Protein AF-U2FAD8-F1 (afdb_monomer_lite)

Radius of gyration: 48.5 Å; chains: 1; bounding box: 97×54×182 Å

Organism: NCBI:txid1242969

Secondary structure (DSSP, 8-state):
-PPEEEEEEEEESS-EEEEETTT--EEE--TTPEEETTEEEEE-STT-EEEEEETTS-EEEEESS-EEE--S-TTS------THHHHHHHHTT--GGGGGGGTTTPPP-S---------------S----------------------------------------PPPPP--PPPPEEEEEE-EEE---GGG---EEEEEEEEEEEEEEEEEEEEEE-TTTTTSB-S--EEESSSSSS-EE-BTTEEEEEEEEEEEEEEEEEEB----TTSTT-SS-SEEEEE--TTTT-TT-EEEEEEEEEEEE-SSS-EEEEEEEEEP---EEEE-SPEES-EEE--BS--EEEESS-EES-EEEEEESS-EEEE-TT-EEES-EEEEEESS-EEEE-TT-EEES-EEEEEESS-EEEE-TT-EEES-EEEEEES--EEEESS-EEES-EEE--S--TT---EEEE-TT-EEES-EEE-TT--S--EEEE-TT-EEES-EEEEEESS-EEEE-SEEE--S--TT-EEEEEESS-EEEEES-EEE-------SSS----SEEEEEEESS-EEEEETT-EEEEEEEEES-TT-SS----EEEE-TT-EEEEEEEEE-SS--EEEEES-EEEEEEEEE-TT------EEEEES-EEES-EEEEESS--EEEEES-EEE--SSSSS--EEEEESBS-EEEEES-EEE-TT-EEEEE-SSTTSB---EEEEES-EEES-SEEEEEESS-EEEEES-EEE----SS-TT-SEEEEESS-EEEEETT-EEES--EEEEESS-EEEE-TT-EEES-EEEEEES--EEEE-TT---TTT-EEEEES-SS-EEEESS---GGGEES-SEEEESSTT---EEEEEEHHHHHHHHSSTTSPEEEE--TT-EEEEESB-SS-SEEETTEEEEEEE-TTS-EEEEEEEBTBEEEE-

Sequence (935 aa):
MANEAGVVKSVTGGSARALNNATGEVRNLSVGDIVYQNEKIITDSADSKVTITQTDGKEITLIGKDTITLDQDTGNNQTVADISALQQAILNGTDLNALEETAAGGPQAGNAGGDGVSLGAASFAEGGHYSNISENFRNLNGSGRNFESPISSVGGYADGAAGTDVTTPVVPVTPAPTVTMLESEAKETKAAAGDEYLIYNIKLAEAKTTFNLNVAATSNNAGNDYSRNLEYSFDGGNTWQPLVDGKISANRPAPIQNIQVRIKVIDDDGRINGNQNEGVKAEDRGAAFGADDYGVYKNGVTLSVTDGNSASASATGNIIDNDDILTANKFLDGKHINTEDGEDTITINNGARNSTIDAGTNSDKIIMNNDTTIEQTNIIAGEGDDRIDMNNGVKFENSTIDAGVGGDTINVNAGAKVRNSTIYTKEGSDTTNINGGTVTSSEINLGNNTADKRDVVNVNSGSTLTDTVINGKNALGNDEINLKAGSVSHNIGINTGAGNDTINMSGKLMVDRDTDDILIKTGERNDTINIDGGEITGSRTRPAPYQNVPYQVQMETGTGDDTVNIKNRASLKDVSIITGTSGIPVGGNDTVNITDNSKLEHVNINLQRGTDTVNVKNATLIDVAIDSEDDSVDGINTVNVDNSSLDQTKIYTGDDNDIINIRNTIINDDKHGAYGTIIKGEGGSDTINIESSKIFGEKAYIDADSYGTSKAGNDILNIKDSTIDGIKRIYTGGGNDDIHITNSTISNVEDADDSFRSIGAGDGNDTMTLDGGTKIINTNIGMGAGNDTINIESGTILDRTIISGGTDNDTFKLGKGIDLSNNVKLDGGAGNDDTLQISENIDFSKVSNFEHLKLGADNESVDLKNLSIGDVLNITGNKDTVLKIDGDRSDHLSLKGFNNTPVSNHDGYDRYEGFDSYGNTISIDIKQGVAIDFY

InterPro domains:
  IPR047777 LapA-like, retention module [NF033682] (5-116)

pLDDT: mean 84.53, std 18.56, range [30.58, 98.81]

Structure (mmCIF, N/CA/C/O backbone):
data_AF-U2FAD8-F1
#
_entry.id   AF-U2FAD8-F1
#
loop_
_atom_site.group_PDB
_atom_site.id
_atom_site.type_symbol
_atom_site.label_atom_id
_atom_site.label_alt_id
_atom_site.label_comp_id
_atom_site.label_asym_id
_atom_site.label_entity_id
_atom_site.label_seq_id
_atom_site.pdbx_PDB_ins_code
_atom_site.Cartn_x
_atom_site.Cartn_y
_atom_site.Cartn_z
_atom_site.occupancy
_atom_site.B_iso_or_equiv
_atom_site.auth_seq_id
_atom_site.auth_comp_id
_atom_site.auth_asym_id
_atom_site.auth_atom_id
_atom_site.pdbx_PDB_model_num
ATOM 1 N N . MET A 1 1 ? -41.677 -11.120 -35.576 1.00 51.12 1 MET A N 1
ATOM 2 C CA . MET A 1 1 ? -40.453 -11.768 -35.068 1.00 51.12 1 MET A CA 1
ATOM 3 C C . MET A 1 1 ? -39.304 -10.886 -35.499 1.00 51.12 1 MET A C 1
ATOM 5 O O . MET A 1 1 ? -39.281 -10.529 -36.670 1.00 51.12 1 MET A O 1
ATOM 9 N N . ALA A 1 2 ? -38.473 -10.431 -34.561 1.00 61.50 2 ALA A N 1
ATOM 10 C CA . ALA A 1 2 ? -37.282 -9.659 -34.902 1.00 61.50 2 ALA A CA 1
ATOM 11 C C . ALA A 1 2 ? -36.314 -10.571 -35.669 1.00 61.50 2 ALA A C 1
ATOM 13 O O . ALA A 1 2 ? -36.206 -11.753 -35.338 1.00 61.50 2 ALA A O 1
ATOM 14 N N . ASN A 1 3 ? -35.684 -10.059 -36.724 1.00 76.75 3 ASN A N 1
ATOM 15 C CA . ASN A 1 3 ? -34.711 -10.839 -37.483 1.00 76.75 3 ASN A CA 1
ATOM 16 C C . ASN A 1 3 ? -33.427 -10.983 -36.654 1.00 76.75 3 ASN A C 1
ATOM 18 O O . ASN A 1 3 ? -33.058 -10.078 -35.904 1.00 76.75 3 ASN A O 1
ATOM 22 N N . GLU A 1 4 ? -32.761 -12.124 -36.787 1.00 85.12 4 GLU A N 1
ATOM 23 C CA . GLU A 1 4 ? -31.471 -12.392 -36.154 1.00 85.12 4 GLU A CA 1
ATOM 24 C C . GLU A 1 4 ? -30.405 -11.411 -36.669 1.00 85.12 4 GLU A C 1
ATOM 26 O O . GLU A 1 4 ? -30.264 -11.199 -37.876 1.00 85.12 4 GLU A O 1
ATOM 31 N N . ALA A 1 5 ? -29.682 -10.780 -35.744 1.00 81.62 5 ALA A N 1
ATOM 32 C CA . ALA A 1 5 ? -28.561 -9.894 -36.043 1.00 81.62 5 ALA A CA 1
ATOM 33 C C . ALA A 1 5 ? -27.217 -10.632 -35.954 1.00 81.62 5 ALA A C 1
ATOM 35 O O . ALA A 1 5 ? -26.301 -10.326 -36.718 1.00 81.62 5 ALA A O 1
ATOM 36 N N . GLY A 1 6 ? -27.109 -11.620 -35.064 1.00 89.06 6 GLY A N 1
ATOM 37 C CA . GLY A 1 6 ? -25.909 -12.431 -34.889 1.00 89.06 6 GLY A CA 1
ATOM 38 C C . GLY A 1 6 ? -25.983 -13.354 -33.676 1.00 89.06 6 GLY A C 1
ATOM 39 O O . GLY A 1 6 ? -27.004 -13.423 -32.991 1.00 89.06 6 GLY A O 1
ATOM 40 N N . VAL A 1 7 ? -24.872 -14.034 -33.396 1.00 92.06 7 VAL A N 1
ATOM 41 C CA . VAL A 1 7 ? -24.717 -14.971 -32.276 1.00 92.06 7 VAL A CA 1
ATOM 42 C C . VAL A 1 7 ? -23.517 -14.571 -31.423 1.00 92.06 7 VAL A C 1
ATOM 44 O O . VAL A 1 7 ? -22.450 -14.249 -31.945 1.00 92.06 7 VAL A O 1
ATOM 47 N N . VAL A 1 8 ? -23.674 -14.598 -30.100 1.00 93.31 8 VAL A N 1
ATOM 48 C CA . VAL A 1 8 ? -22.598 -14.295 -29.148 1.00 93.31 8 VAL A CA 1
ATOM 49 C C . VAL A 1 8 ? -21.532 -15.392 -29.198 1.00 93.31 8 VAL A C 1
ATOM 51 O O . VAL A 1 8 ? -21.797 -16.552 -28.887 1.00 93.31 8 VAL A O 1
ATOM 54 N N . LYS A 1 9 ? -20.303 -15.021 -29.554 1.00 93.25 9 LYS A N 1
ATOM 55 C CA . LYS A 1 9 ? -19.141 -15.913 -29.659 1.00 93.25 9 LYS A CA 1
ATOM 56 C C . LYS A 1 9 ? -18.351 -16.010 -28.352 1.00 93.25 9 LYS A C 1
ATOM 58 O O . LYS A 1 9 ? -17.847 -17.081 -28.026 1.00 93.25 9 LYS A O 1
ATOM 63 N N . SER A 1 10 ? -18.243 -14.917 -27.598 1.00 94.62 10 SER A N 1
ATOM 64 C CA . SER A 1 10 ? -17.547 -14.887 -26.303 1.00 94.62 10 SER A CA 1
ATOM 65 C C . SER A 1 10 ? -18.066 -13.767 -25.408 1.00 94.62 10 SER A C 1
ATOM 67 O O . SER A 1 10 ? -18.397 -12.697 -25.913 1.00 94.62 10 SER A O 1
ATOM 69 N N . VAL A 1 11 ? -18.067 -14.002 -24.094 1.00 90.88 11 VAL A N 1
ATOM 70 C CA . VAL A 1 11 ? -18.258 -12.987 -23.044 1.00 90.88 11 VAL A CA 1
ATOM 71 C C . VAL A 1 11 ? -17.170 -13.216 -21.991 1.00 90.88 11 VAL A C 1
ATOM 73 O O . VAL A 1 11 ? -17.069 -14.322 -21.461 1.00 90.88 11 VAL A O 1
ATOM 76 N N . THR A 1 12 ? -16.321 -12.223 -21.726 1.00 87.38 12 THR A N 1
ATOM 77 C CA . THR A 1 12 ? -15.181 -12.316 -20.791 1.00 87.38 12 THR A CA 1
ATOM 78 C C . THR A 1 12 ? -15.024 -11.027 -19.990 1.00 87.38 12 THR A C 1
ATOM 80 O O . THR A 1 12 ? -15.392 -9.974 -20.492 1.00 87.38 12 THR A O 1
ATOM 83 N N . GLY A 1 13 ? -14.462 -11.098 -18.778 1.00 79.00 13 GLY A N 1
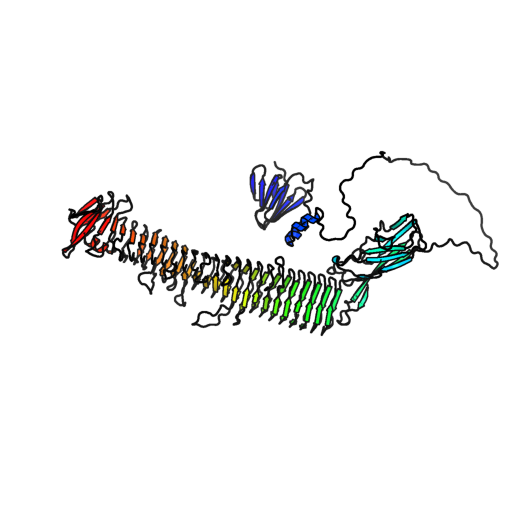ATOM 84 C CA . GLY A 1 13 ? -14.152 -9.910 -17.966 1.00 79.00 13 GLY A CA 1
ATOM 85 C C . GLY A 1 13 ? -15.373 -9.118 -17.480 1.00 79.00 13 GLY A C 1
ATOM 86 O O . GLY A 1 13 ? -15.261 -7.946 -17.195 1.00 79.00 13 GLY A O 1
ATOM 87 N N . GLY A 1 14 ? -16.570 -9.705 -17.430 1.00 83.38 14 GLY A N 1
ATOM 88 C CA . GLY A 1 14 ? -17.764 -9.019 -16.920 1.00 83.38 14 GLY A CA 1
ATOM 89 C C . GLY A 1 14 ? -19.059 -9.540 -17.534 1.00 83.38 14 GLY A C 1
ATOM 90 O O . GLY A 1 14 ? -19.094 -10.671 -18.029 1.00 83.38 14 GLY A O 1
ATOM 91 N N . SER A 1 15 ? -20.135 -8.746 -17.476 1.00 85.38 15 SER A N 1
ATOM 92 C CA . SER A 1 15 ? -21.465 -9.154 -17.940 1.00 85.38 15 SER A CA 1
ATOM 93 C C . SER A 1 15 ? -21.915 -8.382 -19.185 1.00 85.38 15 SER A C 1
ATOM 95 O O . SER A 1 15 ? -21.640 -7.195 -19.355 1.00 85.38 15 SER A O 1
ATOM 97 N N . ALA A 1 16 ? -22.623 -9.068 -20.082 1.00 91.75 16 ALA A N 1
ATOM 98 C CA . ALA A 1 16 ? -23.230 -8.469 -21.265 1.00 91.75 16 ALA A CA 1
ATOM 99 C C . ALA A 1 16 ? -24.744 -8.685 -21.229 1.00 91.75 16 ALA A C 1
ATOM 101 O O . ALA A 1 16 ? -25.222 -9.744 -20.820 1.00 91.75 16 ALA A O 1
ATOM 102 N N . ARG A 1 17 ? -25.515 -7.682 -21.651 1.00 93.38 17 ARG A N 1
ATOM 103 C CA . ARG A 1 17 ? -26.983 -7.695 -21.644 1.00 93.38 17 ARG A CA 1
ATOM 104 C C . ARG A 1 17 ? -27.535 -7.177 -22.961 1.00 93.38 17 ARG A C 1
ATOM 106 O O . ARG A 1 17 ? -26.953 -6.280 -23.552 1.00 93.38 17 ARG A O 1
ATOM 113 N N . ALA A 1 18 ? -28.673 -7.701 -23.396 1.00 91.69 18 ALA A N 1
ATOM 114 C CA . ALA A 1 18 ? -29.455 -7.156 -24.498 1.00 91.69 18 ALA A CA 1
ATOM 115 C C . ALA A 1 18 ? -30.725 -6.498 -23.951 1.00 91.69 18 ALA A C 1
ATOM 117 O O . ALA A 1 18 ? -31.482 -7.124 -23.210 1.00 91.69 18 ALA A O 1
ATOM 118 N N . LEU A 1 19 ? -30.951 -5.241 -24.325 1.00 88.81 19 LEU A N 1
ATOM 119 C CA . LEU A 1 19 ? -32.173 -4.481 -24.089 1.00 88.81 19 LEU A CA 1
ATOM 120 C C . LEU A 1 19 ? -32.971 -4.420 -25.391 1.00 88.81 19 LEU A C 1
ATOM 122 O O . LEU A 1 19 ? -32.507 -3.879 -26.393 1.00 88.81 19 LEU A O 1
ATOM 126 N N . ASN A 1 20 ? -34.197 -4.922 -25.384 1.00 83.38 20 ASN A N 1
ATOM 127 C CA . ASN A 1 20 ? -35.093 -4.779 -26.518 1.00 83.38 20 ASN A CA 1
ATOM 128 C C . ASN A 1 20 ? -35.710 -3.370 -26.515 1.00 83.38 20 ASN A C 1
ATOM 130 O O . ASN A 1 20 ? -36.604 -3.079 -25.719 1.00 83.38 20 ASN A O 1
ATOM 134 N N . ASN A 1 21 ? -35.269 -2.498 -27.427 1.00 70.38 21 ASN A N 1
ATOM 135 C CA . ASN A 1 21 ? -35.696 -1.092 -27.459 1.00 70.38 21 ASN A CA 1
ATOM 136 C C . ASN A 1 21 ? -37.210 -0.902 -27.692 1.00 70.38 21 ASN A C 1
ATOM 138 O O . ASN A 1 21 ? -37.746 0.152 -27.362 1.00 70.38 21 ASN A O 1
ATOM 142 N N . ALA A 1 22 ? -37.911 -1.899 -28.245 1.00 66.81 22 ALA A N 1
ATOM 143 C CA . ALA A 1 22 ? -39.349 -1.822 -28.507 1.00 66.81 22 ALA A CA 1
ATOM 144 C C . ALA A 1 22 ? -40.217 -2.263 -27.313 1.00 66.81 22 ALA A C 1
ATOM 146 O O . ALA A 1 22 ? -41.375 -1.857 -27.221 1.00 66.81 22 ALA A O 1
ATOM 147 N N . THR A 1 23 ? -39.688 -3.101 -26.417 1.00 76.38 23 THR A N 1
ATOM 148 C CA . THR A 1 23 ? -40.444 -3.688 -25.290 1.00 76.38 23 THR A CA 1
ATOM 149 C C . THR A 1 23 ? -39.904 -3.293 -23.915 1.00 76.38 23 THR A C 1
ATOM 151 O O . THR A 1 23 ? -40.620 -3.435 -22.928 1.00 76.38 23 THR A O 1
ATOM 154 N N . GLY A 1 24 ? -38.673 -2.776 -23.837 1.00 78.31 24 GLY A N 1
ATOM 155 C CA . GLY A 1 24 ? -37.990 -2.441 -22.584 1.00 78.31 24 GLY A CA 1
ATOM 156 C C . GLY A 1 24 ? -37.428 -3.651 -21.830 1.00 78.31 24 GLY A C 1
ATOM 157 O O . GLY A 1 24 ? -36.874 -3.489 -20.746 1.00 78.31 24 GLY A O 1
ATOM 158 N N . GLU A 1 25 ? -37.570 -4.860 -22.377 1.00 83.00 25 GLU A N 1
ATOM 159 C CA . GLU A 1 25 ? -37.100 -6.095 -21.752 1.00 83.00 25 GLU A CA 1
ATOM 160 C C . GLU A 1 25 ? -35.568 -6.192 -21.807 1.00 83.00 25 GLU A C 1
ATOM 162 O O . GLU A 1 25 ? -34.970 -5.990 -22.865 1.00 83.00 25 GLU A O 1
ATOM 167 N N . VAL A 1 26 ? -34.937 -6.507 -20.670 1.00 89.00 26 VAL A N 1
ATOM 168 C CA . VAL A 1 26 ? -33.483 -6.695 -20.541 1.00 89.00 26 VAL A CA 1
ATOM 169 C C . VAL A 1 26 ? -33.188 -8.152 -20.213 1.00 89.00 26 VAL A C 1
ATOM 171 O O . VAL A 1 26 ? -33.763 -8.704 -19.275 1.00 89.00 26 VAL A O 1
ATOM 174 N N . ARG A 1 27 ? -32.246 -8.757 -20.936 1.00 93.19 27 ARG A N 1
ATOM 175 C CA . ARG A 1 27 ? -31.768 -10.125 -20.691 1.00 93.19 27 ARG A CA 1
ATOM 176 C C . ARG A 1 27 ? -30.246 -10.190 -20.684 1.00 93.19 27 ARG A C 1
ATOM 178 O O . ARG A 1 27 ? -29.600 -9.481 -21.450 1.00 93.19 27 ARG A O 1
ATOM 185 N N . ASN A 1 28 ? -29.676 -11.058 -19.853 1.00 91.56 28 ASN A N 1
ATOM 186 C CA . ASN A 1 28 ? -28.238 -11.337 -19.873 1.00 91.56 28 ASN A CA 1
ATOM 187 C C . ASN A 1 28 ? -27.872 -12.160 -21.116 1.00 91.56 28 ASN A C 1
ATOM 189 O O . ASN A 1 28 ? -28.690 -12.938 -21.606 1.00 91.56 28 ASN A O 1
ATOM 193 N N . LEU A 1 29 ? -26.650 -11.974 -21.609 1.00 92.12 29 LEU A N 1
ATOM 194 C CA . LEU A 1 29 ? -26.095 -12.651 -22.775 1.00 92.12 29 LEU A CA 1
ATOM 195 C C . LEU A 1 29 ? -25.014 -13.643 -22.352 1.00 92.12 29 LEU A C 1
ATOM 197 O O . LEU A 1 29 ? -24.082 -13.298 -21.629 1.00 92.12 29 LEU A O 1
ATOM 201 N N . SER A 1 30 ? -25.139 -14.868 -22.847 1.00 92.25 30 SER A N 1
ATOM 202 C CA . SER A 1 30 ? -24.167 -15.953 -22.733 1.00 92.25 30 SER A CA 1
ATOM 203 C C . SER A 1 30 ? -23.657 -16.370 -24.113 1.00 92.25 30 SER A C 1
ATOM 205 O O . SER A 1 30 ? -24.250 -16.056 -25.144 1.00 92.25 30 SER A O 1
ATOM 207 N N . VAL A 1 31 ? -22.540 -17.100 -24.144 1.00 94.50 31 VAL A N 1
ATOM 208 C CA . VAL A 1 31 ? -22.002 -17.662 -25.391 1.00 94.50 31 VAL A CA 1
ATOM 209 C C . VAL A 1 31 ? -23.034 -18.580 -26.048 1.00 94.50 31 VAL A C 1
ATOM 211 O O . VAL A 1 31 ? -23.565 -19.483 -25.406 1.00 94.50 31 VAL A O 1
ATOM 214 N N . GLY A 1 32 ? -23.289 -18.360 -27.336 1.00 88.88 32 GLY A N 1
ATOM 215 C CA . GLY A 1 32 ? -24.295 -19.067 -28.125 1.00 88.88 32 GLY A CA 1
ATOM 216 C C . GLY A 1 32 ? -25.663 -18.384 -28.174 1.00 88.88 32 GLY A C 1
ATOM 217 O O . GLY A 1 32 ? -26.514 -18.830 -28.944 1.00 88.88 32 GLY A O 1
ATOM 218 N N . ASP A 1 33 ? -25.882 -17.303 -27.419 1.00 93.19 33 ASP A N 1
ATOM 219 C CA . ASP A 1 33 ? -27.147 -16.571 -27.471 1.00 93.19 33 ASP A CA 1
ATOM 220 C C . ASP A 1 33 ? -27.306 -15.820 -28.795 1.00 93.19 33 ASP A C 1
ATOM 222 O O . ASP A 1 33 ? -26.383 -15.167 -29.286 1.00 93.19 33 ASP A O 1
ATOM 226 N N . ILE A 1 34 ? -28.518 -15.878 -29.348 1.00 91.38 34 ILE A N 1
ATOM 227 C CA . ILE A 1 34 ? -28.908 -15.096 -30.522 1.00 91.38 34 ILE A CA 1
ATOM 228 C C . ILE A 1 34 ? -29.199 -13.665 -30.073 1.00 91.38 34 ILE A C 1
ATOM 230 O O . ILE A 1 34 ? -29.954 -13.458 -29.121 1.00 91.38 34 ILE A O 1
ATOM 234 N N . VAL A 1 35 ? -28.636 -12.682 -30.769 1.00 89.38 35 VAL A N 1
ATOM 235 C CA . VAL A 1 35 ? -29.011 -11.268 -30.652 1.00 89.38 35 VAL A CA 1
ATOM 236 C C . VAL A 1 35 ? -29.876 -10.868 -31.839 1.00 89.38 35 VAL A C 1
ATOM 238 O O . VAL A 1 35 ? -29.631 -11.273 -32.978 1.00 89.38 35 VAL A O 1
ATOM 241 N N . TYR A 1 36 ? -30.913 -10.086 -31.574 1.00 87.00 36 TYR A N 1
ATOM 242 C CA . TYR A 1 36 ? -31.899 -9.685 -32.568 1.00 87.00 36 TYR A CA 1
ATOM 243 C C . TYR A 1 36 ? -31.702 -8.234 -32.995 1.00 87.00 36 TYR A C 1
ATOM 245 O O . TYR A 1 36 ? -31.211 -7.392 -32.245 1.00 87.00 36 TYR A O 1
ATOM 253 N N . GLN A 1 37 ? -32.123 -7.926 -34.216 1.00 81.06 37 GLN A N 1
ATOM 254 C CA . GLN A 1 37 ? -32.102 -6.559 -34.725 1.00 81.06 37 GLN A CA 1
ATOM 255 C C . GLN A 1 37 ? -32.971 -5.647 -33.852 1.00 81.06 37 GLN A C 1
ATOM 257 O O . GLN A 1 37 ? -34.066 -6.041 -33.438 1.00 81.06 37 GLN A O 1
ATOM 262 N N . ASN A 1 38 ? -32.497 -4.423 -33.612 1.00 75.50 38 ASN A N 1
ATOM 263 C CA . ASN A 1 38 ? -33.054 -3.442 -32.669 1.00 75.50 38 ASN A CA 1
ATOM 264 C C . ASN A 1 38 ? -32.897 -3.778 -31.172 1.00 75.50 38 ASN A C 1
ATOM 266 O O . ASN A 1 38 ? -33.447 -3.060 -30.331 1.00 75.50 38 ASN A O 1
ATOM 270 N N . GLU A 1 39 ? -32.144 -4.822 -30.810 1.00 86.38 39 GLU A N 1
ATOM 271 C CA . GLU A 1 39 ? -31.630 -4.950 -29.444 1.00 86.38 39 GLU A CA 1
ATOM 272 C C . GLU A 1 39 ? -30.412 -4.036 -29.249 1.00 86.38 39 GLU A C 1
ATOM 274 O O . GLU A 1 39 ? -29.520 -3.959 -30.100 1.00 86.38 39 GLU A O 1
ATOM 279 N N . LYS A 1 40 ? -30.378 -3.351 -28.105 1.00 88.56 40 LYS A N 1
ATOM 280 C CA . LYS A 1 40 ? -29.222 -2.616 -27.607 1.00 88.56 40 LYS A CA 1
ATOM 281 C C . LYS A 1 40 ? -28.411 -3.537 -26.702 1.00 88.56 40 LYS A C 1
ATOM 283 O O . LYS A 1 40 ? -28.872 -3.914 -25.628 1.00 88.56 40 LYS A O 1
ATOM 288 N N . ILE A 1 41 ? -27.215 -3.901 -27.134 1.00 90.62 41 ILE A N 1
ATOM 289 C CA . ILE A 1 41 ? -26.251 -4.666 -26.347 1.00 90.62 41 ILE A CA 1
ATOM 290 C C . ILE A 1 41 ? -25.531 -3.707 -25.403 1.00 90.62 41 ILE A C 1
ATOM 292 O O . ILE A 1 41 ? -25.189 -2.600 -25.806 1.00 90.62 41 ILE A O 1
ATOM 296 N N . ILE A 1 42 ? -25.350 -4.111 -24.150 1.00 90.31 42 ILE A N 1
ATOM 297 C CA . ILE A 1 42 ? -24.820 -3.299 -23.054 1.00 90.31 42 ILE A CA 1
ATOM 298 C C . ILE A 1 42 ? -23.820 -4.146 -22.267 1.00 90.31 42 ILE A C 1
ATOM 300 O O . ILE A 1 42 ? -24.188 -5.215 -21.777 1.00 90.31 42 ILE A O 1
ATOM 304 N N . THR A 1 43 ? -22.601 -3.652 -22.096 1.00 91.31 43 THR A N 1
ATOM 305 C CA . THR A 1 43 ? -21.601 -4.165 -21.148 1.00 91.31 43 THR A CA 1
ATOM 306 C C . THR A 1 43 ? -21.459 -3.195 -19.975 1.00 91.31 43 THR A C 1
ATOM 308 O O . THR A 1 43 ? -21.608 -1.984 -20.147 1.00 91.31 43 THR A O 1
ATOM 311 N N . ASP A 1 44 ? -21.262 -3.699 -18.753 1.00 81.06 44 ASP A N 1
ATOM 312 C CA . ASP A 1 44 ? -21.405 -2.889 -17.533 1.00 81.06 44 ASP A CA 1
ATOM 313 C C . ASP A 1 44 ? -20.122 -2.618 -16.735 1.00 81.06 44 ASP A C 1
ATOM 315 O O . ASP A 1 44 ? -20.147 -1.741 -15.866 1.00 81.06 44 ASP A O 1
ATOM 319 N N . SER A 1 45 ? -19.004 -3.264 -17.072 1.00 81.38 45 SER A N 1
ATOM 320 C CA . SER A 1 45 ? -17.702 -3.062 -16.420 1.00 81.38 45 SER A CA 1
ATOM 321 C C . SER A 1 45 ? -16.593 -2.682 -17.408 1.00 81.38 45 SER A C 1
ATOM 323 O O . SER A 1 45 ? -16.693 -2.951 -18.603 1.00 81.38 45 SER A O 1
ATOM 325 N N . ALA A 1 46 ? -15.526 -2.044 -16.917 1.00 80.44 46 ALA A N 1
ATOM 326 C CA . ALA A 1 46 ? -14.388 -1.605 -17.735 1.00 80.44 46 ALA A CA 1
ATOM 327 C C . ALA A 1 46 ? -13.564 -2.769 -18.325 1.00 80.44 46 ALA A C 1
ATOM 329 O O . ALA A 1 46 ? -12.896 -2.598 -19.339 1.00 80.44 46 ALA A O 1
ATOM 330 N N . ASP A 1 47 ? -13.657 -3.957 -17.730 1.00 82.69 47 ASP A N 1
ATOM 331 C CA . ASP A 1 47 ? -13.025 -5.200 -18.175 1.00 82.69 47 ASP A CA 1
ATOM 332 C C . ASP A 1 47 ? -13.941 -6.078 -19.053 1.00 82.69 47 ASP A C 1
ATOM 334 O O . ASP A 1 47 ? -13.480 -7.064 -19.637 1.00 82.69 47 ASP A O 1
ATOM 338 N N . SER A 1 48 ? -15.223 -5.712 -19.208 1.00 86.50 48 SER A N 1
ATOM 339 C CA . SER A 1 48 ? -16.193 -6.490 -19.986 1.00 86.50 48 SER A CA 1
ATOM 340 C C . SER A 1 48 ? -15.812 -6.552 -21.460 1.00 86.50 48 SER A C 1
ATOM 342 O O . SER A 1 48 ? -15.544 -5.539 -22.096 1.00 86.50 48 SER A O 1
ATOM 344 N N . LYS A 1 49 ? -15.875 -7.742 -22.051 1.00 89.31 49 LYS A N 1
ATOM 345 C CA . LYS A 1 49 ? -15.672 -7.953 -23.483 1.00 89.31 49 LYS A CA 1
ATOM 346 C C . LYS A 1 49 ? -16.700 -8.929 -24.025 1.00 89.31 49 LYS A C 1
ATOM 348 O O . LYS A 1 49 ? -16.783 -10.063 -23.556 1.00 89.31 49 LYS A O 1
ATOM 353 N N . VAL A 1 50 ? -17.449 -8.515 -25.045 1.00 91.31 50 VAL A N 1
ATOM 354 C CA . VAL A 1 50 ? -18.401 -9.378 -25.758 1.00 91.31 50 VAL A CA 1
ATOM 355 C C . VAL A 1 50 ? -18.123 -9.358 -27.253 1.00 91.31 50 VAL A C 1
ATOM 357 O O . VAL A 1 50 ? -18.017 -8.294 -27.853 1.00 91.31 50 VAL A O 1
ATOM 360 N N . THR A 1 51 ? -18.023 -10.539 -27.862 1.00 92.00 51 THR A N 1
ATOM 361 C CA . THR A 1 51 ? -17.861 -10.697 -29.314 1.00 92.00 51 THR A CA 1
ATOM 362 C C . THR A 1 51 ? -19.106 -11.349 -29.894 1.00 92.00 51 THR A C 1
ATOM 364 O O . THR A 1 51 ? -19.558 -12.378 -29.392 1.00 92.00 51 THR A O 1
ATOM 367 N N . ILE A 1 52 ? -19.652 -10.768 -30.959 1.00 90.62 52 ILE A N 1
ATOM 368 C CA . ILE A 1 52 ? -20.847 -11.226 -31.669 1.00 90.62 52 ILE A CA 1
ATOM 369 C C . ILE A 1 52 ? -20.474 -11.475 -33.127 1.00 90.62 52 ILE A C 1
ATOM 371 O O . ILE A 1 52 ? -19.963 -10.583 -33.803 1.00 90.62 52 ILE A O 1
ATOM 375 N N . THR A 1 53 ? -20.761 -12.674 -33.621 1.00 89.62 53 THR A N 1
ATOM 376 C CA . THR A 1 53 ? -20.652 -13.003 -35.043 1.00 89.62 53 THR A CA 1
ATOM 377 C C . THR A 1 53 ? -21.968 -12.649 -35.727 1.00 89.62 53 THR A C 1
ATOM 379 O O . THR A 1 53 ? -23.011 -13.218 -35.404 1.00 89.62 53 THR A O 1
ATOM 382 N N . GLN A 1 54 ? -21.935 -11.692 -36.649 1.00 85.44 54 GLN A N 1
ATOM 383 C CA . GLN A 1 54 ? -23.091 -11.259 -37.428 1.00 85.44 54 GLN A CA 1
ATOM 384 C C . GLN A 1 54 ? -23.503 -12.315 -38.461 1.00 85.44 54 GLN A C 1
ATOM 386 O O . GLN A 1 54 ? -22.731 -13.202 -38.829 1.00 85.44 54 GLN A O 1
ATOM 391 N N . THR A 1 55 ? -24.729 -12.198 -38.973 1.00 81.12 55 THR A N 1
ATOM 392 C CA . THR A 1 55 ? -25.272 -13.118 -39.991 1.00 81.12 55 THR A CA 1
ATOM 393 C C . THR A 1 55 ? -24.510 -13.109 -41.326 1.00 81.12 55 THR A C 1
ATOM 395 O O . THR A 1 55 ? -24.604 -14.079 -42.076 1.00 81.12 55 THR A O 1
ATOM 398 N N . ASP A 1 56 ? -23.724 -12.064 -41.617 1.00 75.44 56 ASP A N 1
ATOM 399 C CA . ASP A 1 56 ? -22.831 -11.974 -42.785 1.00 75.44 56 ASP A CA 1
ATOM 400 C C . ASP A 1 56 ? -21.428 -12.578 -42.543 1.00 75.44 56 ASP A C 1
ATOM 402 O O . ASP A 1 56 ? -20.593 -12.592 -43.449 1.00 75.44 56 ASP A O 1
ATOM 406 N N . GLY A 1 57 ? -21.175 -13.107 -41.340 1.00 72.19 57 GLY A N 1
ATOM 407 C CA . GLY A 1 57 ? -19.918 -13.737 -40.940 1.00 72.19 57 GLY A CA 1
ATOM 408 C C . GLY A 1 57 ? -18.864 -12.785 -40.367 1.00 72.19 57 GLY A C 1
ATOM 409 O O . GLY A 1 57 ? -17.790 -13.258 -39.993 1.00 72.19 57 GLY A O 1
ATOM 410 N N . LYS A 1 58 ? -19.132 -11.476 -40.273 1.00 76.38 58 LYS A N 1
ATOM 411 C CA . LYS A 1 58 ? -18.227 -10.521 -39.612 1.00 76.38 58 LYS A CA 1
ATOM 412 C C . LYS A 1 58 ? -18.370 -10.569 -38.095 1.00 76.38 58 LYS A C 1
ATOM 414 O O . LYS A 1 58 ? -19.421 -10.922 -37.565 1.00 76.38 58 LYS A O 1
ATOM 419 N N . GLU A 1 59 ? -17.311 -10.195 -37.384 1.00 82.44 59 GLU A N 1
ATOM 420 C CA . GLU A 1 59 ? -17.307 -10.144 -35.920 1.00 82.44 59 GLU A CA 1
ATOM 421 C C . GLU A 1 59 ? -17.307 -8.700 -35.429 1.00 82.44 59 GLU A C 1
ATOM 423 O O . GLU A 1 59 ? -16.525 -7.874 -35.894 1.00 82.44 59 GLU A O 1
ATOM 428 N N . ILE A 1 60 ? -18.174 -8.415 -34.460 1.00 82.38 60 ILE A N 1
ATOM 429 C CA . ILE A 1 60 ? -18.201 -7.164 -33.703 1.00 82.38 60 ILE A CA 1
ATOM 430 C C . ILE A 1 60 ? -17.764 -7.484 -32.282 1.00 82.38 60 ILE A C 1
ATOM 432 O O . ILE A 1 60 ? -18.270 -8.432 -31.684 1.00 82.38 60 ILE A O 1
ATOM 436 N N . THR A 1 61 ? -16.845 -6.694 -31.732 1.00 85.81 61 THR A N 1
ATOM 437 C CA . THR A 1 61 ? -16.405 -6.826 -30.340 1.00 85.81 61 THR A CA 1
ATOM 438 C C . THR A 1 61 ? -16.639 -5.521 -29.597 1.00 85.81 61 THR A C 1
ATOM 440 O O . THR A 1 61 ? -16.169 -4.478 -30.038 1.00 85.81 61 THR A O 1
ATOM 443 N N . LEU A 1 62 ? -17.348 -5.594 -28.474 1.00 86.25 62 LEU A N 1
ATOM 444 C CA . LEU A 1 62 ? -17.463 -4.510 -27.499 1.00 86.25 62 LEU A CA 1
ATOM 445 C C . LEU A 1 62 ? -16.464 -4.770 -26.375 1.00 86.25 62 LEU A C 1
ATOM 447 O O . LEU A 1 62 ? -16.324 -5.918 -25.945 1.00 86.25 62 LEU A O 1
ATOM 451 N N . ILE A 1 63 ? -15.781 -3.720 -25.923 1.00 82.12 63 ILE A N 1
ATOM 452 C CA . ILE A 1 63 ? -14.778 -3.760 -24.854 1.00 82.12 63 ILE A CA 1
ATOM 453 C C . ILE A 1 63 ? -15.079 -2.622 -23.878 1.00 82.12 63 ILE A C 1
ATOM 455 O O . ILE A 1 63 ? -15.391 -1.511 -24.297 1.00 82.12 63 ILE A O 1
ATOM 459 N N . GLY A 1 64 ? -14.974 -2.904 -22.585 1.00 81.75 64 GLY A N 1
ATOM 460 C CA . GLY A 1 64 ? -15.290 -1.973 -21.518 1.00 81.75 64 GLY A CA 1
ATOM 461 C C . GLY A 1 64 ? -16.785 -1.737 -21.352 1.00 81.75 64 GLY A C 1
ATOM 462 O O . GLY A 1 64 ? -17.620 -2.512 -21.824 1.00 81.75 64 GLY A O 1
ATOM 463 N N . LYS A 1 65 ? -17.129 -0.664 -20.639 1.00 85.50 65 LYS A N 1
ATOM 464 C CA . LYS A 1 65 ? -18.510 -0.285 -20.331 1.00 85.50 65 LYS A CA 1
ATOM 465 C C . LYS A 1 65 ? -19.106 0.484 -21.509 1.00 85.50 65 LYS A C 1
ATOM 467 O O . LYS A 1 65 ? -18.998 1.707 -21.561 1.00 85.50 65 LYS A O 1
ATOM 472 N N . ASP A 1 66 ? -19.726 -0.230 -22.442 1.00 83.12 66 ASP A N 1
ATOM 473 C CA . ASP A 1 66 ? -20.169 0.330 -23.719 1.00 83.12 66 ASP A CA 1
ATOM 474 C C . ASP A 1 66 ? -21.522 -0.246 -24.172 1.00 83.12 66 ASP A C 1
ATOM 476 O O . ASP A 1 66 ? -22.059 -1.195 -23.589 1.00 83.12 66 ASP A O 1
ATOM 480 N N . THR A 1 67 ? -22.121 0.353 -25.205 1.00 86.69 67 THR A N 1
ATOM 481 C CA . THR A 1 67 ? -23.391 -0.094 -25.772 1.00 86.69 67 THR A CA 1
ATOM 482 C C . THR A 1 67 ? -23.453 0.010 -27.294 1.00 86.69 67 THR A C 1
ATOM 484 O O . THR A 1 67 ? -23.089 1.036 -27.857 1.00 86.69 67 THR A O 1
ATOM 487 N N . ILE A 1 68 ? -24.037 -0.989 -27.965 1.00 83.12 68 ILE A N 1
ATOM 488 C CA . ILE A 1 68 ? -24.256 -0.975 -29.423 1.00 83.12 68 ILE A CA 1
ATOM 489 C C . ILE A 1 68 ? -25.676 -1.414 -29.780 1.00 83.12 68 ILE A C 1
ATOM 491 O O . ILE A 1 68 ? -26.263 -2.238 -29.090 1.00 83.12 68 ILE A O 1
ATOM 495 N N . THR A 1 69 ? -26.243 -0.895 -30.870 1.00 81.19 69 THR A N 1
ATOM 496 C CA . THR A 1 69 ? -27.505 -1.396 -31.449 1.00 81.19 69 THR A CA 1
ATOM 497 C C . THR A 1 69 ? -27.235 -1.941 -32.849 1.00 81.19 69 THR A C 1
ATOM 499 O O . THR A 1 69 ? -26.532 -1.298 -33.624 1.00 81.19 69 THR A O 1
ATOM 502 N N . LEU A 1 70 ? -27.779 -3.116 -33.178 1.00 72.56 70 LEU A N 1
ATOM 503 C CA . LEU A 1 70 ? -27.607 -3.762 -34.487 1.00 72.56 70 LEU A CA 1
ATOM 504 C C . LEU A 1 70 ? -28.874 -3.544 -35.349 1.00 72.56 70 LEU A C 1
ATOM 506 O O . LEU A 1 70 ? -29.943 -4.026 -34.971 1.00 72.56 70 LEU A O 1
ATOM 510 N N . ASP A 1 71 ? -28.777 -2.837 -36.485 1.00 66.19 71 ASP A N 1
ATOM 511 C CA . ASP A 1 71 ? -29.896 -2.546 -37.419 1.00 66.19 71 ASP A CA 1
ATOM 512 C C . ASP A 1 71 ? -29.592 -3.011 -38.872 1.00 66.19 71 ASP A C 1
ATOM 514 O O . ASP A 1 71 ? -28.434 -3.247 -39.214 1.00 66.19 71 ASP A O 1
ATOM 518 N N . GLN A 1 72 ? -30.623 -3.189 -39.719 1.00 49.09 72 GLN A N 1
ATOM 519 C CA . GLN A 1 72 ? -30.579 -3.787 -41.072 1.00 49.09 72 GLN A CA 1
ATOM 520 C C . GLN A 1 72 ? -29.810 -3.002 -42.140 1.00 49.09 72 GLN A C 1
ATOM 522 O O . GLN A 1 72 ? -29.526 -3.566 -43.196 1.00 49.09 72 GLN A O 1
ATOM 527 N N . ASP A 1 73 ? -29.445 -1.746 -41.902 1.00 48.91 73 ASP A N 1
ATOM 528 C CA . ASP A 1 73 ? -28.820 -0.889 -42.919 1.00 48.91 73 ASP A CA 1
ATOM 529 C C . ASP A 1 73 ? -27.284 -1.019 -42.991 1.00 48.91 73 ASP A C 1
ATOM 531 O O . ASP A 1 73 ? -26.568 -0.072 -43.319 1.00 48.91 73 ASP A O 1
ATOM 535 N N . THR A 1 74 ? -26.742 -2.227 -42.805 1.00 46.09 74 THR A N 1
ATOM 536 C CA . THR A 1 74 ? -25.305 -2.529 -42.996 1.00 46.09 74 THR A CA 1
ATOM 537 C C . THR A 1 74 ? -24.865 -2.577 -44.473 1.00 46.09 74 THR A C 1
ATOM 539 O O . THR A 1 74 ? -23.844 -3.171 -44.817 1.00 46.09 74 THR A O 1
ATOM 542 N N . GLY A 1 75 ? -25.614 -1.913 -45.363 1.00 40.50 75 GLY A N 1
ATOM 543 C CA . GLY A 1 75 ? -25.190 -1.536 -46.716 1.00 40.50 75 GLY A CA 1
ATOM 544 C C . GLY A 1 75 ? -24.550 -0.144 -46.798 1.00 40.50 75 GLY A C 1
ATOM 545 O O . GLY A 1 75 ? -23.863 0.147 -47.774 1.00 40.50 75 GLY A O 1
ATOM 546 N N . ASN A 1 76 ? -24.713 0.691 -45.768 1.00 37.31 76 ASN A N 1
ATOM 547 C CA . ASN A 1 76 ? -23.894 1.876 -45.553 1.00 37.31 76 ASN A CA 1
ATOM 548 C C . ASN A 1 76 ? -22.991 1.585 -44.361 1.00 37.31 76 ASN A C 1
ATOM 550 O O . ASN A 1 76 ? -23.375 1.786 -43.210 1.00 37.31 76 ASN A O 1
ATOM 554 N N . ASN A 1 77 ? -21.762 1.155 -44.652 1.00 37.78 77 ASN A N 1
ATOM 555 C CA . ASN A 1 77 ? -20.641 1.531 -43.806 1.00 37.78 77 ASN A CA 1
ATOM 556 C C . ASN A 1 77 ? -20.730 3.063 -43.653 1.00 37.78 77 ASN A C 1
ATOM 558 O O . ASN A 1 77 ? -20.200 3.804 -44.478 1.00 37.78 77 ASN A O 1
ATOM 562 N N . GLN A 1 78 ? -21.358 3.543 -42.574 1.00 35.69 78 GLN A N 1
ATOM 563 C CA . GLN A 1 78 ? -20.654 4.503 -41.739 1.00 35.69 78 GLN A CA 1
ATOM 564 C C . GLN A 1 78 ? -19.311 3.819 -41.538 1.00 35.69 78 GLN A C 1
ATOM 566 O O . GLN A 1 78 ? -19.215 2.842 -40.797 1.00 35.69 78 GLN A O 1
ATOM 571 N N . THR A 1 79 ? -18.332 4.183 -42.367 1.00 36.22 79 THR A N 1
ATOM 572 C CA . THR A 1 79 ? -16.936 3.963 -42.048 1.00 36.22 79 THR A CA 1
ATOM 573 C C . THR A 1 79 ? -16.846 4.437 -40.617 1.00 36.22 79 THR A C 1
ATOM 575 O O . THR A 1 79 ? -16.942 5.639 -40.370 1.00 36.22 79 THR A O 1
ATOM 578 N N . VAL A 1 80 ? -16.811 3.487 -39.680 1.00 39.59 80 VAL A N 1
ATOM 579 C CA . VAL A 1 80 ? -16.264 3.729 -38.360 1.00 39.59 80 VAL A CA 1
ATOM 580 C C . VAL A 1 80 ? -14.922 4.315 -38.730 1.00 39.59 80 VAL A C 1
ATOM 582 O O . VAL A 1 80 ? -14.095 3.617 -39.324 1.00 39.59 80 VAL A O 1
ATOM 585 N N . ALA A 1 81 ? -14.824 5.643 -38.610 1.00 41.25 81 ALA A N 1
ATOM 586 C CA . ALA A 1 81 ? -13.585 6.344 -38.857 1.00 41.25 81 ALA A CA 1
ATOM 587 C C . ALA A 1 81 ? -12.539 5.548 -38.098 1.00 41.25 81 ALA A C 1
ATOM 589 O O . ALA A 1 81 ? -12.834 5.062 -37.005 1.00 41.25 81 ALA A O 1
ATOM 590 N N . ASP A 1 82 ? -11.404 5.311 -38.734 1.00 48.16 82 ASP A N 1
ATOM 591 C CA . ASP A 1 82 ? -10.323 4.564 -38.133 1.00 48.16 82 ASP A CA 1
ATOM 592 C C . ASP A 1 82 ? -9.923 5.275 -36.830 1.00 48.16 82 ASP A C 1
ATOM 594 O O . ASP A 1 82 ? -9.161 6.239 -36.823 1.00 48.16 82 ASP A O 1
ATOM 598 N N . ILE A 1 83 ? -10.553 4.870 -35.723 1.00 51.12 83 ILE A N 1
ATOM 599 C CA . ILE A 1 83 ? -10.368 5.471 -34.408 1.00 51.12 83 ILE A CA 1
ATOM 600 C C . ILE A 1 83 ? -9.052 5.004 -33.818 1.00 51.12 83 ILE A C 1
ATOM 602 O O . ILE A 1 83 ? -8.728 5.447 -32.732 1.00 51.12 83 ILE A O 1
ATOM 606 N N . SER A 1 84 ? -8.268 4.182 -34.523 1.00 56.75 84 SER A N 1
ATOM 607 C CA . SER A 1 84 ? -6.919 3.799 -34.118 1.00 56.75 84 SER A CA 1
ATOM 608 C C . SER A 1 84 ? -6.064 5.031 -33.837 1.00 56.75 84 SER A C 1
ATOM 610 O O . SER A 1 84 ? -5.333 5.035 -32.859 1.00 56.75 84 SER A O 1
ATOM 612 N N . ALA A 1 85 ? -6.226 6.111 -34.611 1.00 54.94 85 ALA A N 1
ATOM 613 C CA . ALA A 1 85 ? -5.528 7.377 -34.378 1.00 54.94 85 ALA A CA 1
ATOM 614 C C . ALA A 1 85 ? -6.021 8.114 -33.116 1.00 54.94 85 ALA A C 1
ATOM 616 O O . ALA A 1 85 ? -5.219 8.662 -32.371 1.00 54.94 85 ALA A O 1
ATOM 617 N N . LEU A 1 86 ? -7.329 8.087 -32.834 1.00 54.03 86 LEU A N 1
ATOM 618 C CA . LEU A 1 86 ? -7.925 8.664 -31.617 1.00 54.03 86 LEU A CA 1
ATOM 619 C C . LEU A 1 86 ? -7.634 7.817 -30.371 1.00 54.03 86 LEU A C 1
ATOM 621 O O . LEU A 1 86 ? -7.394 8.354 -29.299 1.00 54.03 86 LEU A O 1
ATOM 625 N N . GLN A 1 87 ? -7.636 6.496 -30.510 1.00 61.25 87 GLN A N 1
ATOM 626 C CA . GLN A 1 87 ? -7.304 5.538 -29.466 1.00 61.25 87 GLN A CA 1
ATOM 627 C C . GLN A 1 87 ? -5.815 5.594 -29.155 1.00 61.25 87 GLN A C 1
ATOM 629 O O . GLN A 1 87 ? -5.482 5.611 -27.982 1.00 61.25 87 GLN A O 1
ATOM 634 N N . GLN A 1 88 ? -4.938 5.707 -30.157 1.00 59.25 88 GLN A N 1
ATOM 635 C CA . GLN A 1 88 ? -3.516 5.970 -29.933 1.00 59.25 88 GLN A CA 1
ATOM 636 C C . GLN A 1 88 ? -3.289 7.348 -29.317 1.00 59.25 88 GLN A C 1
ATOM 638 O O . GLN A 1 88 ? -2.521 7.440 -28.375 1.00 59.25 88 GLN A O 1
ATOM 643 N N . ALA A 1 89 ? -3.987 8.400 -29.755 1.00 58.47 89 ALA A N 1
ATOM 644 C CA . ALA A 1 89 ? -3.850 9.724 -29.142 1.00 58.47 89 ALA A CA 1
ATOM 645 C C . ALA A 1 89 ? -4.304 9.741 -27.669 1.00 58.47 89 ALA A C 1
ATOM 647 O O . ALA A 1 89 ? -3.645 10.330 -26.820 1.00 58.47 89 ALA A O 1
ATOM 648 N N . ILE A 1 90 ? -5.392 9.039 -27.334 1.00 62.66 90 ILE A N 1
ATOM 649 C CA . ILE A 1 90 ? -5.862 8.902 -25.947 1.00 62.66 90 ILE A CA 1
ATOM 650 C C . ILE A 1 90 ? -4.933 7.991 -25.129 1.00 62.66 90 ILE A C 1
ATOM 652 O O . ILE A 1 90 ? -4.637 8.321 -23.984 1.00 62.66 90 ILE A O 1
ATOM 656 N N . LEU A 1 91 ? -4.447 6.876 -25.695 1.00 61.19 91 LEU A N 1
ATOM 657 C CA . LEU A 1 91 ? -3.458 6.006 -25.038 1.00 61.19 91 LEU A CA 1
ATOM 658 C C . LEU A 1 91 ? -2.118 6.717 -24.816 1.00 61.19 91 LEU A C 1
ATOM 660 O O . LEU A 1 91 ? -1.445 6.425 -23.836 1.00 61.19 91 LEU A O 1
ATOM 664 N N . ASN A 1 92 ? -1.761 7.655 -25.692 1.00 65.06 92 ASN A N 1
ATOM 665 C CA . ASN A 1 92 ? -0.512 8.410 -25.641 1.00 65.06 92 ASN A CA 1
ATOM 666 C C . ASN A 1 92 ? -0.686 9.790 -24.976 1.00 65.06 92 ASN A C 1
ATOM 668 O O . ASN A 1 92 ? 0.191 10.639 -25.114 1.00 65.06 92 ASN A O 1
ATOM 672 N N . GLY A 1 93 ? -1.824 10.055 -24.315 1.00 47.75 93 GLY A N 1
ATOM 673 C CA . GLY A 1 93 ? -2.055 11.279 -23.535 1.00 47.75 93 GLY A CA 1
ATOM 674 C C . GLY A 1 93 ? -2.033 12.590 -24.333 1.00 47.75 93 GLY A C 1
ATOM 675 O O . GLY A 1 93 ? -1.811 13.655 -23.762 1.00 47.75 93 GLY A O 1
ATOM 676 N N . THR A 1 94 ? -2.236 12.544 -25.650 1.00 61.47 94 THR A N 1
ATOM 677 C CA . THR A 1 94 ? -2.099 13.722 -26.516 1.00 61.47 94 THR A CA 1
ATOM 678 C C . THR A 1 94 ? -3.281 14.682 -26.331 1.00 61.47 94 THR A C 1
ATOM 680 O O . THR A 1 94 ? -4.431 14.250 -26.241 1.00 61.47 94 THR A O 1
ATOM 683 N N . ASP A 1 95 ? -3.013 15.993 -26.291 1.00 56.31 95 ASP A N 1
ATOM 684 C CA . ASP A 1 95 ? -4.047 17.031 -26.163 1.00 56.31 95 ASP A CA 1
ATOM 685 C C . ASP A 1 95 ? -5.077 16.914 -27.302 1.00 56.31 95 ASP A C 1
ATOM 687 O O . ASP A 1 95 ? -4.778 17.135 -28.479 1.00 56.31 95 ASP A O 1
ATOM 691 N N . LEU A 1 96 ? -6.313 16.566 -26.937 1.00 53.12 96 LEU A N 1
ATOM 692 C CA . LEU A 1 96 ? -7.436 16.335 -27.850 1.00 53.12 96 LEU A CA 1
ATOM 693 C C . LEU A 1 96 ? -7.766 17.556 -28.722 1.00 53.12 96 LEU A C 1
ATOM 695 O O . LEU A 1 96 ? -8.343 17.390 -29.799 1.00 53.12 96 LEU A O 1
ATOM 699 N N . ASN A 1 97 ? -7.366 18.761 -28.305 1.00 51.88 97 ASN A N 1
ATOM 700 C CA . ASN A 1 97 ? -7.550 19.980 -29.092 1.00 51.88 97 ASN A CA 1
ATOM 701 C C . ASN A 1 97 ? -6.701 19.991 -30.380 1.00 51.88 97 ASN A C 1
ATOM 703 O O . ASN A 1 97 ? -7.077 20.642 -31.352 1.00 51.88 97 ASN A O 1
ATOM 707 N N . ALA A 1 98 ? -5.606 19.223 -30.440 1.00 52.09 98 ALA A N 1
ATOM 708 C CA . ALA A 1 98 ? -4.759 19.113 -31.631 1.00 52.09 98 ALA A CA 1
ATOM 709 C C . ALA A 1 98 ? -5.361 18.215 -32.735 1.00 52.09 98 ALA A C 1
ATOM 711 O O . ALA A 1 98 ? -4.943 18.283 -33.893 1.00 52.09 98 ALA A O 1
ATOM 712 N N . LEU A 1 99 ? -6.376 17.396 -32.420 1.00 50.88 99 LEU A N 1
ATOM 713 C CA . LEU A 1 99 ? -7.072 16.562 -33.411 1.00 50.88 99 LEU A CA 1
ATOM 714 C C . LEU A 1 99 ? -8.228 17.284 -34.126 1.00 50.88 99 LEU A C 1
ATOM 716 O O . LEU A 1 99 ? -8.636 16.845 -35.203 1.00 50.88 99 LEU A O 1
ATOM 720 N N . GLU A 1 100 ? -8.729 18.409 -33.602 1.00 45.59 100 GLU A N 1
ATOM 721 C CA . GLU A 1 100 ? -9.652 19.273 -34.361 1.00 45.59 100 GLU A CA 1
ATOM 722 C C . GLU A 1 100 ? -8.939 20.002 -35.522 1.00 45.59 100 GLU A C 1
ATOM 724 O O . GLU A 1 100 ? -9.571 20.343 -36.525 1.00 45.59 100 GLU A O 1
ATOM 729 N N . GLU A 1 101 ? -7.611 20.161 -35.466 1.00 44.19 101 GLU A N 1
ATOM 730 C CA . GLU A 1 101 ? -6.833 20.886 -36.484 1.00 44.19 101 GLU A CA 1
ATOM 731 C C . GLU A 1 101 ? -6.494 20.072 -37.743 1.00 44.19 101 GLU A C 1
ATOM 733 O O . GLU A 1 101 ? -6.135 20.649 -38.775 1.00 44.19 101 GLU A O 1
ATOM 738 N N . THR A 1 102 ? -6.684 18.750 -37.729 1.00 50.66 102 THR A N 1
ATOM 739 C CA . THR A 1 102 ? -6.418 17.879 -38.893 1.00 50.66 102 THR A CA 1
ATOM 740 C C . THR A 1 102 ? -7.661 17.521 -39.713 1.00 50.66 102 THR A C 1
ATOM 742 O O . THR A 1 102 ? -7.529 17.010 -40.824 1.00 50.66 102 THR A O 1
ATOM 745 N N . ALA A 1 103 ? -8.865 17.883 -39.254 1.00 42.09 103 ALA A N 1
ATOM 746 C CA . ALA A 1 103 ? -10.104 17.747 -40.032 1.00 42.09 103 ALA A CA 1
ATOM 747 C C . ALA A 1 103 ? -10.618 19.075 -40.630 1.00 42.09 103 ALA A C 1
ATOM 749 O O . ALA A 1 103 ? -11.512 19.058 -41.479 1.00 42.09 103 ALA A O 1
ATOM 750 N N . ALA A 1 104 ? -10.052 20.221 -40.233 1.00 41.75 104 ALA A N 1
ATOM 751 C CA . ALA A 1 104 ? -10.499 21.536 -40.697 1.00 41.75 104 ALA A CA 1
ATOM 752 C C . ALA A 1 104 ? -9.376 22.581 -40.863 1.00 41.75 104 ALA A C 1
ATOM 754 O O . ALA A 1 104 ? -9.654 23.764 -40.743 1.00 41.75 104 ALA A O 1
ATOM 755 N N . GLY A 1 105 ? -8.138 22.186 -41.183 1.00 41.59 105 GLY A N 1
ATOM 756 C CA . GLY A 1 105 ? -7.061 23.126 -41.531 1.00 41.59 105 GLY A CA 1
ATOM 757 C C . GLY A 1 105 ? -6.614 24.014 -40.363 1.00 41.59 105 GLY A C 1
ATOM 758 O O . GLY A 1 105 ? -7.208 25.057 -40.098 1.00 41.59 105 GLY A O 1
ATOM 759 N N . GLY A 1 106 ? -5.540 23.598 -39.693 1.00 34.84 106 GLY A N 1
ATOM 760 C CA . GLY A 1 106 ? -4.974 24.275 -38.525 1.00 34.84 106 GLY A CA 1
ATOM 761 C C . GLY A 1 106 ? -4.501 25.733 -38.730 1.00 34.84 106 GLY A C 1
ATOM 762 O O . GLY A 1 106 ? -4.410 26.236 -39.858 1.00 34.84 106 GLY A O 1
ATOM 763 N N . PRO A 1 107 ? -4.215 26.437 -37.619 1.00 38.00 107 PRO A N 1
ATOM 764 C CA . PRO A 1 107 ? -4.085 27.876 -37.537 1.00 38.00 107 PRO A CA 1
ATOM 765 C C . PRO A 1 107 ? -2.670 28.374 -37.817 1.00 38.00 107 PRO A C 1
ATOM 767 O O . PRO A 1 107 ? -1.639 27.773 -37.530 1.00 38.00 107 PRO A O 1
ATOM 770 N N . GLN A 1 108 ? -2.670 29.587 -38.344 1.00 37.59 108 GLN A N 1
ATOM 771 C CA . GLN A 1 108 ? -1.518 30.419 -38.601 1.00 37.59 108 GLN A CA 1
ATOM 772 C C . GLN A 1 108 ? -1.054 31.095 -37.302 1.00 37.59 108 GLN A C 1
ATOM 774 O O . GLN A 1 108 ? -1.775 31.925 -36.746 1.00 37.59 108 GLN A O 1
ATOM 779 N N . ALA A 1 109 ? 0.192 30.860 -36.894 1.00 35.78 109 ALA A N 1
ATOM 780 C CA . ALA A 1 109 ? 0.940 31.819 -36.087 1.00 35.78 109 ALA A CA 1
ATOM 781 C C . ALA A 1 109 ? 2.428 31.803 -36.475 1.00 35.78 109 ALA A C 1
ATOM 783 O O . ALA A 1 109 ? 3.190 30.969 -36.008 1.00 35.78 109 ALA A O 1
ATOM 784 N N . GLY A 1 110 ? 2.841 32.771 -37.308 1.00 32.66 110 GLY A N 1
ATOM 785 C CA . GLY A 1 110 ? 4.245 33.205 -37.374 1.00 32.66 110 GLY A CA 1
ATOM 786 C C . GLY A 1 110 ? 4.931 33.232 -38.745 1.00 32.66 110 GLY A C 1
ATOM 787 O O . GLY A 1 110 ? 5.855 32.475 -38.977 1.00 32.66 110 GLY A O 1
ATOM 788 N N . ASN A 1 111 ? 4.550 34.193 -39.596 1.00 34.06 111 ASN A N 1
ATOM 789 C CA . ASN A 1 111 ? 5.399 34.891 -40.585 1.00 34.06 111 ASN A CA 1
ATOM 790 C C . ASN A 1 111 ? 6.327 34.093 -41.536 1.00 34.06 111 ASN A C 1
ATOM 792 O O . ASN A 1 111 ? 7.498 33.900 -41.238 1.00 34.06 111 ASN A O 1
ATOM 796 N N . ALA A 1 112 ? 5.889 33.894 -42.783 1.00 33.47 112 ALA A N 1
ATOM 797 C CA . ALA A 1 112 ? 6.467 34.484 -44.009 1.00 33.47 112 ALA A CA 1
ATOM 798 C C . ALA A 1 112 ? 5.708 33.931 -45.231 1.00 33.47 112 ALA A C 1
ATOM 800 O O . ALA A 1 112 ? 5.231 32.805 -45.213 1.00 33.47 112 ALA A O 1
ATOM 801 N N . GLY A 1 113 ? 5.479 34.770 -46.243 1.00 36.28 113 GLY A N 1
ATOM 802 C CA . GLY A 1 113 ? 4.397 34.587 -47.212 1.00 36.28 113 GLY A CA 1
ATOM 803 C C . GLY A 1 113 ? 4.665 33.625 -48.371 1.00 36.28 113 GLY A C 1
ATOM 804 O O . GLY A 1 113 ? 5.809 33.357 -48.723 1.00 36.28 113 GLY A O 1
ATOM 805 N N . GLY A 1 114 ? 3.572 33.206 -49.016 1.00 35.22 114 GLY A N 1
ATOM 806 C CA . GLY A 1 114 ? 3.595 32.554 -50.326 1.00 35.22 114 GLY A CA 1
ATOM 807 C C . GLY A 1 114 ? 2.467 31.542 -50.534 1.00 35.22 114 GLY A C 1
ATOM 808 O O . GLY A 1 114 ? 2.630 30.381 -50.203 1.00 35.22 114 GLY A O 1
ATOM 809 N N . ASP A 1 115 ? 1.349 32.006 -51.101 1.00 44.44 115 ASP A N 1
ATOM 810 C CA . ASP A 1 115 ? 0.370 31.260 -51.915 1.00 44.44 115 ASP A CA 1
ATOM 811 C C . ASP A 1 115 ? -0.231 29.941 -51.381 1.00 44.44 115 ASP A C 1
ATOM 813 O O . ASP A 1 115 ? 0.001 28.855 -51.907 1.00 44.44 115 ASP A O 1
ATOM 817 N N . GLY A 1 116 ? -1.157 30.062 -50.424 1.00 33.25 116 GLY A N 1
ATOM 818 C CA . GLY A 1 116 ? -2.174 29.039 -50.156 1.00 33.25 116 GLY A CA 1
ATOM 819 C C . GLY A 1 116 ? -3.420 29.248 -51.027 1.00 33.25 116 GLY A C 1
ATOM 820 O O . GLY A 1 116 ? -4.084 30.282 -50.942 1.00 33.25 116 GLY A O 1
ATOM 821 N N . VAL A 1 117 ? -3.754 28.271 -51.871 1.00 36.47 117 VAL A N 1
ATOM 822 C CA . VAL A 1 117 ? -4.933 28.293 -52.753 1.00 36.47 117 VAL A CA 1
ATOM 823 C C . VAL A 1 117 ? -6.153 27.781 -51.978 1.00 36.47 117 VAL A C 1
ATOM 825 O O . VAL A 1 117 ? -6.240 26.599 -51.661 1.00 36.47 117 VAL A O 1
ATOM 828 N N . SER A 1 118 ? -7.110 28.659 -51.665 1.00 41.22 118 SER A N 1
ATOM 829 C CA . SER A 1 118 ? -8.373 28.280 -51.015 1.00 41.22 118 SER A CA 1
ATOM 830 C C . SER A 1 118 ? -9.398 27.796 -52.052 1.00 41.22 118 SER A C 1
ATOM 832 O O . SER A 1 118 ? -9.734 28.518 -52.994 1.00 41.22 118 SER A O 1
ATOM 834 N N . LEU A 1 119 ? -9.909 26.571 -51.888 1.00 46.50 119 LEU A N 1
ATOM 835 C CA . LEU A 1 119 ? -11.012 26.018 -52.680 1.00 46.50 119 LEU A CA 1
ATOM 836 C C . LEU A 1 119 ? -12.350 26.463 -52.079 1.00 46.50 119 LEU A C 1
ATOM 838 O O . LEU A 1 119 ? -12.933 25.777 -51.245 1.00 46.50 119 LEU A O 1
ATOM 842 N N . GLY A 1 120 ? -12.859 27.611 -52.518 1.00 40.28 120 GLY A N 1
ATOM 843 C CA . GLY A 1 120 ? -14.169 28.077 -52.077 1.00 40.28 120 GLY A CA 1
ATOM 844 C C . GLY A 1 120 ? -14.671 29.300 -52.832 1.00 40.28 120 GLY A C 1
ATOM 845 O O . GLY A 1 120 ? -14.346 30.423 -52.479 1.00 40.28 120 GLY A O 1
ATOM 846 N N . ALA A 1 121 ? -15.534 29.048 -53.819 1.00 41.19 121 ALA A N 1
ATOM 847 C CA . ALA A 1 121 ? -16.437 29.997 -54.478 1.00 41.19 121 ALA A CA 1
ATOM 848 C C . ALA A 1 121 ? -15.823 31.076 -55.400 1.00 41.19 121 ALA A C 1
ATOM 850 O O . ALA A 1 121 ? -15.587 32.214 -55.007 1.00 41.19 121 ALA A O 1
ATOM 851 N N . ALA A 1 122 ? -15.765 30.772 -56.703 1.00 31.44 122 ALA A N 1
ATOM 852 C CA . ALA A 1 122 ? -15.931 31.788 -57.744 1.00 31.44 122 ALA A CA 1
ATOM 853 C C . ALA A 1 122 ? -16.695 31.209 -58.946 1.00 31.44 122 ALA A C 1
ATOM 855 O O . ALA A 1 122 ? -16.285 30.248 -59.592 1.00 31.44 122 ALA A O 1
ATOM 856 N N . SER A 1 123 ? -17.861 31.798 -59.180 1.00 35.75 123 SER A N 1
ATOM 857 C CA . SER A 1 123 ? -18.871 31.484 -60.185 1.00 35.75 123 SER A CA 1
ATOM 858 C C . SER A 1 123 ? -18.393 31.672 -61.625 1.00 35.75 123 SER A C 1
ATOM 860 O O . SER A 1 123 ? -17.744 32.669 -61.940 1.00 35.75 123 SER A O 1
ATOM 862 N N . PHE A 1 124 ? -18.843 30.798 -62.528 1.00 38.03 124 PHE A N 1
ATOM 863 C CA . PHE A 1 124 ? -18.770 31.044 -63.966 1.00 38.03 124 PHE A CA 1
ATOM 864 C C . PHE A 1 124 ? -19.718 32.183 -64.360 1.00 38.03 124 PHE A C 1
ATOM 866 O O . PHE A 1 124 ? -20.939 32.037 -64.291 1.00 38.03 124 PHE A O 1
ATOM 873 N N . ALA A 1 125 ? -19.151 33.294 -64.823 1.00 36.09 125 ALA A N 1
ATOM 874 C CA . ALA A 1 125 ? -19.863 34.281 -65.618 1.00 36.09 125 ALA A CA 1
ATOM 875 C C . ALA A 1 125 ? -19.568 34.009 -67.105 1.00 36.09 125 ALA A C 1
ATOM 877 O O . ALA A 1 125 ? -18.511 34.364 -67.609 1.00 36.09 125 ALA A O 1
ATOM 878 N N . GLU A 1 126 ? -20.536 33.356 -67.753 1.00 34.00 126 GLU A N 1
ATOM 879 C CA . GLU A 1 126 ? -20.803 33.344 -69.203 1.00 34.00 126 GLU A CA 1
ATOM 880 C C . GLU A 1 126 ? -19.835 32.621 -70.176 1.00 34.00 126 GLU A C 1
ATOM 882 O O . GLU A 1 126 ? -18.717 33.047 -70.437 1.00 34.00 126 GLU A O 1
ATOM 887 N N . GLY A 1 127 ? -20.392 31.606 -70.865 1.00 34.03 127 GLY A N 1
ATOM 888 C CA . GLY A 1 127 ? -20.211 31.399 -72.316 1.00 34.03 127 GLY A CA 1
ATOM 889 C C . GLY A 1 127 ? -19.335 30.220 -72.761 1.00 34.03 127 GLY A C 1
ATOM 890 O O . GLY A 1 127 ? -18.181 30.415 -73.110 1.00 34.03 127 GLY A O 1
ATOM 891 N N . GLY A 1 128 ? -19.864 28.989 -72.810 1.00 31.50 128 GLY A N 1
ATOM 892 C CA . GLY A 1 128 ? -20.221 28.319 -74.084 1.00 31.50 128 GLY A CA 1
ATOM 893 C C . GLY A 1 128 ? -19.251 27.155 -74.381 1.00 31.50 128 GLY A C 1
ATOM 894 O O . GLY A 1 128 ? -18.074 27.266 -74.094 1.00 31.50 128 GLY A O 1
ATOM 895 N N . HIS A 1 129 ? -19.602 25.978 -74.898 1.00 33.09 129 HIS A N 1
ATOM 896 C CA . HIS A 1 129 ? -20.799 25.456 -75.544 1.00 33.09 129 HIS A CA 1
ATOM 897 C C . HIS A 1 129 ? -20.898 23.938 -75.302 1.00 33.09 129 HIS A C 1
ATOM 899 O O . HIS A 1 129 ? -19.895 23.239 -75.186 1.00 33.09 129 HIS A O 1
ATOM 905 N N . TYR A 1 130 ? -22.133 23.439 -75.319 1.00 36.97 130 TYR A N 1
ATOM 906 C CA . TYR A 1 130 ? -22.487 22.035 -75.507 1.00 36.97 130 TYR A CA 1
ATOM 907 C C . TYR A 1 130 ? -21.869 21.457 -76.789 1.00 36.97 130 TYR A C 1
ATOM 909 O O . TYR A 1 130 ? -21.928 22.108 -77.832 1.00 36.97 130 TYR A O 1
ATOM 917 N N . SER A 1 131 ? -21.445 20.192 -76.764 1.00 33.72 131 SER A N 1
ATOM 918 C CA . SER A 1 131 ? -22.005 19.185 -77.674 1.00 33.72 131 SER A CA 1
ATOM 919 C C . SER A 1 131 ? -21.759 17.765 -77.172 1.00 33.72 131 SER A C 1
ATOM 921 O O . SER A 1 131 ? -20.727 17.395 -76.630 1.00 33.72 131 SER A O 1
ATOM 923 N N . ASN A 1 132 ? -22.835 17.033 -77.340 1.00 33.09 132 ASN A N 1
ATOM 924 C CA . ASN A 1 132 ? -23.215 15.694 -76.975 1.00 33.09 132 ASN A CA 1
ATOM 925 C C . ASN A 1 132 ? -22.761 14.653 -78.022 1.00 33.09 132 ASN A C 1
ATOM 927 O O . ASN A 1 132 ? -22.476 14.993 -79.163 1.00 33.09 132 ASN A O 1
ATOM 931 N N . ILE A 1 133 ? -22.905 13.379 -77.632 1.00 31.38 133 ILE A N 1
ATOM 932 C CA . ILE A 1 133 ? -23.088 12.175 -78.474 1.00 31.38 133 ILE A CA 1
ATOM 933 C C . ILE A 1 133 ? -21.820 11.354 -78.784 1.00 31.38 133 ILE A C 1
ATOM 935 O O . ILE A 1 133 ? -21.064 11.636 -79.701 1.00 31.38 133 ILE A O 1
ATOM 939 N N . SER A 1 134 ? -21.696 10.259 -78.019 1.00 38.00 134 SER A N 1
ATOM 940 C CA . SER A 1 134 ? -21.591 8.856 -78.469 1.00 38.00 134 SER A CA 1
ATOM 941 C C . SER A 1 134 ? -20.848 8.580 -79.783 1.00 38.00 134 SER A C 1
ATOM 943 O O . SER A 1 134 ? -21.400 8.818 -80.858 1.00 38.00 134 SER A O 1
ATOM 945 N N . GLU A 1 135 ? -19.739 7.838 -79.696 1.00 35.69 135 GLU A N 1
ATOM 946 C CA . GLU A 1 135 ? -19.339 6.945 -80.783 1.00 35.69 135 GLU A CA 1
ATOM 947 C C . GLU A 1 135 ? -19.608 5.475 -80.458 1.00 35.69 135 GLU A C 1
ATOM 949 O O . GLU A 1 135 ? -19.381 4.951 -79.368 1.00 35.69 135 GLU A O 1
ATOM 954 N N . ASN A 1 136 ? -20.182 4.865 -81.481 1.00 32.38 136 ASN A N 1
ATOM 955 C CA . ASN A 1 136 ? -20.873 3.606 -81.557 1.00 32.38 136 ASN A CA 1
ATOM 956 C C . ASN A 1 136 ? -19.882 2.568 -82.100 1.00 32.38 136 ASN A C 1
ATOM 958 O O . ASN A 1 136 ? -19.290 2.768 -83.162 1.00 32.38 136 ASN A O 1
ATOM 962 N N . PHE A 1 137 ? -19.722 1.433 -81.423 1.00 41.31 137 PHE A N 1
ATOM 963 C CA . PHE A 1 137 ? -19.062 0.278 -82.024 1.00 41.31 137 PHE A CA 1
ATOM 964 C C . PHE A 1 137 ? -19.911 -0.232 -83.200 1.00 41.31 137 PHE A C 1
ATOM 966 O O . PHE A 1 137 ? -21.039 -0.674 -82.976 1.00 41.31 137 PHE A O 1
ATOM 973 N N . ARG A 1 138 ? -19.347 -0.276 -84.418 1.00 36.72 138 ARG A N 1
ATOM 974 C CA . ARG A 1 138 ? -19.210 -1.493 -85.260 1.00 36.72 138 ARG A CA 1
ATOM 975 C C . ARG A 1 138 ? -19.043 -1.205 -86.760 1.00 36.72 138 ARG A C 1
ATOM 977 O O . ARG A 1 138 ? -19.777 -0.426 -87.354 1.00 36.72 138 ARG A O 1
ATOM 984 N N . ASN A 1 139 ? -18.233 -2.098 -87.340 1.00 38.06 139 ASN A N 1
ATOM 985 C CA . ASN A 1 139 ? -18.222 -2.628 -88.708 1.00 38.06 139 ASN A CA 1
ATOM 986 C C . ASN A 1 139 ? -17.437 -1.868 -89.789 1.00 38.06 139 ASN A C 1
ATOM 988 O O . ASN A 1 139 ? -17.839 -0.802 -90.230 1.00 38.06 139 ASN A O 1
ATOM 992 N N . LEU A 1 140 ? -16.422 -2.544 -90.349 1.00 36.78 140 LEU A N 1
ATOM 993 C CA . LEU A 1 140 ? -16.582 -3.290 -91.607 1.00 36.78 140 LEU A CA 1
ATOM 994 C C . LEU A 1 140 ? -15.477 -4.354 -91.765 1.00 36.78 140 LEU A C 1
ATOM 996 O O . LEU A 1 140 ? -14.296 -4.047 -91.896 1.00 36.78 140 LEU A O 1
ATOM 1000 N N . ASN A 1 141 ? -15.895 -5.621 -91.782 1.00 41.28 141 ASN A N 1
ATOM 1001 C CA . ASN A 1 141 ? -15.098 -6.762 -92.223 1.00 41.28 141 ASN A CA 1
ATOM 1002 C C . ASN A 1 141 ? -15.031 -6.833 -93.761 1.00 41.28 141 ASN A C 1
ATOM 1004 O O . ASN A 1 141 ? -16.062 -6.746 -94.423 1.00 41.28 141 ASN A O 1
ATOM 1008 N N . GLY A 1 142 ? -13.844 -7.172 -94.277 1.00 37.50 142 GLY A N 1
ATOM 1009 C CA . GLY A 1 142 ? -13.655 -8.225 -95.286 1.00 37.50 142 GLY A CA 1
ATOM 1010 C C . GLY A 1 142 ? -13.685 -7.853 -96.774 1.00 37.50 142 GLY A C 1
ATOM 1011 O O . GLY A 1 142 ? -14.727 -7.510 -97.321 1.00 37.50 142 GLY A O 1
ATOM 1012 N N . SER A 1 143 ? -12.567 -8.113 -97.467 1.00 36.69 143 SER A N 1
ATOM 1013 C CA . SER A 1 143 ? -12.522 -8.880 -98.731 1.00 36.69 143 SER A CA 1
ATOM 1014 C C . SER A 1 143 ? -11.069 -9.117 -99.162 1.00 36.69 143 SER A C 1
ATOM 1016 O O . SER A 1 143 ? -10.284 -8.180 -99.254 1.00 36.69 143 SER A O 1
ATOM 1018 N N . GLY A 1 144 ? -10.703 -10.383 -99.383 1.00 35.31 144 GLY A N 1
ATOM 1019 C CA . GLY A 1 144 ? -9.326 -10.802 -99.650 1.00 35.31 144 GLY A CA 1
ATOM 1020 C C . GLY A 1 144 ? -8.837 -10.616 -101.089 1.00 35.31 144 GLY A C 1
ATOM 1021 O O . GLY A 1 144 ? -9.581 -10.192 -101.968 1.00 35.31 144 GLY A O 1
ATOM 1022 N N . ARG A 1 145 ? -7.574 -11.000 -101.319 1.00 38.69 145 ARG A N 1
ATOM 1023 C CA . ARG A 1 145 ? -7.117 -11.969 -102.338 1.00 38.69 145 ARG A CA 1
ATOM 1024 C C . ARG A 1 145 ? -5.580 -12.041 -102.359 1.00 38.69 145 ARG A C 1
ATOM 1026 O O . ARG A 1 145 ? -4.904 -11.022 -102.332 1.00 38.69 145 ARG A O 1
ATOM 1033 N N . ASN A 1 146 ? -5.081 -13.274 -102.434 1.00 38.75 146 ASN A N 1
ATOM 1034 C CA . ASN A 1 146 ? -3.715 -13.673 -102.784 1.00 38.75 146 ASN A CA 1
ATOM 1035 C C . ASN A 1 146 ? -3.279 -13.138 -104.166 1.00 38.75 146 ASN A C 1
ATOM 1037 O O . ASN A 1 146 ? -4.135 -12.997 -105.039 1.00 38.75 146 ASN A O 1
ATOM 1041 N N . PHE A 1 147 ? -1.967 -12.953 -104.374 1.00 31.27 147 PHE A N 1
ATOM 1042 C CA . PHE A 1 147 ? -1.105 -13.656 -105.357 1.00 31.27 147 PHE A CA 1
ATOM 1043 C C . PHE A 1 147 ? 0.115 -12.815 -105.795 1.00 31.27 147 PHE A C 1
ATOM 1045 O O . PHE A 1 147 ? -0.034 -11.729 -106.338 1.00 31.27 147 PHE A O 1
ATOM 1052 N N . GLU A 1 148 ? 1.287 -13.401 -105.529 1.00 30.58 148 GLU A N 1
ATOM 1053 C CA . GLU A 1 148 ? 2.558 -13.486 -106.278 1.00 30.58 148 GLU A CA 1
ATOM 1054 C C . GLU A 1 148 ? 3.172 -12.351 -107.135 1.00 30.58 148 GLU A C 1
ATOM 1056 O O . GLU A 1 148 ? 2.532 -11.587 -107.848 1.00 30.58 148 GLU A O 1
ATOM 1061 N N . SER A 1 149 ? 4.510 -12.397 -107.069 1.00 44.53 149 SER A N 1
ATOM 1062 C CA . SER A 1 149 ? 5.637 -11.692 -107.699 1.00 44.53 149 SER A CA 1
ATOM 1063 C C . SER A 1 149 ? 5.563 -11.330 -109.193 1.00 44.53 149 SER A C 1
ATOM 1065 O O . SER A 1 149 ? 4.841 -11.948 -109.971 1.00 44.53 149 SER A O 1
ATOM 1067 N N . PRO A 1 150 ? 6.518 -10.486 -109.640 1.00 41.44 150 PRO A N 1
ATOM 1068 C CA . PRO A 1 150 ? 7.382 -10.890 -110.758 1.00 41.44 150 PRO A CA 1
ATOM 1069 C C . PRO A 1 150 ? 8.885 -10.853 -110.400 1.00 41.44 150 PRO A C 1
ATOM 1071 O O . PRO A 1 150 ? 9.390 -9.850 -109.910 1.00 41.44 150 PRO A O 1
ATOM 1074 N N . ILE A 1 151 ? 9.567 -12.004 -110.399 1.00 39.00 151 ILE A N 1
ATOM 1075 C CA . ILE A 1 151 ? 10.531 -12.536 -111.398 1.00 39.00 151 ILE A CA 1
ATOM 1076 C C . ILE A 1 151 ? 11.730 -11.633 -111.779 1.00 39.00 151 ILE A C 1
ATOM 1078 O O . ILE A 1 151 ? 11.603 -10.696 -112.556 1.00 39.00 151 ILE A O 1
ATOM 1082 N N . SER A 1 152 ? 12.902 -12.054 -111.277 1.00 35.84 152 SER A N 1
ATOM 1083 C CA . SER A 1 152 ? 14.221 -12.212 -111.932 1.00 35.84 152 SER A CA 1
ATOM 1084 C C . SER A 1 152 ? 14.834 -11.091 -112.787 1.00 35.84 152 SER A C 1
ATOM 1086 O O . SER A 1 152 ? 14.275 -10.724 -113.812 1.00 35.84 152 SER A O 1
ATOM 1088 N N . SER A 1 153 ? 16.129 -10.823 -112.562 1.00 35.03 153 SER A N 1
ATOM 1089 C CA . SER A 1 153 ? 17.190 -11.438 -113.389 1.00 35.03 153 SER A CA 1
ATOM 1090 C C . SER A 1 153 ? 18.613 -11.157 -112.872 1.00 35.03 153 SER A C 1
ATOM 1092 O O . SER A 1 153 ? 18.999 -9.999 -112.794 1.00 35.03 153 SER A O 1
ATOM 1094 N N . VAL A 1 154 ? 19.367 -12.249 -112.644 1.00 35.53 154 VAL A N 1
ATOM 1095 C CA . VAL A 1 154 ? 20.758 -12.498 -113.112 1.00 35.53 154 VAL A CA 1
ATOM 1096 C C . VAL A 1 154 ? 21.859 -11.588 -112.523 1.00 35.53 154 VAL A C 1
ATOM 1098 O O . VAL A 1 154 ? 21.827 -10.383 -112.682 1.00 35.53 154 VAL A O 1
ATOM 1101 N N . GLY A 1 155 ? 22.916 -12.053 -111.850 1.00 35.59 155 GLY A N 1
ATOM 1102 C CA . GLY A 1 155 ? 23.628 -13.328 -111.942 1.00 35.59 155 GLY A CA 1
ATOM 1103 C C . GLY A 1 155 ? 25.011 -13.128 -112.584 1.00 35.59 155 GLY A C 1
ATOM 1104 O O . GLY A 1 155 ? 25.121 -13.244 -113.794 1.00 35.59 155 GLY A O 1
ATOM 1105 N N . GLY A 1 156 ? 26.029 -12.864 -111.751 1.00 37.09 156 GLY A N 1
ATOM 1106 C CA . GLY A 1 156 ? 27.452 -13.215 -111.928 1.00 37.09 156 GLY A CA 1
ATOM 1107 C C . GLY A 1 156 ? 28.284 -12.576 -113.053 1.00 37.09 156 GLY A C 1
ATOM 1108 O O . GLY A 1 156 ? 28.070 -12.868 -114.221 1.00 37.09 156 GLY A O 1
ATOM 1109 N N . TYR A 1 157 ? 29.361 -11.867 -112.684 1.00 34.88 157 TYR A N 1
ATOM 1110 C CA . TYR A 1 157 ? 30.664 -11.968 -113.364 1.00 34.88 157 TYR A CA 1
ATOM 1111 C C . TYR A 1 157 ? 31.794 -11.402 -112.483 1.00 34.88 157 TYR A C 1
ATOM 1113 O O . TYR A 1 157 ? 31.608 -10.390 -111.812 1.00 34.88 157 TYR A O 1
ATOM 1121 N N . ALA A 1 158 ? 32.948 -12.071 -112.481 1.00 41.91 158 ALA A N 1
ATOM 1122 C CA . ALA A 1 158 ? 34.163 -11.706 -111.756 1.00 41.91 158 ALA A CA 1
ATOM 1123 C C . ALA A 1 158 ? 35.232 -11.171 -112.723 1.00 41.91 158 ALA A C 1
ATOM 1125 O O . ALA A 1 158 ? 35.414 -11.767 -113.779 1.00 41.91 158 ALA A O 1
ATOM 1126 N N . ASP A 1 159 ? 35.965 -10.122 -112.335 1.00 36.28 159 ASP A N 1
ATOM 1127 C CA . ASP A 1 159 ? 37.411 -9.959 -112.575 1.00 36.28 159 ASP A CA 1
ATOM 1128 C C . ASP A 1 159 ? 37.955 -8.842 -111.663 1.00 36.28 159 ASP A C 1
ATOM 1130 O O . ASP A 1 159 ? 37.240 -7.898 -111.321 1.00 36.28 159 ASP A O 1
ATOM 1134 N N . GLY A 1 160 ? 39.197 -8.994 -111.211 1.00 34.72 160 GLY A N 1
ATOM 1135 C CA . GLY A 1 160 ? 39.864 -8.109 -110.270 1.00 34.72 160 GLY A CA 1
ATOM 1136 C C . GLY A 1 160 ? 40.491 -6.867 -110.901 1.00 34.72 160 GLY A C 1
ATOM 1137 O O . GLY A 1 160 ? 40.763 -6.821 -112.092 1.00 34.72 160 GLY A O 1
ATOM 1138 N N . ALA A 1 161 ? 40.767 -5.873 -110.056 1.00 34.66 161 ALA A N 1
ATOM 1139 C CA . ALA A 1 161 ? 42.005 -5.090 -110.017 1.00 34.66 161 ALA A CA 1
ATOM 1140 C C . ALA A 1 161 ? 41.850 -3.925 -109.024 1.00 34.66 161 ALA A C 1
ATOM 1142 O O . ALA A 1 161 ? 40.860 -3.206 -109.031 1.00 34.66 161 ALA A O 1
ATOM 1143 N N . ALA A 1 162 ? 42.866 -3.794 -108.174 1.00 38.59 162 ALA A N 1
ATOM 1144 C CA . ALA A 1 162 ? 43.366 -2.612 -107.475 1.00 38.59 162 ALA A CA 1
ATOM 1145 C C . ALA A 1 162 ? 42.513 -1.321 -107.404 1.00 38.59 162 ALA A C 1
ATOM 1147 O O . ALA A 1 162 ? 42.368 -0.603 -108.386 1.00 38.59 162 ALA A O 1
ATOM 1148 N N . GLY A 1 163 ? 42.237 -0.909 -106.161 1.00 39.03 163 GLY A N 1
ATOM 1149 C CA . GLY A 1 163 ? 42.576 0.443 -105.709 1.00 39.03 163 GLY A CA 1
ATOM 1150 C C . GLY A 1 163 ? 41.457 1.487 -105.648 1.00 39.03 163 GLY A C 1
ATOM 1151 O O . GLY A 1 163 ? 40.803 1.792 -106.635 1.00 39.03 163 GLY A O 1
ATOM 1152 N N . THR A 1 164 ? 41.423 2.142 -104.484 1.00 36.34 164 THR A N 1
ATOM 1153 C CA . THR A 1 164 ? 40.906 3.487 -104.168 1.00 36.34 164 THR A CA 1
ATOM 1154 C C . THR A 1 164 ? 39.420 3.661 -103.830 1.00 36.34 164 THR A C 1
ATOM 1156 O O . THR A 1 164 ? 38.540 3.583 -104.676 1.00 36.34 164 THR A O 1
ATOM 1159 N N . ASP A 1 165 ? 39.220 3.921 -102.531 1.00 46.47 165 ASP A N 1
ATOM 1160 C CA . ASP A 1 165 ? 38.307 4.885 -101.904 1.00 46.47 165 ASP A CA 1
ATOM 1161 C C . ASP A 1 165 ? 36.979 5.203 -102.604 1.00 46.47 165 ASP A C 1
ATOM 1163 O O . ASP A 1 165 ? 36.912 6.002 -103.537 1.00 46.47 165 ASP A O 1
ATOM 1167 N N . VAL A 1 166 ? 35.894 4.692 -102.014 1.00 37.66 166 VAL A N 1
ATOM 1168 C CA . VAL A 1 166 ? 34.562 5.298 -102.106 1.00 37.66 166 VAL A CA 1
ATOM 1169 C C . VAL A 1 166 ? 33.937 5.286 -100.712 1.00 37.66 166 VAL A C 1
ATOM 1171 O O . VAL A 1 166 ? 33.499 4.250 -100.215 1.00 37.66 166 VAL A O 1
ATOM 1174 N N . THR A 1 167 ? 33.897 6.456 -100.079 1.00 38.16 167 THR A N 1
ATOM 1175 C CA . THR A 1 167 ? 33.087 6.730 -98.894 1.00 38.16 167 THR A CA 1
ATOM 1176 C C . THR A 1 167 ? 31.632 6.940 -99.312 1.00 38.16 167 THR A C 1
ATOM 1178 O O . THR A 1 167 ? 31.294 7.857 -100.059 1.00 38.16 167 THR A O 1
ATOM 1181 N N . THR A 1 168 ? 30.744 6.076 -98.825 1.00 34.34 168 THR A N 1
ATOM 1182 C CA . THR A 1 168 ? 29.295 6.316 -98.810 1.00 34.34 168 THR A CA 1
ATOM 1183 C C . THR A 1 168 ? 28.926 7.245 -97.642 1.00 34.34 168 THR A C 1
ATOM 1185 O O . THR A 1 168 ? 29.589 7.184 -96.604 1.00 34.34 168 THR A O 1
ATOM 1188 N N . PRO A 1 169 ? 27.886 8.095 -97.757 1.00 38.94 169 PRO A N 1
ATOM 1189 C CA . PRO A 1 169 ? 27.578 9.123 -96.764 1.00 38.94 169 PRO A CA 1
ATOM 1190 C C . PRO A 1 169 ? 27.085 8.497 -95.456 1.00 38.94 169 PRO A C 1
ATOM 1192 O O . PRO A 1 169 ? 26.114 7.740 -95.446 1.00 38.94 169 PRO A O 1
ATOM 1195 N N . VAL A 1 170 ? 27.748 8.839 -94.354 1.00 39.00 170 VAL A N 1
ATOM 1196 C CA . VAL A 1 170 ? 27.325 8.510 -92.990 1.00 39.00 170 VAL A CA 1
ATOM 1197 C C . VAL A 1 170 ? 26.208 9.477 -92.590 1.00 39.00 170 VAL A C 1
ATOM 1199 O O . VAL A 1 170 ? 26.378 10.694 -92.654 1.00 39.00 170 VAL A O 1
ATOM 1202 N N . VAL A 1 171 ? 25.056 8.929 -92.202 1.00 37.62 171 VAL A N 1
ATOM 1203 C CA . VAL A 1 171 ? 23.973 9.652 -91.517 1.00 37.62 171 VAL A CA 1
ATOM 1204 C C . VAL A 1 171 ? 24.564 10.315 -90.262 1.00 37.62 171 VAL A C 1
ATOM 1206 O O . VAL A 1 171 ? 25.287 9.633 -89.536 1.00 37.62 171 VAL A O 1
ATOM 1209 N N . PRO A 1 172 ? 24.309 11.605 -89.976 1.00 41.75 172 PRO A N 1
ATOM 1210 C CA . PRO A 1 172 ? 24.847 12.234 -88.778 1.00 41.75 172 PRO A CA 1
ATOM 1211 C C . PRO A 1 172 ? 24.285 11.530 -87.539 1.00 41.75 172 PRO A C 1
ATOM 1213 O O . PRO A 1 172 ? 23.084 11.573 -87.276 1.00 41.75 172 PRO A O 1
ATOM 1216 N N . VAL A 1 173 ? 25.165 10.875 -86.782 1.00 46.66 173 VAL A N 1
ATOM 1217 C CA . VAL A 1 173 ? 24.883 10.436 -85.414 1.00 46.66 173 VAL A CA 1
ATOM 1218 C C . VAL A 1 173 ? 24.527 11.674 -84.597 1.00 46.66 173 VAL A C 1
ATOM 1220 O O . VAL A 1 173 ? 25.332 12.593 -84.454 1.00 46.66 173 VAL A O 1
ATOM 1223 N N . THR A 1 174 ? 23.287 11.736 -84.119 1.00 54.44 174 THR A N 1
ATOM 1224 C CA . THR A 1 174 ? 22.844 12.786 -83.199 1.00 54.44 174 THR A CA 1
ATOM 1225 C C . THR A 1 174 ? 23.640 12.617 -81.898 1.00 54.44 174 THR A C 1
ATOM 1227 O O . THR A 1 174 ? 23.700 11.493 -81.397 1.00 54.44 174 THR A O 1
ATOM 1230 N N . PRO A 1 175 ? 24.308 13.656 -81.362 1.00 63.19 175 PRO A N 1
ATOM 1231 C CA . PRO A 1 175 ? 25.078 13.494 -80.137 1.00 63.19 175 PRO A CA 1
ATOM 1232 C C . PRO A 1 175 ? 24.134 13.179 -78.971 1.00 63.19 175 PRO A C 1
ATOM 1234 O O . PRO A 1 175 ? 23.098 13.829 -78.813 1.00 63.19 175 PRO A O 1
ATOM 1237 N N . ALA A 1 176 ? 24.498 12.169 -78.181 1.00 66.12 176 ALA A N 1
ATOM 1238 C CA . ALA A 1 176 ? 23.742 11.719 -77.019 1.00 66.12 176 ALA A CA 1
ATOM 1239 C C . ALA A 1 176 ? 23.616 12.831 -75.956 1.00 66.12 176 ALA A C 1
ATOM 1241 O O . ALA A 1 176 ? 24.506 13.686 -75.863 1.00 66.12 176 ALA A O 1
ATOM 1242 N N . PRO A 1 177 ? 22.557 12.827 -75.123 1.00 79.69 177 PRO A N 1
ATOM 1243 C CA . PRO A 1 177 ? 22.560 13.618 -73.895 1.00 79.69 177 PRO A CA 1
ATOM 1244 C C . PRO A 1 177 ? 23.731 13.195 -72.992 1.00 79.69 177 PRO A C 1
ATOM 1246 O O . PRO A 1 177 ? 24.178 12.053 -73.047 1.00 79.69 177 PRO A O 1
ATOM 1249 N N . THR A 1 178 ? 24.220 14.095 -72.142 1.00 87.31 178 THR A N 1
ATOM 1250 C CA . THR A 1 178 ? 25.200 13.771 -71.090 1.00 87.31 178 THR A CA 1
ATOM 1251 C C . THR A 1 178 ? 24.546 13.893 -69.723 1.00 87.31 178 THR A C 1
ATOM 1253 O O . THR A 1 178 ? 23.857 14.883 -69.477 1.00 87.31 178 THR A O 1
ATOM 1256 N N . VAL A 1 179 ? 24.789 12.928 -68.837 1.00 89.12 179 VAL A N 1
ATOM 1257 C CA . VAL A 1 179 ? 24.318 12.950 -67.445 1.00 89.12 179 VAL A CA 1
ATOM 1258 C C . VAL A 1 179 ? 25.527 13.130 -66.529 1.00 89.12 179 VAL A C 1
ATOM 1260 O O . VAL A 1 179 ? 26.533 12.446 -66.693 1.00 89.12 179 VAL A O 1
ATOM 1263 N N . THR A 1 180 ? 25.446 14.070 -65.593 1.00 90.25 180 THR A N 1
ATOM 1264 C CA . THR A 1 180 ? 26.475 14.361 -64.579 1.00 90.25 180 THR A CA 1
ATOM 1265 C C . THR A 1 180 ? 25.813 14.585 -63.226 1.00 90.25 180 THR A C 1
ATOM 1267 O O . THR A 1 180 ? 24.652 14.977 -63.197 1.00 90.25 180 THR A O 1
ATOM 1270 N N . MET A 1 181 ? 26.533 14.412 -62.122 1.00 89.75 181 MET A N 1
ATOM 1271 C CA . MET A 1 181 ? 26.002 14.721 -60.789 1.00 89.75 181 MET A CA 1
ATOM 1272 C C . MET A 1 181 ? 26.136 16.207 -60.460 1.00 89.75 181 MET A C 1
ATOM 1274 O O . MET A 1 181 ? 27.137 16.833 -60.815 1.00 89.75 181 MET A O 1
ATOM 1278 N N . LEU A 1 182 ? 25.125 16.753 -59.789 1.00 88.81 182 LEU A N 1
ATOM 1279 C CA . LEU A 1 182 ? 25.225 18.007 -59.047 1.00 88.81 182 LEU A CA 1
ATOM 1280 C C . LEU A 1 182 ? 25.459 17.725 -57.562 1.00 88.81 182 LEU A C 1
ATOM 1282 O O . LEU A 1 182 ? 26.395 18.275 -56.995 1.00 88.81 182 LEU A O 1
ATOM 1286 N N . GLU A 1 183 ? 24.665 16.819 -56.991 1.00 88.56 183 GLU A N 1
ATOM 1287 C CA . GLU A 1 183 ? 24.818 16.291 -55.632 1.00 88.56 183 GLU A CA 1
ATOM 1288 C C . GLU A 1 183 ? 25.078 14.794 -55.757 1.00 88.56 183 GLU A C 1
ATOM 1290 O O . GLU A 1 183 ? 24.195 14.022 -56.128 1.00 88.56 183 GLU A O 1
ATOM 1295 N N . SER A 1 184 ? 26.346 14.409 -55.599 1.00 87.25 184 SER A N 1
ATOM 1296 C CA . SER A 1 184 ? 26.808 13.043 -55.861 1.00 87.25 184 SER A CA 1
ATOM 1297 C C . SER A 1 184 ? 26.607 12.091 -54.691 1.00 87.25 184 SER A C 1
ATOM 1299 O O . SER A 1 184 ? 26.661 10.885 -54.914 1.00 87.25 184 SER A O 1
ATOM 1301 N N . GLU A 1 185 ? 26.421 12.617 -53.482 1.00 91.69 185 GLU A N 1
ATOM 1302 C CA . GLU A 1 185 ? 26.195 11.846 -52.261 1.00 91.69 185 GLU A CA 1
ATOM 1303 C C . GLU A 1 185 ? 25.110 12.528 -51.428 1.00 91.69 185 GLU A C 1
ATOM 1305 O O . GLU A 1 185 ? 25.086 13.757 -51.379 1.00 91.69 185 GLU A O 1
ATOM 1310 N N . ALA A 1 186 ? 24.240 11.737 -50.808 1.00 91.00 186 ALA A N 1
ATOM 1311 C CA . ALA A 1 186 ? 23.209 12.187 -49.877 1.00 91.00 186 ALA A CA 1
ATOM 1312 C C . ALA A 1 186 ? 23.112 11.166 -48.734 1.00 91.00 186 ALA A C 1
ATOM 1314 O O . ALA A 1 186 ? 23.264 9.972 -48.994 1.00 91.00 186 ALA A O 1
ATOM 1315 N N . LYS A 1 187 ? 22.934 11.628 -47.492 1.00 90.06 187 LYS A N 1
ATOM 1316 C CA . LYS A 1 187 ? 22.838 10.764 -46.304 1.00 90.06 187 LYS A CA 1
ATOM 1317 C C . LYS A 1 187 ? 21.370 10.456 -46.024 1.00 90.06 187 LYS A C 1
ATOM 1319 O O . LYS A 1 187 ? 20.523 11.338 -46.190 1.00 90.06 187 LYS A O 1
ATOM 1324 N N . GLU A 1 188 ? 21.083 9.234 -45.610 1.00 89.12 188 GLU A N 1
ATOM 1325 C CA . GLU A 1 188 ? 19.837 8.943 -44.910 1.00 89.12 188 GLU A CA 1
ATOM 1326 C C . GLU A 1 188 ? 19.804 9.748 -43.611 1.00 89.12 188 GLU A C 1
ATOM 1328 O O . GLU A 1 188 ? 20.811 9.931 -42.922 1.00 89.12 188 GLU A O 1
ATOM 1333 N N . THR A 1 189 ? 18.675 10.411 -43.392 1.00 80.12 189 THR A N 1
ATOM 1334 C CA . THR A 1 189 ? 18.479 11.311 -42.262 1.00 80.12 189 THR A CA 1
ATOM 1335 C C . THR A 1 189 ? 17.006 11.331 -41.904 1.00 80.12 189 THR A C 1
ATOM 1337 O O . THR A 1 189 ? 16.130 11.300 -42.778 1.00 80.12 189 THR A O 1
ATOM 1340 N N . LYS A 1 190 ? 16.742 11.479 -40.608 1.00 68.44 190 LYS A N 1
ATOM 1341 C CA . LYS A 1 190 ? 15.398 11.616 -40.057 1.00 68.44 190 LYS A CA 1
ATOM 1342 C C . LYS A 1 190 ? 14.597 12.663 -40.827 1.00 68.44 190 LYS A C 1
ATOM 1344 O O . LYS A 1 190 ? 15.058 13.784 -41.041 1.00 68.44 190 LYS A O 1
ATOM 1349 N N . ALA A 1 191 ? 13.335 12.360 -41.137 1.00 57.12 191 ALA A N 1
ATOM 1350 C CA . ALA A 1 191 ? 12.450 13.236 -41.918 1.00 57.12 191 ALA A CA 1
ATOM 1351 C C . ALA A 1 191 ? 12.333 14.691 -41.392 1.00 57.12 191 ALA A C 1
ATOM 1353 O O . ALA A 1 191 ? 11.981 15.601 -42.145 1.00 57.12 191 ALA A O 1
ATOM 1354 N N . ALA A 1 192 ? 12.628 14.929 -40.108 1.00 55.62 192 ALA A N 1
ATOM 1355 C CA . ALA A 1 192 ? 12.636 16.252 -39.482 1.00 55.62 192 ALA A CA 1
ATOM 1356 C C . ALA A 1 192 ? 13.838 17.142 -39.878 1.00 55.62 192 ALA A C 1
ATOM 1358 O O . ALA A 1 192 ? 13.742 18.363 -39.752 1.00 55.62 192 ALA A O 1
ATOM 1359 N N . ALA A 1 193 ? 14.937 16.566 -40.382 1.00 61.91 193 ALA A N 1
ATOM 1360 C CA . ALA A 1 193 ? 16.118 17.296 -40.858 1.00 61.91 193 ALA A CA 1
ATOM 1361 C C . ALA A 1 193 ? 15.900 17.975 -42.228 1.00 61.91 193 ALA A C 1
ATOM 1363 O O . ALA A 1 193 ? 16.678 18.841 -42.633 1.00 61.91 193 ALA A O 1
ATOM 1364 N N . GLY A 1 194 ? 14.792 17.646 -42.901 1.00 68.50 194 GLY A N 1
ATOM 1365 C CA . GLY A 1 194 ? 14.483 18.066 -44.262 1.00 68.50 194 GLY A CA 1
ATOM 1366 C C . GLY A 1 194 ? 14.731 16.942 -45.265 1.00 68.50 194 GLY A C 1
ATOM 1367 O O . GLY A 1 194 ? 15.453 15.992 -45.000 1.00 68.50 194 GLY A O 1
ATOM 1368 N N . ASP A 1 195 ? 14.089 17.034 -46.427 1.00 82.00 195 ASP A N 1
ATOM 1369 C CA . ASP A 1 195 ? 14.248 16.022 -47.468 1.00 82.00 195 ASP A CA 1
ATOM 1370 C C . ASP A 1 195 ? 15.642 16.111 -48.106 1.00 82.00 195 ASP A C 1
ATOM 1372 O O . ASP A 1 195 ? 15.976 17.127 -48.722 1.00 82.00 195 ASP A O 1
ATOM 1376 N N . GLU A 1 196 ? 16.401 15.022 -48.036 1.00 90.25 196 GLU A N 1
ATOM 1377 C CA . GLU A 1 196 ? 17.672 14.861 -48.741 1.00 90.25 196 GLU A CA 1
ATOM 1378 C C . GLU A 1 196 ? 17.460 14.322 -50.161 1.00 90.25 196 GLU A C 1
ATOM 1380 O O . GLU A 1 196 ? 16.528 13.556 -50.443 1.00 90.25 196 GLU A O 1
ATOM 1385 N N . TYR A 1 197 ? 18.316 14.740 -51.098 1.00 92.00 197 TYR A N 1
ATOM 1386 C CA . TYR A 1 197 ? 18.172 14.383 -52.507 1.00 92.00 197 TYR A CA 1
ATOM 1387 C C . TYR A 1 197 ? 19.503 14.052 -53.175 1.00 92.00 197 TYR A C 1
ATOM 1389 O O . TYR A 1 197 ? 20.505 14.733 -53.011 1.00 92.00 197 TYR A O 1
ATOM 1397 N N . LEU A 1 198 ? 19.478 13.076 -54.081 1.00 93.06 198 LEU A N 1
ATOM 1398 C CA . LEU A 1 198 ? 20.489 12.983 -55.132 1.00 93.06 198 LEU A CA 1
ATOM 1399 C C . LEU A 1 198 ? 20.059 13.834 -56.322 1.00 93.06 198 LEU A C 1
ATOM 1401 O O . LEU A 1 198 ? 18.987 13.595 -56.886 1.00 93.06 198 LEU A O 1
ATOM 1405 N N . ILE A 1 199 ? 20.903 14.771 -56.764 1.00 94.44 199 ILE A N 1
ATOM 1406 C CA . ILE A 1 199 ? 20.598 15.656 -57.898 1.00 94.44 199 ILE A CA 1
ATOM 1407 C C . ILE A 1 199 ? 21.509 15.371 -59.092 1.00 94.44 199 ILE A C 1
ATOM 1409 O O . ILE A 1 199 ? 22.733 15.498 -59.043 1.00 94.44 199 ILE A O 1
ATOM 1413 N N . TYR A 1 200 ? 20.877 15.073 -60.221 1.00 94.69 200 TYR A N 1
ATOM 1414 C CA . TYR A 1 200 ? 21.484 14.769 -61.507 1.00 94.69 200 TYR A CA 1
ATOM 1415 C C . TYR A 1 200 ? 21.233 15.916 -62.488 1.00 94.69 200 TYR A C 1
ATOM 1417 O O . TYR A 1 200 ? 20.114 16.396 -62.640 1.00 94.69 200 TYR A O 1
ATOM 1425 N N . ASN A 1 201 ? 22.262 16.314 -63.227 1.00 94.44 201 ASN A N 1
ATOM 1426 C CA . ASN A 1 201 ? 22.177 17.233 -64.356 1.00 94.44 201 ASN A CA 1
ATOM 1427 C C . ASN A 1 201 ? 22.171 16.445 -65.670 1.00 94.44 201 ASN A C 1
ATOM 1429 O O . ASN A 1 201 ? 23.131 15.743 -65.991 1.00 94.44 201 ASN A O 1
ATOM 1433 N N . ILE A 1 202 ? 21.130 16.630 -66.475 1.00 92.50 202 ILE A N 1
ATOM 1434 C CA . ILE A 1 202 ? 21.037 16.150 -67.851 1.00 92.50 202 ILE A CA 1
ATOM 1435 C C . ILE A 1 202 ? 21.278 17.339 -68.779 1.00 92.50 202 ILE A C 1
ATOM 1437 O O . ILE A 1 202 ? 20.487 18.282 -68.825 1.00 92.50 202 ILE A O 1
ATOM 1441 N N . LYS A 1 203 ? 22.356 17.287 -69.558 1.00 91.19 203 LYS A N 1
ATOM 1442 C CA . LYS A 1 203 ? 22.658 18.277 -70.592 1.00 91.19 203 LYS A CA 1
ATOM 1443 C C . LYS A 1 203 ? 22.394 17.692 -71.972 1.00 91.19 203 LYS A C 1
ATOM 1445 O O . LYS A 1 203 ? 23.024 16.722 -72.391 1.00 91.19 203 LYS A O 1
ATOM 1450 N N . LEU A 1 204 ? 21.463 18.305 -72.692 1.00 87.50 204 LEU A N 1
ATOM 1451 C CA . LEU A 1 204 ? 21.187 17.994 -74.087 1.00 87.50 204 LEU A CA 1
ATOM 1452 C C . LEU A 1 204 ? 22.340 18.486 -74.972 1.00 87.50 204 LEU A C 1
ATOM 1454 O O . LEU A 1 204 ? 22.933 19.543 -74.729 1.00 87.50 204 LEU A O 1
ATOM 1458 N N . ALA A 1 205 ? 22.627 17.740 -76.039 1.00 82.88 205 ALA A N 1
ATOM 1459 C CA . ALA A 1 205 ? 23.682 18.076 -76.996 1.00 82.88 205 ALA A CA 1
ATOM 1460 C C . ALA A 1 205 ? 23.519 19.475 -77.624 1.00 82.88 205 ALA A C 1
ATOM 1462 O O . ALA A 1 205 ? 24.501 20.146 -77.931 1.00 82.88 205 ALA A O 1
ATOM 1463 N N . GLU A 1 206 ? 22.277 19.935 -77.759 1.00 83.75 206 GLU A N 1
ATOM 1464 C CA . GLU A 1 206 ? 21.892 21.266 -78.224 1.00 83.75 206 GLU A CA 1
ATOM 1465 C C . GLU A 1 206 ? 20.622 21.718 -77.487 1.00 83.75 206 GLU A C 1
ATOM 1467 O O . GLU A 1 206 ? 19.862 20.886 -76.987 1.00 83.75 206 GLU A O 1
ATOM 1472 N N . ALA A 1 207 ? 20.389 23.028 -77.401 1.00 87.12 207 ALA A N 1
ATOM 1473 C CA . ALA A 1 207 ? 19.197 23.566 -76.753 1.00 87.12 207 ALA A CA 1
ATOM 1474 C C . ALA A 1 207 ? 17.947 23.306 -77.619 1.00 87.12 207 ALA A C 1
ATOM 1476 O O . ALA A 1 207 ? 17.921 23.687 -78.791 1.00 87.12 207 ALA A O 1
ATOM 1477 N N . LYS A 1 208 ? 16.906 22.680 -77.055 1.00 85.88 208 LYS A N 1
ATOM 1478 C CA . LYS A 1 208 ? 15.697 22.248 -77.784 1.00 85.88 208 LYS A CA 1
ATOM 1479 C C . LYS A 1 208 ? 14.419 22.798 -77.154 1.00 85.88 208 LYS A C 1
ATOM 1481 O O . LYS A 1 208 ? 14.283 22.838 -75.937 1.00 85.88 208 LYS A O 1
ATOM 1486 N N . THR A 1 209 ? 13.463 23.197 -77.989 1.00 85.56 209 THR A N 1
ATOM 1487 C CA . THR A 1 209 ? 12.107 23.610 -77.574 1.00 85.56 209 THR A CA 1
ATOM 1488 C C . THR A 1 209 ? 11.145 22.428 -77.428 1.00 85.56 209 THR A C 1
ATOM 1490 O O . THR A 1 209 ? 10.177 22.519 -76.670 1.00 85.56 209 THR A O 1
ATOM 1493 N N . THR A 1 210 ? 11.418 21.311 -78.117 1.00 84.25 210 THR A N 1
ATOM 1494 C CA . THR A 1 210 ? 10.613 20.082 -78.064 1.00 84.25 210 THR A CA 1
ATOM 1495 C C . THR A 1 210 ? 11.496 18.835 -77.991 1.00 84.25 210 THR A C 1
ATOM 1497 O O . THR A 1 210 ? 12.398 18.677 -78.816 1.00 84.25 210 THR A O 1
ATOM 1500 N N . PHE A 1 211 ? 11.247 17.947 -77.024 1.00 86.94 211 PHE A N 1
ATOM 1501 C CA . PHE A 1 211 ? 11.947 16.662 -76.866 1.00 86.94 211 PHE A CA 1
ATOM 1502 C C . PHE A 1 211 ? 11.170 15.705 -75.948 1.00 86.94 211 PHE A C 1
ATOM 1504 O O . PHE A 1 211 ? 10.323 16.152 -75.178 1.00 86.94 211 PHE A O 1
ATOM 1511 N N . ASN A 1 212 ? 11.516 14.413 -76.002 1.00 86.69 212 ASN A N 1
ATOM 1512 C CA . ASN A 1 212 ? 11.070 13.384 -75.062 1.00 86.69 212 ASN A CA 1
ATOM 1513 C C . ASN A 1 212 ? 12.289 12.578 -74.592 1.00 86.69 212 ASN A C 1
ATOM 1515 O O . ASN A 1 212 ? 13.080 12.136 -75.425 1.00 86.69 212 ASN A O 1
ATOM 1519 N N . LEU A 1 213 ? 12.428 12.380 -73.286 1.00 89.19 213 LEU A N 1
ATOM 1520 C CA . LEU A 1 213 ? 13.457 11.540 -72.674 1.00 89.19 213 LEU A CA 1
ATOM 1521 C C . LEU A 1 213 ? 12.779 10.455 -71.846 1.00 89.19 213 LEU A C 1
ATOM 1523 O O . LEU A 1 213 ? 11.858 10.771 -71.097 1.00 89.19 213 LEU A O 1
ATOM 1527 N N . ASN A 1 214 ? 13.256 9.215 -71.932 1.00 89.06 214 ASN A N 1
ATOM 1528 C CA . ASN A 1 214 ? 12.947 8.201 -70.928 1.00 89.06 214 ASN A CA 1
ATOM 1529 C C . ASN A 1 214 ? 14.028 8.250 -69.849 1.00 89.06 214 ASN A C 1
ATOM 1531 O O . ASN A 1 214 ? 15.217 8.230 -70.174 1.00 89.06 214 ASN A O 1
ATOM 1535 N N . VAL A 1 215 ? 13.604 8.307 -68.593 1.00 90.81 215 VAL A N 1
ATOM 1536 C CA . VAL A 1 215 ? 14.441 8.451 -67.406 1.00 90.81 215 VAL A CA 1
ATOM 1537 C C . VAL A 1 215 ? 14.073 7.355 -66.415 1.00 90.81 215 VAL A C 1
ATOM 1539 O O . VAL A 1 215 ? 12.897 7.162 -66.111 1.00 90.81 215 VAL A O 1
ATOM 1542 N N . ALA A 1 216 ? 15.076 6.641 -65.912 1.00 88.12 216 ALA A N 1
ATOM 1543 C CA . ALA A 1 216 ? 14.891 5.608 -64.900 1.00 88.12 216 ALA A CA 1
ATOM 1544 C C . ALA A 1 216 ? 16.049 5.616 -63.900 1.00 88.12 216 ALA A C 1
ATOM 1546 O O . ALA A 1 216 ? 17.211 5.657 -64.310 1.00 88.12 216 ALA A O 1
ATOM 1547 N N . ALA A 1 217 ? 15.726 5.539 -62.608 1.00 88.00 217 ALA A N 1
ATOM 1548 C CA . ALA A 1 217 ? 16.688 5.280 -61.543 1.00 88.00 217 ALA A CA 1
ATOM 1549 C C . ALA A 1 217 ? 16.697 3.792 -61.187 1.00 88.00 217 ALA A C 1
ATOM 1551 O O . ALA A 1 217 ? 15.639 3.183 -61.013 1.00 88.00 217 ALA A O 1
ATOM 1552 N N . THR A 1 218 ? 17.888 3.217 -61.061 1.00 84.50 218 THR A N 1
ATOM 1553 C CA . THR A 1 218 ? 18.082 1.819 -60.669 1.00 84.50 218 THR A CA 1
ATOM 1554 C C . THR A 1 218 ? 19.118 1.720 -59.555 1.00 84.50 218 THR A C 1
ATOM 1556 O O . THR A 1 218 ? 20.241 2.196 -59.737 1.00 84.50 218 THR A O 1
ATOM 1559 N N . SER A 1 219 ? 18.760 1.053 -58.460 1.00 80.50 219 SER A N 1
ATOM 1560 C CA . SER A 1 219 ? 19.674 0.510 -57.449 1.00 80.50 219 SER A CA 1
ATOM 1561 C C . SER A 1 219 ? 19.209 -0.901 -57.053 1.00 80.50 219 SER A C 1
ATOM 1563 O O . SER A 1 219 ? 18.182 -1.383 -57.549 1.00 80.50 219 SER A O 1
ATOM 1565 N N . ASN A 1 220 ? 19.968 -1.563 -56.180 1.00 64.31 220 ASN A N 1
ATOM 1566 C CA . ASN A 1 220 ? 19.612 -2.874 -55.646 1.00 64.31 220 ASN A CA 1
ATOM 1567 C C . ASN A 1 220 ? 18.440 -2.830 -54.635 1.00 64.31 220 ASN A C 1
ATOM 1569 O O . ASN A 1 220 ? 17.784 -3.857 -54.482 1.00 64.31 220 ASN A O 1
ATOM 1573 N N . ASN A 1 221 ? 18.104 -1.656 -54.072 1.00 63.75 221 ASN A N 1
ATOM 1574 C CA . ASN A 1 221 ? 17.118 -1.458 -52.989 1.00 63.75 221 ASN A CA 1
ATOM 1575 C C . ASN A 1 221 ? 16.057 -0.385 -53.322 1.00 63.75 221 ASN A C 1
ATOM 1577 O O . ASN A 1 221 ? 15.633 0.421 -52.500 1.00 63.75 221 ASN A O 1
ATOM 1581 N N . ALA A 1 222 ? 15.618 -0.320 -54.580 1.00 59.69 222 ALA A N 1
ATOM 1582 C CA . ALA A 1 222 ? 14.673 0.714 -55.003 1.00 59.69 222 ALA A CA 1
ATOM 1583 C C . ALA A 1 222 ? 13.376 0.722 -54.161 1.00 59.69 222 ALA A C 1
ATOM 1585 O O . ALA A 1 222 ? 12.617 -0.252 -54.185 1.00 59.69 222 ALA A O 1
ATOM 1586 N N . GLY A 1 223 ? 13.046 1.859 -53.543 1.00 59.84 223 GLY A N 1
ATOM 1587 C CA . GLY A 1 223 ? 11.810 2.056 -5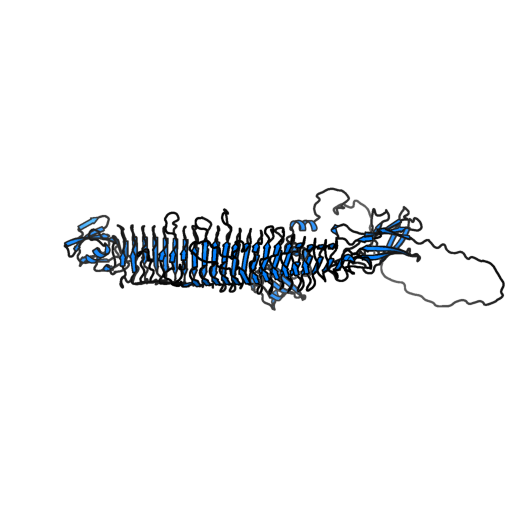2.777 1.00 59.84 223 GLY A CA 1
ATOM 1588 C C . GLY A 1 223 ? 11.923 1.890 -51.262 1.00 59.84 223 GLY A C 1
ATOM 1589 O O . GLY A 1 223 ? 10.919 2.172 -50.614 1.00 59.84 223 GLY A O 1
ATOM 1590 N N . ASN A 1 224 ? 13.083 1.475 -50.748 1.00 74.94 224 ASN A N 1
ATOM 1591 C CA . ASN A 1 224 ? 13.412 1.525 -49.323 1.00 74.94 224 ASN A CA 1
ATOM 1592 C C . ASN A 1 224 ? 14.253 2.783 -49.059 1.00 74.94 224 ASN A C 1
ATOM 1594 O O . ASN A 1 224 ? 13.691 3.758 -48.593 1.00 74.94 224 ASN A O 1
ATOM 1598 N N . ASP A 1 225 ? 15.472 2.835 -49.597 1.00 79.31 225 ASP A N 1
ATOM 1599 C CA . ASP A 1 225 ? 16.483 3.900 -49.410 1.00 79.31 225 ASP A CA 1
ATOM 1600 C C . ASP A 1 225 ? 16.150 5.197 -50.183 1.00 79.31 225 ASP A C 1
ATOM 1602 O O . ASP A 1 225 ? 16.734 6.270 -50.013 1.00 79.31 225 ASP A O 1
ATOM 1606 N N . TYR A 1 226 ? 15.257 5.111 -51.179 1.00 86.38 226 TYR A N 1
ATOM 1607 C CA . TYR A 1 226 ? 14.882 6.268 -51.993 1.00 86.38 226 TYR A CA 1
ATOM 1608 C C . TYR A 1 226 ? 13.517 6.156 -52.661 1.00 86.38 226 TYR A C 1
ATOM 1610 O O . TYR A 1 226 ? 13.030 5.087 -53.051 1.00 86.38 226 TYR A O 1
ATOM 1618 N N . SER A 1 227 ? 12.921 7.322 -52.904 1.00 86.12 227 SER A N 1
ATOM 1619 C CA . SER A 1 227 ? 11.616 7.454 -53.538 1.00 86.12 227 SER A CA 1
ATOM 1620 C C . SER A 1 227 ? 11.641 7.049 -55.009 1.00 86.12 227 SER A C 1
ATOM 1622 O O . SER A 1 227 ? 12.421 7.547 -55.824 1.00 86.12 227 SER A O 1
ATOM 1624 N N . ARG A 1 228 ? 10.673 6.214 -55.398 1.00 84.56 228 ARG A N 1
ATOM 1625 C CA . ARG A 1 228 ? 10.422 5.868 -56.809 1.00 84.56 228 ARG A CA 1
ATOM 1626 C C . ARG A 1 228 ? 9.839 7.037 -57.616 1.00 84.56 228 ARG A C 1
ATOM 1628 O O . ARG A 1 228 ? 9.843 6.983 -58.847 1.00 84.56 228 ARG A O 1
ATOM 1635 N N . ASN A 1 229 ? 9.357 8.084 -56.945 1.00 87.44 229 ASN A N 1
ATOM 1636 C CA . ASN A 1 229 ? 8.756 9.260 -57.568 1.00 87.44 229 ASN A CA 1
ATOM 1637 C C . ASN A 1 229 ? 9.829 10.318 -57.831 1.00 87.44 229 ASN A C 1
ATOM 1639 O O . ASN A 1 229 ? 10.038 11.227 -57.034 1.00 87.44 229 ASN A O 1
ATOM 1643 N N . LEU A 1 230 ? 10.517 10.180 -58.963 1.00 91.56 230 LEU A N 1
ATOM 1644 C CA . LEU A 1 230 ? 11.519 11.146 -59.405 1.00 91.56 230 LEU A CA 1
ATOM 1645 C C . LEU A 1 230 ? 10.869 12.480 -59.766 1.00 91.56 230 LEU A C 1
ATOM 1647 O O . LEU A 1 230 ? 9.767 12.522 -60.316 1.00 91.56 230 LEU A O 1
ATOM 1651 N N . GLU A 1 231 ? 11.608 13.562 -59.562 1.00 94.62 231 GLU A N 1
ATOM 1652 C CA . GLU A 1 231 ? 11.186 14.900 -59.962 1.00 94.62 231 GLU A CA 1
ATOM 1653 C C . GLU A 1 231 ? 12.225 15.535 -60.875 1.00 94.62 231 GLU A C 1
ATOM 1655 O O . GLU A 1 231 ? 13.417 15.242 -60.787 1.00 94.62 231 GLU A O 1
ATOM 1660 N N . TYR A 1 232 ? 11.786 16.421 -61.763 1.00 94.94 232 TYR A N 1
ATOM 1661 C CA . TYR A 1 232 ? 12.670 17.143 -62.664 1.00 94.94 232 TYR A CA 1
ATOM 1662 C C . TYR A 1 232 ? 12.385 18.643 -62.684 1.00 94.94 232 TYR A C 1
ATOM 1664 O O . TYR A 1 232 ? 11.278 19.098 -62.399 1.00 94.94 232 TYR A O 1
ATOM 1672 N N . SER A 1 233 ? 13.395 19.415 -63.072 1.00 95.12 233 SER A N 1
ATOM 1673 C CA . SER A 1 233 ? 13.347 20.867 -63.173 1.00 95.12 233 SER A CA 1
ATOM 1674 C C . SER A 1 233 ? 13.955 21.352 -64.490 1.00 95.12 233 SER A C 1
ATOM 1676 O O . SER A 1 233 ? 14.984 20.851 -64.954 1.00 95.12 233 SER A O 1
ATOM 1678 N N . PHE A 1 234 ? 13.320 22.360 -65.095 1.00 92.81 234 PHE A N 1
ATOM 1679 C CA . PHE A 1 234 ? 13.825 23.057 -66.285 1.00 92.81 234 PHE A CA 1
ATOM 1680 C C . PHE A 1 234 ? 14.481 24.407 -65.974 1.00 92.81 234 PHE A C 1
ATOM 1682 O O . PHE A 1 234 ? 15.049 25.023 -66.875 1.00 92.81 234 PHE A O 1
ATOM 1689 N N . ASP A 1 235 ? 14.373 24.893 -64.739 1.00 89.50 235 ASP A N 1
ATOM 1690 C CA . ASP A 1 235 ? 14.796 26.235 -64.329 1.00 89.50 235 ASP A CA 1
ATOM 1691 C C . ASP A 1 235 ? 15.939 26.213 -63.307 1.00 89.50 235 ASP A C 1
ATOM 1693 O O . ASP A 1 235 ? 16.158 27.196 -62.604 1.00 89.50 235 ASP A O 1
ATOM 1697 N N . GLY A 1 236 ? 16.699 25.115 -63.267 1.00 86.62 236 GLY A N 1
ATOM 1698 C CA . GLY A 1 236 ? 17.854 24.969 -62.382 1.00 86.62 236 GLY A CA 1
ATOM 1699 C C . GLY A 1 236 ? 17.473 24.723 -60.924 1.00 86.62 236 GLY A C 1
ATOM 1700 O O . GLY A 1 236 ? 18.195 25.175 -60.041 1.00 86.62 236 GLY A O 1
ATOM 1701 N N . GLY A 1 237 ? 16.348 24.038 -60.693 1.00 88.62 237 GLY A N 1
ATOM 1702 C CA . GLY A 1 237 ? 15.941 23.552 -59.375 1.00 88.62 237 GLY A CA 1
ATOM 1703 C C . GLY A 1 237 ? 15.036 24.514 -58.615 1.00 88.62 237 GLY A C 1
ATOM 1704 O O . GLY A 1 237 ? 14.726 24.262 -57.455 1.00 88.62 237 GLY A O 1
ATOM 1705 N N . ASN A 1 238 ? 14.590 25.599 -59.257 1.00 89.38 238 ASN A N 1
ATOM 1706 C CA . ASN A 1 238 ? 13.675 26.560 -58.642 1.00 89.38 238 ASN A CA 1
ATOM 1707 C C . ASN A 1 238 ? 12.237 26.021 -58.608 1.00 89.38 238 ASN A C 1
ATOM 1709 O O . ASN A 1 238 ? 11.508 26.274 -57.653 1.00 89.38 238 ASN A O 1
ATOM 1713 N N . THR A 1 239 ? 11.827 25.264 -59.632 1.00 92.94 239 THR A N 1
ATOM 1714 C CA . THR A 1 239 ? 10.553 24.537 -59.659 1.00 92.94 239 THR A CA 1
ATOM 1715 C C . THR A 1 239 ? 10.755 23.079 -60.053 1.00 92.94 239 THR A C 1
ATOM 1717 O O . THR A 1 239 ? 11.479 22.772 -61.005 1.00 92.94 239 THR A O 1
ATOM 1720 N N . TRP A 1 240 ? 10.089 22.182 -59.324 1.00 94.94 240 TRP A N 1
ATOM 1721 C CA . TRP A 1 240 ? 10.163 20.733 -59.507 1.00 94.94 240 TRP A CA 1
ATOM 1722 C C . TRP A 1 240 ? 8.824 20.175 -59.981 1.00 94.94 240 TRP A C 1
ATOM 1724 O O . TRP A 1 240 ? 7.757 20.650 -59.593 1.00 94.94 240 TRP A O 1
ATOM 1734 N N . GLN A 1 241 ? 8.888 19.199 -60.880 1.00 93.62 241 GLN A N 1
ATOM 1735 C CA . GLN A 1 241 ? 7.731 18.542 -61.477 1.00 93.62 241 GLN A CA 1
ATOM 1736 C C . GLN A 1 241 ? 7.889 17.029 -61.345 1.00 93.62 241 GLN A C 1
ATOM 1738 O O . GLN A 1 241 ? 8.976 16.523 -61.632 1.00 93.62 241 GLN A O 1
ATOM 1743 N N . PRO A 1 242 ? 6.832 16.290 -60.976 1.00 92.88 242 PRO A N 1
ATOM 1744 C CA . PRO A 1 242 ? 6.906 14.841 -60.898 1.00 92.88 242 PRO A CA 1
ATOM 1745 C C . PRO A 1 242 ? 7.102 14.234 -62.288 1.00 92.88 242 PRO A C 1
ATOM 1747 O O . PRO A 1 242 ? 6.521 14.677 -63.284 1.00 92.88 242 PRO A O 1
ATOM 1750 N N . LEU A 1 243 ? 7.914 13.187 -62.349 1.00 90.56 243 LEU A N 1
ATOM 1751 C CA . LEU A 1 243 ? 8.104 12.387 -63.546 1.00 90.56 243 LEU A CA 1
ATOM 1752 C C . LEU A 1 243 ? 6.852 11.532 -63.801 1.00 90.56 243 LEU A C 1
ATOM 1754 O O . LEU A 1 243 ? 6.410 10.791 -62.927 1.00 90.56 243 LEU A O 1
ATOM 1758 N N . VAL A 1 244 ? 6.294 11.595 -65.012 1.00 86.06 244 VAL A N 1
ATOM 1759 C CA . VAL A 1 244 ? 5.105 10.812 -65.401 1.00 86.06 244 VAL A CA 1
ATOM 1760 C C . VAL A 1 244 ? 5.526 9.713 -66.372 1.00 86.06 244 VAL A C 1
ATOM 1762 O O . VAL A 1 244 ? 6.185 9.991 -67.373 1.00 86.06 244 VAL A O 1
ATOM 1765 N N . ASP A 1 245 ? 5.176 8.458 -66.073 1.00 84.69 245 ASP A N 1
ATOM 1766 C CA . ASP A 1 245 ? 5.517 7.264 -66.868 1.00 84.69 245 ASP A CA 1
ATOM 1767 C C . ASP A 1 245 ? 7.014 7.141 -67.224 1.00 84.69 245 ASP A C 1
ATOM 1769 O O . ASP A 1 245 ? 7.375 6.675 -68.310 1.00 84.69 245 ASP A O 1
ATOM 1773 N N . GLY A 1 246 ? 7.899 7.599 -66.329 1.00 85.38 246 GLY A N 1
ATOM 1774 C CA . GLY A 1 246 ? 9.346 7.578 -66.553 1.00 85.38 246 GLY A CA 1
ATOM 1775 C C . GLY A 1 246 ? 9.809 8.520 -67.668 1.00 85.38 246 GLY A C 1
ATOM 1776 O O . GLY A 1 246 ? 10.840 8.267 -68.288 1.00 85.38 246 GLY A O 1
ATOM 1777 N N . LYS A 1 247 ? 9.040 9.569 -67.994 1.00 89.12 247 LYS A N 1
ATOM 1778 C CA . LYS A 1 247 ? 9.314 10.446 -69.139 1.00 89.12 247 LYS A CA 1
ATOM 1779 C C . LYS A 1 247 ? 9.410 11.916 -68.767 1.00 89.12 247 LYS A C 1
ATOM 1781 O O . LYS A 1 247 ? 8.539 12.458 -68.096 1.00 89.12 247 LYS A O 1
ATOM 1786 N N . ILE A 1 248 ? 10.416 12.584 -69.327 1.00 91.44 248 ILE A N 1
ATOM 1787 C CA . ILE A 1 248 ? 10.518 14.047 -69.348 1.00 91.44 248 ILE A CA 1
ATOM 1788 C C . ILE A 1 248 ? 10.184 14.515 -70.760 1.00 91.44 248 ILE A C 1
ATOM 1790 O O . ILE A 1 248 ? 10.883 14.170 -71.714 1.00 91.44 248 ILE A O 1
ATOM 1794 N N . SER A 1 249 ? 9.124 15.309 -70.897 1.00 87.25 249 SER A N 1
ATOM 1795 C CA . SER A 1 249 ? 8.687 15.851 -72.186 1.00 87.25 249 SER A CA 1
ATOM 1796 C C . SER A 1 249 ? 8.633 17.371 -72.124 1.00 87.25 249 SER A C 1
ATOM 1798 O O . SER A 1 249 ? 8.075 17.940 -71.188 1.00 87.25 249 SER A O 1
ATOM 1800 N N . ALA A 1 250 ? 9.182 18.043 -73.132 1.00 86.69 250 ALA A N 1
ATOM 1801 C CA . ALA A 1 250 ? 9.072 19.491 -73.260 1.00 86.69 250 ALA A CA 1
ATOM 1802 C C . ALA A 1 250 ? 8.393 19.861 -74.575 1.00 86.69 250 ALA A C 1
ATOM 1804 O O . ALA A 1 250 ? 8.678 19.281 -75.620 1.00 86.69 250 ALA A O 1
ATOM 1805 N N . ASN A 1 251 ? 7.522 20.865 -74.519 1.00 86.19 251 ASN A N 1
ATOM 1806 C CA . ASN A 1 251 ? 6.994 21.574 -75.678 1.00 86.19 251 ASN A CA 1
ATOM 1807 C C . ASN A 1 251 ? 6.828 23.048 -75.292 1.00 86.19 251 ASN A C 1
ATOM 1809 O O . ASN A 1 251 ? 5.786 23.454 -74.777 1.00 86.19 251 ASN A O 1
ATOM 1813 N N . ARG A 1 252 ? 7.912 23.821 -75.413 1.00 82.62 252 ARG A N 1
ATOM 1814 C CA . ARG A 1 252 ? 8.034 25.157 -74.814 1.00 82.62 252 ARG A CA 1
ATOM 1815 C C . ARG A 1 252 ? 8.496 26.204 -75.836 1.00 82.62 252 ARG A C 1
ATOM 1817 O O . ARG A 1 252 ? 9.229 25.865 -76.759 1.00 82.62 252 ARG A O 1
ATOM 1824 N N . PRO A 1 253 ? 8.144 27.492 -75.656 1.00 79.94 253 PRO A N 1
ATOM 1825 C CA . PRO A 1 253 ? 8.599 28.567 -76.544 1.00 79.94 253 PRO A CA 1
ATOM 1826 C C . PRO A 1 253 ? 10.105 28.860 -76.446 1.00 79.94 253 PRO A C 1
ATOM 1828 O O . PRO A 1 253 ? 10.710 29.291 -77.424 1.00 79.94 253 PRO A O 1
ATOM 1831 N N . ALA A 1 254 ? 10.704 28.646 -75.269 1.00 85.88 254 ALA A N 1
ATOM 1832 C CA . ALA A 1 254 ? 12.127 28.862 -75.016 1.00 85.88 254 ALA A CA 1
ATOM 1833 C C . ALA A 1 254 ? 12.899 27.529 -75.074 1.00 85.88 254 ALA A C 1
ATOM 1835 O O . ALA A 1 254 ? 12.417 26.537 -74.517 1.00 85.88 254 ALA A O 1
ATOM 1836 N N . PRO A 1 255 ? 14.075 27.482 -75.730 1.00 87.25 255 PRO A N 1
ATOM 1837 C CA . PRO A 1 255 ? 14.869 26.264 -75.825 1.00 87.25 255 PRO A CA 1
ATOM 1838 C C . PRO A 1 255 ? 15.524 25.920 -74.477 1.00 87.25 255 PRO A C 1
ATOM 1840 O O . PRO A 1 255 ? 16.091 26.789 -73.818 1.00 87.25 255 PRO A O 1
ATOM 1843 N N . ILE A 1 256 ? 15.473 24.646 -74.087 1.00 89.19 256 ILE A N 1
ATOM 1844 C CA . ILE A 1 256 ? 16.089 24.099 -72.870 1.00 89.19 256 ILE A CA 1
ATOM 1845 C C . ILE A 1 256 ? 17.311 23.273 -73.264 1.00 89.19 256 ILE A C 1
ATOM 1847 O O . ILE A 1 256 ? 17.254 22.491 -74.213 1.00 89.19 256 ILE A O 1
ATOM 1851 N N . GLN A 1 257 ? 18.416 23.442 -72.538 1.00 89.69 257 GLN A N 1
ATOM 1852 C CA . GLN A 1 257 ? 19.617 22.619 -72.708 1.00 89.69 257 GLN A CA 1
ATOM 1853 C C . GLN A 1 257 ? 19.965 21.807 -71.459 1.00 89.69 257 GLN A C 1
ATOM 1855 O O . GLN A 1 257 ? 20.460 20.696 -71.600 1.00 89.69 257 GLN A O 1
ATOM 1860 N N . ASN A 1 258 ? 19.709 22.340 -70.263 1.00 91.12 258 ASN A N 1
ATOM 1861 C CA . ASN A 1 258 ? 20.026 21.684 -68.997 1.00 91.12 258 ASN A CA 1
ATOM 1862 C C . ASN A 1 258 ? 18.727 21.365 -68.258 1.00 91.12 258 ASN A C 1
ATOM 1864 O O . ASN A 1 258 ? 17.838 22.212 -68.182 1.00 91.12 258 ASN A O 1
ATOM 1868 N N . ILE A 1 259 ? 18.635 20.150 -67.739 1.00 93.69 259 ILE A N 1
ATOM 1869 C CA . ILE A 1 259 ? 17.508 19.635 -66.965 1.00 93.69 259 ILE A CA 1
ATOM 1870 C C . ILE A 1 259 ? 18.104 19.066 -65.685 1.00 93.69 259 ILE A C 1
ATOM 1872 O O . ILE A 1 259 ? 19.118 18.373 -65.748 1.00 93.69 259 ILE A O 1
ATOM 1876 N N . GLN A 1 260 ? 17.490 19.341 -64.545 1.00 95.50 260 GLN A N 1
ATOM 1877 C CA . GLN A 1 260 ? 17.839 18.677 -63.295 1.00 95.50 260 GLN A CA 1
ATOM 1878 C C . GLN A 1 260 ? 16.829 17.588 -62.994 1.00 95.50 260 GLN A C 1
ATOM 1880 O O . GLN A 1 260 ? 15.646 17.763 -63.268 1.00 95.50 260 GLN A O 1
ATOM 1885 N N . VAL A 1 261 ? 17.295 16.472 -62.456 1.00 94.94 261 VAL A N 1
ATOM 1886 C CA . VAL A 1 261 ? 16.460 15.395 -61.929 1.00 94.94 261 VAL A CA 1
ATOM 1887 C C . VAL A 1 261 ? 16.909 15.143 -60.506 1.00 94.94 261 VAL A C 1
ATOM 1889 O O . VAL A 1 261 ? 18.106 14.985 -60.285 1.00 94.94 261 VAL A O 1
ATOM 1892 N N . ARG A 1 262 ? 15.975 15.104 -59.561 1.00 93.88 262 ARG A N 1
ATOM 1893 C CA . ARG A 1 262 ? 16.265 14.759 -58.173 1.00 93.88 262 ARG A CA 1
ATOM 1894 C C . ARG A 1 262 ? 15.566 13.472 -57.767 1.00 93.88 262 ARG A C 1
ATOM 1896 O O . ARG A 1 262 ? 14.485 13.154 -58.272 1.00 93.88 262 ARG A O 1
ATOM 1903 N N . ILE A 1 263 ? 16.212 12.743 -56.870 1.00 91.19 263 ILE A N 1
ATOM 1904 C CA . ILE A 1 263 ? 15.711 11.517 -56.257 1.00 91.19 263 ILE A CA 1
ATOM 1905 C C . ILE A 1 263 ? 15.725 11.753 -54.753 1.00 91.19 263 ILE A C 1
ATOM 1907 O O . ILE A 1 263 ? 16.798 11.997 -54.214 1.00 91.19 263 ILE A O 1
ATOM 1911 N N . LYS A 1 264 ? 14.557 11.722 -54.108 1.00 90.50 264 LYS A N 1
ATOM 1912 C CA . LYS A 1 264 ? 14.449 11.870 -52.652 1.00 90.50 264 LYS A CA 1
ATOM 1913 C C . LYS A 1 264 ? 15.022 10.632 -51.962 1.00 90.50 264 LYS A C 1
ATOM 1915 O O . LYS A 1 264 ? 14.582 9.533 -52.304 1.00 90.50 264 LYS A O 1
ATOM 1920 N N . VAL A 1 265 ? 15.948 10.827 -51.031 1.00 90.81 265 VAL A N 1
ATOM 1921 C CA . VAL A 1 265 ? 16.449 9.792 -50.116 1.00 90.81 265 VAL A CA 1
ATOM 1922 C C . VAL A 1 265 ? 15.396 9.533 -49.040 1.00 90.81 265 VAL A C 1
ATOM 1924 O O . VAL A 1 265 ? 14.652 10.441 -48.659 1.00 90.81 265 VAL A O 1
ATOM 1927 N N . ILE A 1 266 ? 15.265 8.279 -48.634 1.00 88.00 266 ILE A N 1
ATOM 1928 C CA . ILE A 1 266 ? 14.336 7.829 -47.606 1.00 88.00 266 ILE A CA 1
ATOM 1929 C C . ILE A 1 266 ? 15.169 7.085 -46.570 1.00 88.00 266 ILE A C 1
ATOM 1931 O O . ILE A 1 266 ? 15.850 6.141 -46.931 1.00 88.00 266 ILE A O 1
ATOM 1935 N N . ASP A 1 267 ? 15.075 7.547 -45.330 1.00 88.00 267 ASP A N 1
ATOM 1936 C CA . ASP A 1 267 ? 15.542 6.858 -44.127 1.00 88.00 267 ASP A CA 1
ATOM 1937 C C . ASP A 1 267 ? 14.624 5.654 -43.890 1.00 88.00 267 ASP A C 1
ATOM 1939 O O . ASP A 1 267 ? 13.397 5.834 -43.781 1.00 88.00 267 ASP A O 1
ATOM 1943 N N . ASP A 1 268 ? 15.171 4.445 -43.948 1.00 87.94 268 ASP A N 1
ATOM 1944 C CA . ASP A 1 268 ? 14.422 3.233 -43.642 1.00 87.94 268 ASP A CA 1
ATOM 1945 C C . ASP A 1 268 ? 14.677 2.784 -42.191 1.00 87.94 268 ASP A C 1
ATOM 1947 O O . ASP A 1 268 ? 15.283 3.515 -41.428 1.00 87.94 268 ASP A O 1
ATOM 1951 N N . ASP A 1 269 ? 14.019 1.718 -41.720 1.00 89.06 269 ASP A N 1
ATOM 1952 C CA . ASP A 1 269 ? 14.068 1.363 -40.288 1.00 89.06 269 ASP A CA 1
ATOM 1953 C C . ASP A 1 269 ? 15.228 0.395 -40.034 1.00 89.06 269 ASP A C 1
ATOM 1955 O O . ASP A 1 269 ? 15.107 -0.800 -40.349 1.00 89.06 269 ASP A O 1
ATOM 1959 N N . GLY A 1 270 ? 16.313 0.877 -39.428 1.00 89.38 270 GLY A N 1
ATOM 1960 C CA . GLY A 1 270 ? 17.529 0.101 -39.163 1.00 89.38 270 GLY A CA 1
ATOM 1961 C C . GLY A 1 270 ? 17.323 -1.072 -38.207 1.00 89.38 270 GLY A C 1
ATOM 1962 O O . GLY A 1 270 ? 18.084 -2.045 -38.190 1.00 89.38 270 GLY A O 1
ATOM 1963 N N . ARG A 1 271 ? 16.212 -1.099 -37.461 1.00 88.50 271 ARG A N 1
ATOM 1964 C CA . ARG A 1 271 ? 15.847 -2.255 -36.617 1.00 88.50 271 ARG A CA 1
ATOM 1965 C C . ARG A 1 271 ? 15.405 -3.455 -37.461 1.00 88.50 271 ARG A C 1
ATOM 1967 O O . ARG A 1 271 ? 15.299 -4.578 -36.944 1.00 88.50 271 ARG A O 1
ATOM 1974 N N . ILE A 1 272 ? 15.124 -3.255 -38.751 1.00 88.44 272 ILE A N 1
ATOM 1975 C CA . ILE A 1 272 ? 14.775 -4.311 -39.700 1.00 88.44 272 ILE A CA 1
ATOM 1976 C C . ILE A 1 272 ? 16.049 -4.961 -40.247 1.00 88.44 272 ILE A C 1
ATOM 1978 O O . ILE A 1 272 ? 16.936 -4.338 -40.818 1.00 88.44 272 ILE A O 1
ATOM 1982 N N . ASN A 1 273 ? 16.126 -6.288 -40.127 1.00 84.19 273 ASN A N 1
ATOM 1983 C CA . ASN A 1 273 ? 17.283 -7.034 -40.609 1.00 84.19 273 ASN A CA 1
ATOM 1984 C C . ASN A 1 273 ? 17.488 -6.868 -42.125 1.00 84.19 273 ASN A C 1
ATOM 1986 O O . ASN A 1 273 ? 16.706 -7.402 -42.918 1.00 84.19 273 ASN A O 1
ATOM 1990 N N . GLY A 1 274 ? 18.630 -6.294 -42.490 1.00 83.94 274 GLY A N 1
ATOM 1991 C CA . GLY A 1 274 ? 19.021 -6.030 -43.872 1.00 83.94 274 GLY A CA 1
ATOM 1992 C C . GLY A 1 274 ? 19.237 -4.549 -44.157 1.00 83.94 274 GLY A C 1
ATOM 1993 O O . GLY A 1 274 ? 19.944 -4.283 -45.118 1.00 83.94 274 GLY A O 1
ATOM 1994 N N . ASN A 1 275 ? 18.702 -3.675 -43.301 1.00 89.69 275 ASN A N 1
ATOM 1995 C CA . ASN A 1 275 ? 18.710 -2.221 -43.457 1.00 89.69 275 ASN A CA 1
ATOM 1996 C C . ASN A 1 275 ? 19.906 -1.534 -42.788 1.00 89.69 275 ASN A C 1
ATOM 1998 O O . ASN A 1 275 ? 20.132 -0.363 -42.991 1.00 89.69 275 ASN A O 1
ATOM 2002 N N . GLN A 1 276 ? 20.695 -2.262 -41.996 1.00 91.06 276 GLN A N 1
ATOM 2003 C CA . GLN A 1 276 ? 21.914 -1.700 -41.420 1.00 91.06 276 GLN A CA 1
ATOM 2004 C C . GLN A 1 276 ? 23.123 -1.983 -42.314 1.00 91.06 276 GLN A C 1
ATOM 2006 O O . GLN A 1 276 ? 23.287 -3.116 -42.804 1.00 91.06 276 GLN A O 1
ATOM 2011 N N . ASN A 1 277 ? 24.047 -1.025 -42.403 1.00 92.25 277 ASN A N 1
ATOM 2012 C CA . ASN A 1 277 ? 25.289 -1.106 -43.164 1.00 92.25 277 ASN A CA 1
ATOM 2013 C C . ASN A 1 277 ? 25.059 -1.409 -44.666 1.00 92.25 277 ASN A C 1
ATOM 2015 O O . ASN A 1 277 ? 25.751 -2.258 -45.259 1.00 92.25 277 ASN A O 1
ATOM 2019 N N . GLU A 1 278 ? 24.088 -0.762 -45.315 1.00 88.50 278 GLU A N 1
ATOM 2020 C CA . GLU A 1 278 ? 23.686 -1.078 -46.685 1.00 88.50 278 GLU A CA 1
ATOM 2021 C C . GLU A 1 278 ? 24.642 -0.594 -47.787 1.00 88.50 278 GLU A C 1
ATOM 2023 O O . GLU A 1 278 ? 25.131 0.533 -47.868 1.00 88.50 278 GLU A O 1
ATOM 2028 N N . GLY A 1 279 ? 24.883 -1.480 -48.755 1.00 88.75 279 GLY A N 1
ATOM 2029 C CA . GLY A 1 279 ? 25.722 -1.197 -49.915 1.00 88.75 279 GLY A CA 1
ATOM 2030 C C . GLY A 1 279 ? 27.179 -1.613 -49.720 1.00 88.75 279 GLY A C 1
ATOM 2031 O O . GLY A 1 279 ? 27.484 -2.712 -49.253 1.00 88.75 279 GLY A O 1
ATOM 2032 N N . VAL A 1 280 ? 28.112 -0.795 -50.211 1.00 90.00 280 VAL A N 1
ATOM 2033 C CA . VAL A 1 280 ? 29.545 -1.123 -50.195 1.00 90.00 280 VAL A CA 1
ATOM 2034 C C . VAL A 1 280 ? 30.260 -0.238 -49.187 1.00 90.00 280 VAL A C 1
ATOM 2036 O O . VAL A 1 280 ? 30.217 0.985 -49.306 1.00 90.00 280 VAL A O 1
ATOM 2039 N N . LYS A 1 281 ? 30.990 -0.857 -48.252 1.00 93.62 281 LYS A N 1
ATOM 2040 C CA . LYS A 1 281 ? 31.869 -0.140 -47.323 1.00 93.62 281 LYS A CA 1
ATOM 2041 C C . LYS A 1 281 ? 32.883 0.709 -48.091 1.00 93.62 281 LYS A C 1
ATOM 2043 O O . LYS A 1 281 ? 33.766 0.180 -48.773 1.00 93.62 281 LYS A O 1
ATOM 2048 N N . ALA A 1 282 ? 32.755 2.021 -47.956 1.00 93.31 282 ALA A N 1
ATOM 2049 C CA . ALA A 1 282 ? 33.627 3.022 -48.549 1.00 93.31 282 ALA A CA 1
ATOM 2050 C C . ALA A 1 282 ? 34.752 3.444 -47.591 1.00 93.31 282 ALA A C 1
ATOM 2052 O O . ALA A 1 282 ? 35.870 3.699 -48.043 1.00 93.31 282 ALA A O 1
ATOM 2053 N N . GLU A 1 283 ? 34.478 3.480 -46.283 1.00 95.19 283 GLU A N 1
ATOM 2054 C CA . GLU A 1 283 ? 35.437 3.874 -45.243 1.00 95.19 283 GLU A CA 1
ATOM 2055 C C . GLU A 1 283 ? 35.363 2.921 -44.043 1.00 95.19 283 GLU A C 1
ATOM 2057 O O . GLU A 1 283 ? 34.282 2.486 -43.666 1.00 95.19 283 GLU A O 1
ATOM 2062 N N . ASP A 1 284 ? 36.508 2.592 -43.440 1.00 93.88 284 ASP A N 1
ATOM 2063 C CA . ASP A 1 284 ? 36.599 1.773 -42.221 1.00 93.88 284 ASP A CA 1
ATOM 2064 C C . ASP A 1 284 ? 36.755 2.693 -41.004 1.00 93.88 284 ASP A C 1
ATOM 2066 O O . ASP A 1 284 ? 37.795 3.343 -40.840 1.00 93.88 284 ASP A O 1
ATOM 2070 N N . ARG A 1 285 ? 35.713 2.753 -40.166 1.00 94.75 285 ARG A N 1
ATOM 2071 C CA . ARG A 1 285 ? 35.706 3.506 -38.902 1.00 94.75 285 ARG A CA 1
ATOM 2072 C C . ARG A 1 285 ? 36.039 2.606 -37.703 1.00 94.75 285 ARG A C 1
ATOM 2074 O O . ARG A 1 285 ? 36.514 3.091 -36.675 1.00 94.75 285 ARG A O 1
ATOM 2081 N N . GLY A 1 286 ? 35.854 1.292 -37.823 1.00 93.00 286 GLY A N 1
ATOM 2082 C CA . GLY A 1 286 ? 35.932 0.343 -36.714 1.00 93.00 286 GLY A CA 1
ATOM 2083 C C . GLY A 1 286 ? 37.292 -0.305 -36.449 1.00 93.00 286 GLY A C 1
ATOM 2084 O O . GLY A 1 286 ? 37.464 -0.966 -35.415 1.00 93.00 286 GLY A O 1
ATOM 2085 N N . ALA A 1 287 ? 38.312 -0.066 -37.283 1.00 92.94 287 ALA A N 1
ATOM 2086 C CA . ALA A 1 287 ? 39.671 -0.592 -37.088 1.00 92.94 287 ALA A CA 1
ATOM 2087 C C . ALA A 1 287 ? 40.235 -0.393 -35.659 1.00 92.94 287 ALA A C 1
ATOM 2089 O O . ALA A 1 287 ? 40.908 -1.279 -35.097 1.00 92.94 287 ALA A O 1
ATOM 2090 N N . ALA A 1 288 ? 39.950 0.759 -35.038 1.00 90.94 288 ALA A N 1
ATOM 2091 C CA . ALA A 1 288 ? 40.390 1.103 -33.683 1.00 90.94 288 ALA A CA 1
ATOM 2092 C C . ALA A 1 288 ? 39.771 0.206 -32.593 1.00 90.94 288 ALA A C 1
ATOM 2094 O O . ALA A 1 288 ? 40.401 -0.016 -31.554 1.00 90.94 288 ALA A O 1
ATOM 2095 N N . PHE A 1 289 ? 38.592 -0.354 -32.862 1.00 94.12 289 PHE A N 1
ATOM 2096 C CA . PHE A 1 289 ? 37.778 -1.162 -31.949 1.00 94.12 289 PHE A CA 1
ATOM 2097 C C . PHE A 1 289 ? 37.793 -2.655 -32.319 1.00 94.12 289 PHE A C 1
ATOM 2099 O O . PHE A 1 289 ? 37.324 -3.498 -31.557 1.00 94.12 289 PHE A O 1
ATOM 2106 N N . GLY A 1 290 ? 38.385 -3.003 -33.470 1.00 93.38 290 GLY A N 1
ATOM 2107 C CA . GLY A 1 290 ? 38.279 -4.350 -34.038 1.00 93.38 290 GLY A CA 1
ATOM 2108 C C . GLY A 1 290 ? 36.855 -4.672 -34.490 1.00 93.38 290 GLY A C 1
ATOM 2109 O O . GLY A 1 290 ? 36.436 -5.822 -34.375 1.00 93.38 290 GLY A O 1
ATOM 2110 N N . ALA A 1 291 ? 36.127 -3.644 -34.922 1.00 95.81 291 ALA A N 1
ATOM 2111 C CA . ALA A 1 291 ? 34.801 -3.740 -35.503 1.00 95.81 291 ALA A CA 1
ATOM 2112 C C . ALA A 1 291 ? 34.949 -3.661 -37.023 1.00 95.81 291 ALA A C 1
ATOM 2114 O O . ALA A 1 291 ? 34.983 -2.581 -37.597 1.00 95.81 291 ALA A O 1
ATOM 2115 N N . ASP A 1 292 ? 35.133 -4.809 -37.675 1.00 93.88 292 ASP A N 1
ATOM 2116 C CA . ASP A 1 292 ? 35.310 -4.854 -39.134 1.00 93.88 292 ASP A CA 1
ATOM 2117 C C . ASP A 1 292 ? 34.021 -4.483 -39.879 1.00 93.88 292 ASP A C 1
ATOM 2119 O O . ASP A 1 292 ? 34.056 -4.301 -41.091 1.00 93.88 292 ASP A O 1
ATOM 2123 N N . ASP A 1 293 ? 32.894 -4.413 -39.176 1.00 94.12 293 ASP A N 1
ATOM 2124 C CA . ASP A 1 293 ? 31.556 -4.055 -39.632 1.00 94.12 293 ASP A CA 1
ATOM 2125 C C . ASP A 1 293 ? 31.264 -2.553 -39.547 1.00 94.12 293 ASP A C 1
ATOM 2127 O O . ASP A 1 293 ? 30.498 -2.085 -40.372 1.00 94.12 293 ASP A O 1
ATOM 2131 N N . TYR A 1 294 ? 31.948 -1.779 -38.707 1.00 95.81 294 TYR A N 1
ATOM 2132 C CA . TYR A 1 294 ? 31.662 -0.349 -38.542 1.00 95.81 294 TYR A CA 1
ATOM 2133 C C . TYR A 1 294 ? 32.411 0.542 -39.549 1.00 95.81 294 TYR A C 1
ATOM 2135 O O . TYR A 1 294 ? 33.644 0.480 -39.674 1.00 95.81 294 TYR A O 1
ATOM 2143 N N . GLY A 1 295 ? 31.689 1.385 -40.289 1.00 94.31 295 GLY A N 1
ATOM 2144 C CA . GLY A 1 295 ? 32.258 2.183 -41.373 1.00 94.31 295 GLY A CA 1
ATOM 2145 C C . GLY A 1 295 ? 31.219 2.983 -42.151 1.00 94.31 295 GLY A C 1
ATOM 2146 O O . GLY A 1 295 ? 30.048 2.923 -41.852 1.00 94.31 295 GLY A O 1
ATOM 2147 N N . VAL A 1 296 ? 31.642 3.711 -43.184 1.00 94.75 296 VAL A N 1
ATOM 2148 C CA . VAL A 1 296 ? 30.694 4.419 -44.063 1.00 94.75 296 VAL A CA 1
ATOM 2149 C C . VAL A 1 296 ? 30.270 3.482 -45.183 1.00 94.75 296 VAL A C 1
ATOM 2151 O O . VAL A 1 296 ? 31.125 3.079 -45.986 1.00 94.75 296 VAL A O 1
ATOM 2154 N N . TYR A 1 297 ? 28.983 3.168 -45.275 1.00 93.12 297 TYR A N 1
ATOM 2155 C CA . TYR A 1 297 ? 28.420 2.347 -46.342 1.00 93.12 297 TYR A CA 1
ATOM 2156 C C . TYR A 1 297 ? 27.692 3.203 -47.373 1.00 93.12 297 TYR A C 1
ATOM 2158 O O . TYR A 1 297 ? 27.127 4.249 -47.069 1.00 93.12 297 TYR A O 1
ATOM 2166 N N . LYS A 1 298 ? 27.849 2.829 -48.647 1.00 92.44 298 LYS A N 1
ATOM 2167 C CA . LYS A 1 298 ? 27.345 3.606 -49.781 1.00 92.44 298 LYS A CA 1
ATOM 2168 C C . LYS A 1 298 ? 26.585 2.715 -50.753 1.00 92.44 298 LYS A C 1
ATOM 2170 O O . LYS A 1 298 ? 27.186 1.816 -51.359 1.00 92.44 298 LYS A O 1
ATOM 2175 N N . ASN A 1 299 ? 25.306 3.011 -50.975 1.00 89.62 299 ASN A N 1
ATOM 2176 C CA . ASN A 1 299 ? 24.488 2.379 -52.005 1.00 89.62 299 ASN A CA 1
ATOM 2177 C C . ASN A 1 299 ? 24.444 3.227 -53.286 1.00 89.62 299 ASN A C 1
ATOM 2179 O O . ASN A 1 299 ? 24.083 4.401 -53.282 1.00 89.62 299 ASN A O 1
ATOM 2183 N N . GLY A 1 300 ? 24.811 2.636 -54.424 1.00 90.12 300 GLY A N 1
ATOM 2184 C CA . GLY A 1 300 ? 24.882 3.348 -55.701 1.00 90.12 300 GLY A CA 1
ATOM 2185 C C . GLY A 1 300 ? 23.533 3.411 -56.422 1.00 90.12 300 GLY A C 1
ATOM 2186 O O . GLY A 1 300 ? 23.056 2.400 -56.941 1.00 90.12 300 GLY A O 1
ATOM 2187 N N . VAL A 1 301 ? 22.964 4.607 -56.577 1.00 91.06 301 VAL A N 1
ATOM 2188 C CA . VAL A 1 301 ? 21.763 4.858 -57.387 1.00 91.06 301 VAL A CA 1
ATOM 2189 C C . VAL A 1 301 ? 22.176 5.372 -58.760 1.00 91.06 301 VAL A C 1
ATOM 2191 O O . VAL A 1 301 ? 22.809 6.414 -58.888 1.00 91.06 301 VAL A O 1
ATOM 2194 N N . THR A 1 302 ? 21.829 4.645 -59.823 1.00 91.56 302 THR A N 1
ATOM 2195 C CA . THR A 1 302 ? 22.178 5.040 -61.196 1.00 91.56 302 THR A CA 1
ATOM 2196 C C . THR A 1 302 ? 20.977 5.632 -61.916 1.00 91.56 302 THR A C 1
ATOM 2198 O O . THR A 1 302 ? 19.991 4.932 -62.150 1.00 91.56 302 THR A O 1
ATOM 2201 N N . LEU A 1 303 ? 21.073 6.897 -62.335 1.00 92.00 303 LEU A N 1
ATOM 2202 C CA . LEU A 1 303 ? 20.103 7.515 -63.237 1.00 92.00 303 LEU A CA 1
ATOM 2203 C C . LEU A 1 303 ? 20.498 7.231 -64.685 1.00 92.00 303 LEU A C 1
ATOM 2205 O O . LEU A 1 303 ? 21.586 7.601 -65.126 1.00 92.00 303 LEU A O 1
ATOM 2209 N N . SER A 1 304 ? 19.594 6.618 -65.442 1.00 90.44 304 SER A N 1
ATOM 2210 C CA . SER A 1 304 ? 19.750 6.322 -66.866 1.00 90.44 304 SER A CA 1
ATOM 2211 C C . SER A 1 304 ? 18.770 7.141 -67.705 1.00 90.44 304 SER A C 1
ATOM 2213 O O . SER A 1 304 ? 17.597 7.282 -67.356 1.00 90.44 304 SER A O 1
ATOM 2215 N N . VAL A 1 305 ? 19.256 7.698 -68.817 1.00 90.50 305 VAL A N 1
ATOM 2216 C CA . VAL A 1 305 ? 18.490 8.579 -69.709 1.00 90.50 305 VAL A CA 1
ATOM 2217 C C . VAL A 1 305 ? 18.649 8.119 -71.155 1.00 90.50 305 VAL A C 1
ATOM 2219 O O . VAL A 1 305 ? 19.771 7.917 -71.622 1.00 90.50 305 VAL A O 1
ATOM 2222 N N . THR A 1 306 ? 17.536 7.989 -71.883 1.00 85.88 306 THR A N 1
ATOM 2223 C CA . THR A 1 306 ? 17.518 7.665 -73.322 1.00 85.88 306 THR A CA 1
ATOM 2224 C C . THR A 1 306 ? 16.588 8.597 -74.095 1.00 85.88 306 THR A C 1
ATOM 2226 O O . THR A 1 306 ? 15.514 8.951 -73.615 1.00 85.88 306 THR A O 1
ATOM 2229 N N . ASP A 1 307 ? 16.966 8.980 -75.313 1.00 77.00 307 ASP A N 1
ATOM 2230 C CA . ASP A 1 307 ? 16.192 9.894 -76.174 1.00 77.00 307 ASP A CA 1
ATOM 2231 C C . ASP A 1 307 ? 15.301 9.178 -77.214 1.00 77.00 307 ASP A C 1
ATOM 2233 O O . ASP A 1 307 ? 14.745 9.806 -78.115 1.00 77.00 307 ASP A O 1
ATOM 2237 N N . GLY A 1 308 ? 15.169 7.850 -77.107 1.00 66.19 308 GLY A N 1
ATOM 2238 C CA . GLY A 1 308 ? 14.392 7.014 -78.028 1.00 66.19 308 GLY A CA 1
ATOM 2239 C C . GLY A 1 308 ? 15.124 6.572 -79.306 1.00 66.19 308 GLY A C 1
ATOM 2240 O O . GLY A 1 308 ? 14.614 5.686 -79.987 1.00 66.19 308 GLY A O 1
ATOM 2241 N N . ASN A 1 309 ? 16.327 7.091 -79.599 1.00 60.94 309 ASN A N 1
ATOM 2242 C CA . ASN A 1 309 ? 17.151 6.730 -80.771 1.00 60.94 309 ASN A CA 1
ATOM 2243 C C . ASN A 1 309 ? 18.389 5.874 -80.413 1.00 60.94 309 ASN A C 1
ATOM 2245 O O . ASN A 1 309 ? 19.383 5.863 -81.139 1.00 60.94 309 ASN A O 1
ATOM 2249 N N . SER A 1 310 ? 18.328 5.140 -79.294 1.00 57.00 310 SER A N 1
ATOM 2250 C CA . SER A 1 310 ? 19.388 4.256 -78.763 1.00 57.00 310 SER A CA 1
ATOM 2251 C C . SER A 1 310 ? 20.645 4.945 -78.208 1.00 57.00 310 SER A C 1
ATOM 2253 O O . SER A 1 310 ? 21.583 4.253 -77.816 1.00 57.00 310 SER A O 1
ATOM 2255 N N . ALA A 1 311 ? 20.668 6.275 -78.101 1.00 62.91 311 ALA A N 1
ATOM 2256 C CA . ALA A 1 311 ? 21.688 6.987 -77.338 1.00 62.91 311 ALA A CA 1
ATOM 2257 C C . ALA A 1 311 ? 21.318 6.982 -75.842 1.00 62.91 311 ALA A C 1
ATOM 2259 O O . ALA A 1 311 ? 20.291 7.539 -75.451 1.00 62.91 311 ALA A O 1
ATOM 2260 N N . SER A 1 312 ? 22.137 6.333 -75.011 1.00 75.50 312 SER A N 1
ATOM 2261 C CA . SER A 1 312 ? 21.952 6.241 -73.558 1.00 75.50 312 SER A CA 1
ATOM 2262 C C . SER A 1 312 ? 23.089 6.932 -72.814 1.00 75.50 312 SER A C 1
ATOM 2264 O O . SER A 1 312 ? 24.255 6.721 -73.148 1.00 75.50 312 SER A O 1
ATOM 2266 N N . ALA A 1 313 ? 22.761 7.691 -71.775 1.00 86.38 313 ALA A N 1
ATOM 2267 C CA . ALA A 1 313 ? 23.732 8.226 -70.829 1.00 86.38 313 ALA A CA 1
ATOM 2268 C C . ALA A 1 313 ? 23.279 7.957 -69.397 1.00 86.38 313 ALA A C 1
ATOM 2270 O O . ALA A 1 313 ? 22.081 7.872 -69.124 1.00 86.38 313 ALA A O 1
ATOM 2271 N N . SER A 1 314 ? 24.240 7.810 -68.491 1.00 90.81 314 SER A N 1
ATOM 2272 C CA . SER A 1 314 ? 23.969 7.536 -67.087 1.00 90.81 314 SER A CA 1
ATOM 2273 C C . SER A 1 314 ? 25.018 8.154 -66.178 1.00 90.81 314 SER A C 1
ATOM 2275 O O . SER A 1 314 ? 26.164 8.346 -66.584 1.00 90.81 314 SER A O 1
ATOM 2277 N N . ALA A 1 315 ? 24.621 8.421 -64.942 1.00 92.50 315 ALA A N 1
ATOM 2278 C CA . ALA A 1 315 ? 25.516 8.748 -63.842 1.00 92.50 315 ALA A CA 1
ATOM 2279 C C . ALA A 1 315 ? 25.023 8.036 -62.580 1.00 92.50 315 ALA A C 1
ATOM 2281 O O . ALA A 1 315 ? 23.836 7.718 -62.482 1.00 92.50 315 ALA A O 1
ATOM 2282 N N . THR A 1 316 ? 25.931 7.791 -61.643 1.00 91.81 316 THR A N 1
ATOM 2283 C CA . THR A 1 316 ? 25.636 7.122 -60.374 1.00 91.81 316 THR A CA 1
ATOM 2284 C C . THR A 1 316 ? 25.939 8.084 -59.234 1.00 91.81 316 THR A C 1
ATOM 2286 O O . THR A 1 316 ? 27.052 8.610 -59.174 1.00 91.81 316 THR A O 1
ATOM 2289 N N . GLY A 1 317 ? 24.944 8.339 -58.386 1.00 91.56 317 GLY A N 1
ATOM 2290 C CA . GLY A 1 317 ? 25.112 8.960 -57.071 1.00 91.56 317 GLY A CA 1
ATOM 2291 C C . GLY A 1 317 ? 25.103 7.895 -55.976 1.00 91.56 317 GLY A C 1
ATOM 2292 O O . GLY A 1 317 ? 24.696 6.763 -56.236 1.00 91.56 317 GLY A O 1
ATOM 2293 N N . ASN A 1 318 ? 25.551 8.245 -54.774 1.00 92.12 318 ASN A N 1
ATOM 2294 C CA . ASN A 1 318 ? 25.597 7.328 -53.638 1.00 92.12 318 ASN A CA 1
ATOM 2295 C C . ASN A 1 318 ? 24.677 7.805 -52.516 1.00 92.12 318 ASN A C 1
ATOM 2297 O O . ASN A 1 318 ? 24.755 8.963 -52.119 1.00 92.12 318 ASN A O 1
ATOM 2301 N N . ILE A 1 319 ? 23.857 6.910 -51.989 1.00 92.06 319 ILE A N 1
ATOM 2302 C CA . ILE A 1 319 ? 23.169 7.113 -50.715 1.00 92.06 319 ILE A CA 1
ATOM 2303 C C . ILE A 1 319 ? 24.092 6.583 -49.621 1.00 92.06 319 ILE A C 1
ATOM 2305 O O . ILE A 1 319 ? 24.684 5.518 -49.807 1.00 92.06 319 ILE A O 1
ATOM 2309 N N . ILE A 1 320 ? 24.311 7.377 -48.575 1.00 92.19 320 ILE A N 1
ATOM 2310 C CA . ILE A 1 320 ? 25.076 6.983 -47.393 1.00 92.19 320 ILE A CA 1
ATOM 2311 C C . ILE A 1 320 ? 24.079 6.475 -46.365 1.00 92.19 320 ILE A C 1
ATOM 2313 O O . ILE A 1 320 ? 23.253 7.261 -45.903 1.00 92.19 320 ILE A O 1
ATOM 2317 N N . ASP A 1 321 ? 24.227 5.198 -46.054 1.00 91.88 321 ASP A N 1
ATOM 2318 C CA . ASP A 1 321 ? 23.515 4.494 -44.997 1.00 91.88 321 ASP A CA 1
ATOM 2319 C C . ASP A 1 321 ? 23.886 5.091 -43.638 1.00 91.88 321 ASP A C 1
ATOM 2321 O O . ASP A 1 321 ? 25.059 5.425 -43.403 1.00 91.88 321 ASP A O 1
ATOM 2325 N N . ASN A 1 322 ? 22.878 5.325 -42.809 1.00 91.88 322 ASN A N 1
ATOM 2326 C CA . ASN A 1 322 ? 23.020 5.915 -41.482 1.00 91.88 322 ASN A CA 1
ATOM 2327 C C . ASN A 1 322 ? 22.888 4.884 -40.356 1.00 91.88 322 ASN A C 1
ATOM 2329 O O . ASN A 1 322 ? 23.370 5.167 -39.271 1.00 91.88 322 ASN A O 1
ATOM 2333 N N . ASP A 1 323 ? 22.338 3.701 -40.627 1.00 93.88 323 ASP A N 1
ATOM 2334 C CA . ASP A 1 323 ? 22.123 2.664 -39.622 1.00 93.88 323 ASP A CA 1
ATOM 2335 C C . ASP A 1 323 ? 23.329 1.721 -39.486 1.00 93.88 323 ASP A C 1
ATOM 2337 O O . ASP A 1 323 ? 23.560 0.793 -40.268 1.00 93.88 323 ASP A O 1
ATOM 2341 N N . ASP A 1 324 ? 24.108 1.898 -38.429 1.00 94.06 324 ASP A N 1
ATOM 2342 C CA . ASP A 1 324 ? 25.370 1.210 -38.226 1.00 94.06 324 ASP A CA 1
ATOM 2343 C C . ASP A 1 324 ? 25.224 -0.131 -37.473 1.00 94.06 324 ASP A C 1
ATOM 2345 O O . ASP A 1 324 ? 24.464 -0.322 -36.516 1.00 94.06 324 ASP A O 1
ATOM 2349 N N . ILE A 1 325 ? 26.076 -1.096 -37.849 1.00 95.62 325 ILE A N 1
ATOM 2350 C CA . ILE A 1 325 ? 26.445 -2.225 -36.972 1.00 95.62 325 ILE A CA 1
ATOM 2351 C C . ILE A 1 325 ? 27.905 -2.087 -36.558 1.00 95.62 325 ILE A C 1
ATOM 2353 O O . ILE A 1 325 ? 28.810 -2.096 -37.401 1.00 95.62 325 ILE A O 1
ATOM 2357 N N . LEU A 1 326 ? 28.144 -2.093 -35.244 1.00 96.81 326 LEU A N 1
ATOM 2358 C CA . LEU A 1 326 ? 29.472 -2.084 -34.640 1.00 96.81 326 LEU A CA 1
ATOM 2359 C C . LEU A 1 326 ? 29.663 -3.280 -33.702 1.00 96.81 326 LEU A C 1
ATOM 2361 O O . LEU A 1 326 ? 29.196 -3.286 -32.564 1.00 96.81 326 LEU A O 1
ATOM 2365 N N . THR A 1 327 ? 30.465 -4.264 -34.118 1.00 97.75 327 THR A N 1
ATOM 2366 C CA . THR A 1 327 ? 30.863 -5.396 -33.265 1.00 97.75 327 THR A CA 1
ATOM 2367 C C . THR A 1 327 ? 32.295 -5.231 -32.759 1.00 97.75 327 THR A C 1
ATOM 2369 O O . THR A 1 327 ? 33.268 -5.659 -33.386 1.00 97.75 327 THR A O 1
ATOM 2372 N N . ALA A 1 328 ? 32.461 -4.662 -31.567 1.00 97.62 328 ALA A N 1
ATOM 2373 C CA . ALA A 1 328 ? 33.765 -4.445 -30.952 1.00 97.62 328 ALA A CA 1
ATOM 2374 C C . ALA A 1 328 ? 34.407 -5.767 -30.485 1.00 97.62 328 ALA A C 1
ATOM 2376 O O . ALA A 1 328 ? 34.146 -6.270 -29.387 1.00 97.62 328 ALA A O 1
ATOM 2377 N N . ASN A 1 329 ? 35.310 -6.317 -31.307 1.00 96.88 329 ASN A N 1
ATOM 2378 C CA . ASN A 1 329 ? 36.080 -7.525 -30.986 1.00 96.88 329 ASN A CA 1
ATOM 2379 C C . ASN A 1 329 ? 37.397 -7.252 -30.249 1.00 96.88 329 ASN A C 1
ATOM 2381 O O . ASN A 1 329 ? 38.119 -8.195 -29.926 1.00 96.88 329 ASN A O 1
ATOM 2385 N N . LYS A 1 330 ? 37.754 -6.001 -29.955 1.00 95.88 330 LYS A N 1
ATOM 2386 C CA . LYS A 1 330 ? 38.868 -5.682 -29.046 1.00 95.88 330 LYS A CA 1
ATOM 2387 C C . LYS A 1 330 ? 38.336 -5.258 -27.683 1.00 95.88 330 LYS A C 1
ATOM 2389 O O . LYS A 1 330 ? 37.213 -4.789 -27.560 1.00 95.88 330 LYS A O 1
ATOM 2394 N N . PHE A 1 331 ? 39.180 -5.404 -26.665 1.00 96.94 331 PHE A N 1
ATOM 2395 C CA . PHE A 1 331 ? 38.953 -4.726 -25.394 1.00 96.94 331 PHE A CA 1
ATOM 2396 C C . PHE A 1 331 ? 39.064 -3.212 -25.612 1.00 96.94 331 PHE A C 1
ATOM 2398 O O . PHE A 1 331 ? 40.064 -2.743 -26.168 1.00 96.94 331 PHE A O 1
ATOM 2405 N N . LEU A 1 332 ? 38.048 -2.466 -25.193 1.00 97.56 332 LEU A N 1
ATOM 2406 C CA . LEU A 1 332 ? 38.008 -1.013 -25.321 1.00 97.56 332 LEU A CA 1
ATOM 2407 C C . LEU A 1 332 ? 38.685 -0.390 -24.094 1.00 97.56 332 LEU A C 1
ATOM 2409 O O . LEU A 1 332 ? 38.230 -0.587 -22.979 1.00 97.56 332 LEU A O 1
ATOM 2413 N N . ASP A 1 333 ? 39.792 0.328 -24.269 1.00 97.38 333 ASP A N 1
ATOM 2414 C CA . ASP A 1 333 ? 40.470 1.048 -23.180 1.00 97.38 333 ASP A CA 1
ATOM 2415 C C . ASP A 1 333 ? 40.738 2.489 -23.612 1.00 97.38 333 ASP A C 1
ATOM 2417 O O . ASP A 1 333 ? 41.452 2.719 -24.601 1.00 97.38 333 ASP A O 1
ATOM 2421 N N . GLY A 1 334 ? 40.123 3.451 -22.919 1.00 97.00 334 GLY A N 1
ATOM 2422 C CA . GLY A 1 334 ? 40.208 4.866 -23.284 1.00 97.00 334 GLY A CA 1
ATOM 2423 C C . GLY A 1 334 ? 39.604 5.175 -24.656 1.00 97.00 334 GLY A C 1
ATOM 2424 O O . GLY A 1 334 ? 40.139 6.024 -25.374 1.00 97.00 334 GLY A O 1
ATOM 2425 N N . LYS A 1 335 ? 38.589 4.417 -25.090 1.00 97.12 335 LYS A N 1
ATOM 2426 C CA . LYS A 1 335 ? 37.981 4.548 -26.422 1.00 97.12 335 LYS A CA 1
ATOM 2427 C C . LYS A 1 335 ? 36.707 5.375 -26.375 1.00 97.12 335 LYS A C 1
ATOM 2429 O O . LYS A 1 335 ? 36.019 5.398 -25.365 1.00 97.12 335 LYS A O 1
ATOM 2434 N N . HIS A 1 336 ? 36.422 6.028 -27.493 1.00 96.25 336 HIS A N 1
ATOM 2435 C CA . HIS A 1 336 ? 35.189 6.760 -27.732 1.00 96.25 336 HIS A CA 1
ATOM 2436 C C . HIS A 1 336 ? 34.553 6.186 -28.995 1.00 96.25 336 HIS A C 1
ATOM 2438 O O . HIS A 1 336 ? 35.191 6.207 -30.050 1.00 96.25 336 HIS A O 1
ATOM 2444 N N . ILE A 1 337 ? 33.358 5.630 -28.853 1.00 96.31 337 ILE A N 1
ATOM 2445 C CA . ILE A 1 337 ? 32.484 5.177 -29.937 1.00 96.31 337 ILE A CA 1
ATOM 2446 C C . ILE A 1 337 ? 31.314 6.160 -29.992 1.00 96.31 337 ILE A C 1
ATOM 2448 O O . ILE A 1 337 ? 30.835 6.532 -28.928 1.00 96.31 337 ILE A O 1
ATOM 2452 N N . ASN A 1 338 ? 30.923 6.579 -31.194 1.00 94.81 338 ASN A N 1
ATOM 2453 C CA . ASN A 1 338 ? 29.742 7.396 -31.481 1.00 94.81 338 ASN A CA 1
ATOM 2454 C C . ASN A 1 338 ? 29.246 6.990 -32.877 1.00 94.81 338 ASN A C 1
ATOM 2456 O O . ASN A 1 338 ? 30.031 7.122 -33.820 1.00 94.81 338 ASN A O 1
ATOM 2460 N N . THR A 1 339 ? 28.046 6.413 -32.978 1.00 94.88 339 THR A N 1
ATOM 2461 C CA . THR A 1 339 ? 27.467 5.927 -34.248 1.00 94.88 339 THR A CA 1
ATOM 2462 C C . THR A 1 339 ? 26.643 6.989 -34.997 1.00 94.88 339 THR A C 1
ATOM 2464 O O . THR A 1 339 ? 26.459 6.874 -36.198 1.00 94.88 339 THR A O 1
ATOM 2467 N N . GLU A 1 340 ? 26.462 8.164 -34.387 1.00 93.19 340 GLU A N 1
ATOM 2468 C CA . GLU A 1 340 ? 25.860 9.376 -34.962 1.00 93.19 340 GLU A CA 1
ATOM 2469 C C . GLU A 1 340 ? 24.326 9.311 -35.060 1.00 93.19 340 GLU A C 1
ATOM 2471 O O . GLU A 1 340 ? 23.677 9.272 -34.029 1.00 93.19 340 GLU A O 1
ATOM 2476 N N . ASP A 1 341 ? 23.748 9.435 -36.254 1.00 90.81 341 ASP A N 1
ATOM 2477 C CA . ASP A 1 341 ? 22.293 9.358 -36.449 1.00 90.81 341 ASP A CA 1
ATOM 2478 C C . ASP A 1 341 ? 22.018 8.036 -37.152 1.00 90.81 341 ASP A C 1
ATOM 2480 O O . ASP A 1 341 ? 22.688 7.814 -38.162 1.00 90.81 341 ASP A O 1
ATOM 2484 N N . GLY A 1 342 ? 21.015 7.275 -36.713 1.00 91.81 342 GLY A N 1
ATOM 2485 C CA . GLY A 1 342 ? 20.643 5.971 -37.272 1.00 91.81 342 GLY A CA 1
ATOM 2486 C C . GLY A 1 342 ? 20.068 5.051 -36.195 1.00 91.81 342 GLY A C 1
ATOM 2487 O O . GLY A 1 342 ? 20.263 5.289 -35.015 1.00 91.81 342 GLY A O 1
ATOM 2488 N N . GLU A 1 343 ? 19.314 4.020 -36.564 1.00 94.75 343 GLU A N 1
ATOM 2489 C CA . GLU A 1 343 ? 18.982 2.939 -35.634 1.00 94.75 343 GLU A CA 1
ATOM 2490 C C . GLU A 1 343 ? 20.128 1.922 -35.568 1.00 94.75 343 GLU A C 1
ATOM 2492 O O . GLU A 1 343 ? 20.191 0.930 -36.311 1.00 94.75 343 GLU A O 1
ATOM 2497 N N . ASP A 1 344 ? 21.036 2.155 -34.628 1.00 96.00 344 ASP A N 1
ATOM 2498 C CA . ASP A 1 344 ? 22.332 1.508 -34.558 1.00 96.00 344 ASP A CA 1
ATOM 2499 C C . ASP A 1 344 ? 22.343 0.269 -33.659 1.00 96.00 344 ASP A C 1
ATOM 2501 O O . ASP A 1 344 ? 21.638 0.139 -32.655 1.00 96.00 344 ASP A O 1
ATOM 2505 N N . THR A 1 345 ? 23.232 -0.677 -33.973 1.00 97.88 345 THR A N 1
ATOM 2506 C CA . THR A 1 345 ? 23.498 -1.844 -33.125 1.00 97.88 345 THR A CA 1
ATOM 2507 C C . THR A 1 345 ? 24.966 -1.904 -32.714 1.00 97.88 345 THR A C 1
ATOM 2509 O O . THR A 1 345 ? 25.852 -2.252 -33.499 1.00 97.88 345 THR A O 1
ATOM 2512 N N . ILE A 1 346 ? 25.230 -1.694 -31.423 1.00 98.31 346 ILE A N 1
ATOM 2513 C CA . ILE A 1 346 ? 26.562 -1.772 -30.814 1.00 98.31 346 ILE A CA 1
ATOM 2514 C C . ILE A 1 346 ? 26.691 -3.061 -29.995 1.00 98.31 346 ILE A C 1
ATOM 2516 O O . ILE A 1 346 ? 25.956 -3.293 -29.041 1.00 98.31 346 ILE A O 1
ATOM 2520 N N . THR A 1 347 ? 27.681 -3.903 -30.299 1.00 98.44 347 THR A N 1
ATOM 2521 C CA . THR A 1 347 ? 27.994 -5.126 -29.539 1.00 98.44 347 THR A CA 1
ATOM 2522 C C . THR A 1 347 ? 29.414 -5.099 -28.974 1.00 98.44 347 THR A C 1
ATOM 2524 O O . THR A 1 347 ? 30.392 -4.953 -29.705 1.00 98.44 347 THR A O 1
ATOM 2527 N N . ILE A 1 348 ? 29.556 -5.335 -27.667 1.00 98.44 348 ILE A N 1
ATOM 2528 C CA . ILE A 1 348 ? 30.840 -5.349 -26.950 1.00 98.44 348 ILE A CA 1
ATOM 2529 C C . ILE A 1 348 ? 31.204 -6.791 -26.584 1.00 98.44 348 ILE A C 1
ATOM 2531 O O . ILE A 1 348 ? 30.624 -7.367 -25.663 1.00 98.44 348 ILE A O 1
ATOM 2535 N N . ASN A 1 349 ? 32.195 -7.377 -27.270 1.00 96.81 349 ASN A N 1
ATOM 2536 C CA . ASN A 1 349 ? 32.554 -8.795 -27.092 1.00 96.81 349 ASN A CA 1
ATOM 2537 C C . ASN A 1 349 ? 33.596 -9.065 -26.011 1.00 96.81 349 ASN A C 1
ATOM 2539 O O . ASN A 1 349 ? 33.595 -10.145 -25.430 1.00 96.81 349 ASN A O 1
ATOM 2543 N N . ASN A 1 350 ? 34.514 -8.128 -25.768 1.00 95.69 350 ASN A N 1
ATOM 2544 C CA . ASN A 1 350 ? 35.662 -8.370 -24.885 1.00 95.69 350 ASN A CA 1
ATOM 2545 C C . ASN A 1 350 ? 35.707 -7.463 -23.651 1.00 95.69 350 ASN A C 1
ATOM 2547 O O . ASN A 1 350 ? 36.552 -7.678 -22.787 1.00 95.69 350 ASN A O 1
ATOM 2551 N N . GLY A 1 351 ? 34.787 -6.503 -23.533 1.00 97.50 351 GLY A N 1
ATOM 2552 C CA . GLY A 1 351 ? 34.706 -5.566 -22.413 1.00 97.50 351 GLY A CA 1
ATOM 2553 C C . GLY A 1 351 ? 35.290 -4.184 -22.711 1.00 97.50 351 GLY A C 1
ATOM 2554 O O . GLY A 1 351 ? 35.865 -3.944 -23.778 1.00 97.50 351 GLY A O 1
ATOM 2555 N N . ALA A 1 352 ? 35.125 -3.282 -21.747 1.00 98.38 352 ALA A N 1
ATOM 2556 C CA . ALA A 1 352 ? 35.498 -1.881 -21.850 1.00 98.38 352 ALA A CA 1
ATOM 2557 C C . ALA A 1 352 ? 36.012 -1.327 -20.515 1.00 98.38 352 ALA A C 1
ATOM 2559 O O . ALA A 1 352 ? 35.566 -1.732 -19.439 1.00 98.38 352 ALA A O 1
ATOM 2560 N N . ARG A 1 353 ? 36.951 -0.383 -20.589 1.00 98.44 353 ARG A N 1
ATOM 2561 C CA . ARG A 1 353 ? 37.434 0.411 -19.466 1.00 98.44 353 ARG A CA 1
ATOM 2562 C C . ARG A 1 353 ? 37.670 1.860 -19.865 1.00 98.44 353 ARG A C 1
ATOM 2564 O O . ARG A 1 353 ? 38.183 2.107 -20.958 1.00 98.44 353 ARG A O 1
ATOM 2571 N N . ASN A 1 354 ? 37.369 2.811 -18.976 1.00 98.12 354 ASN A N 1
ATOM 2572 C CA . ASN A 1 354 ? 37.657 4.241 -19.181 1.00 98.12 354 ASN A CA 1
ATOM 2573 C C . ASN A 1 354 ? 37.152 4.751 -20.540 1.00 98.12 354 ASN A C 1
ATOM 2575 O O . ASN A 1 354 ? 37.819 5.556 -21.187 1.00 98.12 354 ASN A O 1
ATOM 2579 N N . SER A 1 355 ? 36.053 4.184 -21.028 1.00 98.44 355 SER A N 1
ATOM 2580 C CA . SER A 1 355 ? 35.580 4.395 -22.392 1.00 98.44 355 SER A CA 1
ATOM 2581 C C . SER A 1 355 ? 34.224 5.092 -22.388 1.00 98.44 355 SER A C 1
ATOM 2583 O O . SER A 1 355 ? 33.532 5.135 -21.370 1.00 98.44 355 SER A O 1
ATOM 2585 N N . THR A 1 356 ? 33.854 5.626 -23.541 1.00 98.56 356 THR A N 1
ATOM 2586 C CA . THR A 1 356 ? 32.527 6.167 -23.823 1.00 98.56 356 THR A CA 1
ATOM 2587 C C . THR A 1 356 ? 31.980 5.434 -25.035 1.00 98.56 356 THR A C 1
ATOM 2589 O O . THR A 1 356 ? 32.679 5.307 -26.044 1.00 98.56 356 THR A O 1
ATOM 2592 N N . ILE A 1 357 ? 30.774 4.902 -24.897 1.00 98.38 357 ILE A N 1
ATOM 2593 C CA . ILE A 1 357 ? 30.006 4.275 -25.967 1.00 98.38 357 ILE A CA 1
ATOM 2594 C C . ILE A 1 357 ? 28.725 5.086 -26.085 1.00 98.38 357 ILE A C 1
ATOM 2596 O O . ILE A 1 357 ? 27.978 5.141 -25.117 1.00 98.38 357 ILE A O 1
ATOM 2600 N N . ASP A 1 358 ? 28.558 5.741 -27.223 1.00 98.06 358 ASP A N 1
ATOM 2601 C CA . ASP A 1 358 ? 27.480 6.668 -27.560 1.00 98.06 358 ASP A CA 1
ATOM 2602 C C . ASP A 1 358 ? 26.788 6.112 -28.810 1.00 98.06 358 ASP A C 1
ATOM 2604 O O . ASP A 1 358 ? 27.491 5.842 -29.790 1.00 98.06 358 ASP A O 1
ATOM 2608 N N . ALA A 1 359 ? 25.488 5.822 -28.741 1.00 97.25 359 ALA A N 1
ATOM 2609 C CA . ALA A 1 359 ? 24.740 5.290 -29.883 1.00 97.25 359 ALA A CA 1
ATOM 2610 C C . ALA A 1 359 ? 24.123 6.418 -30.731 1.00 97.25 359 ALA A C 1
ATOM 2612 O O . ALA A 1 359 ? 24.267 6.409 -31.942 1.00 97.25 359 ALA A O 1
ATOM 2613 N N . GLY A 1 360 ? 23.743 7.530 -30.104 1.00 94.94 360 GLY A N 1
ATOM 2614 C CA . GLY A 1 360 ? 23.537 8.792 -30.804 1.00 94.94 360 GLY A CA 1
ATOM 2615 C C . GLY A 1 360 ? 22.064 9.146 -30.936 1.00 94.94 360 GLY A C 1
ATOM 2616 O O . GLY A 1 360 ? 21.472 9.565 -29.943 1.00 94.94 360 GLY A O 1
ATOM 2617 N N . THR A 1 361 ? 21.498 9.141 -32.141 1.00 93.62 361 THR A N 1
ATOM 2618 C CA . THR A 1 361 ? 20.085 9.500 -32.345 1.00 93.62 361 THR A CA 1
ATOM 2619 C C . THR A 1 361 ? 19.326 8.449 -33.139 1.00 93.62 361 THR A C 1
ATOM 2621 O O . THR A 1 361 ? 19.850 7.912 -34.102 1.00 93.62 361 THR A O 1
ATOM 2624 N N . ASN A 1 362 ? 18.034 8.327 -32.826 1.00 92.94 362 ASN A N 1
ATOM 2625 C CA . ASN A 1 362 ? 17.097 7.257 -33.173 1.00 92.94 362 ASN A CA 1
ATOM 2626 C C . ASN A 1 362 ? 17.219 6.006 -32.280 1.00 92.94 362 ASN A C 1
ATOM 2628 O O . ASN A 1 362 ? 17.969 5.972 -31.322 1.00 92.94 362 ASN A O 1
ATOM 2632 N N . SER A 1 363 ? 16.337 5.027 -32.503 1.00 95.69 363 SER A N 1
ATOM 2633 C CA . SER A 1 363 ? 16.179 3.872 -31.613 1.00 95.69 363 SER A CA 1
ATOM 2634 C C . SER A 1 363 ? 17.322 2.867 -31.743 1.00 95.69 363 SER A C 1
ATOM 2636 O O . SER A 1 363 ? 17.321 2.021 -32.643 1.00 95.69 363 SER A O 1
ATOM 2638 N N . ASP A 1 364 ? 18.199 2.865 -30.753 1.00 97.69 364 ASP A N 1
ATOM 2639 C CA . ASP A 1 364 ? 19.446 2.125 -30.753 1.00 97.69 364 ASP A CA 1
ATOM 2640 C C . ASP A 1 364 ? 19.418 0.842 -29.924 1.00 97.69 364 ASP A C 1
ATOM 2642 O O . ASP A 1 364 ? 18.580 0.593 -29.047 1.00 97.69 364 ASP A O 1
ATOM 2646 N N . LYS A 1 36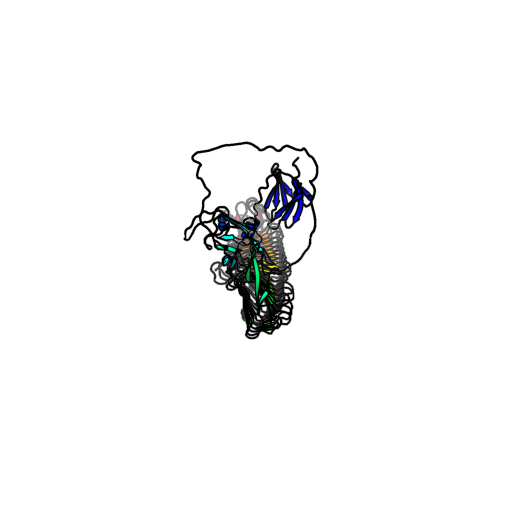5 ? 20.411 -0.017 -30.170 1.00 98.44 365 LYS A N 1
ATOM 2647 C CA . LYS A 1 365 ? 20.623 -1.250 -29.418 1.00 98.44 365 LYS A CA 1
ATOM 2648 C C . LYS A 1 365 ? 22.071 -1.449 -28.993 1.00 98.44 365 LYS A C 1
ATOM 2650 O O . LYS A 1 365 ? 22.948 -1.753 -29.798 1.00 98.44 365 LYS A O 1
ATOM 2655 N N . ILE A 1 366 ? 22.305 -1.473 -27.684 1.00 98.75 366 ILE A N 1
ATOM 2656 C CA . ILE A 1 366 ? 23.618 -1.722 -27.078 1.00 98.75 366 ILE A CA 1
ATOM 2657 C C . ILE A 1 366 ? 23.633 -3.085 -26.375 1.00 98.75 366 ILE A C 1
ATOM 2659 O O . ILE A 1 366 ? 22.840 -3.362 -25.478 1.00 98.75 366 ILE A O 1
ATOM 2663 N N . ILE A 1 367 ? 24.576 -3.954 -26.742 1.00 98.69 367 ILE A N 1
ATOM 2664 C CA . ILE A 1 367 ? 24.690 -5.329 -26.242 1.00 98.69 367 ILE A CA 1
ATOM 2665 C C . ILE A 1 367 ? 26.062 -5.551 -25.602 1.00 98.69 367 ILE A C 1
ATOM 2667 O O . ILE A 1 367 ? 27.100 -5.572 -26.267 1.00 98.69 367 ILE A O 1
ATOM 2671 N N . MET A 1 368 ? 26.073 -5.828 -24.301 1.00 98.56 368 MET A N 1
ATOM 2672 C CA . MET A 1 368 ? 27.243 -6.333 -23.584 1.00 98.56 368 MET A CA 1
ATOM 2673 C C . MET A 1 368 ? 27.195 -7.858 -23.574 1.00 98.56 368 MET A C 1
ATOM 2675 O O . MET A 1 368 ? 26.321 -8.462 -22.946 1.00 98.56 368 MET A O 1
ATOM 2679 N N . ASN A 1 369 ? 28.126 -8.501 -24.283 1.00 97.62 369 ASN A N 1
ATOM 2680 C CA . ASN A 1 369 ? 28.109 -9.952 -24.423 1.00 97.62 369 ASN A CA 1
ATOM 2681 C C . ASN A 1 369 ? 28.551 -10.693 -23.159 1.00 97.62 369 ASN A C 1
ATOM 2683 O O . ASN A 1 369 ? 29.057 -10.107 -22.201 1.00 97.62 369 ASN A O 1
ATOM 2687 N N . ASN A 1 370 ? 28.308 -12.005 -23.159 1.00 95.88 370 ASN A N 1
ATOM 2688 C CA . ASN A 1 370 ? 28.516 -12.851 -21.989 1.00 95.88 370 ASN A CA 1
ATOM 2689 C C . ASN A 1 370 ? 29.928 -12.718 -21.404 1.00 95.88 370 ASN A C 1
ATOM 2691 O O . ASN A 1 370 ? 30.906 -12.621 -22.144 1.00 95.88 370 ASN A O 1
ATOM 2695 N N . ASP A 1 371 ? 30.020 -12.788 -20.077 1.00 95.31 371 ASP A N 1
ATOM 2696 C CA . ASP A 1 371 ? 31.277 -12.808 -19.318 1.00 95.31 371 ASP A CA 1
ATOM 2697 C C . ASP A 1 371 ? 32.221 -11.611 -19.586 1.00 95.31 371 ASP A C 1
ATOM 2699 O O . ASP A 1 371 ? 33.421 -11.672 -19.293 1.00 95.31 371 ASP A O 1
ATOM 2703 N N . THR A 1 372 ? 31.698 -10.499 -20.113 1.00 96.94 372 THR A N 1
ATOM 2704 C CA . THR A 1 372 ? 32.468 -9.266 -20.334 1.00 96.94 372 THR A CA 1
ATOM 2705 C C . THR A 1 372 ? 32.566 -8.419 -19.064 1.00 96.94 372 THR A C 1
ATOM 2707 O O . THR A 1 372 ? 31.786 -8.556 -18.122 1.00 96.94 372 THR A O 1
ATOM 2710 N N . THR A 1 373 ? 33.574 -7.548 -18.991 1.00 98.38 373 THR A N 1
ATOM 2711 C CA . THR A 1 373 ? 33.725 -6.575 -17.897 1.00 98.38 373 THR A CA 1
ATOM 2712 C C . THR A 1 373 ? 33.703 -5.166 -18.467 1.00 98.38 373 THR A C 1
ATOM 2714 O O . THR A 1 373 ? 34.478 -4.864 -19.374 1.00 98.38 373 THR A O 1
ATOM 2717 N N . ILE A 1 374 ? 32.823 -4.332 -17.924 1.00 98.62 374 ILE A N 1
ATOM 2718 C CA . ILE A 1 374 ? 32.661 -2.915 -18.228 1.00 98.62 374 ILE A CA 1
ATOM 2719 C C . ILE A 1 374 ? 32.993 -2.146 -16.952 1.00 98.62 374 ILE A C 1
ATOM 2721 O O . ILE A 1 374 ? 32.338 -2.327 -15.928 1.00 98.62 374 ILE A O 1
ATOM 2725 N N . GLU A 1 375 ? 34.055 -1.349 -16.983 1.00 98.62 375 GLU A N 1
ATOM 2726 C CA . GLU A 1 375 ? 34.600 -0.692 -15.795 1.00 98.62 375 GLU A CA 1
ATOM 2727 C C . GLU A 1 375 ? 34.865 0.792 -16.061 1.00 98.62 375 GLU A C 1
ATOM 2729 O O . GLU A 1 375 ? 35.506 1.124 -17.053 1.00 98.62 375 GLU A O 1
ATOM 2734 N N . GLN A 1 376 ? 34.429 1.709 -15.191 1.00 98.44 376 GLN A N 1
ATOM 2735 C CA . GLN A 1 376 ? 34.675 3.153 -15.380 1.00 98.44 376 GLN A CA 1
ATOM 2736 C C . GLN A 1 376 ? 34.287 3.647 -16.784 1.00 98.44 376 GLN A C 1
ATOM 2738 O O . GLN A 1 376 ? 35.025 4.398 -17.418 1.00 98.44 376 GLN A O 1
ATOM 2743 N N . THR A 1 377 ? 33.184 3.131 -17.316 1.00 98.69 377 THR A N 1
ATOM 2744 C CA . THR A 1 377 ? 32.759 3.361 -18.697 1.00 98.69 377 THR A CA 1
ATOM 2745 C C . THR A 1 377 ? 31.390 4.025 -18.699 1.00 98.69 377 THR A C 1
ATOM 2747 O O . THR A 1 377 ? 30.536 3.681 -17.883 1.00 98.69 377 THR A O 1
ATOM 2750 N N . ASN A 1 378 ? 31.195 4.969 -19.615 1.00 98.56 378 ASN A N 1
ATOM 2751 C CA . ASN A 1 378 ? 29.907 5.612 -19.843 1.00 98.56 378 ASN A CA 1
ATOM 2752 C C . ASN A 1 378 ? 29.256 4.972 -21.069 1.00 98.56 378 ASN A C 1
ATOM 2754 O O . ASN A 1 378 ? 29.870 4.945 -22.138 1.00 98.56 378 ASN A O 1
ATOM 2758 N N . ILE A 1 379 ? 28.048 4.452 -20.893 1.00 98.62 379 ILE A N 1
ATOM 2759 C CA . ILE A 1 379 ? 27.159 4.009 -21.965 1.00 98.62 379 ILE A CA 1
ATOM 2760 C C . ILE A 1 379 ? 26.086 5.083 -22.114 1.00 98.62 379 ILE A C 1
ATOM 2762 O O . ILE A 1 379 ? 25.460 5.424 -21.115 1.00 98.62 379 ILE A O 1
ATOM 2766 N N . ILE A 1 380 ? 25.922 5.620 -23.315 1.00 98.50 380 ILE A N 1
ATOM 2767 C CA . ILE A 1 380 ? 24.946 6.646 -23.680 1.00 98.50 380 ILE A CA 1
ATOM 2768 C C . ILE A 1 380 ? 24.160 6.055 -24.848 1.00 98.50 380 ILE A C 1
ATOM 2770 O O . ILE A 1 380 ? 24.789 5.696 -25.844 1.00 98.50 380 ILE A O 1
ATOM 2774 N N . ALA A 1 381 ? 22.851 5.853 -24.692 1.00 97.50 381 ALA A N 1
ATOM 2775 C CA . ALA A 1 381 ? 22.030 5.384 -25.805 1.00 97.50 381 ALA A CA 1
ATOM 2776 C C . ALA A 1 381 ? 21.639 6.577 -26.687 1.00 97.50 381 ALA A C 1
ATOM 2778 O O . ALA A 1 381 ? 22.204 6.686 -27.766 1.00 97.50 381 ALA A O 1
ATOM 2779 N N . GLY A 1 382 ? 20.974 7.592 -26.136 1.00 95.31 382 GLY A N 1
ATOM 2780 C CA . GLY A 1 382 ? 20.864 8.898 -26.785 1.00 95.31 382 GLY A CA 1
ATOM 2781 C C . GLY A 1 382 ? 19.420 9.337 -26.968 1.00 95.31 382 GLY A C 1
ATOM 2782 O O . GLY A 1 382 ? 18.692 9.416 -25.989 1.00 95.31 382 GLY A O 1
ATOM 2783 N N . GLU A 1 383 ? 19.024 9.759 -28.166 1.00 94.69 383 GLU A N 1
ATOM 2784 C CA . GLU A 1 383 ? 17.614 10.065 -28.455 1.00 94.69 383 GLU A CA 1
ATOM 2785 C C . GLU A 1 383 ? 16.960 8.885 -29.164 1.00 94.69 383 GLU A C 1
ATOM 2787 O O . GLU A 1 383 ? 17.409 8.546 -30.238 1.00 94.69 383 GLU A O 1
ATOM 2792 N N . GLY A 1 384 ? 15.820 8.378 -28.717 1.00 94.44 384 GLY A N 1
ATOM 2793 C CA . GLY A 1 384 ? 15.141 7.252 -29.350 1.00 94.44 384 GLY A CA 1
ATOM 2794 C C . GLY A 1 384 ? 14.568 6.307 -28.308 1.00 94.44 384 GLY A C 1
ATOM 2795 O O . GLY A 1 384 ? 14.835 6.444 -27.128 1.00 94.44 384 GLY A O 1
ATOM 2796 N N . ASP A 1 385 ? 13.732 5.360 -28.735 1.00 96.75 385 ASP A N 1
ATOM 2797 C CA . ASP A 1 385 ? 13.338 4.260 -27.848 1.00 96.75 385 ASP A CA 1
ATOM 2798 C C . ASP A 1 385 ? 14.447 3.199 -27.881 1.00 96.75 385 ASP A C 1
ATOM 2800 O O . ASP A 1 385 ? 14.465 2.356 -28.791 1.00 96.75 385 ASP A O 1
ATOM 2804 N N . ASP A 1 386 ? 15.369 3.249 -26.923 1.00 98.12 386 ASP A N 1
ATOM 2805 C CA . ASP A 1 386 ? 16.614 2.491 -26.968 1.00 98.12 386 ASP A CA 1
ATOM 2806 C C . ASP A 1 386 ? 16.562 1.184 -26.179 1.00 98.12 386 ASP A C 1
ATOM 2808 O O . ASP A 1 386 ? 15.735 0.938 -25.293 1.00 98.12 386 ASP A O 1
ATOM 2812 N N . ARG A 1 387 ? 17.503 0.285 -26.477 1.00 98.50 387 ARG A N 1
ATOM 2813 C CA . ARG A 1 387 ? 17.631 -1.000 -25.790 1.00 98.50 387 ARG A CA 1
ATOM 2814 C C . ARG A 1 387 ? 19.058 -1.299 -25.363 1.00 98.50 387 ARG A C 1
ATOM 2816 O O . ARG A 1 387 ? 19.935 -1.538 -26.185 1.00 98.50 387 ARG A O 1
ATOM 2823 N N . ILE A 1 388 ? 19.255 -1.497 -24.062 1.00 98.81 388 ILE A N 1
ATOM 2824 C CA . ILE A 1 388 ? 20.545 -1.876 -23.476 1.00 98.81 388 ILE A CA 1
ATOM 2825 C C . ILE A 1 388 ? 20.448 -3.265 -22.835 1.00 98.81 388 ILE A C 1
ATOM 2827 O O . ILE A 1 388 ? 19.686 -3.488 -21.896 1.00 98.81 388 ILE A O 1
ATOM 2831 N N . ASP A 1 389 ? 21.256 -4.217 -23.305 1.00 98.62 389 ASP A N 1
ATOM 2832 C CA . ASP A 1 389 ? 21.269 -5.605 -22.836 1.00 98.62 389 ASP A CA 1
ATOM 2833 C C . ASP A 1 389 ? 22.607 -5.977 -22.169 1.00 98.62 389 ASP A C 1
ATOM 2835 O O . ASP A 1 389 ? 23.647 -6.088 -22.821 1.00 98.62 389 ASP A O 1
ATOM 2839 N N . MET A 1 390 ? 22.576 -6.262 -20.863 1.00 98.62 390 MET A N 1
ATOM 2840 C CA . MET A 1 390 ? 23.668 -6.910 -20.128 1.00 98.62 390 MET A CA 1
ATOM 2841 C C . MET A 1 390 ? 23.438 -8.416 -20.088 1.00 98.62 390 MET A C 1
ATOM 2843 O O . MET A 1 390 ? 22.600 -8.902 -19.324 1.00 98.62 390 MET A O 1
ATOM 2847 N N . ASN A 1 391 ? 24.171 -9.172 -20.905 1.00 98.19 391 ASN A N 1
ATOM 2848 C CA . ASN A 1 391 ? 24.026 -10.624 -20.976 1.00 98.19 391 ASN A CA 1
ATOM 2849 C C . ASN A 1 391 ? 24.690 -11.359 -19.794 1.00 98.19 391 ASN A C 1
ATOM 2851 O O . ASN A 1 391 ? 25.259 -10.768 -18.875 1.00 98.19 391 ASN A O 1
ATOM 2855 N N . ASN A 1 392 ? 24.581 -12.687 -19.784 1.00 96.75 392 ASN A N 1
ATOM 2856 C CA . ASN A 1 392 ? 24.989 -13.511 -18.651 1.00 96.75 392 ASN A CA 1
ATOM 2857 C C . ASN A 1 392 ? 26.474 -13.348 -18.298 1.00 96.75 392 ASN A C 1
ATOM 2859 O O . ASN A 1 392 ? 27.345 -13.432 -19.159 1.00 96.75 392 ASN A O 1
ATOM 2863 N N . GLY A 1 393 ? 26.767 -13.155 -17.014 1.00 93.56 393 GLY A N 1
ATOM 2864 C CA . GLY A 1 393 ? 28.133 -13.034 -16.503 1.00 93.56 393 GLY A CA 1
ATOM 2865 C C . GLY A 1 393 ? 28.791 -11.667 -16.720 1.00 93.56 393 GLY A C 1
ATOM 2866 O O . GLY A 1 393 ? 29.917 -11.478 -16.252 1.00 93.56 393 GLY A O 1
ATOM 2867 N N . VAL A 1 394 ? 28.108 -10.710 -17.368 1.00 98.62 394 VAL A N 1
ATOM 2868 C CA . VAL A 1 394 ? 28.581 -9.321 -17.493 1.00 98.62 394 VAL A CA 1
ATOM 2869 C C . VAL A 1 394 ? 28.859 -8.732 -16.110 1.00 98.62 394 VAL A C 1
ATOM 2871 O O . VAL A 1 394 ? 28.055 -8.878 -15.191 1.00 98.62 394 VAL A O 1
ATOM 2874 N N . LYS A 1 395 ? 29.992 -8.046 -15.959 1.00 98.69 395 LYS A N 1
ATOM 2875 C CA . LYS A 1 395 ? 30.334 -7.253 -14.771 1.00 98.69 395 LYS A CA 1
ATOM 2876 C C . LYS A 1 395 ? 30.367 -5.781 -15.150 1.00 98.69 395 LYS A C 1
ATOM 2878 O O . LYS A 1 395 ? 31.310 -5.355 -15.808 1.00 98.69 395 LYS A O 1
ATOM 2883 N N . PHE A 1 396 ? 29.358 -5.033 -14.733 1.00 98.81 396 PHE A N 1
ATOM 2884 C CA . PHE A 1 396 ? 29.237 -3.596 -14.934 1.00 98.81 396 PHE A CA 1
ATOM 2885 C C . PHE A 1 396 ? 29.596 -2.881 -13.629 1.00 98.81 396 PHE A C 1
ATOM 2887 O O . PHE A 1 396 ? 28.855 -2.952 -12.648 1.00 98.81 396 PHE A O 1
ATOM 2894 N N . GLU A 1 397 ? 30.783 -2.280 -13.570 1.00 98.62 397 GLU A N 1
ATOM 2895 C CA . GLU A 1 397 ? 31.378 -1.806 -12.320 1.00 98.62 397 GLU A CA 1
ATOM 2896 C C . GLU A 1 397 ? 31.852 -0.355 -12.405 1.00 98.62 397 GLU A C 1
ATOM 2898 O O . GLU A 1 397 ? 32.565 0.021 -13.336 1.00 98.62 397 GLU A O 1
ATOM 2903 N N . ASN A 1 398 ? 31.527 0.460 -11.397 1.00 98.50 398 ASN A N 1
ATOM 2904 C CA . ASN A 1 398 ? 31.926 1.875 -11.339 1.00 98.50 398 ASN A CA 1
ATOM 2905 C C . ASN A 1 398 ? 31.607 2.639 -12.639 1.00 98.50 398 ASN A C 1
ATOM 2907 O O . ASN A 1 398 ? 32.417 3.449 -13.085 1.00 98.50 398 ASN A O 1
ATOM 2911 N N . SER A 1 399 ? 30.504 2.289 -13.294 1.00 98.81 399 SER A N 1
ATOM 2912 C CA . SER A 1 399 ? 30.163 2.717 -14.650 1.00 98.81 399 SER A CA 1
ATOM 2913 C C . SER A 1 399 ? 28.787 3.379 -14.661 1.00 98.81 399 SER A C 1
ATOM 2915 O O . SER A 1 399 ? 28.030 3.264 -13.693 1.00 98.81 399 SER A O 1
ATOM 2917 N N . THR A 1 400 ? 28.469 4.062 -15.754 1.00 98.75 400 THR A N 1
ATOM 2918 C CA . THR A 1 400 ? 27.207 4.791 -15.904 1.00 98.75 400 THR A CA 1
ATOM 2919 C C . THR A 1 400 ? 26.489 4.339 -17.162 1.00 98.75 400 THR A C 1
ATOM 2921 O O . THR A 1 400 ? 27.124 4.177 -18.204 1.00 98.75 400 THR A O 1
ATOM 2924 N N . ILE A 1 401 ? 25.177 4.153 -17.052 1.00 98.62 401 ILE A N 1
ATOM 2925 C CA . ILE A 1 401 ? 24.256 4.110 -18.186 1.00 98.62 401 ILE A CA 1
ATOM 2926 C C . ILE A 1 401 ? 23.461 5.416 -18.179 1.00 98.62 401 ILE A C 1
ATOM 2928 O O . ILE A 1 401 ? 22.921 5.789 -17.139 1.00 98.62 401 ILE A O 1
ATOM 2932 N N . ASP A 1 402 ? 23.427 6.094 -19.315 1.00 97.75 402 ASP A N 1
ATOM 2933 C CA . ASP A 1 402 ? 22.548 7.212 -19.644 1.00 97.75 402 ASP A CA 1
ATOM 2934 C C . ASP A 1 402 ? 21.659 6.716 -20.794 1.00 97.75 402 ASP A C 1
ATOM 2936 O O . ASP A 1 402 ? 22.183 6.421 -21.868 1.00 97.75 402 ASP A O 1
ATOM 2940 N N . ALA A 1 403 ? 20.378 6.461 -20.519 1.00 96.62 403 ALA A N 1
ATOM 2941 C CA . ALA A 1 403 ? 19.458 5.928 -21.521 1.00 96.62 403 ALA A CA 1
ATOM 2942 C C . ALA A 1 403 ? 19.077 7.044 -22.506 1.00 96.62 403 ALA A C 1
ATOM 2944 O O . ALA A 1 403 ? 19.490 6.980 -23.654 1.00 96.62 403 ALA A O 1
ATOM 2945 N N . GLY A 1 404 ? 18.584 8.174 -21.998 1.00 94.75 404 GLY A N 1
ATOM 2946 C CA . GLY A 1 404 ? 18.573 9.433 -22.736 1.00 94.75 404 GLY A CA 1
ATOM 2947 C C . GLY A 1 404 ? 17.162 9.968 -22.932 1.00 94.75 404 GLY A C 1
ATOM 2948 O O . GLY A 1 404 ? 16.517 10.334 -21.955 1.00 94.75 404 GLY A O 1
ATOM 2949 N N . VAL A 1 405 ? 16.714 10.164 -24.165 1.00 93.94 405 VAL A N 1
ATOM 2950 C CA . VAL A 1 405 ? 15.372 10.689 -24.447 1.00 93.94 405 VAL A CA 1
ATOM 2951 C C . VAL A 1 405 ? 14.584 9.658 -25.232 1.00 93.94 405 VAL A C 1
ATOM 2953 O O . VAL A 1 405 ? 14.848 9.489 -26.413 1.00 93.94 405 VAL A O 1
ATOM 2956 N N . GLY A 1 406 ? 13.533 9.096 -24.646 1.00 93.56 406 GLY A N 1
ATOM 2957 C CA . GLY A 1 406 ? 12.640 8.152 -25.314 1.00 93.56 406 GLY A CA 1
ATOM 2958 C C . GLY A 1 406 ? 12.136 7.067 -24.374 1.00 93.56 406 GLY A C 1
ATOM 2959 O O . GLY A 1 406 ? 12.248 7.176 -23.164 1.00 93.56 406 GLY A O 1
ATOM 2960 N N . GLY A 1 407 ? 11.435 6.068 -24.899 1.00 95.81 407 GLY A N 1
ATOM 2961 C CA . GLY A 1 407 ? 10.959 4.929 -24.116 1.00 95.81 407 GLY A CA 1
ATOM 2962 C C . GLY A 1 407 ? 12.008 3.827 -24.040 1.00 95.81 407 GLY A C 1
ATOM 2963 O O . GLY A 1 407 ? 11.916 2.840 -24.777 1.00 95.81 407 GLY A O 1
ATOM 2964 N N . ASP A 1 408 ? 12.974 3.956 -23.137 1.00 97.56 408 ASP A N 1
ATOM 2965 C CA . ASP A 1 408 ? 14.152 3.099 -23.124 1.00 97.56 408 ASP A CA 1
ATOM 2966 C C . ASP A 1 408 ? 13.946 1.797 -22.356 1.00 97.56 408 ASP A C 1
ATOM 2968 O O . ASP A 1 408 ? 13.173 1.677 -21.405 1.00 97.56 408 ASP A O 1
ATOM 2972 N N . THR A 1 409 ? 14.685 0.758 -22.742 1.00 98.62 409 THR A N 1
ATOM 2973 C CA . THR A 1 409 ? 14.678 -0.537 -22.061 1.00 98.62 409 THR A CA 1
ATOM 2974 C C . THR A 1 409 ? 16.081 -0.989 -21.677 1.00 98.62 409 THR A C 1
ATOM 2976 O O . THR A 1 409 ? 16.880 -1.392 -22.522 1.00 98.62 409 THR A O 1
ATOM 2979 N N . ILE A 1 410 ? 16.340 -1.100 -20.374 1.00 98.75 410 ILE A N 1
ATOM 2980 C CA . ILE A 1 410 ? 17.583 -1.643 -19.818 1.00 98.75 410 ILE A CA 1
ATOM 2981 C C . ILE A 1 410 ? 17.332 -3.040 -19.242 1.00 98.75 410 ILE A C 1
ATOM 2983 O O . ILE A 1 410 ? 16.460 -3.230 -18.398 1.00 98.75 410 ILE A O 1
ATOM 2987 N N . ASN A 1 411 ? 18.118 -4.043 -19.643 1.00 98.69 411 ASN A N 1
ATOM 2988 C CA . ASN A 1 411 ? 18.013 -5.416 -19.138 1.00 98.69 411 ASN A CA 1
ATOM 2989 C C . ASN A 1 411 ? 19.306 -5.881 -18.458 1.00 98.69 411 ASN A C 1
ATOM 2991 O O . ASN A 1 411 ? 20.345 -6.037 -19.098 1.00 98.69 411 ASN A O 1
ATOM 2995 N N . VAL A 1 412 ? 19.217 -6.213 -17.169 1.00 98.56 412 VAL A N 1
ATOM 2996 C CA . VAL A 1 412 ? 20.248 -6.927 -16.404 1.00 98.56 412 VAL A CA 1
ATOM 2997 C C . VAL A 1 412 ? 19.880 -8.409 -16.372 1.00 98.56 412 VAL A C 1
ATOM 2999 O O . VAL A 1 412 ? 19.084 -8.847 -15.538 1.00 98.56 412 VAL A O 1
ATOM 3002 N N . ASN A 1 413 ? 20.420 -9.194 -17.306 1.00 98.06 413 ASN A N 1
ATOM 3003 C CA . ASN A 1 413 ? 20.037 -10.598 -17.465 1.00 98.06 413 ASN A CA 1
ATOM 3004 C C . ASN A 1 413 ? 20.707 -11.530 -16.444 1.00 98.06 413 ASN A C 1
ATOM 3006 O O . ASN A 1 413 ? 21.568 -11.136 -15.655 1.00 98.06 413 ASN A O 1
ATOM 3010 N N . ALA A 1 414 ? 20.281 -12.794 -16.455 1.00 96.00 414 ALA A N 1
ATOM 3011 C CA . ALA A 1 414 ? 20.680 -13.793 -15.474 1.00 96.00 414 ALA A CA 1
ATOM 3012 C C . ALA A 1 414 ? 22.203 -13.876 -15.338 1.00 96.00 414 ALA A C 1
ATOM 3014 O O . ALA A 1 414 ? 22.896 -14.044 -16.333 1.00 96.00 414 ALA A O 1
ATOM 3015 N N . GLY A 1 415 ? 22.718 -13.760 -14.112 1.00 95.38 415 GLY A N 1
ATOM 3016 C CA . GLY A 1 415 ? 24.155 -13.819 -13.828 1.00 95.38 415 GLY A CA 1
ATOM 3017 C C . GLY A 1 415 ? 24.949 -12.538 -14.116 1.00 95.38 415 GLY A C 1
ATOM 3018 O O . GLY A 1 415 ? 26.111 -12.470 -13.704 1.00 95.38 415 GLY A O 1
ATOM 3019 N N . ALA A 1 416 ? 24.360 -11.528 -14.766 1.00 98.44 416 ALA A N 1
ATOM 3020 C CA . ALA A 1 416 ? 24.960 -10.199 -14.876 1.00 98.44 416 ALA A CA 1
ATOM 3021 C C . ALA A 1 416 ? 25.027 -9.514 -13.500 1.00 98.44 416 ALA A C 1
ATOM 3023 O O . ALA A 1 416 ? 24.183 -9.745 -12.627 1.00 98.44 416 ALA A O 1
ATOM 3024 N N . LYS A 1 417 ? 26.049 -8.681 -13.297 1.00 98.50 417 LYS A N 1
ATOM 3025 C CA . LYS A 1 417 ? 26.343 -7.996 -12.036 1.00 98.50 417 LYS A CA 1
ATOM 3026 C C . LYS A 1 417 ? 26.582 -6.515 -12.275 1.00 98.50 417 LYS A C 1
ATOM 3028 O O . LYS A 1 417 ? 27.556 -6.162 -12.932 1.00 98.50 417 LYS A O 1
ATOM 3033 N N . VAL A 1 418 ? 25.747 -5.677 -11.675 1.00 98.81 418 VAL A N 1
ATOM 3034 C CA . VAL A 1 418 ? 25.895 -4.220 -11.624 1.00 98.81 418 VAL A CA 1
ATOM 3035 C C . VAL A 1 418 ? 26.389 -3.840 -10.230 1.00 98.81 418 VAL A C 1
ATOM 3037 O O . VAL A 1 418 ? 25.797 -4.243 -9.223 1.00 98.81 418 VAL A O 1
ATOM 3040 N N . ARG A 1 419 ? 27.509 -3.120 -10.144 1.00 98.56 419 ARG A N 1
ATOM 3041 C CA . ARG A 1 419 ? 28.146 -2.773 -8.867 1.00 98.56 419 ARG A CA 1
ATOM 3042 C C . ARG A 1 419 ? 28.679 -1.349 -8.870 1.00 98.56 419 ARG A C 1
ATOM 3044 O O . ARG A 1 419 ? 29.396 -0.976 -9.799 1.00 98.56 419 ARG A O 1
ATOM 3051 N N . ASN A 1 420 ? 28.425 -0.585 -7.807 1.00 98.25 420 ASN A N 1
ATOM 3052 C CA . ASN A 1 420 ? 28.905 0.799 -7.671 1.00 98.25 420 ASN A CA 1
ATOM 3053 C C . ASN A 1 420 ? 28.600 1.663 -8.904 1.00 98.25 420 ASN A C 1
ATOM 3055 O O . ASN A 1 420 ? 29.447 2.442 -9.329 1.00 98.25 420 ASN A O 1
ATOM 3059 N N . SER A 1 421 ? 27.462 1.433 -9.546 1.00 98.69 421 SER A N 1
ATOM 3060 C CA . SER A 1 421 ? 27.148 2.014 -10.849 1.00 98.69 421 SER A CA 1
ATOM 3061 C C . SER A 1 421 ? 25.833 2.775 -10.783 1.00 98.69 421 SER A C 1
ATOM 3063 O O . SER A 1 421 ? 25.043 2.567 -9.860 1.00 98.69 421 SER A O 1
ATOM 3065 N N . THR A 1 422 ? 25.601 3.634 -11.768 1.00 98.44 422 THR A N 1
ATOM 3066 C CA . THR A 1 422 ? 24.347 4.380 -11.883 1.00 98.44 422 THR A CA 1
ATOM 3067 C C . THR A 1 422 ? 23.700 4.101 -13.230 1.00 98.44 422 THR A C 1
ATOM 3069 O O . THR A 1 422 ? 24.378 4.097 -14.257 1.00 98.44 422 THR A O 1
ATOM 3072 N N . ILE A 1 423 ? 22.395 3.856 -13.214 1.00 98.31 423 ILE A N 1
ATOM 3073 C CA . ILE A 1 423 ? 21.547 3.783 -14.403 1.00 98.31 423 ILE A CA 1
ATOM 3074 C C . ILE A 1 423 ? 20.644 5.012 -14.361 1.00 98.31 423 ILE A C 1
ATOM 3076 O O . ILE A 1 423 ? 19.874 5.143 -13.416 1.00 98.31 423 ILE A O 1
ATOM 3080 N N . TYR A 1 424 ? 20.764 5.908 -15.336 1.00 96.75 424 TYR A N 1
ATOM 3081 C CA . TYR A 1 424 ? 19.859 7.038 -15.533 1.00 96.75 424 TYR A CA 1
ATOM 3082 C C . TYR A 1 424 ? 18.888 6.696 -16.660 1.00 96.75 424 TYR A C 1
ATOM 3084 O O . TYR A 1 424 ? 19.341 6.490 -17.783 1.00 96.75 424 TYR A O 1
ATOM 3092 N N . THR A 1 425 ? 17.592 6.630 -16.351 1.00 95.00 425 THR A N 1
ATOM 3093 C CA . THR A 1 425 ? 16.524 6.438 -17.348 1.00 95.00 425 THR A CA 1
ATOM 3094 C C . THR A 1 425 ? 16.255 7.718 -18.138 1.00 95.00 425 THR A C 1
ATOM 3096 O O . THR A 1 425 ? 16.221 7.666 -19.351 1.00 95.00 425 THR A O 1
ATOM 3099 N N . LYS A 1 426 ? 16.310 8.874 -17.457 1.00 92.38 426 LYS A N 1
ATOM 3100 C CA . LYS A 1 426 ? 16.238 10.236 -18.026 1.00 92.38 426 LYS A CA 1
ATOM 3101 C C . LYS A 1 426 ? 14.832 10.649 -18.470 1.00 92.38 426 LYS A C 1
ATOM 3103 O O . LYS A 1 426 ? 14.011 10.830 -17.583 1.00 92.38 426 LYS A O 1
ATOM 3108 N N . GLU A 1 427 ? 14.626 11.065 -19.717 1.00 91.75 427 GLU A N 1
ATOM 3109 C CA . GLU A 1 427 ? 13.357 11.642 -20.162 1.00 91.75 427 GLU A CA 1
ATOM 3110 C C . GLU A 1 427 ? 12.604 10.615 -20.991 1.00 91.75 427 GLU A C 1
ATOM 3112 O O . GLU A 1 427 ? 13.021 10.295 -22.097 1.00 91.75 427 GLU A O 1
ATOM 3117 N N . GLY A 1 428 ? 11.432 10.200 -20.526 1.00 92.19 428 GLY A N 1
ATOM 3118 C CA . GLY A 1 428 ? 10.589 9.298 -21.291 1.00 92.19 428 GLY A CA 1
ATOM 3119 C C . GLY A 1 428 ? 9.930 8.257 -20.412 1.00 92.19 428 GLY A C 1
ATOM 3120 O O . GLY A 1 428 ? 9.677 8.500 -19.244 1.00 92.19 428 GLY A O 1
ATOM 3121 N N . SER A 1 429 ? 9.460 7.168 -21.011 1.00 94.88 429 SER A N 1
ATOM 3122 C CA . SER A 1 429 ? 8.744 6.123 -20.267 1.00 94.88 429 SER A CA 1
ATOM 3123 C C . SER A 1 429 ? 9.564 4.857 -20.281 1.00 94.88 429 SER A C 1
ATOM 3125 O O . SER A 1 429 ? 9.400 4.001 -21.154 1.00 94.88 429 SER A O 1
ATOM 3127 N N . ASP A 1 430 ? 10.458 4.773 -19.308 1.00 96.62 430 ASP A N 1
ATOM 3128 C CA . ASP A 1 430 ? 11.568 3.846 -19.348 1.00 96.62 430 ASP A CA 1
ATOM 3129 C C . ASP A 1 430 ? 11.270 2.561 -18.591 1.00 96.62 430 ASP A C 1
ATOM 3131 O O . ASP A 1 430 ? 10.432 2.473 -17.693 1.00 96.62 430 ASP A O 1
ATOM 3135 N N . THR A 1 431 ? 11.976 1.496 -18.945 1.00 98.19 431 THR A N 1
ATOM 3136 C CA . THR A 1 431 ? 11.849 0.196 -18.299 1.00 98.19 431 THR A CA 1
ATOM 3137 C C . THR A 1 431 ? 13.215 -0.384 -17.963 1.00 98.19 431 THR A C 1
ATOM 3139 O O . THR A 1 431 ? 13.969 -0.818 -18.830 1.00 98.19 431 THR A O 1
ATOM 3142 N N . THR A 1 432 ? 13.495 -0.536 -16.671 1.00 98.56 432 THR A N 1
ATOM 3143 C CA . THR A 1 432 ? 14.655 -1.284 -16.174 1.00 98.56 432 THR A CA 1
ATOM 3144 C C . THR A 1 432 ? 14.230 -2.664 -15.674 1.00 98.56 432 THR A C 1
ATOM 3146 O O . THR A 1 432 ? 13.525 -2.799 -14.676 1.00 98.56 432 THR A O 1
ATOM 3149 N N . ASN A 1 433 ? 14.692 -3.729 -16.329 1.00 98.75 433 ASN A N 1
ATOM 3150 C CA . ASN A 1 433 ? 14.421 -5.115 -15.953 1.00 98.75 433 ASN A CA 1
ATOM 3151 C C . ASN A 1 433 ? 15.656 -5.801 -15.363 1.00 98.75 433 ASN A C 1
ATOM 3153 O O . ASN A 1 433 ? 16.684 -5.945 -16.021 1.00 98.75 433 ASN A O 1
ATOM 3157 N N . ILE A 1 434 ? 15.521 -6.354 -14.161 1.00 98.62 434 ILE A N 1
ATOM 3158 C CA . ILE A 1 434 ? 16.505 -7.240 -13.538 1.00 98.62 434 ILE A CA 1
ATOM 3159 C C . ILE A 1 434 ? 15.965 -8.671 -13.617 1.00 98.62 434 ILE A C 1
ATOM 3161 O O . ILE A 1 434 ? 15.006 -9.022 -12.925 1.00 98.62 434 ILE A O 1
ATOM 3165 N N . ASN A 1 435 ? 16.575 -9.503 -14.465 1.00 97.69 435 ASN A N 1
ATOM 3166 C CA . ASN A 1 435 ? 16.097 -10.827 -14.884 1.00 97.69 435 ASN A CA 1
ATOM 3167 C C . ASN A 1 435 ? 17.033 -11.958 -14.420 1.00 97.69 435 ASN A C 1
ATOM 3169 O O . ASN A 1 435 ? 17.710 -12.582 -15.233 1.00 97.69 435 ASN A O 1
ATOM 3173 N N . GLY A 1 436 ? 17.102 -12.224 -13.114 1.00 96.69 436 GLY A N 1
ATOM 3174 C CA . GLY A 1 436 ? 18.080 -13.143 -12.513 1.00 96.69 436 GLY A CA 1
ATOM 3175 C C . GLY A 1 436 ? 19.473 -12.527 -12.323 1.00 96.69 436 GLY A C 1
ATOM 3176 O O . GLY A 1 436 ? 20.448 -13.246 -12.085 1.00 96.69 436 GLY A O 1
ATOM 3177 N N . GLY A 1 437 ? 19.585 -11.212 -12.515 1.00 97.50 437 GLY A N 1
ATOM 3178 C CA . GLY A 1 437 ? 20.806 -10.435 -12.327 1.00 97.50 437 GLY A CA 1
ATOM 3179 C C . GLY A 1 437 ? 21.004 -9.979 -10.881 1.00 97.50 437 GLY A C 1
ATOM 3180 O O . GLY A 1 437 ? 20.119 -10.109 -10.032 1.00 97.50 437 GLY A O 1
ATOM 3181 N N . THR A 1 438 ? 22.178 -9.427 -10.589 1.00 98.44 438 THR A N 1
ATOM 3182 C CA . THR A 1 438 ? 22.502 -8.842 -9.282 1.00 98.44 438 THR A CA 1
ATOM 3183 C C . THR A 1 438 ? 22.849 -7.367 -9.427 1.00 98.44 438 THR A C 1
ATOM 3185 O O . THR A 1 438 ? 23.730 -7.023 -10.210 1.00 98.44 438 THR A O 1
ATOM 3188 N N . VAL A 1 439 ? 22.213 -6.510 -8.633 1.00 98.50 439 VAL A N 1
ATOM 3189 C CA . VAL A 1 439 ? 22.535 -5.081 -8.522 1.00 98.50 439 VAL A CA 1
ATOM 3190 C C . VAL A 1 439 ? 22.972 -4.804 -7.088 1.00 98.50 439 VAL A C 1
ATOM 3192 O O . VAL A 1 439 ? 22.280 -5.176 -6.143 1.00 98.50 439 VAL A O 1
ATOM 3195 N N . THR A 1 440 ? 24.160 -4.224 -6.915 1.00 97.75 440 THR A N 1
ATOM 3196 C CA . THR A 1 440 ? 24.779 -4.017 -5.598 1.00 97.75 440 THR A CA 1
ATOM 3197 C C . THR A 1 440 ? 25.362 -2.619 -5.457 1.00 97.75 440 THR A C 1
ATOM 3199 O O . THR A 1 440 ? 26.075 -2.171 -6.356 1.00 97.75 440 THR A O 1
ATOM 3202 N N . SER A 1 441 ? 25.111 -1.935 -4.337 1.00 96.00 441 SER A N 1
ATOM 3203 C CA . SER A 1 441 ? 25.712 -0.621 -4.034 1.00 96.00 441 SER A CA 1
ATOM 3204 C C . SER A 1 441 ? 25.566 0.379 -5.190 1.00 96.00 441 SER A C 1
ATOM 3206 O O . SER A 1 441 ? 26.529 1.045 -5.557 1.00 96.00 441 SER A O 1
ATOM 3208 N N . SER A 1 442 ? 24.410 0.384 -5.851 1.00 98.00 442 SER A N 1
ATOM 3209 C CA . SER A 1 442 ? 24.173 1.085 -7.120 1.00 98.00 442 SER A CA 1
ATOM 3210 C C . SER A 1 442 ? 22.902 1.928 -7.043 1.00 98.00 442 SER A C 1
ATOM 3212 O O . SER A 1 442 ? 22.093 1.752 -6.132 1.00 98.00 442 SER A O 1
ATOM 3214 N N . GLU A 1 443 ? 22.726 2.823 -8.007 1.00 97.38 443 GLU A N 1
ATOM 3215 C CA . GLU A 1 443 ? 21.532 3.659 -8.134 1.00 97.38 443 GLU A CA 1
ATOM 3216 C C . GLU A 1 443 ? 20.827 3.385 -9.467 1.00 97.38 443 GLU A C 1
ATOM 3218 O O . GLU A 1 443 ? 21.474 3.301 -10.513 1.00 97.38 443 GLU A O 1
ATOM 3223 N N . ILE A 1 444 ? 19.504 3.249 -9.418 1.00 97.75 444 ILE A N 1
ATOM 3224 C CA . ILE A 1 444 ? 18.615 3.329 -10.579 1.00 97.75 444 ILE A CA 1
ATOM 3225 C C . ILE A 1 444 ? 17.851 4.642 -10.423 1.00 97.75 444 ILE A C 1
ATOM 3227 O O . ILE A 1 444 ? 17.069 4.794 -9.489 1.00 97.75 444 ILE A O 1
ATOM 3231 N N . ASN A 1 445 ? 18.133 5.604 -11.286 1.00 95.81 445 ASN A N 1
ATOM 3232 C CA . ASN A 1 445 ? 17.582 6.946 -11.234 1.00 95.81 445 ASN A CA 1
ATOM 3233 C C . ASN A 1 445 ? 16.477 7.071 -12.289 1.00 95.81 445 ASN A C 1
ATOM 3235 O O . ASN A 1 445 ? 16.783 6.906 -13.468 1.00 95.81 445 ASN A O 1
ATOM 3239 N N . LEU A 1 446 ? 15.248 7.364 -11.847 1.00 92.69 446 LEU A N 1
ATOM 3240 C CA . LEU A 1 446 ? 14.027 7.441 -12.672 1.00 92.69 446 LEU A CA 1
ATOM 3241 C C . LEU A 1 446 ? 13.906 8.771 -13.453 1.00 92.69 446 LEU A C 1
ATOM 3243 O O . LEU A 1 446 ? 12.832 9.177 -13.876 1.00 92.69 446 LEU A O 1
ATOM 3247 N N . GLY A 1 447 ? 15.006 9.519 -13.581 1.00 82.94 447 GLY A N 1
ATOM 3248 C CA . GLY A 1 447 ? 15.065 10.682 -14.458 1.00 82.94 447 GLY A CA 1
ATOM 3249 C C . GLY A 1 447 ? 14.232 11.898 -14.028 1.00 82.94 447 GLY A C 1
ATOM 3250 O O . GLY A 1 447 ? 13.876 12.068 -12.862 1.00 82.94 447 GLY A O 1
ATOM 3251 N N . ASN A 1 448 ? 14.014 12.809 -14.984 1.00 75.19 448 ASN A N 1
ATOM 3252 C CA . ASN A 1 448 ? 13.260 14.061 -14.818 1.00 75.19 448 ASN A CA 1
ATOM 3253 C C . ASN A 1 448 ? 12.026 14.007 -15.724 1.00 75.19 448 ASN A C 1
ATOM 3255 O O . ASN A 1 448 ? 11.945 14.705 -16.736 1.00 75.19 448 ASN A O 1
ATOM 3259 N N . ASN A 1 449 ? 11.084 13.148 -15.370 1.00 75.94 449 ASN A N 1
ATOM 3260 C CA . ASN A 1 449 ? 9.907 12.906 -16.187 1.00 75.94 449 ASN A CA 1
ATOM 3261 C C . ASN A 1 449 ? 8.858 14.016 -16.051 1.00 75.94 449 ASN A C 1
ATOM 3263 O O . ASN A 1 449 ? 8.705 14.630 -14.995 1.00 75.94 449 ASN A O 1
ATOM 3267 N N . THR A 1 450 ? 8.122 14.284 -17.131 1.00 78.94 450 THR A N 1
ATOM 3268 C CA . THR A 1 450 ? 6.867 15.047 -17.080 1.00 78.94 450 THR A CA 1
ATOM 3269 C C . THR A 1 450 ? 5.745 14.160 -16.537 1.00 78.94 450 THR A C 1
ATOM 3271 O O . THR A 1 450 ? 5.841 12.938 -16.559 1.00 78.94 450 THR A O 1
ATOM 3274 N N . ALA A 1 451 ? 4.652 14.760 -16.059 1.00 76.56 451 ALA A N 1
ATOM 3275 C CA . ALA A 1 451 ? 3.587 14.019 -15.372 1.00 76.56 451 ALA A CA 1
ATOM 3276 C C . ALA A 1 451 ? 2.842 12.964 -16.224 1.00 76.56 451 ALA A C 1
ATOM 3278 O O . ALA A 1 451 ? 2.078 12.170 -15.684 1.00 76.56 451 ALA A O 1
ATOM 3279 N N . ASP A 1 452 ? 3.011 12.972 -17.549 1.00 78.12 452 ASP A N 1
ATOM 3280 C CA . ASP A 1 452 ? 2.448 11.992 -18.489 1.00 78.12 452 ASP A CA 1
ATOM 3281 C C . ASP A 1 452 ? 3.370 10.795 -18.765 1.00 78.12 452 ASP A C 1
ATOM 3283 O O . ASP A 1 452 ? 2.955 9.841 -19.426 1.00 78.12 452 ASP A O 1
ATOM 3287 N N . LYS A 1 453 ? 4.614 10.844 -18.293 1.00 87.50 453 LYS A N 1
ATOM 3288 C CA . LYS A 1 453 ? 5.613 9.797 -18.494 1.00 87.50 453 LYS A CA 1
ATOM 3289 C C . LYS A 1 453 ? 5.684 8.893 -17.274 1.00 87.50 453 LYS A C 1
ATOM 3291 O O . LYS A 1 453 ? 5.299 9.297 -16.185 1.00 87.50 453 LYS A O 1
ATOM 3296 N N . ARG A 1 454 ? 6.079 7.640 -17.476 1.00 91.69 454 ARG A N 1
ATOM 3297 C CA . ARG A 1 454 ? 6.076 6.624 -16.425 1.00 91.69 454 ARG A CA 1
ATOM 3298 C C . ARG A 1 454 ? 7.250 5.680 -16.592 1.00 91.69 454 ARG A C 1
ATOM 3300 O O . ARG A 1 454 ? 7.312 4.972 -17.600 1.00 91.69 454 ARG A O 1
ATOM 3307 N N . ASP A 1 455 ? 8.043 5.564 -15.540 1.00 95.25 455 ASP A N 1
ATOM 3308 C CA . ASP A 1 455 ? 9.139 4.618 -15.452 1.00 95.25 455 ASP A CA 1
ATOM 3309 C C . ASP A 1 455 ? 8.734 3.335 -14.737 1.00 95.25 455 ASP A C 1
ATOM 3311 O O . ASP A 1 455 ? 7.876 3.296 -13.851 1.00 95.25 455 ASP A O 1
ATOM 3315 N N . VAL A 1 456 ? 9.373 2.236 -15.132 1.00 97.75 456 VAL A N 1
ATOM 3316 C CA . VAL A 1 456 ? 9.146 0.914 -14.557 1.00 97.75 456 VAL A CA 1
ATOM 3317 C C . VAL A 1 456 ? 10.452 0.267 -14.159 1.00 97.75 456 VAL A C 1
ATOM 3319 O O . VAL A 1 456 ? 11.310 -0.006 -14.998 1.00 97.75 456 VAL A O 1
ATOM 3322 N N . VAL A 1 457 ? 10.558 -0.141 -12.896 1.00 98.56 457 VAL A N 1
ATOM 3323 C CA . VAL A 1 457 ? 11.640 -1.025 -12.450 1.00 98.56 457 VAL A CA 1
ATOM 3324 C C . VAL A 1 457 ? 11.080 -2.393 -12.100 1.00 98.56 457 VAL A C 1
ATOM 3326 O O . VAL A 1 457 ? 10.328 -2.563 -11.145 1.00 98.56 457 VAL A O 1
ATOM 3329 N N . ASN A 1 458 ? 11.480 -3.413 -12.854 1.00 98.62 458 ASN A N 1
ATOM 3330 C CA . ASN A 1 458 ? 11.092 -4.798 -12.627 1.00 98.62 458 ASN A CA 1
ATOM 3331 C C . ASN A 1 458 ? 12.237 -5.607 -12.024 1.00 98.62 458 ASN A C 1
ATOM 3333 O O . ASN A 1 458 ? 13.197 -5.950 -12.711 1.00 98.62 458 ASN A O 1
ATOM 3337 N N . VAL A 1 459 ? 12.090 -6.037 -10.776 1.00 98.56 459 VAL A N 1
ATOM 3338 C CA . VAL A 1 459 ? 12.977 -7.011 -10.139 1.00 98.56 459 VAL A CA 1
ATOM 3339 C C . VAL A 1 459 ? 12.318 -8.386 -10.197 1.00 98.56 459 VAL A C 1
ATOM 3341 O O . VAL A 1 459 ? 11.478 -8.743 -9.370 1.00 98.56 459 VAL A O 1
ATOM 3344 N N . ASN A 1 460 ? 12.665 -9.155 -11.228 1.00 98.38 460 ASN A N 1
ATOM 3345 C CA . ASN A 1 460 ? 12.042 -10.444 -11.519 1.00 98.38 460 ASN A CA 1
ATOM 3346 C C . ASN A 1 460 ? 12.638 -11.591 -10.673 1.00 98.38 460 ASN A C 1
ATOM 3348 O O . ASN A 1 460 ? 13.603 -11.428 -9.927 1.00 98.38 460 ASN A O 1
ATOM 3352 N N . SER A 1 461 ? 12.034 -12.777 -10.774 1.00 97.19 461 SER A N 1
ATOM 3353 C CA . SER A 1 461 ? 12.439 -13.961 -10.006 1.00 97.19 461 SER A CA 1
ATOM 3354 C C . SER A 1 461 ? 13.921 -14.314 -10.192 1.00 97.19 461 SER A C 1
ATOM 3356 O O . SER A 1 461 ? 14.445 -14.266 -11.305 1.00 97.19 461 SER A O 1
ATOM 3358 N N . GLY A 1 462 ? 14.595 -14.692 -9.103 1.00 96.88 462 GLY A N 1
ATOM 3359 C CA . GLY A 1 462 ? 16.022 -15.018 -9.094 1.00 96.88 462 GLY A CA 1
ATOM 3360 C C . GLY A 1 462 ? 16.954 -13.804 -9.076 1.00 96.88 462 GLY A C 1
ATOM 3361 O O . GLY A 1 462 ? 18.166 -13.988 -8.980 1.00 96.88 462 GLY A O 1
ATOM 3362 N N . SER A 1 463 ? 16.420 -12.583 -9.163 1.00 98.44 463 SER A N 1
ATOM 3363 C CA . SER A 1 463 ? 17.204 -11.352 -9.065 1.00 98.44 463 SER A CA 1
ATOM 3364 C C . SER A 1 463 ? 17.545 -11.002 -7.621 1.00 98.44 463 SER A C 1
ATOM 3366 O O . SER A 1 463 ? 16.825 -11.358 -6.683 1.00 98.44 463 SER A O 1
ATOM 3368 N N . THR A 1 464 ? 18.642 -10.269 -7.441 1.00 97.62 464 THR A N 1
ATOM 3369 C CA . THR A 1 464 ? 19.053 -9.753 -6.133 1.00 97.62 464 THR A CA 1
ATOM 3370 C C . THR A 1 464 ? 19.411 -8.278 -6.211 1.00 97.62 464 THR A C 1
ATOM 3372 O O . THR A 1 464 ? 20.270 -7.901 -7.007 1.00 97.62 464 THR A O 1
ATOM 3375 N N . LEU A 1 465 ? 18.790 -7.465 -5.359 1.00 95.94 465 LEU A N 1
ATOM 3376 C CA . LEU A 1 465 ? 19.217 -6.094 -5.085 1.00 95.94 465 LEU A CA 1
ATOM 3377 C C . LEU A 1 465 ? 19.843 -6.047 -3.695 1.00 95.94 465 LEU A C 1
ATOM 3379 O O . LEU A 1 465 ? 19.313 -6.617 -2.741 1.00 95.94 465 LEU A O 1
ATOM 3383 N N . THR A 1 466 ? 20.980 -5.380 -3.561 1.00 94.31 466 THR A N 1
ATOM 3384 C CA . THR A 1 466 ? 21.624 -5.168 -2.262 1.00 94.31 466 THR A CA 1
ATOM 3385 C C . THR A 1 466 ? 22.185 -3.765 -2.188 1.00 94.31 466 THR A C 1
ATOM 3387 O O . THR A 1 466 ? 22.868 -3.343 -3.117 1.00 94.31 466 THR A O 1
ATOM 3390 N N . ASP A 1 467 ? 21.923 -3.027 -1.112 1.00 91.88 467 ASP A N 1
ATOM 3391 C CA . ASP A 1 467 ? 22.449 -1.664 -0.935 1.00 91.88 467 ASP A CA 1
ATOM 3392 C C . ASP A 1 467 ? 22.153 -0.762 -2.144 1.00 91.88 467 ASP A C 1
ATOM 3394 O O . ASP A 1 467 ? 23.000 0.009 -2.586 1.00 91.88 467 ASP A O 1
ATOM 3398 N N . THR A 1 468 ? 20.996 -0.961 -2.770 1.00 93.81 468 THR A N 1
ATOM 3399 C CA . THR A 1 468 ? 20.632 -0.313 -4.031 1.00 93.81 468 THR A CA 1
ATOM 3400 C C . THR A 1 468 ? 19.548 0.712 -3.767 1.00 93.81 468 THR A C 1
ATOM 3402 O O . THR A 1 468 ? 18.610 0.429 -3.022 1.00 93.81 468 THR A O 1
ATOM 3405 N N . VAL A 1 469 ? 19.678 1.882 -4.381 1.00 94.31 469 VAL A N 1
ATOM 3406 C CA . VAL A 1 469 ? 18.673 2.942 -4.310 1.00 94.31 469 VAL A CA 1
ATOM 3407 C C . VAL A 1 469 ? 17.954 3.025 -5.649 1.00 94.31 469 VAL A C 1
ATOM 3409 O O . VAL A 1 469 ? 18.595 3.075 -6.696 1.00 94.31 469 VAL A O 1
ATOM 3412 N N . ILE A 1 470 ? 16.628 3.039 -5.607 1.00 96.44 470 ILE A N 1
ATOM 3413 C CA . ILE A 1 470 ? 15.786 3.460 -6.722 1.00 96.44 470 ILE A CA 1
ATOM 3414 C C . ILE A 1 470 ? 15.327 4.882 -6.401 1.00 96.44 470 ILE A C 1
ATOM 3416 O O . ILE A 1 470 ? 14.734 5.105 -5.347 1.00 96.44 470 ILE A O 1
ATOM 3420 N N . ASN A 1 471 ? 15.677 5.843 -7.253 1.00 93.62 471 ASN A N 1
ATOM 3421 C CA . ASN A 1 471 ? 15.579 7.266 -6.953 1.00 93.62 471 ASN A CA 1
ATOM 3422 C C . ASN A 1 471 ? 14.823 8.029 -8.046 1.00 93.62 471 ASN A C 1
ATOM 3424 O O . ASN A 1 471 ? 15.388 8.343 -9.091 1.00 93.62 471 ASN A O 1
ATOM 3428 N N . GLY A 1 472 ? 13.581 8.380 -7.750 1.00 91.38 472 GLY A N 1
ATOM 3429 C CA . GLY A 1 472 ? 12.705 9.241 -8.534 1.00 91.38 472 GLY A CA 1
ATOM 3430 C C . GLY A 1 472 ? 12.481 10.604 -7.888 1.00 91.38 472 GLY A C 1
ATOM 3431 O O . GLY A 1 472 ? 11.502 11.265 -8.172 1.00 91.38 472 GLY A O 1
ATOM 3432 N N . LYS A 1 473 ? 13.390 11.105 -7.038 1.00 85.94 473 LYS A N 1
ATOM 3433 C CA . LYS A 1 473 ? 13.211 12.405 -6.352 1.00 85.94 473 LYS A CA 1
ATOM 3434 C C . LYS A 1 473 ? 12.819 13.583 -7.271 1.00 85.94 473 LYS A C 1
ATOM 3436 O O . LYS A 1 473 ? 12.236 14.549 -6.786 1.00 85.94 473 LYS A O 1
ATOM 3441 N N . ASN A 1 474 ? 13.200 13.544 -8.547 1.00 83.69 474 ASN A N 1
ATOM 3442 C CA . ASN A 1 474 ? 12.851 14.568 -9.537 1.00 83.69 474 ASN A CA 1
ATOM 3443 C C . ASN A 1 474 ? 11.888 14.057 -10.624 1.00 83.69 474 ASN A C 1
ATOM 3445 O O . ASN A 1 474 ? 11.608 14.796 -11.569 1.00 83.69 474 ASN A O 1
ATOM 3449 N N . ALA A 1 475 ? 11.417 12.817 -10.509 1.00 86.25 475 ALA A N 1
ATOM 3450 C CA . ALA A 1 475 ? 10.400 12.270 -11.380 1.00 86.25 475 ALA A CA 1
ATOM 3451 C C . ALA A 1 475 ? 9.041 12.860 -10.979 1.00 86.25 475 ALA A C 1
ATOM 3453 O O . ALA A 1 475 ? 8.749 13.032 -9.794 1.00 86.25 475 ALA A O 1
ATOM 3454 N N . LEU A 1 476 ? 8.263 13.264 -11.985 1.00 88.19 476 LEU A N 1
ATOM 3455 C CA . LEU A 1 476 ? 6.894 13.773 -11.818 1.00 88.19 476 LEU A CA 1
ATOM 3456 C C . LEU A 1 476 ? 5.845 12.788 -12.359 1.00 88.19 476 LEU A C 1
ATOM 3458 O O . LEU A 1 476 ? 4.653 13.111 -12.362 1.00 88.19 476 LEU A O 1
ATOM 3462 N N . GLY A 1 477 ? 6.322 11.684 -12.935 1.00 90.44 477 GLY A N 1
ATOM 3463 C CA . GLY A 1 477 ? 5.554 10.658 -13.619 1.00 90.44 477 GLY A CA 1
ATOM 3464 C C . GLY A 1 477 ? 4.884 9.688 -12.655 1.00 90.44 477 GLY A C 1
ATOM 3465 O O . GLY A 1 477 ? 5.216 9.661 -11.486 1.00 90.44 477 GLY A O 1
ATOM 3466 N N . ASN A 1 478 ? 3.934 8.888 -13.142 1.00 93.62 478 ASN A N 1
ATOM 3467 C CA . ASN A 1 478 ? 3.281 7.861 -12.318 1.00 93.62 478 ASN A CA 1
ATOM 3468 C C . ASN A 1 478 ? 4.107 6.568 -12.342 1.00 93.62 478 ASN A C 1
ATOM 3470 O O . ASN A 1 478 ? 3.787 5.653 -13.105 1.00 93.62 478 ASN A O 1
ATOM 3474 N N . ASP A 1 479 ? 5.175 6.493 -11.565 1.00 95.31 479 ASP A N 1
ATOM 3475 C CA . ASP A 1 479 ? 6.197 5.457 -11.675 1.00 95.31 479 ASP A CA 1
ATOM 3476 C C . ASP A 1 479 ? 5.797 4.138 -10.995 1.00 95.31 479 ASP A C 1
ATOM 3478 O O . ASP A 1 479 ? 5.006 4.086 -10.051 1.00 95.31 479 ASP A O 1
ATOM 3482 N N . GLU A 1 480 ? 6.341 3.016 -11.483 1.00 97.31 480 GLU A N 1
ATOM 3483 C CA . GLU A 1 480 ? 6.035 1.687 -10.947 1.00 97.31 480 GLU A CA 1
ATOM 3484 C C . GLU A 1 480 ? 7.274 0.858 -10.608 1.00 97.31 480 GLU A C 1
ATOM 3486 O O . GLU A 1 480 ? 8.070 0.470 -11.468 1.00 97.31 480 GLU A O 1
ATOM 3491 N N . ILE A 1 481 ? 7.375 0.455 -9.342 1.00 98.19 481 ILE A N 1
ATOM 3492 C CA . ILE A 1 481 ? 8.452 -0.397 -8.841 1.00 98.19 481 ILE A CA 1
ATOM 3493 C C . ILE A 1 481 ? 7.906 -1.774 -8.473 1.00 98.19 481 ILE A C 1
ATOM 3495 O O . ILE A 1 481 ? 7.058 -1.924 -7.600 1.00 98.19 481 ILE A O 1
ATOM 3499 N N . ASN A 1 482 ? 8.437 -2.817 -9.107 1.00 98.31 482 ASN A N 1
ATOM 3500 C CA . ASN A 1 482 ? 7.975 -4.192 -8.960 1.00 98.31 482 ASN A CA 1
ATOM 3501 C C . ASN A 1 482 ? 9.057 -5.097 -8.364 1.00 98.31 482 ASN A C 1
ATOM 3503 O O . ASN A 1 482 ? 9.940 -5.581 -9.074 1.00 98.31 482 ASN A O 1
ATOM 3507 N N . LEU A 1 483 ? 8.938 -5.429 -7.080 1.00 97.62 483 LEU A N 1
ATOM 3508 C CA . LEU A 1 483 ? 9.731 -6.461 -6.409 1.00 97.62 483 LEU A CA 1
ATOM 3509 C C . LEU A 1 483 ? 8.974 -7.792 -6.465 1.00 97.62 483 LEU A C 1
ATOM 3511 O O . LEU A 1 483 ? 8.155 -8.101 -5.596 1.00 97.62 483 LEU A O 1
ATOM 3515 N N . LYS A 1 484 ? 9.193 -8.582 -7.522 1.00 97.62 484 LYS A N 1
ATOM 3516 C CA . LYS A 1 484 ? 8.341 -9.742 -7.835 1.00 97.62 484 LYS A CA 1
ATOM 3517 C C . LYS A 1 484 ? 8.707 -10.992 -7.039 1.00 97.62 484 LYS A C 1
ATOM 3519 O O . LYS A 1 484 ? 9.839 -11.153 -6.582 1.00 97.62 484 LYS A O 1
ATOM 3524 N N . ALA A 1 485 ? 7.758 -11.919 -6.932 1.00 96.94 485 ALA A N 1
ATOM 3525 C CA . ALA A 1 485 ? 7.937 -13.203 -6.263 1.00 96.94 485 ALA A CA 1
ATOM 3526 C C . ALA A 1 485 ? 9.220 -13.942 -6.698 1.00 96.94 485 ALA A C 1
ATOM 3528 O O . ALA A 1 485 ? 9.519 -14.120 -7.883 1.00 96.94 485 ALA A O 1
ATOM 3529 N N . GLY A 1 486 ? 9.987 -14.396 -5.705 1.00 96.38 486 GLY A N 1
ATOM 3530 C CA . GLY A 1 486 ? 11.281 -15.053 -5.900 1.00 96.38 486 GLY A CA 1
ATOM 3531 C C . GLY A 1 486 ? 12.462 -14.107 -6.149 1.00 96.38 486 GLY A C 1
ATOM 3532 O O . GLY A 1 486 ? 13.571 -14.602 -6.343 1.00 96.38 486 GLY A O 1
ATOM 3533 N N . SER A 1 487 ? 12.260 -12.785 -6.147 1.00 97.81 487 SER A N 1
ATOM 3534 C CA . SER A 1 487 ? 13.353 -11.816 -5.985 1.00 97.81 487 SER A CA 1
ATOM 3535 C C . SER A 1 487 ? 13.744 -11.661 -4.511 1.00 97.81 487 SER A C 1
ATOM 3537 O O . SER A 1 487 ? 12.947 -11.948 -3.609 1.00 97.81 487 SER A O 1
ATOM 3539 N N . VAL A 1 488 ? 14.979 -11.215 -4.270 1.00 96.69 488 VAL A N 1
ATOM 3540 C CA . VAL A 1 488 ? 15.479 -10.867 -2.934 1.00 96.69 488 VAL A CA 1
ATOM 3541 C C . VAL A 1 488 ? 16.055 -9.456 -2.958 1.00 96.69 488 VAL A C 1
ATOM 3543 O O . VAL A 1 488 ? 17.008 -9.181 -3.682 1.00 96.69 488 VAL A O 1
ATOM 3546 N N . SER A 1 489 ? 15.510 -8.582 -2.126 1.00 94.38 489 SER A N 1
ATOM 3547 C CA . SER A 1 489 ? 16.008 -7.231 -1.906 1.00 94.38 489 SER A CA 1
ATOM 3548 C C . SER A 1 489 ? 16.561 -7.114 -0.494 1.00 94.38 489 SER A C 1
ATOM 3550 O O . SER A 1 489 ? 15.923 -7.533 0.473 1.00 94.38 489 SER A O 1
ATOM 3552 N N . HIS A 1 490 ? 17.758 -6.554 -0.371 1.00 91.44 490 HIS A N 1
ATOM 3553 C CA . HIS A 1 490 ? 18.441 -6.394 0.901 1.00 91.44 490 HIS A CA 1
ATOM 3554 C C . HIS A 1 490 ? 18.933 -4.959 1.073 1.00 91.44 490 HIS A C 1
ATOM 3556 O O . HIS A 1 490 ? 19.700 -4.478 0.243 1.00 91.44 490 HIS A O 1
ATOM 3562 N N . ASN A 1 491 ? 18.506 -4.279 2.138 1.00 88.69 491 ASN A N 1
ATOM 3563 C CA . ASN A 1 491 ? 18.900 -2.895 2.424 1.00 88.69 491 ASN A CA 1
ATOM 3564 C C . ASN A 1 491 ? 18.711 -1.943 1.220 1.00 88.69 491 ASN A C 1
ATOM 3566 O O . ASN A 1 491 ? 19.648 -1.255 0.813 1.00 88.69 491 ASN A O 1
ATOM 3570 N N . ILE A 1 492 ? 17.524 -1.964 0.605 1.00 90.94 492 ILE A N 1
ATOM 3571 C CA . ILE A 1 492 ? 17.206 -1.122 -0.558 1.00 90.94 492 ILE A CA 1
ATOM 3572 C C . ILE A 1 492 ? 16.488 0.161 -0.136 1.00 90.94 492 ILE A C 1
ATOM 3574 O O . ILE A 1 492 ? 15.648 0.113 0.753 1.00 90.94 492 ILE A O 1
ATOM 3578 N N . GLY A 1 493 ? 16.787 1.280 -0.792 1.00 91.69 493 GLY A N 1
ATOM 3579 C CA . GLY A 1 493 ? 15.994 2.510 -0.696 1.00 91.69 493 GLY A CA 1
ATOM 3580 C C . GLY A 1 493 ? 15.122 2.668 -1.937 1.00 91.69 493 GLY A C 1
ATOM 3581 O O . GLY A 1 493 ? 15.588 2.382 -3.042 1.00 91.69 493 GLY A O 1
ATOM 3582 N N . ILE A 1 494 ? 13.877 3.105 -1.772 1.00 94.50 494 ILE A N 1
ATOM 3583 C CA . ILE A 1 494 ? 12.979 3.425 -2.885 1.00 94.50 494 ILE A CA 1
ATOM 3584 C C . ILE A 1 494 ? 12.390 4.804 -2.623 1.00 94.50 494 ILE A C 1
ATOM 3586 O O . ILE A 1 494 ? 11.829 5.041 -1.563 1.00 94.50 494 ILE A O 1
ATOM 3590 N N . ASN A 1 495 ? 12.509 5.698 -3.591 1.00 93.50 495 ASN A N 1
ATOM 3591 C CA . ASN A 1 495 ? 11.783 6.957 -3.644 1.00 93.50 495 ASN A CA 1
ATOM 3592 C C . ASN A 1 495 ? 11.219 7.064 -5.058 1.00 93.50 495 ASN A C 1
ATOM 3594 O O . ASN A 1 495 ? 12.029 7.034 -5.983 1.00 93.50 495 ASN A O 1
ATOM 3598 N N . THR A 1 496 ? 9.903 7.114 -5.241 1.00 93.62 496 THR A N 1
ATOM 3599 C CA . THR A 1 496 ? 9.303 7.210 -6.584 1.00 93.62 496 THR A CA 1
ATOM 3600 C C . THR A 1 496 ? 9.101 8.652 -7.031 1.00 93.62 496 THR A C 1
ATOM 3602 O O . THR A 1 496 ? 9.385 8.927 -8.186 1.00 93.62 496 THR A O 1
ATOM 3605 N N . GLY A 1 497 ? 8.858 9.596 -6.116 1.00 90.69 497 GLY A N 1
ATOM 3606 C CA . GLY A 1 497 ? 8.957 11.023 -6.417 1.00 90.69 497 GLY A CA 1
ATOM 3607 C C . GLY A 1 497 ? 7.644 11.761 -6.247 1.00 90.69 497 GLY A C 1
ATOM 3608 O O . GLY A 1 497 ? 7.073 11.780 -5.167 1.00 90.69 497 GLY A O 1
ATOM 3609 N N . ALA A 1 498 ? 7.234 12.495 -7.273 1.00 89.62 498 ALA A N 1
ATOM 3610 C CA . ALA A 1 498 ? 5.885 13.031 -7.356 1.00 89.62 498 ALA A CA 1
ATOM 3611 C C . ALA A 1 498 ? 5.154 12.278 -8.460 1.00 89.62 498 ALA A C 1
ATOM 3613 O O . ALA A 1 498 ? 5.739 12.031 -9.506 1.00 89.62 498 ALA A O 1
ATOM 3614 N N . GLY A 1 499 ? 3.866 12.018 -8.286 1.00 91.25 499 GLY A N 1
ATOM 3615 C CA . GLY A 1 499 ? 3.135 11.170 -9.222 1.00 91.25 499 GLY A CA 1
ATOM 3616 C C . GLY A 1 499 ? 2.112 10.342 -8.474 1.00 91.25 499 GLY A C 1
ATOM 3617 O O . GLY A 1 499 ? 2.099 10.330 -7.260 1.00 91.25 499 GLY A O 1
ATOM 3618 N N . ASN A 1 500 ? 1.205 9.684 -9.184 1.00 93.75 500 ASN A N 1
ATOM 3619 C CA . ASN A 1 500 ? 0.428 8.614 -8.567 1.00 93.75 500 ASN A CA 1
ATOM 3620 C C . ASN A 1 500 ? 1.227 7.319 -8.728 1.00 93.75 500 ASN A C 1
ATOM 3622 O O . ASN A 1 500 ? 1.036 6.581 -9.704 1.00 93.75 500 ASN A O 1
ATOM 3626 N N . ASP A 1 501 ? 2.150 7.082 -7.810 1.00 95.69 501 ASP A N 1
ATOM 3627 C CA . ASP A 1 501 ? 3.150 6.037 -7.925 1.00 95.69 501 ASP A CA 1
ATOM 3628 C C . ASP A 1 501 ? 2.655 4.701 -7.376 1.00 95.69 501 ASP A C 1
ATOM 3630 O O . ASP A 1 501 ? 1.729 4.599 -6.567 1.00 95.69 501 ASP A O 1
ATOM 3634 N N . THR A 1 502 ? 3.266 3.612 -7.839 1.00 97.56 502 THR A N 1
ATOM 3635 C CA . THR A 1 502 ? 2.917 2.263 -7.393 1.00 97.56 502 THR A CA 1
ATOM 3636 C C . THR A 1 502 ? 4.146 1.435 -7.044 1.00 97.56 502 THR A C 1
ATOM 3638 O O . THR A 1 502 ? 5.019 1.185 -7.872 1.00 97.56 502 THR A O 1
ATOM 3641 N N . ILE A 1 503 ? 4.174 0.886 -5.830 1.00 97.94 503 ILE A N 1
ATOM 3642 C CA . ILE A 1 503 ? 5.192 -0.074 -5.394 1.00 97.94 503 ILE A CA 1
ATOM 3643 C C . ILE A 1 503 ? 4.530 -1.427 -5.139 1.00 97.94 503 ILE A C 1
ATOM 3645 O O . ILE A 1 503 ? 3.745 -1.589 -4.210 1.00 97.94 503 ILE A O 1
ATOM 3649 N N . ASN A 1 504 ? 4.879 -2.439 -5.932 1.00 98.00 504 ASN A N 1
ATOM 3650 C CA . ASN A 1 504 ? 4.377 -3.804 -5.792 1.00 98.00 504 ASN A CA 1
ATOM 3651 C C . ASN A 1 504 ? 5.457 -4.733 -5.223 1.00 98.00 504 ASN A C 1
ATOM 3653 O O . ASN A 1 504 ? 6.507 -4.948 -5.829 1.00 98.00 504 ASN A O 1
ATOM 3657 N N . MET A 1 505 ? 5.172 -5.366 -4.088 1.00 96.94 505 MET A N 1
ATOM 3658 C CA . MET A 1 505 ? 6.081 -6.232 -3.342 1.00 96.94 505 MET A CA 1
ATOM 3659 C C . MET A 1 505 ? 5.475 -7.622 -3.128 1.00 96.94 505 MET A C 1
ATOM 3661 O O . MET A 1 505 ? 4.666 -7.852 -2.235 1.00 96.94 505 MET A O 1
ATOM 3665 N N . SER A 1 506 ? 5.912 -8.583 -3.939 1.00 96.88 506 SER A N 1
ATOM 3666 C CA . SER A 1 506 ? 5.631 -10.021 -3.763 1.00 96.88 506 SER A CA 1
ATOM 3667 C C . SER A 1 506 ? 6.898 -10.856 -3.533 1.00 96.88 506 SER A C 1
ATOM 3669 O O . SER A 1 506 ? 6.829 -12.057 -3.271 1.00 96.88 506 SER A O 1
ATOM 3671 N N . GLY A 1 507 ? 8.075 -10.236 -3.655 1.00 95.25 507 GLY A N 1
ATOM 3672 C CA . GLY A 1 507 ? 9.373 -10.812 -3.316 1.00 95.25 507 GLY A CA 1
ATOM 3673 C C . GLY A 1 507 ? 9.693 -10.757 -1.820 1.00 95.25 507 GLY A C 1
ATOM 3674 O O . GLY A 1 507 ? 8.839 -10.476 -0.978 1.00 95.25 507 GLY A O 1
ATOM 3675 N N . LYS A 1 508 ? 10.959 -11.036 -1.497 1.00 95.56 508 LYS A N 1
ATOM 3676 C CA . LYS A 1 508 ? 11.488 -10.924 -0.135 1.00 95.56 508 LYS A CA 1
ATOM 3677 C C . LYS A 1 508 ? 12.270 -9.624 0.032 1.00 95.56 508 LYS A C 1
ATOM 3679 O O . LYS A 1 508 ? 13.194 -9.381 -0.741 1.00 95.56 508 LYS A O 1
ATOM 3684 N N . LEU A 1 509 ? 11.959 -8.850 1.068 1.00 92.81 509 LEU A N 1
ATOM 3685 C CA . LEU A 1 509 ? 12.696 -7.659 1.485 1.00 92.81 509 LEU A CA 1
ATOM 3686 C C . LEU A 1 509 ? 13.265 -7.868 2.893 1.00 92.81 509 LEU A C 1
ATOM 3688 O O . LEU A 1 509 ? 12.525 -8.134 3.838 1.00 92.81 509 LEU A O 1
ATOM 3692 N N . MET A 1 510 ? 14.585 -7.757 3.032 1.00 89.12 510 MET A N 1
ATOM 3693 C CA . MET A 1 510 ? 15.287 -7.891 4.310 1.00 89.12 510 MET A CA 1
ATOM 3694 C C . MET A 1 510 ? 16.100 -6.641 4.620 1.00 89.12 510 MET A C 1
ATOM 3696 O O . MET A 1 510 ? 16.885 -6.200 3.780 1.00 89.12 510 MET A O 1
ATOM 3700 N N . VAL A 1 511 ? 15.998 -6.147 5.848 1.00 83.19 511 VAL A N 1
ATOM 3701 C CA . VAL A 1 511 ? 16.818 -5.045 6.353 1.00 83.19 511 VAL A CA 1
ATOM 3702 C C . VAL A 1 511 ? 17.519 -5.476 7.636 1.00 83.19 511 VAL A C 1
ATOM 3704 O O . VAL A 1 511 ? 16.867 -5.963 8.556 1.00 83.19 511 VAL A O 1
ATOM 3707 N N . ASP A 1 512 ? 18.848 -5.360 7.673 1.00 75.25 512 ASP A N 1
ATOM 3708 C CA . ASP A 1 512 ? 19.674 -5.773 8.820 1.00 75.25 512 ASP A CA 1
ATOM 3709 C C . ASP A 1 512 ? 20.676 -4.718 9.315 1.00 75.25 512 ASP A C 1
ATOM 3711 O O . ASP A 1 512 ? 21.362 -4.945 10.317 1.00 75.25 512 ASP A O 1
ATOM 3715 N N . ARG A 1 513 ? 20.769 -3.563 8.644 1.00 64.88 513 ARG A N 1
ATOM 3716 C CA . ARG A 1 513 ? 21.669 -2.477 9.046 1.00 64.88 513 ARG A CA 1
ATOM 3717 C C . ARG A 1 513 ? 20.975 -1.439 9.918 1.00 64.88 513 ARG A C 1
ATOM 3719 O O . ARG A 1 513 ? 19.867 -1.006 9.629 1.00 64.88 513 ARG A O 1
ATOM 3726 N N . ASP A 1 514 ? 21.721 -0.954 10.911 1.00 56.94 514 ASP A N 1
ATOM 3727 C CA . ASP A 1 514 ? 21.467 0.312 11.609 1.00 56.94 514 ASP A CA 1
ATOM 3728 C C . ASP A 1 514 ? 21.840 1.489 10.685 1.00 56.94 514 ASP A C 1
ATOM 3730 O O . ASP A 1 514 ? 22.829 2.189 10.903 1.00 56.94 514 ASP A O 1
ATOM 3734 N N . THR A 1 515 ? 21.124 1.648 9.575 1.00 52.59 515 THR A N 1
ATOM 3735 C CA . THR A 1 515 ? 21.219 2.847 8.736 1.00 52.59 515 THR A CA 1
ATOM 3736 C C . THR A 1 515 ? 19.900 3.585 8.830 1.00 52.59 515 THR A C 1
ATOM 3738 O O . THR A 1 515 ? 18.871 2.991 8.523 1.00 52.59 515 THR A O 1
ATOM 3741 N N . ASP A 1 516 ? 19.948 4.864 9.201 1.00 49.69 516 ASP A N 1
ATOM 3742 C CA . ASP A 1 516 ? 18.789 5.755 9.376 1.00 49.69 516 ASP A CA 1
ATOM 3743 C C . ASP A 1 516 ? 17.978 6.003 8.074 1.00 49.69 516 ASP A C 1
ATOM 3745 O O . ASP A 1 516 ? 17.029 6.775 8.085 1.00 49.69 516 ASP A O 1
ATOM 3749 N N . ASP A 1 517 ? 18.315 5.334 6.959 1.00 51.84 517 ASP A N 1
ATOM 3750 C CA . ASP A 1 517 ? 17.938 5.732 5.595 1.00 51.84 517 ASP A CA 1
ATOM 3751 C C . ASP A 1 517 ? 17.372 4.589 4.712 1.00 51.84 517 ASP A C 1
ATOM 3753 O O . ASP A 1 517 ? 17.393 4.702 3.483 1.00 51.84 517 ASP A O 1
ATOM 3757 N N . ILE A 1 518 ? 16.889 3.466 5.271 1.00 60.25 518 ILE A N 1
ATOM 3758 C CA . ILE A 1 518 ? 16.155 2.474 4.454 1.00 60.25 518 ILE A CA 1
ATOM 3759 C C . ILE A 1 518 ? 14.676 2.813 4.448 1.00 60.25 518 ILE A C 1
ATOM 3761 O O . ILE A 1 518 ? 13.911 2.487 5.357 1.00 60.25 518 ILE A O 1
ATOM 3765 N N . LEU A 1 519 ? 14.317 3.492 3.371 1.00 74.62 519 LEU A N 1
ATOM 3766 C CA . LEU A 1 519 ? 13.087 4.228 3.269 1.00 74.62 519 LEU A CA 1
ATOM 3767 C C . LEU A 1 519 ? 12.415 3.897 1.948 1.00 74.62 519 LEU A C 1
ATOM 3769 O O . LEU A 1 519 ? 13.027 4.020 0.886 1.00 74.62 519 LEU A O 1
ATOM 3773 N N . ILE A 1 520 ? 11.188 3.402 2.047 1.00 90.50 520 ILE A N 1
ATOM 3774 C CA . ILE A 1 520 ? 10.277 3.249 0.923 1.00 90.50 520 ILE A CA 1
ATOM 3775 C C . ILE A 1 520 ? 9.382 4.481 0.946 1.00 90.50 520 ILE A C 1
ATOM 3777 O O . ILE A 1 520 ? 8.620 4.662 1.890 1.00 90.50 520 ILE A O 1
ATOM 3781 N N . LYS A 1 521 ? 9.525 5.324 -0.070 1.00 90.44 521 LYS A N 1
ATOM 3782 C CA . LYS A 1 521 ? 8.828 6.592 -0.242 1.00 90.44 521 LYS A CA 1
ATOM 3783 C C . LYS A 1 521 ? 8.099 6.616 -1.560 1.00 90.44 521 LYS A C 1
ATOM 3785 O O . LYS A 1 521 ? 8.728 6.318 -2.577 1.00 90.44 521 LYS A O 1
ATOM 3790 N N . THR A 1 522 ? 6.828 6.987 -1.519 1.00 90.56 522 THR A N 1
ATOM 3791 C CA . THR A 1 522 ? 6.072 7.234 -2.742 1.00 90.56 522 THR A CA 1
ATOM 3792 C C . THR A 1 522 ? 6.032 8.725 -3.076 1.00 90.56 522 THR A C 1
ATOM 3794 O O . THR A 1 522 ? 6.637 9.100 -4.071 1.00 90.56 522 THR A O 1
ATOM 3797 N N . GLY A 1 523 ? 5.634 9.585 -2.132 1.00 88.12 523 GLY A N 1
ATOM 3798 C CA . GLY A 1 523 ? 5.908 11.022 -2.177 1.00 88.12 523 GLY A CA 1
ATOM 3799 C C . GLY A 1 523 ? 4.658 11.886 -2.326 1.00 88.12 523 GLY A C 1
ATOM 3800 O O . GLY A 1 523 ? 3.885 11.982 -1.385 1.00 88.12 523 GLY A O 1
ATOM 3801 N N . GLU A 1 524 ? 4.532 12.668 -3.400 1.00 88.50 524 GLU A N 1
ATOM 3802 C CA . GLU A 1 524 ? 3.374 13.564 -3.582 1.00 88.50 524 GLU A CA 1
ATOM 3803 C C . GLU A 1 524 ? 2.316 12.965 -4.516 1.00 88.50 524 GLU A C 1
ATOM 3805 O O . GLU A 1 524 ? 2.671 12.515 -5.597 1.00 88.50 524 GLU A O 1
ATOM 3810 N N . ARG A 1 525 ? 1.033 13.232 -4.218 1.00 91.25 525 ARG A N 1
ATOM 3811 C CA . ARG A 1 525 ? -0.202 12.751 -4.876 1.00 91.25 525 ARG A CA 1
ATOM 3812 C C . ARG A 1 525 ? -0.610 11.369 -4.361 1.00 91.25 525 ARG A C 1
ATOM 3814 O O . ARG A 1 525 ? -0.258 11.011 -3.258 1.00 91.25 525 ARG A O 1
ATOM 3821 N N . ASN A 1 526 ? -1.516 10.695 -5.066 1.00 93.94 526 ASN A N 1
ATOM 3822 C CA . ASN A 1 526 ? -2.210 9.536 -4.518 1.00 93.94 526 ASN A CA 1
ATOM 3823 C C . ASN A 1 526 ? -1.450 8.271 -4.893 1.00 93.94 526 ASN A C 1
ATOM 3825 O O . ASN A 1 526 ? -1.555 7.797 -6.032 1.00 93.94 526 ASN A O 1
ATOM 3829 N N . ASP A 1 527 ? -0.744 7.711 -3.924 1.00 95.75 527 ASP A N 1
ATOM 3830 C CA . ASP A 1 527 ? 0.173 6.608 -4.137 1.00 95.75 527 ASP A CA 1
ATOM 3831 C C . ASP A 1 527 ? -0.382 5.263 -3.679 1.00 95.75 527 ASP A C 1
ATOM 3833 O O . ASP A 1 527 ? -1.352 5.147 -2.924 1.00 95.75 527 ASP A O 1
ATOM 3837 N N . THR A 1 528 ? 0.231 4.180 -4.157 1.00 97.56 528 THR A N 1
ATOM 3838 C CA . THR A 1 528 ? -0.150 2.824 -3.760 1.00 97.56 528 THR A CA 1
ATOM 3839 C C . THR A 1 528 ? 1.049 1.935 -3.452 1.00 97.56 528 THR A C 1
ATOM 3841 O O . THR A 1 528 ? 1.878 1.642 -4.311 1.00 97.56 528 THR A O 1
ATOM 3844 N N . ILE A 1 529 ? 1.071 1.360 -2.249 1.00 97.81 529 ILE A N 1
ATOM 3845 C CA . ILE A 1 529 ? 1.996 0.288 -1.864 1.00 97.81 529 ILE A CA 1
ATOM 3846 C C . ILE A 1 529 ? 1.217 -1.025 -1.744 1.00 97.81 529 ILE A C 1
ATOM 3848 O O . ILE A 1 529 ? 0.339 -1.177 -0.900 1.00 97.81 529 ILE A O 1
ATOM 3852 N N . ASN A 1 530 ? 1.553 -2.020 -2.561 1.00 98.06 530 ASN A N 1
ATOM 3853 C CA . ASN A 1 530 ? 0.958 -3.354 -2.530 1.00 98.06 530 ASN A CA 1
ATOM 3854 C C . ASN A 1 530 ? 1.964 -4.387 -2.020 1.00 98.06 530 ASN A C 1
ATOM 3856 O O . ASN A 1 530 ? 3.005 -4.599 -2.631 1.00 98.06 530 ASN A O 1
ATOM 3860 N N . ILE A 1 531 ? 1.617 -5.116 -0.966 1.00 97.62 531 ILE A N 1
ATOM 3861 C CA . ILE A 1 531 ? 2.373 -6.246 -0.430 1.00 97.62 531 ILE A CA 1
ATOM 3862 C C . ILE A 1 531 ? 1.522 -7.504 -0.616 1.00 97.62 531 ILE A C 1
ATOM 3864 O O . ILE A 1 531 ? 0.551 -7.740 0.103 1.00 97.62 531 ILE A O 1
ATOM 3868 N N . ASP A 1 532 ? 1.869 -8.299 -1.627 1.00 95.56 532 ASP A N 1
ATOM 3869 C CA . ASP A 1 532 ? 1.074 -9.427 -2.122 1.00 95.56 532 ASP A CA 1
ATOM 3870 C C . ASP A 1 532 ? 1.840 -10.742 -1.927 1.00 95.56 532 ASP A C 1
ATOM 3872 O O . ASP A 1 532 ? 2.718 -11.095 -2.717 1.00 95.56 532 ASP A O 1
ATOM 3876 N N . GLY A 1 533 ? 1.575 -11.429 -0.809 1.00 93.31 533 GLY A N 1
ATOM 3877 C CA . GLY A 1 533 ? 2.277 -12.662 -0.425 1.00 93.31 533 GLY A CA 1
ATOM 3878 C C . GLY A 1 533 ? 3.776 -12.501 -0.132 1.00 93.31 533 GLY A C 1
ATOM 3879 O O . GLY A 1 533 ? 4.455 -13.500 0.115 1.00 93.31 533 GLY A O 1
ATOM 3880 N N . GLY A 1 534 ? 4.290 -11.267 -0.156 1.00 90.19 534 GLY A N 1
ATOM 3881 C CA . GLY A 1 534 ? 5.683 -10.933 0.124 1.00 90.19 534 GLY A CA 1
ATOM 3882 C C . GLY A 1 534 ? 6.072 -11.108 1.595 1.00 90.19 534 GLY A C 1
ATOM 3883 O O . GLY A 1 534 ? 5.227 -11.138 2.495 1.00 90.19 534 GLY A O 1
ATOM 3884 N N . GLU A 1 535 ? 7.379 -11.208 1.835 1.00 95.00 535 GLU A N 1
ATOM 3885 C CA . GLU A 1 535 ? 7.981 -11.261 3.174 1.00 95.00 535 GLU A CA 1
ATOM 3886 C C . GLU A 1 535 ? 8.847 -10.017 3.369 1.00 95.00 535 GLU A C 1
ATOM 3888 O O . GLU A 1 535 ? 9.854 -9.852 2.679 1.00 95.00 535 GLU A O 1
ATOM 3893 N N . ILE A 1 536 ? 8.462 -9.157 4.310 1.00 93.69 536 ILE A N 1
ATOM 3894 C CA . ILE A 1 536 ? 9.193 -7.940 4.663 1.00 93.69 536 ILE A CA 1
ATOM 3895 C C . ILE A 1 536 ? 9.665 -8.080 6.102 1.00 93.69 536 ILE A C 1
ATOM 3897 O O . ILE A 1 536 ? 8.868 -8.287 7.016 1.00 93.69 536 ILE A O 1
ATOM 3901 N N . THR A 1 537 ? 10.976 -8.030 6.304 1.00 89.94 537 THR A N 1
ATOM 3902 C CA . THR A 1 537 ? 11.592 -8.212 7.619 1.00 89.94 537 THR A CA 1
ATOM 3903 C C . THR A 1 537 ? 12.634 -7.133 7.850 1.00 89.94 537 THR A C 1
ATOM 3905 O O . THR A 1 537 ? 13.663 -7.116 7.174 1.00 89.94 537 THR A O 1
ATOM 3908 N N . GLY A 1 538 ? 12.369 -6.253 8.812 1.00 84.44 538 GLY A N 1
ATOM 3909 C CA . GLY A 1 538 ? 13.376 -5.379 9.398 1.00 84.44 538 GLY A CA 1
ATOM 3910 C C . GLY A 1 538 ? 14.205 -6.096 10.461 1.00 84.44 538 GLY A C 1
ATOM 3911 O O . GLY A 1 538 ? 13.953 -7.255 10.803 1.00 84.44 538 GLY A O 1
ATOM 3912 N N . SER A 1 539 ? 15.191 -5.403 11.022 1.00 74.06 539 SER A N 1
ATOM 3913 C CA . SER A 1 539 ? 15.884 -5.852 12.223 1.00 74.06 539 SER A CA 1
ATOM 3914 C C . SER A 1 539 ? 15.575 -4.916 13.384 1.00 74.06 539 SER A C 1
ATOM 3916 O O . SER A 1 539 ? 15.583 -3.695 13.267 1.00 74.06 539 SER A O 1
ATOM 3918 N N . ARG A 1 540 ? 15.309 -5.508 14.545 1.00 64.38 540 ARG A N 1
ATOM 3919 C CA . ARG A 1 540 ? 15.127 -4.787 15.802 1.00 64.38 540 ARG A CA 1
ATOM 3920 C C . ARG A 1 540 ? 16.417 -4.861 16.610 1.00 64.38 540 ARG A C 1
ATOM 3922 O O . ARG A 1 540 ? 16.623 -5.809 17.373 1.00 64.38 540 ARG A O 1
ATOM 3929 N N . THR A 1 541 ? 17.294 -3.871 16.492 1.00 53.12 541 THR A N 1
ATOM 3930 C CA . THR A 1 541 ? 18.409 -3.717 17.436 1.00 53.12 541 THR A CA 1
ATOM 3931 C C . THR A 1 541 ? 17.852 -3.176 18.775 1.00 53.12 541 THR A C 1
ATOM 3933 O O . THR A 1 541 ? 17.303 -2.085 18.857 1.00 53.12 541 THR A O 1
ATOM 3936 N N . ARG A 1 542 ? 17.887 -3.976 19.859 1.00 44.56 542 ARG A N 1
ATOM 3937 C CA . ARG A 1 542 ? 17.363 -3.641 21.223 1.00 44.56 542 ARG A CA 1
ATOM 3938 C C . ARG A 1 542 ? 18.501 -3.637 22.273 1.00 44.56 542 ARG A C 1
ATOM 3940 O O . ARG A 1 542 ? 19.494 -4.314 21.998 1.00 44.56 542 ARG A O 1
ATOM 3947 N N . PRO A 1 543 ? 18.375 -3.037 23.502 1.00 45.06 543 PRO A N 1
ATOM 3948 C CA . PRO A 1 543 ? 17.136 -2.820 24.288 1.00 45.06 543 PRO A CA 1
ATOM 3949 C C . PRO A 1 543 ? 16.961 -1.488 25.094 1.00 45.06 543 PRO A C 1
ATOM 3951 O O . PRO A 1 543 ? 17.927 -0.819 25.430 1.00 45.06 543 PRO A O 1
ATOM 3954 N N . ALA A 1 544 ? 15.695 -1.195 25.461 1.00 31.42 544 ALA A N 1
ATOM 3955 C CA . ALA A 1 544 ? 15.125 -0.398 26.586 1.00 31.42 544 ALA A CA 1
ATOM 3956 C C . ALA A 1 544 ? 16.079 0.259 27.634 1.00 31.42 544 ALA A C 1
ATOM 3958 O O . ALA A 1 544 ? 17.043 -0.389 28.047 1.00 31.42 544 ALA A O 1
ATOM 3959 N N . PRO A 1 545 ? 15.771 1.466 28.190 1.00 42.53 545 PRO A N 1
ATOM 3960 C CA . PRO A 1 545 ? 14.418 1.937 28.544 1.00 42.53 545 PRO A CA 1
ATOM 3961 C C . PRO A 1 545 ? 13.929 3.213 27.836 1.00 42.53 545 PRO A C 1
ATOM 3963 O O . PRO A 1 545 ? 12.917 3.769 28.248 1.00 42.53 545 PRO A O 1
ATOM 3966 N N . TYR A 1 546 ? 14.596 3.673 26.780 1.00 38.72 546 TYR A N 1
ATOM 3967 C CA . TYR A 1 546 ? 14.102 4.796 25.983 1.00 38.72 546 TYR A CA 1
ATOM 3968 C C . TYR A 1 546 ? 13.371 4.269 24.743 1.00 38.72 546 TYR A C 1
ATOM 3970 O O . TYR A 1 546 ? 13.976 3.635 23.881 1.00 38.72 546 TYR A O 1
ATOM 3978 N N . GLN A 1 547 ? 12.055 4.493 24.717 1.00 42.81 547 GLN A N 1
ATOM 3979 C CA . GLN A 1 547 ? 11.238 4.561 23.501 1.00 42.81 547 GLN A CA 1
ATOM 3980 C C . GLN A 1 547 ? 11.965 5.478 22.494 1.00 42.81 547 GLN A C 1
ATOM 3982 O O . GLN A 1 547 ? 12.530 6.479 22.937 1.00 42.81 547 GLN A O 1
ATOM 3987 N N . ASN A 1 548 ? 11.974 5.130 21.202 1.00 44.53 548 ASN A N 1
ATOM 3988 C CA . ASN A 1 548 ? 12.710 5.754 20.073 1.00 44.53 548 ASN A CA 1
ATOM 3989 C C . ASN A 1 548 ? 13.920 4.957 19.549 1.00 44.53 548 ASN A C 1
ATOM 3991 O O . ASN A 1 548 ? 14.993 5.517 19.336 1.00 44.53 548 ASN A O 1
ATOM 3995 N N . VAL A 1 549 ? 13.755 3.659 19.281 1.00 44.97 549 VAL A N 1
ATOM 3996 C CA . VAL A 1 549 ? 14.531 3.027 18.198 1.00 44.97 549 VAL A CA 1
ATOM 3997 C C . VAL A 1 549 ? 13.571 2.788 17.031 1.00 44.97 549 VAL A C 1
ATOM 3999 O O . VAL A 1 549 ? 12.620 2.026 17.217 1.00 44.97 549 VAL A O 1
ATOM 4002 N N . PRO A 1 550 ? 13.738 3.482 15.888 1.00 52.69 550 PRO A N 1
ATOM 4003 C CA . PRO A 1 550 ? 12.826 3.353 14.762 1.00 52.69 550 PRO A CA 1
ATOM 4004 C C . PRO A 1 550 ? 12.876 1.923 14.224 1.00 52.69 550 PRO A C 1
ATOM 4006 O O . PRO A 1 550 ? 13.936 1.295 14.174 1.00 52.69 550 PRO A O 1
ATOM 4009 N N . TYR A 1 551 ? 11.718 1.401 13.830 1.00 54.56 551 TYR A N 1
ATOM 4010 C CA . TYR A 1 551 ? 11.657 0.215 12.984 1.00 54.56 551 TYR A CA 1
ATOM 4011 C C . TYR A 1 551 ? 12.564 0.441 11.764 1.00 54.56 551 TYR A C 1
ATOM 4013 O O . TYR A 1 551 ? 12.549 1.522 11.175 1.00 54.56 551 TYR A O 1
ATOM 4021 N N . GLN A 1 552 ? 13.390 -0.548 11.412 1.00 65.00 552 GLN A N 1
ATOM 4022 C CA . GLN A 1 552 ? 14.412 -0.370 10.371 1.00 65.00 552 GLN A CA 1
ATOM 4023 C C . GLN A 1 552 ? 13.836 -0.328 8.945 1.00 65.00 552 GLN A C 1
ATOM 4025 O O . GLN A 1 552 ? 14.531 0.099 8.030 1.00 65.00 552 GLN A O 1
ATOM 4030 N N . VAL A 1 553 ? 12.590 -0.769 8.741 1.00 82.44 553 VAL A N 1
ATOM 4031 C CA . VAL A 1 553 ? 11.859 -0.545 7.486 1.00 82.44 553 VAL A CA 1
ATOM 4032 C C . VAL A 1 553 ? 10.811 0.528 7.736 1.00 82.44 553 VAL A C 1
ATOM 4034 O O . VAL A 1 553 ? 9.885 0.293 8.512 1.00 82.44 553 VAL A O 1
ATOM 4037 N N . GLN A 1 554 ? 10.942 1.668 7.063 1.00 86.75 554 GLN A N 1
ATOM 4038 C CA . GLN A 1 554 ? 9.926 2.718 7.045 1.00 86.75 554 GLN A CA 1
ATOM 4039 C C . GLN A 1 554 ? 9.288 2.782 5.658 1.00 86.75 554 GLN A C 1
ATOM 4041 O O . GLN A 1 554 ? 9.989 2.815 4.643 1.00 86.75 554 GLN A O 1
ATOM 4046 N N . MET A 1 555 ? 7.960 2.749 5.627 1.00 91.12 555 MET A N 1
ATOM 4047 C CA . MET A 1 555 ? 7.145 2.999 4.443 1.00 91.12 555 MET A CA 1
ATOM 4048 C C . MET A 1 555 ? 6.406 4.312 4.670 1.00 91.12 555 MET A C 1
ATOM 4050 O O . MET A 1 555 ? 5.527 4.358 5.522 1.00 91.12 555 MET A O 1
ATOM 4054 N N . GLU A 1 556 ? 6.796 5.356 3.950 1.00 90.25 556 GLU A N 1
ATOM 4055 C CA . GLU A 1 556 ? 6.201 6.692 4.011 1.00 90.25 556 GLU A CA 1
ATOM 4056 C C . GLU A 1 556 ? 5.465 6.950 2.697 1.00 90.25 556 GLU A C 1
ATOM 4058 O O . GLU A 1 556 ? 6.095 6.955 1.636 1.00 90.25 556 GLU A O 1
ATOM 4063 N N . THR A 1 557 ? 4.150 7.144 2.751 1.00 90.25 557 THR A N 1
ATOM 4064 C CA . THR A 1 557 ? 3.374 7.400 1.529 1.00 90.25 557 THR A CA 1
ATOM 4065 C C . THR A 1 557 ? 3.452 8.863 1.089 1.00 90.25 557 THR A C 1
ATOM 4067 O O . THR A 1 557 ? 3.603 9.131 -0.093 1.00 90.25 557 THR A O 1
ATOM 4070 N N . GLY A 1 558 ? 3.573 9.802 2.035 1.00 88.25 558 GLY A N 1
ATOM 4071 C CA . GLY A 1 558 ? 3.895 11.199 1.744 1.00 88.25 558 GLY A CA 1
ATOM 4072 C C . GLY A 1 558 ? 2.690 12.138 1.811 1.00 88.25 558 GLY A C 1
ATOM 4073 O O . GLY A 1 558 ? 2.303 12.507 2.910 1.00 88.25 558 GLY A O 1
ATOM 4074 N N . THR A 1 559 ? 2.173 12.670 0.710 1.00 88.44 559 THR A N 1
ATOM 4075 C CA . THR A 1 559 ? 0.996 13.561 0.723 1.00 88.44 559 THR A CA 1
ATOM 4076 C C . THR A 1 559 ? 0.037 13.186 -0.384 1.00 88.44 559 THR A C 1
ATOM 4078 O O . THR A 1 559 ? 0.483 13.101 -1.516 1.00 88.44 559 THR A O 1
ATOM 4081 N N . GLY A 1 560 ? -1.264 13.198 -0.121 1.00 90.06 560 GLY A N 1
ATOM 4082 C CA . GLY A 1 560 ? -2.285 12.776 -1.084 1.00 90.06 560 GLY A CA 1
ATOM 4083 C C . GLY A 1 560 ? -3.090 11.639 -0.472 1.00 90.06 560 GLY A C 1
ATOM 4084 O O . GLY A 1 560 ? -2.767 11.214 0.623 1.00 90.06 560 GLY A O 1
ATOM 4085 N N . ASP A 1 561 ? -4.174 11.211 -1.118 1.00 93.44 561 ASP A N 1
ATOM 4086 C CA . ASP A 1 561 ? -4.980 10.102 -0.593 1.00 93.44 561 ASP A CA 1
ATOM 4087 C C . ASP A 1 561 ? -4.301 8.771 -0.963 1.00 93.44 561 ASP A C 1
ATOM 4089 O O . ASP A 1 561 ? -4.487 8.256 -2.076 1.00 93.44 561 ASP A O 1
ATOM 4093 N N . ASP A 1 562 ? -3.506 8.227 -0.047 1.00 95.50 562 ASP A N 1
ATOM 4094 C CA . ASP A 1 562 ? -2.627 7.088 -0.288 1.00 95.50 562 ASP A CA 1
ATOM 4095 C C . ASP A 1 562 ? -3.253 5.751 0.108 1.00 95.50 562 ASP A C 1
ATOM 4097 O O . ASP A 1 562 ? -4.192 5.646 0.900 1.00 95.50 562 ASP A O 1
ATOM 4101 N N . THR A 1 563 ? -2.736 4.658 -0.457 1.00 97.56 563 THR A N 1
ATOM 4102 C CA . THR A 1 563 ? -3.212 3.308 -0.138 1.00 97.56 563 THR A CA 1
ATOM 4103 C C . THR A 1 563 ? -2.080 2.318 0.109 1.00 97.56 563 THR A C 1
ATOM 4105 O O . THR A 1 563 ? -1.253 2.051 -0.759 1.00 97.56 563 THR A O 1
ATOM 4108 N N . VAL A 1 564 ? -2.117 1.636 1.256 1.00 98.12 564 VAL A N 1
ATOM 4109 C CA . VAL A 1 564 ? -1.244 0.499 1.574 1.00 98.12 564 VAL A CA 1
ATOM 4110 C C . VAL A 1 564 ? -2.070 -0.784 1.660 1.00 98.12 564 VAL A C 1
ATOM 4112 O O . VAL A 1 564 ? -2.910 -0.950 2.538 1.00 98.12 564 VAL A O 1
ATOM 4115 N N . ASN A 1 565 ? -1.824 -1.737 0.763 1.00 98.44 565 ASN A N 1
ATOM 4116 C CA . ASN A 1 565 ? -2.512 -3.027 0.723 1.00 98.44 565 ASN A CA 1
ATOM 4117 C C . ASN A 1 565 ? -1.580 -4.166 1.142 1.00 98.44 565 ASN A C 1
ATOM 4119 O O . ASN A 1 565 ? -0.626 -4.476 0.440 1.00 98.44 565 ASN A O 1
ATOM 4123 N N . ILE A 1 566 ? -1.907 -4.875 2.216 1.00 98.62 566 ILE A N 1
ATOM 4124 C CA . ILE A 1 566 ? -1.202 -6.058 2.718 1.00 98.62 566 ILE A CA 1
ATOM 4125 C C . ILE A 1 566 ? -2.144 -7.257 2.590 1.00 98.62 566 ILE A C 1
ATOM 4127 O O . ILE A 1 566 ? -3.149 -7.352 3.295 1.00 98.62 566 ILE A O 1
ATOM 4131 N N . LYS A 1 567 ? -1.860 -8.169 1.658 1.00 97.88 567 LYS A N 1
ATOM 4132 C CA . LYS A 1 567 ? -2.795 -9.238 1.271 1.00 97.88 567 LYS A CA 1
ATOM 4133 C C . LYS A 1 567 ? -2.098 -10.543 0.897 1.00 97.88 567 LYS A C 1
ATOM 4135 O O . LYS A 1 567 ? -0.872 -10.649 0.871 1.00 97.88 567 LYS A O 1
ATOM 4140 N N . ASN A 1 568 ? -2.907 -11.555 0.592 1.00 96.69 568 ASN A N 1
ATOM 4141 C CA . ASN A 1 568 ? -2.479 -12.866 0.106 1.00 96.69 568 ASN A CA 1
ATOM 4142 C C . ASN A 1 568 ? -1.402 -13.533 0.974 1.00 96.69 568 ASN A C 1
ATOM 4144 O O . ASN A 1 568 ? -0.435 -14.096 0.463 1.00 96.69 568 ASN A O 1
ATOM 4148 N N . ARG A 1 569 ? -1.607 -13.544 2.299 1.00 96.44 569 ARG A N 1
ATOM 4149 C CA . ARG A 1 569 ? -0.684 -14.135 3.287 1.00 96.44 569 ARG A CA 1
ATOM 4150 C C . ARG A 1 569 ? 0.668 -13.420 3.381 1.00 96.44 569 ARG A C 1
ATOM 4152 O O . ARG A 1 569 ? 1.661 -14.059 3.733 1.00 96.44 569 ARG A O 1
ATOM 4159 N N . ALA A 1 570 ? 0.708 -12.126 3.072 1.00 97.69 570 ALA A N 1
ATOM 4160 C CA . ALA A 1 570 ? 1.882 -11.298 3.301 1.00 97.69 570 ALA A CA 1
ATOM 4161 C C . ALA A 1 570 ? 2.321 -11.352 4.774 1.00 97.69 570 ALA A C 1
ATOM 4163 O O . ALA A 1 570 ? 1.494 -11.468 5.686 1.00 97.69 570 ALA A O 1
ATOM 4164 N N . SER A 1 571 ? 3.632 -11.276 4.997 1.00 96.81 571 SER A N 1
ATOM 4165 C CA . SER A 1 571 ? 4.237 -11.294 6.329 1.00 96.81 571 SER A CA 1
ATOM 4166 C C . SER A 1 571 ? 5.111 -10.065 6.510 1.00 96.81 571 SER A C 1
ATOM 4168 O O . SER A 1 571 ? 6.124 -9.925 5.824 1.00 96.81 571 SER A O 1
ATOM 4170 N N . LEU A 1 572 ? 4.743 -9.205 7.455 1.00 95.75 572 LEU A N 1
ATOM 4171 C CA . LEU A 1 572 ? 5.516 -8.026 7.835 1.00 95.75 572 LEU A CA 1
ATOM 4172 C C . LEU A 1 572 ? 6.044 -8.211 9.251 1.00 95.75 572 LEU A C 1
ATOM 4174 O O . LEU A 1 572 ? 5.308 -8.627 10.149 1.00 95.75 572 LEU A O 1
ATOM 4178 N N . LYS A 1 573 ? 7.320 -7.890 9.443 1.00 92.69 573 LYS A N 1
ATOM 4179 C CA . LYS A 1 573 ? 7.961 -7.941 10.746 1.00 92.69 573 LYS A CA 1
ATOM 4180 C C . LYS A 1 573 ? 8.938 -6.791 10.946 1.00 92.69 573 LYS A C 1
ATOM 4182 O O . LYS A 1 573 ? 9.808 -6.601 10.099 1.00 92.69 573 LYS A O 1
ATOM 4187 N N . ASP A 1 574 ? 8.826 -6.099 12.080 1.00 88.50 574 ASP A N 1
ATOM 4188 C CA . ASP A 1 574 ? 9.685 -4.966 12.445 1.00 88.50 574 ASP A CA 1
ATOM 4189 C C . ASP A 1 574 ? 9.617 -3.827 11.394 1.00 88.50 574 ASP A C 1
ATOM 4191 O O . ASP A 1 574 ? 10.639 -3.394 10.855 1.00 88.50 574 ASP A O 1
ATOM 4195 N N . VAL A 1 575 ? 8.396 -3.369 11.083 1.00 89.50 575 VAL A N 1
ATOM 4196 C CA . VAL A 1 575 ? 8.083 -2.376 10.029 1.00 89.50 575 VAL A CA 1
ATOM 4197 C C . VAL A 1 575 ? 7.313 -1.188 10.615 1.00 89.50 575 VAL A C 1
ATOM 4199 O O . VAL A 1 575 ? 6.430 -1.383 11.442 1.00 89.50 575 VAL A O 1
ATOM 4202 N N . SER A 1 576 ? 7.598 0.030 10.156 1.00 90.00 576 SER A N 1
ATOM 4203 C CA . SER A 1 576 ? 6.735 1.198 10.361 1.00 90.00 576 SER A CA 1
ATOM 4204 C C . SER A 1 576 ? 6.092 1.594 9.038 1.00 90.00 576 SER A C 1
ATOM 4206 O O . SER A 1 576 ? 6.788 1.757 8.038 1.00 90.00 576 SER A O 1
ATOM 4208 N N . ILE A 1 577 ? 4.779 1.762 9.046 1.00 92.19 577 ILE A N 1
ATOM 4209 C CA . ILE A 1 577 ? 3.988 2.365 7.977 1.00 92.19 577 ILE A CA 1
ATOM 4210 C C . ILE A 1 577 ? 3.585 3.746 8.482 1.00 92.19 577 ILE A C 1
ATOM 4212 O O . ILE A 1 577 ? 3.141 3.863 9.620 1.00 92.19 577 ILE A O 1
ATOM 4216 N N . ILE A 1 578 ? 3.809 4.774 7.678 1.00 89.62 578 ILE A N 1
ATOM 4217 C CA . ILE A 1 578 ? 3.509 6.170 7.985 1.00 89.62 578 ILE A CA 1
ATOM 4218 C C . ILE A 1 578 ? 2.689 6.682 6.805 1.00 89.62 578 ILE A C 1
ATOM 4220 O O . ILE A 1 578 ? 3.209 6.790 5.691 1.00 89.62 578 ILE A O 1
ATOM 4224 N N . THR A 1 579 ? 1.401 6.906 7.039 1.00 87.06 579 THR A N 1
ATOM 4225 C CA . THR A 1 579 ? 0.481 7.426 6.030 1.00 87.06 579 THR A CA 1
ATOM 4226 C C . THR A 1 579 ? 0.469 8.936 6.165 1.00 87.06 579 THR A C 1
ATOM 4228 O O . THR A 1 579 ? -0.010 9.437 7.170 1.00 87.06 579 THR A O 1
ATOM 4231 N N . GLY A 1 580 ? 1.132 9.651 5.255 1.00 78.31 580 GLY A N 1
ATOM 4232 C CA . GLY A 1 580 ? 1.229 11.110 5.320 1.00 78.31 580 GLY A CA 1
ATOM 4233 C C . GLY A 1 580 ? 2.609 11.693 5.688 1.00 78.31 580 GLY A C 1
ATOM 4234 O O . GLY A 1 580 ? 3.613 10.991 5.842 1.00 78.31 580 GLY A O 1
ATOM 4235 N N . THR A 1 581 ? 2.656 13.025 5.834 1.00 73.12 581 THR A N 1
ATOM 4236 C CA . THR A 1 581 ? 3.862 13.799 6.180 1.00 73.12 581 THR A CA 1
ATOM 4237 C C . THR A 1 581 ? 3.600 14.724 7.366 1.00 73.12 581 THR A C 1
ATOM 4239 O O . THR A 1 581 ? 2.754 15.622 7.296 1.00 73.12 581 THR A O 1
ATOM 4242 N N . SER A 1 582 ? 4.403 14.576 8.420 1.00 65.00 582 SER A N 1
ATOM 4243 C CA . SER A 1 582 ? 4.262 15.368 9.645 1.00 65.00 582 SER A CA 1
ATOM 4244 C C . SER A 1 582 ? 4.430 16.874 9.389 1.00 65.00 582 SER A C 1
ATOM 4246 O O . SER A 1 582 ? 5.309 17.323 8.645 1.00 65.00 582 SER A O 1
ATOM 4248 N N . GLY A 1 583 ? 3.586 17.686 10.033 1.00 61.06 583 GLY A N 1
ATOM 4249 C CA . GLY A 1 583 ? 3.677 19.152 10.016 1.00 61.06 583 GLY A CA 1
ATOM 4250 C C . GLY A 1 583 ? 3.013 19.875 8.832 1.00 61.06 583 GLY A C 1
ATOM 4251 O O . GLY A 1 583 ? 3.183 21.093 8.708 1.00 61.06 583 GLY A O 1
ATOM 4252 N N . ILE A 1 584 ? 2.244 19.183 7.982 1.00 61.16 584 ILE A N 1
ATOM 4253 C CA . ILE A 1 584 ? 1.486 19.802 6.876 1.00 61.16 584 ILE A CA 1
ATOM 4254 C C . ILE A 1 584 ? 0.045 20.160 7.321 1.00 61.16 584 ILE A C 1
ATOM 4256 O O . ILE A 1 584 ? -0.556 19.415 8.090 1.00 61.16 584 ILE A O 1
ATOM 4260 N N . PRO A 1 585 ? -0.543 21.312 6.910 1.00 52.19 585 PRO A N 1
ATOM 4261 C CA . PRO A 1 585 ? -1.851 21.779 7.408 1.00 52.19 585 PRO A CA 1
ATOM 4262 C C . PRO A 1 585 ? -3.086 20.962 6.994 1.00 52.19 585 PRO A C 1
ATOM 4264 O O . PRO A 1 585 ? -4.122 21.103 7.636 1.00 52.19 585 PRO A O 1
ATOM 4267 N N . VAL A 1 586 ? -2.990 20.191 5.914 1.00 61.31 586 VAL A N 1
ATOM 4268 C CA . VAL A 1 586 ? -4.027 19.305 5.364 1.00 61.31 586 VAL A CA 1
ATOM 4269 C C . VAL A 1 586 ? -3.285 18.078 4.861 1.00 61.31 586 VAL A C 1
ATOM 4271 O O . VAL A 1 586 ? -2.506 18.213 3.916 1.00 61.31 586 VAL A O 1
ATOM 4274 N N . GLY A 1 587 ? -3.444 16.942 5.535 1.00 69.06 587 GLY A N 1
ATOM 4275 C CA . GLY A 1 587 ? -2.956 15.672 5.009 1.00 69.06 587 GLY A CA 1
ATOM 4276 C C . GLY A 1 587 ? -4.020 14.983 4.154 1.00 69.06 587 GLY A C 1
ATOM 4277 O O . GLY A 1 587 ? -5.104 15.539 3.936 1.00 69.06 587 GLY A O 1
ATOM 4278 N N . GLY A 1 588 ? -3.643 13.856 3.560 1.00 83.31 588 GLY A N 1
ATOM 4279 C CA . GLY A 1 588 ? -4.525 13.068 2.705 1.00 83.31 588 GLY A CA 1
ATOM 4280 C C . GLY A 1 588 ? -5.466 12.184 3.505 1.00 83.31 588 GLY A C 1
ATOM 4281 O O . GLY A 1 588 ? -5.359 12.108 4.718 1.00 83.31 588 GLY A O 1
ATOM 4282 N N . ASN A 1 589 ? -6.435 11.567 2.836 1.00 91.00 589 ASN A N 1
ATOM 4283 C CA . ASN A 1 589 ? -7.301 10.558 3.442 1.00 91.00 589 ASN A CA 1
ATOM 4284 C C . ASN A 1 589 ? -6.756 9.181 3.074 1.00 91.00 589 ASN A C 1
ATOM 4286 O O . ASN A 1 589 ? -7.052 8.652 1.995 1.00 91.00 589 ASN A O 1
ATOM 4290 N N . ASP A 1 590 ? -5.954 8.612 3.961 1.00 93.56 590 ASP A N 1
ATOM 4291 C CA . ASP A 1 590 ? -5.158 7.439 3.654 1.00 93.56 590 ASP A CA 1
ATOM 4292 C C . ASP A 1 590 ? -5.875 6.143 4.027 1.00 93.56 590 ASP A C 1
ATOM 4294 O O . ASP A 1 590 ? -6.735 6.071 4.907 1.00 93.56 590 ASP A O 1
ATOM 4298 N N . THR A 1 591 ? -5.546 5.061 3.323 1.00 96.94 591 THR A N 1
ATOM 4299 C CA . THR A 1 591 ? -6.151 3.748 3.562 1.00 96.94 591 THR A CA 1
ATOM 4300 C C . THR A 1 591 ? -5.108 2.654 3.739 1.00 96.94 591 THR A C 1
ATOM 4302 O O . THR A 1 591 ? -4.332 2.358 2.832 1.00 96.94 591 THR A O 1
ATOM 4305 N N . VAL A 1 592 ? -5.168 1.932 4.861 1.00 98.38 592 VAL A N 1
ATOM 4306 C CA . VAL A 1 592 ? -4.357 0.731 5.111 1.00 98.38 592 VAL A CA 1
ATOM 4307 C C . VAL A 1 592 ? -5.251 -0.506 5.164 1.00 98.38 592 VAL A C 1
ATOM 4309 O O . VAL A 1 592 ? -6.054 -0.684 6.075 1.00 98.38 592 VAL A O 1
ATOM 4312 N N . ASN A 1 593 ? -5.103 -1.413 4.200 1.00 98.62 593 ASN A N 1
ATOM 4313 C CA . ASN A 1 593 ? -5.864 -2.659 4.117 1.00 98.62 593 ASN A CA 1
ATOM 4314 C C . ASN A 1 593 ? -4.986 -3.861 4.480 1.00 98.62 593 ASN A C 1
ATOM 4316 O O . ASN A 1 593 ? -4.042 -4.175 3.765 1.00 98.62 593 ASN A O 1
ATOM 4320 N N . ILE A 1 594 ? -5.333 -4.606 5.528 1.00 98.75 594 ILE A N 1
ATOM 4321 C CA . ILE A 1 594 ? -4.648 -5.827 5.973 1.00 98.75 594 ILE A CA 1
ATOM 4322 C C . ILE A 1 594 ? -5.617 -7.000 5.848 1.00 98.75 594 ILE A C 1
ATOM 4324 O O . ILE A 1 594 ? -6.553 -7.138 6.631 1.00 98.75 594 ILE A O 1
ATOM 4328 N N . THR A 1 595 ? -5.416 -7.857 4.850 1.00 98.00 595 THR A N 1
ATOM 4329 C CA . THR A 1 595 ? -6.408 -8.861 4.440 1.00 98.00 595 THR A CA 1
ATOM 4330 C C . THR A 1 595 ? -5.813 -10.251 4.190 1.00 98.00 595 THR A C 1
ATOM 4332 O O . THR A 1 595 ? -4.602 -10.461 4.271 1.00 98.00 595 THR A O 1
ATOM 4335 N N . ASP A 1 596 ? -6.666 -11.230 3.874 1.00 97.19 596 ASP A N 1
ATOM 4336 C CA . ASP A 1 596 ? -6.283 -12.508 3.258 1.00 97.19 596 ASP A CA 1
ATOM 4337 C C . ASP A 1 596 ? -5.236 -13.339 4.024 1.00 97.19 596 ASP A C 1
ATOM 4339 O O . ASP A 1 596 ? -4.320 -13.924 3.438 1.00 97.19 596 ASP A O 1
ATOM 4343 N N . ASN A 1 597 ? -5.415 -13.486 5.340 1.00 97.50 597 ASN A N 1
ATOM 4344 C CA . ASN A 1 597 ? -4.531 -14.254 6.233 1.00 97.50 597 ASN A CA 1
ATOM 4345 C C . ASN A 1 597 ? -3.109 -13.693 6.314 1.00 97.50 597 ASN A C 1
ATOM 4347 O O . ASN A 1 597 ? -2.162 -14.455 6.530 1.00 97.50 597 ASN A O 1
ATOM 4351 N N . SER A 1 598 ? -2.963 -12.382 6.125 1.00 98.38 598 SER A N 1
ATOM 4352 C CA . SER A 1 598 ? -1.701 -11.681 6.349 1.00 98.38 598 SER A CA 1
ATOM 4353 C C . SER A 1 598 ? -1.358 -11.608 7.836 1.00 98.38 598 SER A C 1
ATOM 4355 O O . SER A 1 598 ? -2.239 -11.650 8.704 1.00 98.38 598 SER A O 1
ATOM 4357 N N . LYS A 1 599 ? -0.058 -11.525 8.123 1.00 98.25 599 LYS A N 1
ATOM 4358 C CA . LYS A 1 599 ? 0.489 -11.505 9.479 1.00 98.25 599 LYS A CA 1
ATOM 4359 C C . LYS A 1 599 ? 1.408 -10.306 9.674 1.00 98.25 599 LYS A C 1
ATOM 4361 O O . LYS A 1 599 ? 2.354 -10.134 8.906 1.00 98.25 599 LYS A O 1
ATOM 4366 N N . LEU A 1 600 ? 1.155 -9.532 10.724 1.00 97.31 600 LEU A N 1
ATOM 4367 C CA . LEU A 1 600 ? 2.008 -8.429 11.162 1.00 97.31 600 LEU A CA 1
ATOM 4368 C C . LEU A 1 600 ? 2.564 -8.753 12.556 1.00 97.31 600 LEU A C 1
ATOM 4370 O O . LEU A 1 600 ? 1.816 -9.156 13.447 1.00 97.31 600 LEU A O 1
ATOM 4374 N N . GLU A 1 601 ? 3.876 -8.593 12.728 1.00 93.81 601 GLU A N 1
ATOM 4375 C CA . GLU A 1 601 ? 4.583 -8.751 14.005 1.00 93.81 601 GLU A CA 1
ATOM 4376 C C . GLU A 1 601 ? 5.477 -7.536 14.275 1.00 93.81 601 GLU A C 1
ATOM 4378 O O . GLU A 1 601 ? 6.385 -7.287 13.485 1.00 93.81 601 GLU A O 1
ATOM 4383 N N . HIS A 1 602 ? 5.316 -6.830 15.397 1.00 90.31 602 HIS A N 1
ATOM 4384 C CA . HIS A 1 602 ? 6.113 -5.622 15.682 1.00 90.31 602 HIS A CA 1
ATOM 4385 C C . HIS A 1 602 ? 5.972 -4.588 14.556 1.00 90.31 602 HIS A C 1
ATOM 4387 O O . HIS A 1 602 ? 6.952 -4.234 13.896 1.00 90.31 602 HIS A O 1
ATOM 4393 N N . VAL A 1 603 ? 4.737 -4.176 14.273 1.00 92.38 603 VAL A N 1
ATOM 4394 C CA . VAL A 1 603 ? 4.446 -3.215 13.202 1.00 92.38 603 VAL A CA 1
ATOM 4395 C C . VAL A 1 603 ? 3.795 -1.979 13.789 1.00 92.38 603 VAL A C 1
ATOM 4397 O O . VAL A 1 603 ? 2.857 -2.099 14.568 1.00 92.38 603 VAL A O 1
ATOM 4400 N N . ASN A 1 604 ? 4.276 -0.802 13.409 1.00 91.06 604 ASN A N 1
ATOM 4401 C CA . ASN A 1 604 ? 3.575 0.446 13.684 1.00 91.06 604 ASN A CA 1
ATOM 4402 C C . ASN A 1 604 ? 2.892 0.946 12.414 1.00 91.06 604 ASN A C 1
ATOM 4404 O O . ASN A 1 604 ? 3.488 0.892 11.341 1.00 91.06 604 ASN A O 1
ATOM 4408 N N . ILE A 1 605 ? 1.661 1.411 12.545 1.00 93.56 605 ILE A N 1
ATOM 4409 C CA . ILE A 1 605 ? 0.863 2.058 11.513 1.00 93.56 605 ILE A CA 1
ATOM 4410 C C . ILE A 1 605 ? 0.537 3.428 12.087 1.00 93.56 605 ILE A C 1
ATOM 4412 O O . ILE A 1 605 ? -0.357 3.548 12.917 1.00 93.56 605 ILE A O 1
ATOM 4416 N N . ASN A 1 606 ? 1.338 4.413 11.696 1.00 89.50 606 ASN A N 1
ATOM 4417 C CA . ASN A 1 606 ? 1.187 5.796 12.102 1.00 89.50 606 ASN A CA 1
ATOM 4418 C C . ASN A 1 606 ? 0.297 6.507 11.080 1.00 89.50 606 ASN A C 1
ATOM 4420 O O . ASN A 1 606 ? 0.707 6.680 9.928 1.00 89.50 606 ASN A O 1
ATOM 4424 N N . LEU A 1 607 ? -0.904 6.848 11.526 1.00 87.19 607 LEU A N 1
ATOM 4425 C CA . LEU A 1 607 ? -1.893 7.643 10.822 1.00 87.19 607 LEU A CA 1
ATOM 4426 C C . LEU A 1 607 ? -1.532 9.111 11.031 1.00 87.19 607 LEU A C 1
ATOM 4428 O O . LEU A 1 607 ? -1.554 9.612 12.156 1.00 87.19 607 LEU A O 1
ATOM 4432 N N . GLN A 1 608 ? -1.082 9.784 9.977 1.00 83.81 608 GLN A N 1
ATOM 4433 C CA . GLN A 1 608 ? -0.819 11.213 10.076 1.00 83.81 608 GLN A CA 1
ATOM 4434 C C . GLN A 1 608 ? -2.136 11.966 9.903 1.00 83.81 608 GLN A C 1
ATOM 4436 O O . GLN A 1 608 ? -3.230 11.439 10.049 1.00 83.81 608 GLN A O 1
ATOM 4441 N N . ARG A 1 609 ? -2.026 13.257 9.625 1.00 80.94 609 ARG A N 1
ATOM 4442 C CA . ARG A 1 609 ? -3.188 14.123 9.550 1.00 80.94 609 ARG A CA 1
ATOM 4443 C C . ARG A 1 609 ? -4.073 13.719 8.374 1.00 80.94 609 ARG A C 1
ATOM 4445 O O . ARG A 1 609 ? -3.558 13.637 7.266 1.00 80.94 609 ARG A O 1
ATOM 4452 N N . GLY A 1 610 ? -5.377 13.587 8.567 1.00 84.31 610 GLY A N 1
ATOM 4453 C CA . GLY A 1 610 ? -6.249 13.059 7.524 1.00 84.31 610 GLY A CA 1
ATOM 4454 C C . GLY A 1 610 ? -7.522 12.433 8.068 1.00 84.31 610 GLY A C 1
ATOM 4455 O O . GLY A 1 610 ? -7.693 12.276 9.267 1.00 84.31 610 GLY A O 1
ATOM 4456 N N . THR A 1 611 ? -8.451 12.075 7.179 1.00 88.81 611 THR A N 1
ATOM 4457 C CA . THR A 1 611 ? -9.519 11.117 7.520 1.00 88.81 611 THR A CA 1
ATOM 4458 C C . THR A 1 611 ? -9.044 9.731 7.104 1.00 88.81 611 THR A C 1
ATOM 4460 O O . THR A 1 611 ? -9.309 9.304 5.975 1.00 88.81 611 THR A O 1
ATOM 4463 N N . ASP A 1 612 ? -8.339 9.037 7.993 1.00 91.94 612 ASP A N 1
ATOM 4464 C CA . ASP A 1 612 ? -7.682 7.784 7.638 1.00 91.94 612 ASP A CA 1
ATOM 4465 C C . ASP A 1 612 ? -8.547 6.559 7.932 1.00 91.94 612 ASP A C 1
ATOM 4467 O O . ASP A 1 612 ? -9.420 6.533 8.803 1.00 91.94 612 ASP A O 1
ATOM 4471 N N . THR A 1 613 ? -8.325 5.491 7.169 1.00 95.94 613 THR A N 1
ATOM 4472 C CA . THR A 1 613 ? -9.044 4.227 7.332 1.00 95.94 613 THR A CA 1
ATOM 4473 C C . THR A 1 613 ? -8.097 3.039 7.406 1.00 95.94 613 THR A C 1
ATOM 4475 O O . THR A 1 613 ? -7.382 2.729 6.455 1.00 95.94 613 THR A O 1
ATOM 4478 N N . VAL A 1 614 ? -8.187 2.261 8.486 1.00 98.44 614 VAL A N 1
ATOM 4479 C CA . VAL A 1 614 ? -7.493 0.975 8.618 1.00 98.44 614 VAL A CA 1
ATOM 4480 C C . VAL A 1 614 ? -8.499 -0.169 8.576 1.00 98.44 614 VAL A C 1
ATOM 4482 O O . VAL A 1 614 ? -9.352 -0.303 9.449 1.00 98.44 614 VAL A O 1
ATOM 4485 N N . ASN A 1 615 ? -8.391 -1.040 7.574 1.00 98.69 615 ASN A N 1
ATOM 4486 C CA . ASN A 1 615 ? -9.243 -2.215 7.414 1.00 98.69 615 ASN A CA 1
ATOM 4487 C C . ASN A 1 615 ? -8.446 -3.500 7.645 1.00 98.69 615 ASN A C 1
ATOM 4489 O O . ASN A 1 615 ? -7.654 -3.913 6.804 1.00 98.69 615 ASN A O 1
ATOM 4493 N N . VAL A 1 616 ? -8.715 -4.195 8.741 1.00 98.81 616 VAL A N 1
ATOM 4494 C CA . VAL A 1 616 ? -8.122 -5.481 9.108 1.00 98.81 616 VAL A CA 1
ATOM 4495 C C . VAL A 1 616 ? -9.164 -6.582 8.930 1.00 98.81 616 VAL A C 1
ATOM 4497 O O . VAL A 1 616 ? -10.196 -6.587 9.595 1.00 98.81 616 VAL A O 1
ATOM 4500 N N . LYS A 1 617 ? -8.918 -7.547 8.042 1.00 98.56 617 LYS A N 1
ATOM 4501 C CA . LYS A 1 617 ? -9.856 -8.642 7.770 1.00 98.56 617 LYS A CA 1
ATOM 4502 C C . LYS A 1 617 ? -9.158 -9.978 7.587 1.00 98.56 617 LYS A C 1
ATOM 4504 O O . LYS A 1 617 ? -8.332 -10.129 6.695 1.00 98.56 617 LYS A O 1
ATOM 4509 N N . ASN A 1 618 ? -9.570 -11.003 8.329 1.00 98.12 618 ASN A N 1
ATOM 4510 C CA . ASN A 1 618 ? -8.922 -12.318 8.268 1.00 98.12 618 ASN A CA 1
ATOM 4511 C C . ASN A 1 618 ? -7.407 -12.221 8.523 1.00 98.12 618 ASN A C 1
ATOM 4513 O O . ASN A 1 618 ? -6.645 -12.844 7.792 1.00 98.12 618 ASN A O 1
ATOM 4517 N N . ALA A 1 619 ? -6.948 -11.417 9.482 1.00 98.31 619 ALA A N 1
ATOM 4518 C CA . ALA A 1 619 ? -5.523 -11.176 9.709 1.00 98.31 619 ALA A CA 1
ATOM 4519 C C . ALA A 1 619 ? -5.080 -11.570 11.123 1.00 98.31 619 ALA A C 1
ATOM 4521 O O . ALA A 1 619 ? -5.894 -11.837 12.010 1.00 98.31 619 ALA A O 1
ATOM 4522 N N . THR A 1 620 ? -3.767 -11.638 11.330 1.00 98.12 620 THR A N 1
ATOM 4523 C CA . THR A 1 620 ? -3.163 -11.822 12.656 1.00 98.12 620 THR A CA 1
ATOM 4524 C C . THR A 1 620 ? -2.220 -10.664 12.954 1.00 98.12 620 THR A C 1
ATOM 4526 O O . THR A 1 620 ? -1.253 -10.462 12.218 1.00 98.12 620 THR A O 1
ATOM 4529 N N . LEU A 1 621 ? -2.500 -9.938 14.034 1.00 97.06 621 LEU A N 1
ATOM 4530 C CA . LEU A 1 621 ? -1.709 -8.814 14.526 1.00 97.06 621 LEU A CA 1
ATOM 4531 C C . LEU A 1 621 ? -1.078 -9.202 15.867 1.00 97.06 621 LEU A C 1
ATOM 4533 O O . LEU A 1 621 ? -1.784 -9.646 16.773 1.00 97.06 621 LEU A O 1
ATOM 4537 N N . ILE A 1 622 ? 0.246 -9.086 15.971 1.00 93.81 622 ILE A N 1
ATOM 4538 C CA . ILE A 1 622 ? 1.009 -9.389 17.188 1.00 93.81 622 ILE A CA 1
ATOM 4539 C C . ILE A 1 622 ? 1.965 -8.232 17.459 1.00 93.81 622 ILE A C 1
ATOM 4541 O O . ILE A 1 622 ? 2.853 -7.980 16.647 1.00 93.81 622 ILE A O 1
ATOM 4545 N N . ASP A 1 623 ? 1.821 -7.565 18.600 1.00 91.31 623 ASP A N 1
ATOM 4546 C CA . ASP A 1 623 ? 2.606 -6.365 18.920 1.00 91.31 623 ASP A CA 1
ATOM 4547 C C . ASP A 1 623 ? 2.514 -5.319 17.790 1.00 91.31 623 ASP A C 1
ATOM 4549 O O . ASP A 1 623 ? 3.507 -4.951 17.161 1.00 91.31 623 ASP A O 1
ATOM 4553 N N . VAL A 1 624 ? 1.283 -4.933 17.447 1.00 93.12 624 VAL A N 1
ATOM 4554 C CA . VAL A 1 624 ? 0.995 -3.960 16.384 1.00 93.12 624 VAL A CA 1
ATOM 4555 C C . VAL A 1 624 ? 0.419 -2.701 17.006 1.00 93.12 624 VAL A C 1
ATOM 4557 O O . VAL A 1 624 ? -0.456 -2.798 17.856 1.00 93.12 624 VAL A O 1
ATOM 4560 N N . ALA A 1 625 ? 0.877 -1.531 16.588 1.00 93.00 625 ALA A N 1
ATOM 4561 C CA . ALA A 1 625 ? 0.243 -0.265 16.930 1.00 93.00 625 ALA A CA 1
ATOM 4562 C C . ALA A 1 625 ? -0.412 0.321 15.677 1.00 93.00 625 ALA A C 1
ATOM 4564 O O . ALA A 1 625 ? 0.214 0.358 14.623 1.00 93.00 625 ALA A O 1
ATOM 4565 N N . ILE A 1 626 ? -1.678 0.701 15.799 1.00 93.69 626 ILE A N 1
ATOM 4566 C CA . ILE A 1 626 ? -2.389 1.613 14.909 1.00 93.69 626 ILE A CA 1
ATOM 4567 C C . ILE A 1 626 ? -2.564 2.872 15.749 1.00 93.69 626 ILE A C 1
ATOM 4569 O O . ILE A 1 626 ? -3.215 2.799 16.791 1.00 93.69 626 ILE A O 1
ATOM 4573 N N . ASP A 1 627 ? -1.880 3.939 15.369 1.00 86.75 627 ASP A N 1
ATOM 4574 C CA . ASP A 1 627 ? -1.628 5.108 16.212 1.00 86.75 627 ASP A CA 1
ATOM 4575 C C . ASP A 1 627 ? -1.739 6.366 15.355 1.00 86.75 627 ASP A C 1
ATOM 4577 O O . ASP A 1 627 ? -1.224 6.355 14.237 1.00 86.75 627 ASP A O 1
ATOM 4581 N N . SER A 1 628 ? -2.382 7.422 15.843 1.00 79.00 628 SER A N 1
ATOM 4582 C CA . SER A 1 628 ? -2.429 8.723 15.167 1.00 79.00 628 SER A CA 1
ATOM 4583 C C . SER A 1 628 ? -1.434 9.715 15.788 1.00 79.00 628 SER A C 1
ATOM 4585 O O . SER A 1 628 ? -0.867 9.468 16.856 1.00 79.00 628 SER A O 1
ATOM 4587 N N . GLU A 1 629 ? -1.136 10.832 15.110 1.00 66.56 629 GLU A N 1
ATOM 4588 C CA . GLU A 1 629 ? -0.330 11.901 15.721 1.00 66.56 629 GLU A CA 1
ATOM 4589 C C . GLU A 1 629 ? -1.115 12.613 16.844 1.00 66.56 629 GLU A C 1
ATOM 4591 O O . GLU A 1 629 ? -1.811 13.598 16.617 1.00 66.56 629 GLU A O 1
ATOM 4596 N N . ASP A 1 630 ? -0.932 12.116 18.071 1.00 55.78 630 ASP A N 1
ATOM 4597 C CA . ASP A 1 630 ? -1.406 12.671 19.351 1.00 55.78 630 ASP A CA 1
ATOM 4598 C C . ASP A 1 630 ? -1.301 14.221 19.403 1.00 55.78 630 ASP A C 1
ATOM 4600 O O . ASP A 1 630 ? -0.262 14.805 19.068 1.00 55.78 630 ASP A O 1
ATOM 4604 N N . ASP A 1 631 ? -2.369 14.881 19.871 1.00 54.94 631 ASP A N 1
ATOM 4605 C CA . ASP A 1 631 ? -2.547 16.336 20.061 1.00 54.94 631 ASP A CA 1
ATOM 4606 C C . ASP A 1 631 ? -3.000 17.209 18.860 1.00 54.94 631 ASP A C 1
ATOM 4608 O O . ASP A 1 631 ? -2.878 18.446 18.922 1.00 54.94 631 ASP A O 1
ATOM 4612 N N . SER A 1 632 ? -3.558 16.649 17.780 1.00 57.22 632 SER A N 1
ATOM 4613 C CA . SER A 1 632 ? -4.022 17.442 16.630 1.00 57.22 632 SER A CA 1
ATOM 4614 C C . SER A 1 632 ? -5.425 17.044 16.145 1.00 57.22 632 SER A C 1
ATOM 4616 O O . SER A 1 632 ? -5.681 15.883 15.901 1.00 57.22 632 SER A O 1
ATOM 4618 N N . VAL A 1 633 ? -6.337 18.024 15.995 1.00 59.53 633 VAL A N 1
ATOM 4619 C CA . VAL A 1 633 ? -7.606 17.846 15.252 1.00 59.53 633 VAL A CA 1
ATOM 4620 C C . VAL A 1 633 ? -7.224 17.742 13.778 1.00 59.53 633 VAL A C 1
ATOM 4622 O O . VAL A 1 633 ? -6.920 18.768 13.140 1.00 59.53 633 VAL A O 1
ATOM 4625 N N . ASP A 1 634 ? -7.127 16.527 13.267 1.00 62.66 634 ASP A N 1
ATOM 4626 C CA . ASP A 1 634 ? -6.593 16.216 11.952 1.00 62.66 634 ASP A CA 1
ATOM 4627 C C . ASP A 1 634 ? -7.497 15.389 11.043 1.00 62.66 634 ASP A C 1
ATOM 4629 O O . ASP A 1 634 ? -7.284 15.421 9.827 1.00 62.66 634 ASP A O 1
ATOM 4633 N N . GLY A 1 635 ? -8.588 14.847 11.566 1.00 75.75 635 GLY A N 1
ATOM 4634 C CA . GLY A 1 635 ? -9.660 14.247 10.785 1.00 75.75 635 GLY A CA 1
ATOM 4635 C C . GLY A 1 635 ? -10.193 12.979 11.436 1.00 75.75 635 GLY A C 1
ATOM 4636 O O . GLY A 1 635 ? -9.648 12.472 12.398 1.00 75.75 635 GLY A O 1
ATOM 4637 N N . ILE A 1 636 ? -11.327 12.486 10.934 1.00 85.56 636 ILE A N 1
ATOM 4638 C CA . ILE A 1 636 ? -12.004 11.340 11.553 1.00 85.56 636 ILE A CA 1
ATOM 4639 C C . ILE A 1 636 ? -11.329 10.043 11.107 1.00 85.56 636 ILE A C 1
ATOM 4641 O O . ILE A 1 636 ? -11.444 9.648 9.944 1.00 85.56 636 ILE A O 1
ATOM 4645 N N . ASN A 1 637 ? -10.720 9.332 12.042 1.00 91.44 637 ASN A N 1
ATOM 4646 C CA . ASN A 1 637 ? -10.080 8.051 11.814 1.00 91.44 637 ASN A CA 1
ATOM 4647 C C . ASN A 1 637 ? -11.072 6.895 11.984 1.00 91.44 637 ASN A C 1
ATOM 4649 O O . ASN A 1 637 ? -11.916 6.854 12.880 1.00 91.44 637 ASN A O 1
ATOM 4653 N N . THR A 1 638 ? -10.997 5.916 11.081 1.00 95.81 638 THR A N 1
ATOM 4654 C CA . THR A 1 638 ? -11.836 4.713 11.127 1.00 95.81 638 THR A CA 1
ATOM 4655 C C . THR A 1 638 ? -10.990 3.447 11.143 1.00 95.81 638 THR A C 1
ATOM 4657 O O . THR A 1 638 ? -10.328 3.109 10.164 1.00 95.81 638 THR A O 1
ATOM 4660 N N . VAL A 1 639 ? -11.101 2.656 12.210 1.00 98.38 639 VAL A N 1
ATOM 4661 C CA . VAL A 1 639 ? -10.433 1.354 12.327 1.00 98.38 639 VAL A CA 1
ATOM 4662 C C . VAL A 1 639 ? -11.465 0.232 12.314 1.00 98.38 639 VAL A C 1
ATOM 4664 O O . VAL A 1 639 ? -12.262 0.067 13.233 1.00 98.38 639 VAL A O 1
ATOM 4667 N N . ASN A 1 640 ? -11.451 -0.584 11.262 1.00 98.75 640 ASN A N 1
ATOM 4668 C CA . ASN A 1 640 ? -12.327 -1.738 11.089 1.00 98.75 640 ASN A CA 1
ATOM 4669 C C . ASN A 1 640 ? -11.538 -3.038 11.234 1.00 98.75 640 ASN A C 1
ATOM 4671 O O . ASN A 1 640 ? -10.714 -3.353 10.385 1.00 98.75 640 ASN A O 1
ATOM 4675 N N . VAL A 1 641 ? -11.848 -3.851 12.238 1.00 98.81 641 VAL A N 1
ATOM 4676 C CA . VAL A 1 641 ? -11.271 -5.182 12.445 1.00 98.81 641 VAL A CA 1
ATOM 4677 C C . VAL A 1 641 ? -12.370 -6.233 12.339 1.00 98.81 641 VAL A C 1
ATOM 4679 O O . VAL A 1 641 ? -13.337 -6.206 13.093 1.00 98.81 641 VAL A O 1
ATOM 4682 N N . ASP A 1 642 ? -12.236 -7.179 11.412 1.00 98.69 642 ASP A N 1
ATOM 4683 C CA . ASP A 1 642 ? -13.202 -8.258 11.192 1.00 98.69 642 ASP A CA 1
ATOM 4684 C C . ASP A 1 642 ? -12.516 -9.624 11.079 1.00 98.69 642 ASP A C 1
ATOM 4686 O O . ASP A 1 642 ? -11.500 -9.785 10.394 1.00 98.69 642 ASP A O 1
ATOM 4690 N N . ASN A 1 643 ? -13.085 -10.633 11.738 1.00 98.38 643 ASN A N 1
ATOM 4691 C CA . ASN A 1 643 ? -12.651 -12.031 11.679 1.00 98.38 643 ASN A CA 1
ATOM 4692 C C . ASN A 1 643 ? -11.128 -12.205 11.845 1.00 98.38 643 ASN A C 1
ATOM 4694 O O . ASN A 1 643 ? -10.486 -12.930 11.082 1.00 98.38 643 ASN A O 1
ATOM 4698 N N . SER A 1 644 ? -10.533 -11.480 12.792 1.00 98.50 644 SER A N 1
ATOM 4699 C CA . SER A 1 644 ? -9.079 -11.397 12.963 1.00 98.50 644 SER A CA 1
ATOM 4700 C C . SER A 1 644 ? -8.638 -11.842 14.360 1.00 98.50 644 SER A C 1
ATOM 4702 O O . SER A 1 644 ? -9.462 -12.106 15.240 1.00 98.50 644 SER A O 1
ATOM 4704 N N . SER A 1 645 ? -7.326 -11.986 14.548 1.00 97.50 645 SER A N 1
ATOM 4705 C CA . SER A 1 645 ? -6.705 -12.322 15.833 1.00 97.50 645 SER A CA 1
ATOM 4706 C C . SER A 1 645 ? -5.727 -11.230 16.239 1.00 97.50 645 SER A C 1
ATOM 4708 O O . SER A 1 645 ? -4.817 -10.922 15.469 1.00 97.50 645 SER A O 1
ATOM 4710 N N . LEU A 1 646 ? -5.899 -10.686 17.440 1.00 96.56 646 LEU A N 1
ATOM 4711 C CA . LEU A 1 646 ? -5.077 -9.613 18.000 1.00 96.56 646 LEU A CA 1
ATOM 4712 C C . LEU A 1 646 ? -4.408 -10.097 19.298 1.00 96.56 646 LEU A C 1
ATOM 4714 O O . LEU A 1 646 ? -5.041 -10.762 20.123 1.00 96.56 646 LEU A O 1
ATOM 4718 N N . ASP A 1 647 ? -3.130 -9.767 19.449 1.00 93.38 647 ASP A N 1
ATOM 4719 C CA . ASP A 1 647 ? -2.312 -9.970 20.651 1.00 93.38 647 ASP A CA 1
ATOM 4720 C C . ASP A 1 647 ? -1.375 -8.764 20.783 1.00 93.38 647 ASP A C 1
ATOM 4722 O O . ASP A 1 647 ? -0.697 -8.392 19.821 1.00 93.38 647 ASP A O 1
ATOM 4726 N N . GLN A 1 648 ? -1.370 -8.107 21.941 1.00 91.25 648 GLN A N 1
ATOM 4727 C CA . GLN A 1 648 ? -0.601 -6.886 22.204 1.00 91.25 648 GLN A CA 1
ATOM 4728 C C . GLN A 1 648 ? -0.815 -5.799 21.136 1.00 91.25 648 GLN A C 1
ATOM 4730 O O . GLN A 1 648 ? 0.121 -5.098 20.758 1.00 91.25 648 GLN A O 1
ATOM 4735 N N . THR A 1 649 ? -2.038 -5.673 20.613 1.00 93.19 649 THR A N 1
ATOM 4736 C CA . THR A 1 649 ? -2.354 -4.693 19.564 1.00 93.19 649 THR A CA 1
ATOM 4737 C C . THR A 1 649 ? -2.889 -3.397 20.167 1.00 93.19 649 THR A C 1
ATOM 4739 O O . THR A 1 649 ? -3.797 -3.438 20.984 1.00 93.19 649 THR A O 1
ATOM 4742 N N . LYS A 1 650 ? -2.360 -2.243 19.778 1.00 93.38 650 LYS A N 1
ATOM 4743 C CA . LYS A 1 650 ? -2.869 -0.929 20.186 1.00 93.38 650 LYS A CA 1
ATOM 4744 C C . LYS A 1 650 ? -3.639 -0.306 19.035 1.00 93.38 650 LYS A C 1
ATOM 4746 O O . LYS A 1 650 ? -3.175 -0.376 17.901 1.00 93.38 650 LYS A O 1
ATOM 4751 N N . ILE A 1 651 ? -4.794 0.262 19.342 1.00 95.06 651 ILE A N 1
ATOM 4752 C CA . ILE A 1 651 ? -5.609 1.054 18.426 1.00 95.06 651 ILE A CA 1
ATOM 4753 C C . ILE A 1 651 ? -5.897 2.363 19.146 1.00 95.06 651 ILE A C 1
ATOM 4755 O O . ILE A 1 651 ? -6.712 2.339 20.068 1.00 95.06 651 ILE A O 1
ATOM 4759 N N . TYR A 1 652 ? -5.187 3.424 18.765 1.00 91.19 652 TYR A N 1
ATOM 4760 C CA . TYR A 1 652 ? -5.331 4.801 19.248 1.00 91.19 652 TYR A CA 1
ATOM 4761 C C . TYR A 1 652 ? -5.714 5.661 18.046 1.00 91.19 652 TYR A C 1
ATOM 4763 O O . TYR A 1 652 ? -5.035 5.580 17.019 1.00 91.19 652 TYR A O 1
ATOM 4771 N N . THR A 1 653 ? -6.835 6.377 18.124 1.00 89.06 653 THR A N 1
ATOM 4772 C CA . THR A 1 653 ? -7.385 7.097 16.965 1.00 89.06 653 THR A CA 1
ATOM 4773 C C . THR A 1 653 ? -7.239 8.614 17.046 1.00 89.06 653 THR A C 1
ATOM 4775 O O . THR A 1 653 ? -7.089 9.223 15.988 1.00 89.06 653 THR A O 1
ATOM 4778 N N . GLY A 1 654 ? -7.069 9.196 18.236 1.00 86.62 654 GLY A N 1
ATOM 4779 C CA . GLY A 1 654 ? -6.656 10.591 18.416 1.00 86.62 654 GLY A CA 1
ATOM 4780 C C . GLY A 1 654 ? -7.744 11.453 19.055 1.00 86.62 654 GLY A C 1
ATOM 4781 O O . GLY A 1 654 ? -8.588 10.961 19.787 1.00 86.62 654 GLY A O 1
ATOM 4782 N N . ASP A 1 655 ? -7.706 12.771 18.840 1.00 84.94 655 ASP A N 1
ATOM 4783 C CA . ASP A 1 655 ? -8.629 13.710 19.508 1.00 84.94 655 ASP A CA 1
ATOM 4784 C C . ASP A 1 655 ? -9.893 14.061 18.682 1.00 84.94 655 ASP A C 1
ATOM 4786 O O . ASP A 1 655 ? -10.588 15.043 18.989 1.00 84.94 655 ASP A O 1
ATOM 4790 N N . ASP A 1 656 ? -10.140 13.349 17.583 1.00 86.38 656 ASP A N 1
ATOM 4791 C CA . ASP A 1 656 ? -11.249 13.585 16.655 1.00 86.38 656 ASP A CA 1
ATOM 4792 C C . ASP A 1 656 ? -12.479 12.716 16.994 1.00 86.38 656 ASP A C 1
ATOM 4794 O O . ASP A 1 656 ? -12.546 12.067 18.020 1.00 86.38 656 ASP A O 1
ATOM 4798 N N . ASN A 1 657 ? -13.548 12.768 16.191 1.00 91.19 657 ASN A N 1
ATOM 4799 C CA . ASN A 1 657 ? -14.743 11.944 16.446 1.00 91.19 657 ASN A CA 1
ATOM 4800 C C . ASN A 1 657 ? -14.611 10.591 15.741 1.00 91.19 657 ASN A C 1
ATOM 4802 O O . ASN A 1 657 ? -15.228 10.379 14.685 1.00 91.19 657 ASN A O 1
ATOM 4806 N N . ASP A 1 658 ? -13.791 9.708 16.291 1.00 93.12 658 ASP A N 1
ATOM 4807 C CA . ASP A 1 658 ? -13.300 8.524 15.607 1.00 93.12 658 ASP A CA 1
ATOM 4808 C C . ASP A 1 658 ? -14.227 7.317 15.727 1.00 93.12 658 ASP A C 1
ATOM 4810 O O . ASP A 1 658 ? -15.197 7.265 16.492 1.00 93.12 658 ASP A O 1
ATOM 4814 N N . ILE A 1 659 ? -13.962 6.310 14.893 1.00 96.62 659 ILE A N 1
ATOM 4815 C CA . ILE A 1 659 ? -14.781 5.103 14.822 1.00 96.62 659 ILE A CA 1
ATOM 4816 C C . ILE A 1 659 ? -13.902 3.860 14.888 1.00 96.62 659 ILE A C 1
ATOM 4818 O O . ILE A 1 659 ? -13.163 3.544 13.954 1.00 96.62 659 ILE A O 1
ATOM 4822 N N . ILE A 1 660 ? -14.094 3.052 15.930 1.00 98.44 660 ILE A N 1
ATOM 4823 C CA . ILE A 1 660 ? -13.447 1.747 16.073 1.00 98.44 660 ILE A CA 1
ATOM 4824 C C . ILE A 1 660 ? -14.502 0.643 16.003 1.00 98.44 660 ILE A C 1
ATOM 4826 O O . ILE A 1 660 ? -15.415 0.555 16.817 1.00 98.44 660 ILE A O 1
ATOM 4830 N N . ASN A 1 661 ? -14.369 -0.255 15.032 1.00 98.75 661 ASN A N 1
ATOM 4831 C CA . ASN A 1 661 ? -15.263 -1.390 14.833 1.00 98.75 661 ASN A CA 1
ATOM 4832 C C . ASN A 1 661 ? -14.502 -2.709 14.966 1.00 98.75 661 ASN A C 1
ATOM 4834 O O . ASN A 1 661 ? -13.717 -3.051 14.088 1.00 98.75 661 ASN A O 1
ATOM 4838 N N . ILE A 1 662 ? -14.802 -3.511 15.985 1.00 98.69 662 ILE A N 1
ATOM 4839 C CA . ILE A 1 662 ? -14.231 -4.846 16.197 1.00 98.69 662 ILE A CA 1
ATOM 4840 C C . ILE A 1 662 ? -15.331 -5.899 16.058 1.00 98.69 662 ILE A C 1
ATOM 4842 O O . ILE A 1 662 ? -16.242 -5.988 16.879 1.00 98.69 662 ILE A O 1
ATOM 4846 N N . ARG A 1 663 ? -15.252 -6.728 15.016 1.00 98.75 663 ARG A N 1
ATOM 4847 C CA . ARG A 1 663 ? -16.263 -7.738 14.679 1.00 98.75 663 ARG A CA 1
ATOM 4848 C C . ARG A 1 663 ? -15.652 -9.120 14.548 1.00 98.75 663 ARG A C 1
ATOM 4850 O O . ARG A 1 663 ? -14.566 -9.273 13.993 1.00 98.75 663 ARG A O 1
ATOM 4857 N N . ASN A 1 664 ? -16.350 -10.148 15.028 1.00 98.56 664 ASN A N 1
ATOM 4858 C CA . ASN A 1 664 ? -15.955 -11.556 14.866 1.00 98.56 664 ASN A CA 1
ATOM 4859 C C . ASN A 1 664 ? -14.494 -11.851 15.271 1.00 98.56 664 ASN A C 1
ATOM 4861 O O . ASN A 1 664 ? -13.865 -12.757 14.727 1.00 98.56 664 ASN A O 1
ATOM 4865 N N . THR A 1 665 ? -13.925 -11.057 16.176 1.00 98.44 665 THR A N 1
ATOM 4866 C CA . THR A 1 665 ? -12.480 -11.000 16.408 1.00 98.44 665 THR A CA 1
ATOM 4867 C C . THR A 1 665 ? -12.133 -11.638 17.742 1.00 98.44 665 THR A C 1
ATOM 4869 O O . THR A 1 665 ? -12.914 -11.601 18.696 1.00 98.44 665 THR A O 1
ATOM 4872 N N . ILE A 1 666 ? -10.963 -12.273 17.795 1.00 97.62 666 ILE A N 1
ATOM 4873 C CA . ILE A 1 666 ? -10.415 -12.855 19.017 1.00 97.62 666 ILE A CA 1
ATOM 4874 C C . ILE A 1 666 ? -9.237 -11.996 19.465 1.00 97.62 666 ILE A C 1
ATOM 4876 O O . ILE A 1 666 ? -8.223 -11.922 18.775 1.00 97.62 666 ILE A O 1
ATOM 4880 N N . ILE A 1 667 ? -9.367 -11.391 20.639 1.00 95.94 667 ILE A N 1
ATOM 4881 C CA . ILE A 1 667 ? -8.274 -10.755 21.369 1.00 95.94 667 ILE A CA 1
ATOM 4882 C C . ILE A 1 667 ? -7.864 -11.728 22.472 1.00 95.94 667 ILE A C 1
ATOM 4884 O O . ILE A 1 667 ? -8.691 -12.113 23.304 1.00 95.94 667 ILE A O 1
ATOM 4888 N N . ASN A 1 668 ? -6.615 -12.181 22.443 1.00 87.81 668 ASN A N 1
ATOM 4889 C CA . ASN A 1 668 ? -6.095 -13.131 23.422 1.00 87.81 668 ASN A CA 1
ATOM 4890 C C . ASN A 1 668 ? -4.680 -12.733 23.832 1.00 87.81 668 ASN A C 1
ATOM 4892 O O . ASN A 1 668 ? -3.710 -13.267 23.293 1.00 87.81 668 ASN A O 1
ATOM 4896 N N . ASP A 1 669 ? -4.585 -11.824 24.798 1.00 81.12 669 ASP A N 1
ATOM 4897 C CA . ASP A 1 669 ? -3.292 -11.412 25.329 1.00 81.12 669 ASP A CA 1
ATOM 4898 C C . ASP A 1 669 ? -2.751 -12.420 26.332 1.00 81.12 669 ASP A C 1
ATOM 4900 O O . ASP A 1 669 ? -3.456 -12.933 27.212 1.00 81.12 669 ASP A O 1
ATOM 4904 N N . ASP A 1 670 ? -1.448 -12.662 26.243 1.00 67.00 670 ASP A N 1
ATOM 4905 C CA . ASP A 1 670 ? -0.750 -13.411 27.268 1.00 67.00 670 ASP A CA 1
ATOM 4906 C C . ASP A 1 670 ? -0.566 -12.579 28.560 1.00 67.00 670 ASP A C 1
ATOM 4908 O O . ASP A 1 670 ? -0.542 -11.349 28.582 1.00 67.00 670 ASP A O 1
ATOM 4912 N N . LYS A 1 671 ? -0.411 -13.260 29.702 1.00 61.59 671 LYS A N 1
ATOM 4913 C CA . LYS A 1 671 ? -0.102 -12.592 30.982 1.00 61.59 671 LYS A CA 1
ATOM 4914 C C . LYS A 1 671 ? 1.353 -12.098 31.065 1.00 61.59 671 LYS A C 1
ATOM 4916 O O . LYS A 1 671 ? 1.773 -11.607 32.115 1.00 61.59 671 LYS A O 1
ATOM 4921 N N . HIS A 1 672 ? 2.163 -12.308 30.026 1.00 58.59 672 HIS A N 1
ATOM 4922 C CA . HIS A 1 672 ? 3.624 -12.199 30.079 1.00 58.59 672 HIS A CA 1
ATOM 4923 C C . HIS A 1 672 ? 4.193 -11.028 29.260 1.00 58.59 672 HIS A C 1
ATOM 4925 O O . HIS A 1 672 ? 5.345 -10.652 29.496 1.00 58.59 672 HIS A O 1
ATOM 4931 N N . GLY A 1 673 ? 3.398 -10.415 28.382 1.00 63.91 673 GLY A N 1
ATOM 4932 C CA . GLY A 1 673 ? 3.706 -9.203 27.630 1.00 63.91 673 GLY A CA 1
ATOM 4933 C C . GLY A 1 673 ? 3.883 -7.988 28.535 1.00 63.91 673 GLY A C 1
ATOM 4934 O O . GLY A 1 673 ? 3.462 -7.983 29.695 1.00 63.91 673 GLY A O 1
ATOM 4935 N N . ALA A 1 674 ? 4.548 -6.939 28.043 1.00 71.44 674 ALA A N 1
ATOM 4936 C CA . ALA A 1 674 ? 4.724 -5.700 28.810 1.00 71.44 674 ALA A CA 1
ATOM 4937 C C . ALA A 1 674 ? 3.376 -4.976 29.005 1.00 71.44 674 ALA A C 1
ATOM 4939 O O . ALA A 1 674 ? 3.065 -4.555 30.121 1.00 71.44 674 ALA A O 1
ATOM 4940 N N . TYR A 1 675 ? 2.564 -4.946 27.949 1.00 79.75 675 TYR A N 1
ATOM 4941 C CA . TYR A 1 675 ? 1.192 -4.437 27.863 1.00 79.75 675 TYR A CA 1
ATOM 4942 C C . TYR A 1 675 ? 0.270 -5.520 27.279 1.00 79.75 675 TYR A C 1
ATOM 4944 O O . TYR A 1 675 ? 0.760 -6.576 26.890 1.00 79.75 675 TYR A O 1
ATOM 4952 N N . GLY A 1 676 ? -1.042 -5.275 27.281 1.00 86.12 676 GLY A N 1
ATOM 4953 C CA . GLY A 1 676 ? -2.023 -6.042 26.509 1.00 86.12 676 GLY A CA 1
ATOM 4954 C C . GLY A 1 676 ? -2.489 -5.257 25.282 1.00 86.12 676 GLY A C 1
ATOM 4955 O O . GLY A 1 676 ? -1.926 -4.217 24.952 1.00 86.12 676 GLY A O 1
ATOM 4956 N N . THR A 1 677 ? -3.515 -5.764 24.623 1.00 93.19 677 THR A N 1
ATOM 4957 C CA . THR A 1 677 ? -4.259 -5.144 23.540 1.00 93.19 677 THR A CA 1
ATOM 4958 C C . THR A 1 677 ? -5.097 -4.003 24.094 1.00 93.19 677 THR A C 1
ATOM 4960 O O . THR A 1 677 ? -5.796 -4.153 25.095 1.00 93.19 677 THR A O 1
ATOM 4963 N N . ILE A 1 678 ? -5.015 -2.854 23.444 1.00 92.62 678 ILE A N 1
ATOM 4964 C CA . ILE A 1 678 ? -5.636 -1.620 23.898 1.00 92.62 678 ILE A CA 1
ATOM 4965 C C . ILE A 1 678 ? -6.487 -1.072 22.767 1.00 92.62 678 ILE A C 1
ATOM 4967 O O . ILE A 1 678 ? -6.003 -0.932 21.645 1.00 92.62 678 ILE A O 1
ATOM 4971 N N . ILE A 1 679 ? -7.737 -0.759 23.084 1.00 95.31 679 ILE A N 1
ATOM 4972 C CA . ILE A 1 679 ? -8.663 -0.066 22.195 1.00 95.31 679 ILE A CA 1
ATOM 4973 C C . ILE A 1 679 ? -8.964 1.278 22.849 1.00 95.31 679 ILE A C 1
ATOM 4975 O O . ILE A 1 679 ? -9.470 1.277 23.971 1.00 95.31 679 ILE A O 1
ATOM 4979 N N . LYS A 1 680 ? -8.604 2.380 22.187 1.00 91.44 680 LYS A N 1
ATOM 4980 C CA . LYS A 1 680 ? -8.723 3.735 22.724 1.00 91.44 680 LYS A CA 1
ATOM 4981 C C . LYS A 1 680 ? -9.144 4.725 21.631 1.00 91.44 680 LYS A C 1
ATOM 4983 O O . LYS A 1 680 ? -8.467 4.771 20.609 1.00 91.44 680 LYS A O 1
ATOM 4988 N N . GLY A 1 681 ? -10.227 5.471 21.854 1.00 88.69 681 GLY A N 1
ATOM 4989 C CA . GLY A 1 681 ? -10.626 6.597 20.994 1.00 88.69 681 GLY A CA 1
ATOM 4990 C C . GLY A 1 681 ? -9.702 7.806 21.190 1.00 88.69 681 GLY A C 1
ATOM 4991 O O . GLY A 1 681 ? -9.026 8.211 20.261 1.00 88.69 681 GLY A O 1
ATOM 4992 N N . GLU A 1 682 ? -9.463 8.133 22.461 1.00 85.88 682 GLU A N 1
ATOM 4993 C CA . GLU A 1 682 ? -8.564 9.141 23.039 1.00 85.88 682 GLU A CA 1
ATOM 4994 C C . GLU A 1 682 ? -9.187 10.479 23.399 1.00 85.88 682 GLU A C 1
ATOM 4996 O O . GLU A 1 682 ? -9.099 10.811 24.572 1.00 85.88 682 GLU A O 1
ATOM 5001 N N . GLY A 1 683 ? -9.716 11.265 22.484 1.00 85.12 683 GLY A N 1
ATOM 5002 C CA . GLY A 1 683 ? -10.411 12.511 22.792 1.00 85.12 683 GLY A CA 1
ATOM 5003 C C . GLY A 1 683 ? -11.402 12.804 21.681 1.00 85.12 683 GLY A C 1
ATOM 5004 O O . GLY A 1 683 ? -11.319 12.204 20.626 1.00 85.12 683 GLY A O 1
ATOM 5005 N N . GLY A 1 684 ? -12.319 13.748 21.880 1.00 89.00 684 GLY A N 1
ATOM 5006 C CA . GLY A 1 684 ? -13.429 13.898 20.934 1.00 89.00 684 GLY A CA 1
ATOM 5007 C C . GLY A 1 684 ? -14.585 12.949 21.257 1.00 89.00 684 GLY A C 1
ATOM 5008 O O . GLY A 1 684 ? -14.675 12.438 22.362 1.00 89.00 684 GLY A O 1
ATOM 5009 N N . SER A 1 685 ? -15.585 12.881 20.372 1.00 93.00 685 SER A N 1
ATOM 5010 C CA . SER A 1 685 ? -16.814 12.088 20.570 1.00 93.00 685 SER A CA 1
ATOM 5011 C C . SER A 1 685 ? -16.749 10.808 19.747 1.00 93.00 685 SER A C 1
ATOM 5013 O O . SER A 1 685 ? -17.169 10.786 18.582 1.00 93.00 685 SER A O 1
ATOM 5015 N N . ASP A 1 686 ? -16.224 9.759 20.362 1.00 94.81 686 ASP A N 1
ATOM 5016 C CA . ASP A 1 686 ? -15.839 8.524 19.702 1.00 94.81 686 ASP A CA 1
ATOM 5017 C C . ASP A 1 686 ? -16.969 7.500 19.647 1.00 94.81 686 ASP A C 1
ATOM 5019 O O . ASP A 1 686 ? -17.904 7.473 20.448 1.00 94.81 686 ASP A O 1
ATOM 5023 N N . THR A 1 687 ? -16.892 6.594 18.674 1.00 97.81 687 THR A N 1
ATOM 5024 C CA . THR A 1 687 ? -17.780 5.433 18.595 1.00 97.81 687 THR A CA 1
ATOM 5025 C C . THR A 1 687 ? -16.985 4.136 18.555 1.00 97.81 687 THR A C 1
ATOM 5027 O O . THR A 1 687 ? -16.345 3.805 17.556 1.00 97.81 687 THR A O 1
ATOM 5030 N N . ILE A 1 688 ? -17.129 3.322 19.600 1.00 98.56 688 ILE A N 1
ATOM 5031 C CA . ILE A 1 688 ? -16.523 1.995 19.701 1.00 98.56 688 ILE A CA 1
ATOM 5032 C C . ILE A 1 688 ? -17.609 0.921 19.613 1.00 98.56 688 ILE A C 1
ATOM 5034 O O . ILE A 1 688 ? -18.503 0.825 20.451 1.00 98.56 688 ILE A O 1
ATOM 5038 N N . ASN A 1 689 ? -17.511 0.055 18.606 1.00 98.75 689 ASN A N 1
ATOM 5039 C CA . ASN A 1 689 ? -18.422 -1.065 18.387 1.00 98.75 689 ASN A CA 1
ATOM 5040 C C . ASN A 1 689 ? -17.682 -2.399 18.518 1.00 98.75 689 ASN A C 1
ATOM 5042 O O . ASN A 1 689 ? -16.818 -2.715 17.703 1.00 98.75 689 ASN A O 1
ATOM 5046 N N . ILE A 1 690 ? -18.072 -3.227 19.485 1.00 98.81 690 ILE A N 1
ATOM 5047 C CA . ILE A 1 690 ? -17.573 -4.590 19.689 1.00 98.81 690 ILE A CA 1
ATOM 5048 C C . ILE A 1 690 ? -18.707 -5.585 19.425 1.00 98.81 690 ILE A C 1
ATOM 5050 O O . ILE A 1 690 ? -19.656 -5.685 20.201 1.00 98.81 690 ILE A O 1
ATOM 5054 N N . GLU A 1 691 ? -18.616 -6.360 18.346 1.00 98.81 691 GLU A N 1
ATOM 5055 C CA . GLU A 1 691 ? -19.687 -7.264 17.913 1.00 98.81 691 GLU A CA 1
ATOM 5056 C C . GLU A 1 691 ? -19.192 -8.698 17.709 1.00 98.81 691 GLU A C 1
ATOM 5058 O O . GLU A 1 691 ? -18.180 -8.936 17.046 1.00 98.81 691 GLU A O 1
ATOM 5063 N N . SER A 1 692 ? -19.928 -9.689 18.225 1.00 98.69 692 SER A N 1
ATOM 5064 C CA . SER A 1 692 ? -19.626 -11.121 18.028 1.00 98.69 692 SER A CA 1
ATOM 5065 C C . SER A 1 692 ? -18.168 -11.508 18.336 1.00 98.69 692 SER A C 1
ATOM 5067 O O . SER A 1 692 ? -17.614 -12.425 17.724 1.00 98.69 692 SER A O 1
ATOM 5069 N N . SER A 1 693 ? -17.524 -10.794 19.260 1.00 98.62 693 SER A N 1
ATOM 5070 C CA . SER A 1 693 ? -16.084 -10.878 19.509 1.00 98.62 693 SER A CA 1
ATOM 5071 C C . SER A 1 693 ? -15.780 -11.499 20.869 1.00 98.62 693 SER A C 1
ATOM 5073 O O . SER A 1 693 ? -16.640 -11.597 21.750 1.00 98.62 693 SER A O 1
ATOM 5075 N N . LYS A 1 694 ? -14.546 -11.978 21.026 1.00 98.31 694 LYS A N 1
ATOM 5076 C CA . LYS A 1 694 ? -14.056 -12.570 22.270 1.00 98.31 694 LYS A CA 1
ATOM 5077 C C . LYS A 1 694 ? -12.795 -11.858 22.724 1.00 98.31 694 LYS A C 1
ATOM 5079 O O . LYS A 1 694 ? -11.822 -11.849 21.976 1.00 98.31 694 LYS A O 1
ATOM 5084 N N . ILE A 1 695 ? -12.811 -11.305 23.930 1.00 97.06 695 ILE A N 1
ATOM 5085 C CA . ILE A 1 695 ? -11.717 -10.494 24.465 1.00 97.06 695 ILE A CA 1
ATOM 5086 C C . ILE A 1 695 ? -11.269 -11.076 25.802 1.00 97.06 695 ILE A C 1
ATOM 5088 O O . ILE A 1 695 ? -12.072 -11.197 26.728 1.00 97.06 695 ILE A O 1
ATOM 5092 N N . PHE A 1 696 ? -9.991 -11.445 25.877 1.00 92.75 696 PHE A N 1
ATOM 5093 C CA . PHE A 1 696 ? -9.370 -12.039 27.055 1.00 92.75 696 PHE A CA 1
ATOM 5094 C C . PHE A 1 696 ? -7.995 -11.428 27.327 1.00 92.75 696 PHE A C 1
ATOM 5096 O O . PHE A 1 696 ? -7.227 -11.192 26.393 1.00 92.75 696 PHE A O 1
ATOM 5103 N N . GLY A 1 697 ? -7.655 -11.285 28.611 1.00 86.62 697 GLY A N 1
ATOM 5104 C CA . GLY A 1 697 ? -6.304 -10.957 29.069 1.00 86.62 697 GLY A CA 1
ATOM 5105 C C . GLY A 1 697 ? -6.277 -9.827 30.096 1.00 86.62 697 GLY A C 1
ATOM 5106 O O . GLY A 1 697 ? -6.782 -8.745 29.835 1.00 86.62 697 GLY A O 1
ATOM 5107 N N . GLU A 1 698 ? -5.606 -10.047 31.233 1.00 86.94 698 GLU A N 1
ATOM 5108 C CA . GLU A 1 698 ? -5.594 -9.149 32.416 1.00 86.94 698 GLU A CA 1
ATOM 5109 C C . GLU A 1 698 ? -5.036 -7.742 32.153 1.00 86.94 698 GLU A C 1
ATOM 5111 O O . GLU A 1 698 ? -5.125 -6.866 33.007 1.00 86.94 698 GLU A O 1
ATOM 5116 N N . LYS A 1 699 ? -4.420 -7.528 30.988 1.00 87.38 699 LYS A N 1
ATOM 5117 C CA . LYS A 1 699 ? -3.857 -6.242 30.570 1.00 87.38 699 LYS A CA 1
ATOM 5118 C C . LYS A 1 699 ? -4.614 -5.591 29.419 1.00 87.38 699 LYS A C 1
ATOM 5120 O O . LYS A 1 699 ? -4.271 -4.463 29.076 1.00 87.38 699 LYS A O 1
ATOM 5125 N N . ALA A 1 700 ? -5.584 -6.287 28.827 1.00 91.69 700 ALA A N 1
ATOM 5126 C CA . ALA A 1 700 ? -6.424 -5.712 27.794 1.00 91.69 700 ALA A CA 1
ATOM 5127 C C . ALA A 1 700 ? -7.354 -4.663 28.408 1.00 91.69 700 ALA A C 1
ATOM 5129 O O . ALA A 1 700 ? -7.802 -4.837 29.544 1.00 91.69 700 ALA A O 1
ATOM 5130 N N . TYR A 1 701 ? -7.667 -3.597 27.679 1.00 91.94 701 TYR A N 1
ATOM 5131 C CA . TYR A 1 701 ? -8.712 -2.658 28.084 1.00 91.94 701 TYR A CA 1
ATOM 5132 C C . TYR A 1 701 ? -9.343 -1.945 26.892 1.00 91.94 701 TYR A C 1
ATOM 5134 O O . TYR A 1 701 ? -8.775 -1.913 25.798 1.00 91.94 701 TYR A O 1
ATOM 5142 N N . ILE A 1 702 ? -10.542 -1.418 27.137 1.00 95.00 702 ILE A N 1
ATOM 5143 C CA . ILE A 1 702 ? -11.334 -0.636 26.192 1.00 95.00 702 ILE A CA 1
ATOM 5144 C C . ILE A 1 702 ? -11.616 0.705 26.856 1.00 95.00 702 ILE A C 1
ATOM 5146 O O . ILE A 1 702 ? -12.255 0.726 27.907 1.00 95.00 702 ILE A O 1
ATOM 5150 N N . ASP A 1 703 ? -11.163 1.777 26.227 1.00 92.06 703 ASP A N 1
ATOM 5151 C CA . ASP A 1 703 ? -11.407 3.151 26.644 1.00 92.06 703 ASP A CA 1
ATOM 5152 C C . ASP A 1 703 ? -11.989 3.929 25.459 1.00 92.06 703 ASP A C 1
ATOM 5154 O O . ASP A 1 703 ? -11.493 3.769 24.348 1.00 92.06 703 ASP A O 1
ATOM 5158 N N . ALA A 1 704 ? -13.014 4.752 25.655 1.00 90.50 704 ALA A N 1
ATOM 5159 C CA . ALA A 1 704 ? -13.420 5.699 24.616 1.00 90.50 704 ALA A CA 1
ATOM 5160 C C . ALA A 1 704 ? -12.548 6.962 24.679 1.00 90.50 704 ALA A C 1
ATOM 5162 O O . ALA A 1 704 ? -11.847 7.239 23.722 1.00 90.50 704 ALA A O 1
ATOM 5163 N N . ASP A 1 705 ? -12.383 7.564 25.852 1.00 82.75 705 ASP A N 1
ATOM 5164 C CA . ASP A 1 705 ? -11.634 8.806 26.055 1.00 82.75 705 ASP A CA 1
ATOM 5165 C C . ASP A 1 705 ? -10.441 8.630 27.026 1.00 82.75 705 ASP A C 1
ATOM 5167 O O . ASP A 1 705 ? -10.248 7.631 27.741 1.00 82.75 705 ASP A O 1
ATOM 5171 N N . SER A 1 706 ? -9.553 9.617 27.008 1.00 70.25 706 SER A N 1
ATOM 5172 C CA . SER A 1 706 ? -8.393 9.754 27.872 1.00 70.25 706 SER A CA 1
ATOM 5173 C C . SER A 1 706 ? -8.793 10.238 29.263 1.00 70.25 706 SER A C 1
ATOM 5175 O O . SER A 1 706 ? -9.760 10.957 29.475 1.00 70.25 706 SER A O 1
ATOM 5177 N N . TYR A 1 707 ? -7.983 9.914 30.272 1.00 57.41 707 TYR A N 1
ATOM 5178 C CA . TYR A 1 707 ? -8.185 10.454 31.618 1.00 57.41 707 TYR A CA 1
ATOM 5179 C C . TYR A 1 707 ? -7.910 11.979 31.665 1.00 57.41 707 TYR A C 1
ATOM 5181 O O . TYR A 1 707 ? -6.796 12.392 31.999 1.00 57.41 707 TYR A O 1
ATOM 5189 N N . GLY A 1 708 ? -8.902 12.833 31.380 1.00 56.00 708 GLY A N 1
ATOM 5190 C CA . GLY A 1 708 ? -8.798 14.283 31.596 1.00 56.00 708 GLY A CA 1
ATOM 5191 C C . GLY A 1 708 ? -9.863 15.148 30.904 1.00 56.00 708 GLY A C 1
ATOM 5192 O O . GLY A 1 708 ? -10.234 14.928 29.767 1.00 56.00 708 GLY A O 1
ATOM 5193 N N . THR A 1 709 ? -10.296 16.228 31.560 1.00 55.06 709 THR A N 1
ATOM 5194 C CA . THR A 1 709 ? -11.455 17.040 31.127 1.00 55.06 709 THR A CA 1
ATOM 5195 C C . THR A 1 709 ? -11.197 18.038 29.990 1.00 55.06 709 THR A C 1
ATOM 5197 O O . THR A 1 709 ? -12.112 18.751 29.583 1.00 55.06 709 THR A O 1
ATOM 5200 N N . SER A 1 710 ? -9.962 18.178 29.496 1.00 62.53 710 SER A N 1
ATOM 5201 C CA . SER A 1 710 ? -9.635 19.216 28.502 1.00 62.53 710 SER A CA 1
ATOM 5202 C C . SER A 1 710 ? -10.008 18.858 27.062 1.00 62.53 710 SER A C 1
ATOM 5204 O O . SER A 1 710 ? -10.043 19.774 26.240 1.00 62.53 710 SER A O 1
ATOM 5206 N N . LYS A 1 711 ? -10.268 17.574 26.775 1.00 73.25 711 LYS A N 1
ATOM 5207 C CA . LYS A 1 711 ? -10.637 17.049 25.446 1.00 73.25 711 LYS A CA 1
ATOM 5208 C C . LYS A 1 711 ? -11.815 16.051 25.472 1.00 73.25 711 LYS A C 1
ATOM 5210 O O . LYS A 1 711 ? -12.085 15.417 24.463 1.00 73.25 711 LYS A O 1
ATOM 5215 N N . ALA A 1 712 ? -12.524 15.989 26.599 1.00 79.75 712 ALA A N 1
ATOM 5216 C CA . ALA A 1 712 ? -13.700 15.149 26.815 1.00 79.75 712 ALA A CA 1
ATOM 5217 C C . ALA A 1 712 ? -14.777 15.362 25.734 1.00 79.75 712 ALA A C 1
ATOM 5219 O O . ALA A 1 712 ? -15.165 16.512 25.469 1.00 79.75 712 ALA A O 1
ATOM 5220 N N . GLY A 1 713 ? -15.275 14.277 25.146 1.00 88.50 713 GLY A N 1
ATOM 5221 C CA . GLY A 1 713 ? -16.387 14.281 24.198 1.00 88.50 713 GLY A CA 1
ATOM 5222 C C . GLY A 1 713 ? -17.441 13.237 24.553 1.00 88.50 713 GLY A C 1
ATOM 5223 O O . GLY A 1 713 ? -17.306 12.516 25.520 1.00 88.50 713 GLY A O 1
ATOM 5224 N N . ASN A 1 714 ? -18.576 13.262 23.851 1.00 93.94 714 ASN A N 1
ATOM 5225 C CA . ASN A 1 714 ? -19.703 12.390 24.185 1.00 93.94 714 ASN A CA 1
ATOM 5226 C C . ASN A 1 714 ? -19.558 11.069 23.428 1.00 93.94 714 ASN A C 1
ATOM 5228 O O . ASN A 1 714 ? -19.828 11.029 22.221 1.00 93.94 714 ASN A O 1
ATOM 5232 N N . ASP A 1 715 ? -19.179 10.012 24.129 1.00 96.06 715 ASP A N 1
ATOM 5233 C CA . ASP A 1 715 ? -18.788 8.756 23.507 1.00 96.06 715 ASP A CA 1
ATOM 5234 C C . ASP A 1 715 ? -19.931 7.752 23.391 1.00 96.06 715 ASP A C 1
ATOM 5236 O O . ASP A 1 715 ? -20.892 7.740 24.162 1.00 96.06 715 ASP A O 1
ATOM 5240 N N . ILE A 1 716 ? -19.809 6.846 22.423 1.00 98.12 716 ILE A N 1
ATOM 5241 C CA . ILE A 1 716 ? -20.725 5.724 22.233 1.00 98.12 716 ILE A CA 1
ATOM 5242 C C . ILE A 1 716 ? -19.942 4.415 22.294 1.00 98.12 716 ILE A C 1
ATOM 5244 O O . ILE A 1 716 ? -19.151 4.104 21.401 1.00 98.12 716 ILE A O 1
ATOM 5248 N N . LEU A 1 717 ? -20.248 3.575 23.282 1.00 98.44 717 LEU A N 1
ATOM 5249 C CA . LEU A 1 717 ? -19.708 2.222 23.399 1.00 98.44 717 LEU A CA 1
ATOM 5250 C C . LEU A 1 717 ? -20.810 1.175 23.223 1.00 98.44 717 LEU A C 1
ATOM 5252 O O . LEU A 1 717 ? -21.646 0.964 24.100 1.00 98.44 717 LEU A O 1
ATOM 5256 N N . ASN A 1 718 ? -20.766 0.434 22.117 1.00 98.69 718 ASN A N 1
ATOM 5257 C CA . ASN A 1 718 ? -21.679 -0.674 21.849 1.00 98.69 718 ASN A CA 1
ATOM 5258 C C . ASN A 1 718 ? -20.957 -2.022 21.978 1.00 98.69 718 ASN A C 1
ATOM 5260 O O . ASN A 1 718 ? -20.016 -2.306 21.241 1.00 98.69 718 ASN A O 1
ATOM 5264 N N . ILE A 1 719 ? -21.442 -2.903 22.854 1.00 98.81 719 ILE A N 1
ATOM 5265 C CA . ILE A 1 719 ? -20.961 -4.281 23.015 1.00 98.81 719 ILE A CA 1
ATOM 5266 C C . ILE A 1 719 ? -22.119 -5.242 22.752 1.00 98.81 719 ILE A C 1
ATOM 5268 O O . ILE A 1 719 ? -23.082 -5.317 23.516 1.00 98.81 719 ILE A O 1
ATOM 5272 N N . LYS A 1 720 ? -22.021 -6.023 21.678 1.00 98.81 720 LYS A N 1
ATOM 5273 C CA . LYS A 1 720 ? -23.106 -6.885 21.206 1.00 98.81 720 LYS A CA 1
ATOM 5274 C C . LYS A 1 720 ? -22.644 -8.304 20.908 1.00 98.81 720 LYS A C 1
ATOM 5276 O O . LYS A 1 720 ? -21.612 -8.509 20.271 1.00 98.81 720 LYS A O 1
ATOM 5281 N N . ASP A 1 721 ? -23.433 -9.295 21.321 1.00 98.75 721 ASP A N 1
ATOM 5282 C CA . ASP A 1 721 ? -23.199 -10.721 21.042 1.00 98.75 721 ASP A CA 1
ATOM 5283 C C . ASP A 1 721 ? -21.773 -11.201 21.414 1.00 98.75 721 ASP A C 1
ATOM 5285 O O . ASP A 1 721 ? -21.237 -12.130 20.807 1.00 98.75 721 ASP A O 1
ATOM 5289 N N . SER A 1 722 ? -21.128 -10.552 22.389 1.00 98.75 722 SER A N 1
ATOM 5290 C CA . SER A 1 722 ? -19.691 -10.686 22.661 1.00 98.75 722 SER A CA 1
ATOM 5291 C C . SER A 1 722 ? -19.399 -11.325 24.020 1.00 98.75 722 SER A C 1
ATOM 5293 O O . SER A 1 722 ? -20.250 -11.403 24.909 1.00 98.75 722 SER A O 1
ATOM 5295 N N . THR A 1 723 ? -18.179 -11.837 24.184 1.00 98.56 723 THR A N 1
ATOM 5296 C CA . THR A 1 723 ? -17.666 -12.360 25.459 1.00 98.56 723 THR A CA 1
ATOM 5297 C C . THR A 1 723 ? -16.402 -11.609 25.846 1.00 98.56 723 THR A C 1
ATOM 5299 O O . THR A 1 723 ? -15.406 -11.689 25.132 1.00 98.56 723 THR A O 1
ATOM 5302 N N . ILE A 1 724 ? -16.431 -10.915 26.977 1.00 98.06 724 ILE A N 1
ATOM 5303 C CA . ILE A 1 724 ? -15.286 -10.197 27.537 1.00 98.06 724 ILE A CA 1
ATOM 5304 C C . ILE A 1 724 ? -15.000 -10.804 28.903 1.00 98.06 724 ILE A C 1
ATOM 5306 O O . ILE A 1 724 ? -15.884 -10.823 29.757 1.00 98.06 724 ILE A O 1
ATOM 5310 N N . ASP A 1 725 ? -13.799 -11.340 29.101 1.00 95.62 725 ASP A N 1
ATOM 5311 C CA . ASP A 1 725 ? -13.459 -12.029 30.342 1.00 95.62 725 ASP A CA 1
ATOM 5312 C C . ASP A 1 725 ? -12.029 -11.746 30.804 1.00 95.62 725 ASP A C 1
ATOM 5314 O O . ASP A 1 725 ? -11.060 -11.996 30.083 1.00 95.62 725 ASP A O 1
ATOM 5318 N N . GLY A 1 726 ? -11.902 -11.273 32.043 1.00 92.56 726 GLY A N 1
ATOM 5319 C CA . GLY A 1 726 ? -10.607 -11.114 32.698 1.00 92.56 726 GLY A CA 1
ATOM 5320 C C . GLY A 1 726 ? -9.773 -9.955 32.162 1.00 92.56 726 GLY A C 1
ATOM 5321 O O . GLY A 1 726 ? -8.553 -10.079 32.178 1.00 92.56 726 GLY A O 1
ATOM 5322 N N . ILE A 1 727 ? -10.401 -8.894 31.641 1.00 92.56 727 ILE A N 1
ATOM 5323 C CA . ILE A 1 727 ? -9.709 -7.686 31.161 1.00 92.56 727 ILE A CA 1
ATOM 5324 C C . ILE A 1 727 ? -9.541 -6.650 32.279 1.00 92.56 727 ILE A C 1
ATOM 5326 O O . ILE A 1 727 ? -10.205 -6.747 33.311 1.00 92.56 727 ILE A O 1
ATOM 5330 N N . LYS A 1 728 ? -8.668 -5.654 32.084 1.00 90.88 728 LYS A N 1
ATOM 5331 C CA . LYS A 1 728 ? -8.405 -4.617 33.092 1.00 90.88 728 LYS A CA 1
ATOM 5332 C C . LYS A 1 728 ? -9.638 -3.743 33.329 1.00 90.88 728 LYS A C 1
ATOM 5334 O O . LYS A 1 728 ? -10.074 -3.612 34.464 1.00 90.88 728 LYS A O 1
ATOM 5339 N N . ARG A 1 729 ? -10.198 -3.138 32.278 1.00 91.56 729 ARG A N 1
ATOM 5340 C CA . ARG A 1 729 ? -11.329 -2.205 32.405 1.00 91.56 729 ARG A CA 1
ATOM 5341 C C . ARG A 1 729 ? -12.074 -1.975 31.094 1.00 91.56 729 ARG A C 1
ATOM 5343 O O . ARG A 1 729 ? -11.545 -2.261 30.017 1.00 91.56 729 ARG A O 1
ATOM 5350 N N . ILE A 1 730 ? -13.281 -1.438 31.235 1.00 95.00 730 ILE A N 1
ATOM 5351 C CA . ILE A 1 730 ? -14.104 -0.839 30.184 1.00 95.00 730 ILE A CA 1
ATOM 5352 C C . ILE A 1 730 ? -14.481 0.563 30.668 1.00 95.00 730 ILE A C 1
ATOM 5354 O O . ILE A 1 730 ? -15.086 0.684 31.733 1.00 95.00 730 ILE A O 1
ATOM 5358 N N . TYR A 1 731 ? -14.1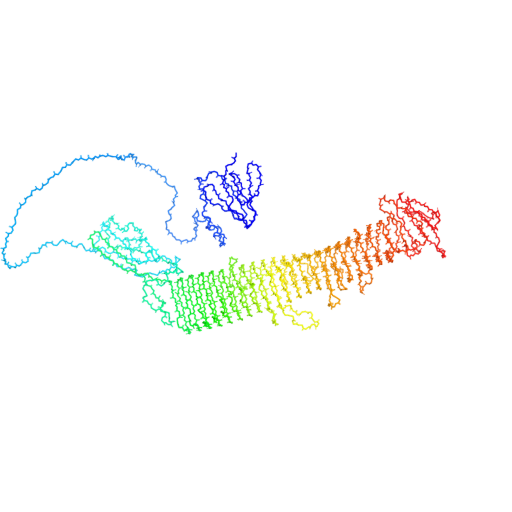13 1.608 29.938 1.00 92.69 731 TYR A N 1
ATOM 5359 C CA . TYR A 1 731 ? -14.287 2.986 30.393 1.00 92.69 731 TYR A CA 1
ATOM 5360 C C . TYR A 1 731 ? -14.692 3.904 29.237 1.00 92.69 731 TYR A C 1
ATOM 5362 O O . TYR A 1 731 ? -14.152 3.738 28.149 1.00 92.69 731 TYR A O 1
ATOM 5370 N N . THR A 1 732 ? -15.625 4.838 29.437 1.00 92.31 732 THR A N 1
ATOM 5371 C CA . THR A 1 732 ? -15.911 5.862 28.414 1.00 92.31 732 THR A CA 1
ATOM 5372 C C . THR A 1 732 ? -15.124 7.128 28.684 1.00 92.31 732 THR A C 1
ATOM 5374 O O . THR A 1 732 ? -14.168 7.312 27.957 1.00 92.31 732 THR A O 1
ATOM 5377 N N . GLY A 1 733 ? -15.290 7.858 29.787 1.00 89.00 733 GLY A N 1
ATOM 5378 C CA . GLY A 1 733 ? -14.358 8.949 30.080 1.00 89.00 733 GLY A CA 1
ATOM 5379 C C . GLY A 1 733 ? -14.963 10.157 30.747 1.00 89.00 733 GLY A C 1
ATOM 5380 O O . GLY A 1 733 ? -15.394 10.083 31.892 1.00 89.00 733 GLY A O 1
ATOM 5381 N N . GLY A 1 734 ? -14.804 11.319 30.129 1.00 87.19 734 GLY A N 1
ATOM 5382 C CA . GLY A 1 734 ? -15.594 12.490 30.470 1.00 87.19 734 GLY A CA 1
ATOM 5383 C C . GLY A 1 734 ? -16.452 12.859 29.271 1.00 87.19 734 GLY A C 1
ATOM 5384 O O . GLY A 1 734 ? -15.989 12.754 28.149 1.00 87.19 734 GLY A O 1
ATOM 5385 N N . GLY A 1 735 ? -17.648 13.389 29.493 1.00 91.44 735 GLY A N 1
ATOM 5386 C CA . GLY A 1 735 ? -18.625 13.561 28.421 1.00 91.44 735 GLY A CA 1
ATOM 5387 C C . GLY A 1 735 ? -19.980 13.037 28.855 1.00 91.44 735 GLY A C 1
ATOM 5388 O O . GLY A 1 735 ? -20.129 12.581 29.971 1.00 91.44 735 GLY A O 1
ATOM 5389 N N . ASN A 1 736 ? -21.012 13.193 28.031 1.00 94.69 736 ASN A N 1
ATOM 5390 C CA . ASN A 1 736 ? -22.278 12.498 28.281 1.00 94.69 736 ASN A CA 1
ATOM 5391 C C . ASN A 1 736 ? -22.292 11.272 27.379 1.00 94.69 736 ASN A C 1
ATOM 5393 O O . ASN A 1 736 ? -22.575 11.404 26.183 1.00 94.69 736 ASN A O 1
ATOM 5397 N N . ASP A 1 737 ? -21.972 10.126 27.958 1.00 96.25 737 ASP A N 1
ATOM 5398 C CA . ASP A 1 737 ? -21.643 8.916 27.222 1.00 96.25 737 ASP A CA 1
ATOM 5399 C C . ASP A 1 737 ? -22.816 7.936 27.167 1.00 96.25 737 ASP A C 1
ATOM 5401 O O . ASP A 1 737 ? -23.613 7.809 28.101 1.00 96.25 737 ASP A O 1
ATOM 5405 N N . ASP A 1 738 ? -22.896 7.185 26.071 1.00 98.25 738 ASP A N 1
ATOM 5406 C CA . ASP A 1 738 ? -23.883 6.133 25.848 1.00 98.25 738 ASP A CA 1
ATOM 5407 C C . ASP A 1 738 ? -23.197 4.755 25.800 1.00 98.25 738 ASP A C 1
ATOM 5409 O O . ASP A 1 738 ? -22.500 4.403 24.844 1.00 98.25 738 ASP A O 1
ATOM 5413 N N . ILE A 1 739 ? -23.451 3.916 26.807 1.00 98.50 739 ILE A N 1
ATOM 5414 C CA . ILE A 1 739 ? -22.955 2.536 26.887 1.00 98.50 739 ILE A CA 1
ATOM 5415 C C . ILE A 1 739 ? -24.106 1.551 26.655 1.00 98.50 739 ILE A C 1
ATOM 5417 O O . ILE A 1 739 ? -25.043 1.448 27.450 1.00 98.50 739 ILE A O 1
ATOM 5421 N N . HIS A 1 740 ? -24.016 0.735 25.608 1.00 98.50 740 HIS A N 1
ATOM 5422 C CA . HIS A 1 740 ? -24.997 -0.305 25.294 1.00 98.50 740 HIS A CA 1
ATOM 5423 C C . HIS A 1 740 ? -24.370 -1.697 25.311 1.00 98.50 740 HIS A C 1
ATOM 5425 O O . HIS A 1 740 ? -23.491 -2.006 24.508 1.00 98.50 740 HIS A O 1
ATOM 5431 N N . ILE A 1 741 ? -24.863 -2.577 26.187 1.00 98.69 741 ILE A N 1
ATOM 5432 C CA . ILE A 1 741 ? -24.410 -3.968 26.279 1.00 98.69 741 ILE A CA 1
ATOM 5433 C C . ILE A 1 741 ? -25.588 -4.912 26.021 1.00 98.69 741 ILE A C 1
ATOM 5435 O O . ILE A 1 741 ? -26.438 -5.135 26.889 1.00 98.69 741 ILE A O 1
ATOM 5439 N N . THR A 1 742 ? -25.585 -5.541 24.846 1.00 98.69 742 THR A N 1
ATOM 5440 C CA . THR A 1 742 ? -26.676 -6.390 24.351 1.00 98.69 742 THR A CA 1
ATOM 5441 C C . THR A 1 742 ? -26.234 -7.831 24.152 1.00 98.69 742 THR A C 1
ATOM 5443 O O . THR A 1 742 ? -25.268 -8.103 23.434 1.00 98.69 742 THR A O 1
ATOM 5446 N N . ASN A 1 743 ? -26.971 -8.781 24.738 1.00 98.56 743 ASN A N 1
ATOM 5447 C CA . ASN A 1 743 ? -26.755 -10.227 24.571 1.00 98.56 743 ASN A CA 1
ATOM 5448 C C . ASN A 1 743 ? -25.281 -10.657 24.756 1.00 98.56 743 ASN A C 1
ATOM 5450 O O . ASN A 1 743 ? -24.780 -11.557 24.078 1.00 98.56 743 ASN A O 1
ATOM 5454 N N . SER A 1 744 ? -24.562 -9.981 25.653 1.00 98.81 744 SER A N 1
ATOM 5455 C CA . SER A 1 744 ? -23.122 -10.173 25.849 1.00 98.81 744 SER A CA 1
ATOM 5456 C C . SER A 1 744 ? -22.822 -10.701 27.245 1.00 98.81 744 SER A C 1
ATOM 5458 O O . SER A 1 744 ? -23.596 -10.517 28.179 1.00 98.81 744 SER A O 1
ATOM 5460 N N . THR A 1 745 ? -21.702 -11.402 27.404 1.00 98.75 745 THR A N 1
ATOM 5461 C CA . THR A 1 745 ? -21.204 -11.827 28.720 1.00 98.75 745 THR A CA 1
ATOM 5462 C C . THR A 1 745 ? -19.945 -11.043 29.045 1.00 98.75 745 THR A C 1
ATOM 5464 O O . THR A 1 745 ? -18.957 -11.168 28.325 1.00 98.75 745 THR A O 1
ATOM 5467 N N . ILE A 1 746 ? -19.985 -10.264 30.124 1.00 98.50 746 ILE A N 1
ATOM 5468 C CA . ILE A 1 746 ? -18.835 -9.541 30.663 1.00 98.50 746 ILE A CA 1
ATOM 5469 C C . ILE A 1 746 ? -18.528 -10.115 32.042 1.00 98.50 746 ILE A C 1
ATOM 5471 O O . ILE A 1 746 ? -19.402 -10.156 32.915 1.00 98.50 746 ILE A O 1
ATOM 5475 N N . SER A 1 747 ? -17.305 -10.603 32.227 1.00 97.19 747 SER A N 1
ATOM 5476 C CA . SER A 1 747 ? -16.897 -11.222 33.479 1.00 97.19 747 SER A CA 1
ATOM 5477 C C . SER A 1 747 ? -15.483 -10.883 33.915 1.00 97.19 747 SER A C 1
ATOM 5479 O O . SER A 1 747 ? -14.597 -10.647 33.100 1.00 97.19 747 SER A O 1
ATOM 5481 N N . ASN A 1 748 ? -15.264 -10.915 35.231 1.00 94.50 748 ASN A N 1
ATOM 5482 C CA . ASN A 1 748 ? -13.941 -10.788 35.847 1.00 94.50 748 ASN A CA 1
ATOM 5483 C C . ASN A 1 748 ? -13.158 -9.544 35.393 1.00 94.50 748 ASN A C 1
ATOM 5485 O O . ASN A 1 748 ? -11.937 -9.602 35.280 1.00 94.50 748 ASN A O 1
ATOM 5489 N N . VAL A 1 749 ? -13.853 -8.443 35.111 1.00 93.50 749 VAL A N 1
ATOM 5490 C CA . VAL A 1 749 ? -13.206 -7.166 34.820 1.00 93.50 749 VAL A CA 1
ATOM 5491 C C . VAL A 1 749 ? -12.800 -6.532 36.146 1.00 93.50 749 VAL A C 1
ATOM 5493 O O . VAL A 1 749 ? -13.641 -6.358 37.032 1.00 93.50 749 VAL A O 1
ATOM 5496 N N . GLU A 1 750 ? -11.517 -6.228 36.312 1.00 84.38 750 GLU A N 1
ATOM 5497 C CA . GLU A 1 750 ? -10.964 -5.710 37.565 1.00 84.38 750 GLU A CA 1
ATOM 5498 C C . GLU A 1 750 ? -9.854 -4.697 37.283 1.00 84.38 750 GLU A C 1
ATOM 5500 O O . GLU A 1 750 ? -8.761 -5.060 36.836 1.00 84.38 750 GLU A O 1
ATOM 5505 N N . ASP A 1 751 ? -10.121 -3.430 37.605 1.00 79.62 751 ASP A N 1
ATOM 5506 C CA . ASP A 1 751 ? -9.088 -2.406 37.598 1.00 79.62 751 ASP A CA 1
ATOM 5507 C C . ASP A 1 751 ? -8.382 -2.389 38.959 1.00 79.62 751 ASP A C 1
ATOM 5509 O O . ASP A 1 751 ? -8.951 -2.023 39.990 1.00 79.62 751 ASP A O 1
ATOM 5513 N N . ALA A 1 752 ? -7.116 -2.808 38.970 1.00 67.88 752 ALA A N 1
ATOM 5514 C CA . ALA A 1 752 ? -6.292 -2.807 40.174 1.00 67.88 752 ALA A CA 1
ATOM 5515 C C . ALA A 1 752 ? -6.025 -1.389 40.716 1.00 67.88 752 ALA A C 1
ATOM 5517 O O . ALA A 1 752 ? -5.682 -1.250 41.894 1.00 67.88 752 ALA A O 1
ATOM 5518 N N . ASP A 1 753 ? -6.161 -0.365 39.867 1.00 67.56 753 ASP A N 1
ATOM 5519 C CA . ASP A 1 753 ? -5.908 1.032 40.216 1.00 67.56 753 ASP A CA 1
ATOM 5520 C C . ASP A 1 753 ? -7.175 1.740 40.741 1.00 67.56 753 ASP A C 1
ATOM 5522 O O . ASP A 1 753 ? -7.063 2.698 41.510 1.00 67.56 753 ASP A O 1
ATOM 5526 N N . ASP A 1 754 ? -8.370 1.231 40.411 1.00 66.38 754 ASP A N 1
ATOM 5527 C CA . ASP A 1 754 ? -9.655 1.731 40.910 1.00 66.38 754 ASP A CA 1
ATOM 5528 C C . ASP A 1 754 ? -10.681 0.597 41.092 1.00 66.38 754 ASP A C 1
ATOM 5530 O O . ASP A 1 754 ? -11.360 0.158 40.163 1.00 66.38 754 ASP A O 1
ATOM 5534 N N . SER A 1 755 ? -10.858 0.159 42.342 1.00 54.81 755 SER A N 1
ATOM 5535 C CA . SER A 1 755 ? -11.737 -0.964 42.696 1.00 54.81 755 SER A CA 1
ATOM 5536 C C . SER A 1 755 ? -13.227 -0.754 42.380 1.00 54.81 755 SER A C 1
ATOM 5538 O O . SER A 1 755 ? -14.013 -1.697 42.520 1.00 54.81 755 SER A O 1
ATOM 5540 N N . PHE A 1 756 ? -13.638 0.467 42.017 1.00 53.97 756 PHE A N 1
ATOM 5541 C CA . PHE A 1 756 ? -15.024 0.796 41.680 1.00 53.97 756 PHE A CA 1
ATOM 5542 C C . PHE A 1 756 ? -15.284 0.920 40.172 1.00 53.97 756 PHE A C 1
ATOM 5544 O O . PHE A 1 756 ? -16.449 0.992 39.788 1.00 53.97 756 PHE A O 1
ATOM 5551 N N . ARG A 1 757 ? -14.252 0.882 39.315 1.00 62.47 757 ARG A N 1
ATOM 5552 C CA . ARG A 1 757 ? -14.375 1.150 37.869 1.00 62.47 757 ARG A CA 1
ATOM 5553 C C . ARG A 1 757 ? -13.950 -0.032 36.993 1.00 62.47 757 ARG A C 1
ATOM 5555 O O . ARG A 1 757 ? -13.084 0.099 36.136 1.00 62.47 757 ARG A O 1
ATOM 5562 N N . SER A 1 758 ? -14.574 -1.197 37.179 1.00 85.75 758 SER A N 1
ATOM 5563 C CA . SER A 1 758 ? -14.405 -2.294 36.212 1.00 85.75 758 SER A CA 1
ATOM 5564 C C . SER A 1 758 ? -15.070 -1.944 34.876 1.00 85.75 758 SER A C 1
ATOM 5566 O O . SER A 1 758 ? -14.439 -2.023 33.826 1.00 85.75 758 SER A O 1
ATOM 5568 N N . ILE A 1 759 ? -16.340 -1.534 34.931 1.00 93.69 759 ILE A N 1
ATOM 5569 C CA . ILE A 1 759 ? -17.040 -0.831 33.853 1.00 93.69 759 ILE A CA 1
ATOM 5570 C C . ILE A 1 759 ? -17.394 0.550 34.403 1.00 93.69 759 ILE A C 1
ATOM 5572 O O . ILE A 1 759 ? -18.014 0.619 35.468 1.00 93.69 759 ILE A O 1
ATOM 5576 N N . GLY A 1 760 ? -17.017 1.630 33.722 1.00 90.12 760 GLY A N 1
ATOM 5577 C CA . GLY A 1 760 ? -17.381 2.969 34.177 1.00 90.12 760 GLY A CA 1
ATOM 5578 C C . GLY A 1 760 ? -17.604 3.980 33.070 1.00 90.12 760 GLY A C 1
ATOM 5579 O O . GLY A 1 760 ? -17.073 3.810 31.976 1.00 90.12 760 GLY A O 1
ATOM 5580 N N . ALA A 1 761 ? -18.403 4.998 33.384 1.00 91.31 761 ALA A N 1
ATOM 5581 C CA . ALA A 1 761 ? -18.758 6.053 32.444 1.00 91.31 761 ALA A CA 1
ATOM 5582 C C . ALA A 1 761 ? -17.950 7.339 32.700 1.00 91.31 761 ALA A C 1
ATOM 5584 O O . ALA A 1 761 ? -17.294 7.829 31.798 1.00 91.31 761 ALA A O 1
ATOM 5585 N N . GLY A 1 762 ? -17.763 7.709 33.969 1.00 90.31 762 GLY A N 1
ATOM 5586 C CA . GLY A 1 762 ? -16.808 8.719 34.407 1.00 90.31 762 GLY A CA 1
ATOM 5587 C C . GLY A 1 762 ? -17.468 10.048 34.766 1.00 90.31 762 GLY A C 1
ATOM 5588 O O . GLY A 1 762 ? -18.179 10.079 35.761 1.00 90.31 762 GLY A O 1
ATOM 5589 N N . ASP A 1 763 ? -17.124 11.152 34.104 1.00 90.25 763 ASP A N 1
ATOM 5590 C CA . ASP A 1 763 ? -17.691 12.477 34.413 1.00 90.25 763 ASP A CA 1
ATOM 5591 C C . ASP A 1 763 ? -18.713 12.896 33.339 1.00 90.25 763 ASP A C 1
ATOM 5593 O O . ASP A 1 763 ? -18.322 13.107 32.201 1.00 90.25 763 ASP A O 1
ATOM 5597 N N . GLY A 1 764 ? -19.953 13.212 33.711 1.00 92.75 764 GLY A N 1
ATOM 5598 C CA . GLY A 1 764 ? -21.006 13.751 32.846 1.00 92.75 764 GLY A CA 1
ATOM 5599 C C . GLY A 1 764 ? -22.351 13.080 33.108 1.00 92.75 764 GLY A C 1
ATOM 5600 O O . GLY A 1 764 ? -22.525 12.476 34.149 1.00 92.75 764 GLY A O 1
ATOM 5601 N N . ASN A 1 765 ? -23.371 13.304 32.270 1.00 96.50 765 ASN A N 1
ATOM 5602 C CA . ASN A 1 765 ? -24.675 12.653 32.476 1.00 96.50 765 ASN A CA 1
ATOM 5603 C C . ASN A 1 765 ? -24.782 11.456 31.539 1.00 96.50 765 ASN A C 1
ATOM 5605 O O . ASN A 1 765 ? -25.221 11.596 30.392 1.00 96.50 765 ASN A O 1
ATOM 5609 N N . ASP A 1 766 ? -24.398 10.298 32.047 1.00 97.50 766 ASP A N 1
ATOM 5610 C CA . ASP A 1 766 ? -24.167 9.114 31.241 1.00 97.50 766 ASP A CA 1
ATOM 5611 C C . ASP A 1 766 ? -25.391 8.203 31.200 1.00 97.50 766 ASP A C 1
ATOM 5613 O O . ASP A 1 766 ? -26.226 8.162 32.110 1.00 97.50 766 ASP A O 1
ATOM 5617 N N . THR A 1 767 ? -25.514 7.424 30.128 1.00 98.62 767 THR A N 1
ATOM 5618 C CA . THR A 1 767 ? -26.550 6.402 29.988 1.00 98.62 767 THR A CA 1
ATOM 5619 C C . THR A 1 767 ? -25.934 5.034 29.744 1.00 98.62 767 THR A C 1
ATOM 5621 O O . THR A 1 767 ? -25.263 4.801 28.748 1.00 98.62 767 THR A O 1
ATOM 5624 N N . MET A 1 768 ? -26.247 4.066 30.608 1.00 98.56 768 MET A N 1
ATOM 5625 C CA . MET A 1 768 ? -25.919 2.657 30.394 1.00 98.56 768 MET A CA 1
ATOM 5626 C C . MET A 1 768 ? -27.185 1.824 30.198 1.00 98.56 768 MET A C 1
ATOM 5628 O O . MET A 1 768 ? -28.112 1.891 31.002 1.00 98.56 768 MET A O 1
ATOM 5632 N N . THR A 1 769 ? -27.220 0.975 29.170 1.00 98.75 769 THR A N 1
ATOM 5633 C CA . THR A 1 769 ? -28.303 0.002 28.950 1.00 98.75 769 THR A CA 1
ATOM 5634 C C . THR A 1 769 ? -27.762 -1.423 28.873 1.00 98.75 769 THR A C 1
ATOM 5636 O O . THR A 1 769 ? -26.878 -1.724 28.072 1.00 98.75 769 THR A O 1
ATOM 5639 N N . LEU A 1 770 ? -28.328 -2.316 29.690 1.00 98.56 770 LEU A N 1
ATOM 5640 C CA . LEU A 1 770 ? -28.026 -3.748 29.723 1.00 98.56 770 LEU A CA 1
ATOM 5641 C C . LEU A 1 770 ? -29.256 -4.542 29.271 1.00 98.56 770 LEU A C 1
ATOM 5643 O O . LEU A 1 770 ? -30.248 -4.591 30.003 1.00 98.56 770 LEU A O 1
ATOM 5647 N N . ASP A 1 771 ? -29.204 -5.191 28.105 1.00 97.88 771 ASP A N 1
ATOM 5648 C CA . ASP A 1 771 ? -30.373 -5.862 27.521 1.00 97.88 771 ASP A CA 1
ATOM 5649 C C . ASP A 1 771 ? -30.060 -7.171 26.763 1.00 97.88 771 ASP A C 1
ATOM 5651 O O . ASP A 1 771 ? -28.961 -7.725 26.803 1.00 97.88 771 ASP A O 1
ATOM 5655 N N . GLY A 1 772 ? -31.072 -7.751 26.109 1.00 92.94 772 GLY A N 1
ATOM 5656 C CA . GLY A 1 772 ? -30.889 -8.877 25.183 1.00 92.94 772 GLY A CA 1
ATOM 5657 C C . GLY A 1 772 ? -30.389 -10.186 25.808 1.00 92.94 772 GLY A C 1
ATOM 5658 O O . GLY A 1 772 ? -29.939 -11.062 25.077 1.00 92.94 772 GLY A O 1
ATOM 5659 N N . GLY A 1 773 ? -30.459 -10.348 27.133 1.00 94.38 773 GLY A N 1
ATOM 5660 C CA . GLY A 1 773 ? -29.886 -11.502 27.837 1.00 94.38 773 GLY A CA 1
ATOM 5661 C C . GLY A 1 773 ? -28.432 -11.309 28.281 1.00 94.38 773 GLY A C 1
ATOM 5662 O O . GLY A 1 773 ? -27.739 -12.300 28.538 1.00 94.38 773 GLY A O 1
ATOM 5663 N N . THR A 1 774 ? -27.977 -10.054 28.363 1.00 98.56 774 THR A N 1
ATOM 5664 C CA . THR A 1 774 ? -26.663 -9.668 28.885 1.00 98.56 774 THR A CA 1
ATOM 5665 C C . THR A 1 774 ? -26.396 -10.249 30.272 1.00 98.56 774 THR A C 1
ATOM 5667 O O . THR A 1 774 ? -27.293 -10.390 31.105 1.00 98.56 774 THR A O 1
ATOM 5670 N N . LYS A 1 775 ? -25.136 -10.608 30.523 1.00 98.69 775 LYS A N 1
ATOM 5671 C CA . LYS A 1 775 ? -24.662 -11.157 31.793 1.00 98.69 775 LYS A CA 1
ATOM 5672 C C . LYS A 1 775 ? -23.461 -10.367 32.280 1.00 98.69 775 LYS A C 1
ATOM 5674 O O . LYS A 1 775 ? -22.446 -10.339 31.588 1.00 98.69 775 LYS A O 1
ATOM 5679 N N . ILE A 1 776 ? -23.563 -9.812 33.481 1.00 98.12 776 ILE A N 1
ATOM 5680 C CA . ILE A 1 776 ? -22.451 -9.174 34.189 1.00 98.12 776 ILE A CA 1
ATOM 5681 C C . ILE A 1 776 ? -22.103 -10.057 35.387 1.00 98.12 776 ILE A C 1
ATOM 5683 O O . ILE A 1 776 ? -22.973 -10.370 36.203 1.00 98.12 776 ILE A O 1
ATOM 5687 N N . ILE A 1 777 ? -20.860 -10.543 35.443 1.00 97.62 777 ILE A N 1
ATOM 5688 C CA . ILE A 1 777 ? -20.446 -11.569 36.408 1.00 97.62 777 ILE A CA 1
ATOM 5689 C C . ILE A 1 777 ? -19.123 -11.185 37.066 1.00 97.62 777 ILE A C 1
ATOM 5691 O O . ILE A 1 777 ? -18.105 -11.090 36.389 1.00 97.62 777 ILE A O 1
ATOM 5695 N N . ASN A 1 778 ? -19.085 -11.083 38.396 1.00 95.31 778 ASN A N 1
ATOM 5696 C CA . ASN A 1 778 ? -17.866 -10.739 39.137 1.00 95.31 778 ASN A CA 1
ATOM 5697 C C . ASN A 1 778 ? -17.210 -9.467 38.565 1.00 95.31 778 ASN A C 1
ATOM 5699 O O . ASN A 1 778 ? -16.050 -9.466 38.160 1.00 95.31 778 ASN A O 1
ATOM 5703 N N . THR A 1 779 ? -18.015 -8.426 38.389 1.00 95.25 779 THR A N 1
ATOM 5704 C CA . THR A 1 779 ? -17.641 -7.172 37.727 1.00 95.25 779 THR A CA 1
ATOM 5705 C C . THR A 1 779 ? -18.517 -6.072 38.299 1.00 95.25 779 THR A C 1
ATOM 5707 O O . THR A 1 779 ? -19.730 -6.272 38.416 1.00 95.25 779 THR A O 1
ATOM 5710 N N . ASN A 1 780 ? -17.903 -4.952 38.677 1.00 94.19 780 ASN A N 1
ATOM 5711 C CA . ASN A 1 780 ? -18.599 -3.788 39.215 1.00 94.19 780 ASN A CA 1
ATOM 5712 C C . ASN A 1 780 ? -18.882 -2.763 38.110 1.00 94.19 780 ASN A C 1
ATOM 5714 O O . ASN A 1 780 ? -18.139 -2.668 37.136 1.00 94.19 780 ASN A O 1
ATOM 5718 N N . ILE A 1 781 ? -19.951 -1.996 38.277 1.00 95.44 781 ILE A N 1
ATOM 5719 C CA . ILE A 1 781 ? -20.322 -0.880 37.409 1.00 95.44 781 ILE A CA 1
ATOM 5720 C C . ILE A 1 781 ? -20.333 0.385 38.268 1.00 95.44 781 ILE A C 1
ATOM 5722 O O . ILE A 1 781 ? -20.953 0.386 39.335 1.00 95.44 781 ILE A O 1
ATOM 5726 N N . GLY A 1 782 ? -19.664 1.441 37.816 1.00 93.75 782 GLY A N 1
ATOM 5727 C CA . GLY A 1 782 ? -19.692 2.755 38.459 1.00 93.75 782 GLY A CA 1
ATOM 5728 C C . GLY A 1 782 ? -19.909 3.849 37.426 1.00 93.75 782 GLY A C 1
ATOM 5729 O O . GLY A 1 782 ? -19.069 3.998 36.543 1.00 93.75 782 GLY A O 1
ATOM 5730 N N . MET A 1 783 ? -21.010 4.593 37.528 1.00 94.38 783 MET A N 1
ATOM 5731 C CA . MET A 1 783 ? -21.330 5.619 36.531 1.00 94.38 783 MET A CA 1
ATOM 5732 C C . MET A 1 783 ? -20.479 6.869 36.725 1.00 94.38 783 MET A C 1
ATOM 5734 O O . MET A 1 783 ? -19.808 7.256 35.787 1.00 94.38 783 MET A O 1
ATOM 5738 N N . GLY A 1 784 ? -20.274 7.316 37.963 1.00 92.00 784 GLY A N 1
ATOM 5739 C CA . GLY A 1 784 ? -19.255 8.310 38.281 1.00 92.00 784 GLY A CA 1
ATOM 5740 C C . GLY A 1 784 ? -19.869 9.614 38.760 1.00 92.00 784 GLY A C 1
ATOM 5741 O O . GLY A 1 784 ? -20.465 9.611 39.831 1.00 92.00 784 GLY A O 1
ATOM 5742 N N . ALA A 1 785 ? -19.595 10.731 38.095 1.00 92.81 785 ALA A N 1
ATOM 5743 C CA . ALA A 1 785 ? -20.070 12.044 38.509 1.00 92.81 785 ALA A CA 1
ATOM 5744 C C . ALA A 1 785 ? -21.021 12.642 37.479 1.00 92.81 785 ALA A C 1
ATOM 5746 O O . ALA A 1 785 ? -20.609 12.872 36.354 1.00 92.81 785 ALA A O 1
ATOM 5747 N N . GLY A 1 786 ? -22.211 13.045 37.915 1.00 95.06 786 GLY A N 1
ATOM 5748 C CA . GLY A 1 786 ? -23.244 13.655 37.083 1.00 95.06 786 GLY A CA 1
ATOM 5749 C C . GLY A 1 786 ? -24.568 12.920 37.265 1.00 95.06 786 GLY A C 1
ATOM 5750 O O . GLY A 1 786 ? -24.703 12.115 38.173 1.00 95.06 786 GLY A O 1
ATOM 5751 N N . ASN A 1 787 ? -25.610 13.290 36.516 1.00 97.62 787 ASN A N 1
ATOM 5752 C CA . ASN A 1 787 ? -26.926 12.674 36.716 1.00 97.62 787 ASN A CA 1
ATOM 5753 C C . ASN A 1 787 ? -27.080 11.486 35.772 1.00 97.62 787 ASN A C 1
ATOM 5755 O O . ASN A 1 787 ? -27.575 11.646 34.648 1.00 97.62 787 ASN A O 1
ATOM 5759 N N . ASP A 1 788 ? -26.677 10.310 36.233 1.00 98.25 788 ASP A N 1
ATOM 5760 C CA . ASP A 1 788 ? -26.541 9.147 35.372 1.00 98.25 788 ASP A CA 1
ATOM 5761 C C . ASP A 1 788 ? -27.832 8.335 35.279 1.00 98.25 788 ASP A C 1
ATOM 5763 O O . ASP A 1 788 ? -28.718 8.367 36.138 1.00 98.25 788 ASP A O 1
ATOM 5767 N N . THR A 1 789 ? -27.976 7.573 34.197 1.00 98.56 789 THR A N 1
ATOM 5768 C CA . THR A 1 789 ? -29.103 6.665 33.982 1.00 98.56 789 THR A CA 1
ATOM 5769 C C . THR A 1 789 ? -28.624 5.259 33.659 1.00 98.56 789 THR A C 1
ATOM 5771 O O . THR A 1 789 ? -27.977 5.023 32.645 1.00 98.56 789 THR A O 1
ATOM 5774 N N . ILE A 1 790 ? -29.052 4.277 34.453 1.00 98.38 790 ILE A N 1
ATOM 5775 C CA . ILE A 1 790 ? -28.788 2.856 34.202 1.00 98.38 790 ILE A CA 1
ATOM 5776 C C . ILE A 1 790 ? -30.106 2.134 33.927 1.00 98.38 790 ILE A C 1
ATOM 5778 O O . ILE A 1 790 ? -30.965 2.027 34.802 1.00 98.38 790 ILE A O 1
ATOM 5782 N N . ASN A 1 791 ? -30.266 1.596 32.720 1.00 98.19 791 ASN A N 1
ATOM 5783 C CA . ASN A 1 791 ? -31.403 0.771 32.322 1.00 98.19 791 ASN A CA 1
ATOM 5784 C C . ASN A 1 791 ? -30.997 -0.713 32.341 1.00 98.19 791 ASN A C 1
ATOM 5786 O O . ASN A 1 791 ? -30.185 -1.166 31.535 1.00 98.19 791 ASN A O 1
ATOM 5790 N N . ILE A 1 792 ? -31.577 -1.490 33.255 1.00 98.06 792 ILE A N 1
ATOM 5791 C CA . ILE A 1 792 ? -31.357 -2.935 33.382 1.00 98.06 792 ILE A CA 1
ATOM 5792 C C . ILE A 1 792 ? -32.605 -3.645 32.862 1.00 98.06 792 ILE A C 1
ATOM 5794 O O . ILE A 1 792 ? -33.575 -3.858 33.594 1.00 98.06 792 ILE A O 1
ATOM 5798 N N . GLU A 1 793 ? -32.595 -3.984 31.578 1.00 97.69 793 GLU A N 1
ATOM 5799 C CA . GLU A 1 793 ? -33.751 -4.541 30.880 1.00 97.69 793 GLU A CA 1
ATOM 5800 C C . GLU A 1 793 ? -34.008 -6.010 31.230 1.00 97.69 793 GLU A C 1
ATOM 5802 O O . GLU A 1 793 ? -33.129 -6.754 31.674 1.00 97.69 793 GLU A O 1
ATOM 5807 N N . SER A 1 794 ? -35.248 -6.450 31.003 1.00 94.69 794 SER A N 1
ATOM 5808 C CA . SER A 1 794 ? -35.677 -7.814 31.328 1.00 94.69 794 SER A CA 1
ATOM 5809 C C . SER A 1 794 ? -34.789 -8.879 30.671 1.00 94.69 794 SER A C 1
ATOM 5811 O O . SER A 1 794 ? -34.477 -8.819 29.482 1.00 94.69 794 SER A O 1
ATOM 5813 N N . GLY A 1 795 ? -34.427 -9.901 31.449 1.00 94.75 795 GLY A N 1
ATOM 5814 C CA . GLY A 1 795 ? -33.573 -11.004 31.003 1.00 94.75 795 GLY A CA 1
ATOM 5815 C C . GLY A 1 795 ? -32.078 -10.797 31.260 1.00 94.75 795 GLY A C 1
ATOM 5816 O O . GLY A 1 795 ? -31.329 -11.765 31.116 1.00 94.75 795 GLY A O 1
ATOM 5817 N N . THR A 1 796 ? -31.650 -9.603 31.681 1.00 98.12 796 THR A N 1
ATOM 5818 C CA . THR A 1 796 ? -30.280 -9.358 32.152 1.00 98.12 796 THR A CA 1
ATOM 5819 C C . THR A 1 796 ? -29.985 -10.155 33.428 1.00 98.12 796 THR A C 1
ATOM 5821 O O . THR A 1 796 ? -30.827 -10.269 34.320 1.00 98.12 796 THR A O 1
ATOM 5824 N N . ILE A 1 797 ? -28.782 -10.729 33.512 1.00 98.00 797 ILE A N 1
ATOM 5825 C CA . ILE A 1 797 ? -28.307 -11.520 34.654 1.00 98.00 797 ILE A CA 1
ATOM 5826 C C . ILE A 1 797 ? -27.151 -10.788 35.329 1.00 98.00 797 ILE A C 1
ATOM 5828 O O . ILE A 1 797 ? -26.142 -10.490 34.692 1.00 98.00 797 ILE A O 1
ATOM 5832 N N . LEU A 1 798 ? -27.277 -10.579 36.635 1.00 97.81 798 LEU A N 1
ATOM 5833 C CA . LEU A 1 798 ? -26.229 -10.038 37.493 1.00 97.81 798 LEU A CA 1
ATOM 5834 C C . LEU A 1 798 ? -25.775 -11.144 38.462 1.00 97.81 798 LEU A C 1
ATOM 5836 O O . LEU A 1 798 ? -26.606 -11.805 39.083 1.00 97.81 798 LEU A O 1
ATOM 5840 N N . ASP A 1 799 ? -24.470 -11.382 38.587 1.00 97.50 799 ASP A N 1
ATOM 5841 C CA . ASP A 1 799 ? -23.897 -12.338 39.550 1.00 97.50 799 ASP A CA 1
ATOM 5842 C C . ASP A 1 799 ? -22.628 -11.748 40.160 1.00 97.50 799 ASP A C 1
ATOM 5844 O O . ASP A 1 799 ? -21.647 -11.537 39.453 1.00 97.50 799 ASP A O 1
ATOM 5848 N N . ARG A 1 800 ? -22.608 -11.527 41.481 1.00 96.31 800 ARG A N 1
ATOM 5849 C CA . ARG A 1 800 ? -21.487 -10.869 42.178 1.00 96.31 800 ARG A CA 1
ATOM 5850 C C . ARG A 1 800 ? -21.124 -9.525 41.530 1.00 96.31 800 ARG A C 1
ATOM 5852 O O . ARG A 1 800 ? -19.965 -9.278 41.208 1.00 96.31 800 ARG A O 1
ATOM 5859 N N . THR A 1 801 ? -22.134 -8.681 41.345 1.00 95.56 801 THR A N 1
ATOM 5860 C CA . THR A 1 801 ? -22.017 -7.374 40.689 1.00 95.56 801 THR A CA 1
ATOM 5861 C C . THR A 1 801 ? -22.525 -6.275 41.604 1.00 95.56 801 THR A C 1
ATOM 5863 O O . THR A 1 801 ? -23.646 -6.344 42.108 1.00 95.56 801 THR A O 1
ATOM 5866 N N . ILE A 1 802 ? -21.701 -5.252 41.808 1.00 94.06 802 ILE A N 1
ATOM 5867 C CA . ILE A 1 802 ? -22.101 -4.014 42.475 1.00 94.06 802 ILE A CA 1
ATOM 5868 C C . ILE A 1 802 ? -22.289 -2.953 41.398 1.00 94.06 802 ILE A C 1
ATOM 5870 O O . ILE A 1 802 ? -21.416 -2.795 40.551 1.00 94.06 802 ILE A O 1
ATOM 5874 N N . ILE A 1 803 ? -23.412 -2.246 41.440 1.00 96.31 803 ILE A N 1
ATOM 5875 C CA . ILE A 1 803 ? -23.703 -1.118 40.556 1.00 96.31 803 ILE A CA 1
ATOM 5876 C C . ILE A 1 803 ? -23.846 0.128 41.429 1.00 96.31 803 ILE A C 1
ATOM 5878 O O . ILE A 1 803 ? -24.660 0.116 42.353 1.00 96.31 803 ILE A O 1
ATOM 5882 N N . SER A 1 804 ? -23.049 1.159 41.153 1.00 95.25 804 SER A N 1
ATOM 5883 C CA . SER A 1 804 ? -23.065 2.455 41.839 1.00 95.25 804 SER A CA 1
ATOM 5884 C C . SER A 1 804 ? -23.393 3.569 40.850 1.00 95.25 804 SER A C 1
ATOM 5886 O O . SER A 1 804 ? -22.785 3.597 39.781 1.00 95.25 804 SER A O 1
ATOM 5888 N N . GLY A 1 805 ? -24.304 4.477 41.211 1.00 94.88 805 GLY A N 1
ATOM 5889 C CA . GLY A 1 805 ? -24.534 5.715 40.459 1.00 94.88 805 GLY A CA 1
ATOM 5890 C C . GLY A 1 805 ? -23.320 6.624 40.612 1.00 94.88 805 GLY A C 1
ATOM 5891 O O . GLY A 1 805 ? -22.506 6.723 39.707 1.00 94.88 805 GLY A O 1
ATOM 5892 N N . GLY A 1 806 ? -23.026 7.026 41.845 1.00 93.94 806 GLY A N 1
ATOM 5893 C CA . GLY A 1 806 ? -21.768 7.696 42.168 1.00 93.94 806 GLY A CA 1
ATOM 5894 C C . GLY A 1 806 ? -22.014 9.002 42.898 1.00 93.94 806 GLY A C 1
ATOM 5895 O O . GLY A 1 806 ? -22.312 8.965 44.091 1.00 93.94 806 GLY A O 1
ATOM 5896 N N . THR A 1 807 ? -21.800 10.143 42.255 1.00 94.38 807 THR A N 1
ATOM 5897 C CA . THR A 1 807 ? -22.118 11.464 42.813 1.00 94.38 807 THR A CA 1
ATOM 5898 C C . THR A 1 807 ? -23.145 12.177 41.953 1.00 94.38 807 THR A C 1
ATOM 5900 O O . THR A 1 807 ? -23.123 12.004 40.748 1.00 94.38 807 THR A O 1
ATOM 5903 N N . ASP A 1 808 ? -23.901 13.094 42.567 1.00 96.88 808 ASP A N 1
ATOM 5904 C CA . ASP A 1 808 ? -25.075 13.752 41.971 1.00 96.88 808 ASP A CA 1
ATOM 5905 C C . ASP A 1 808 ? -26.275 12.796 41.892 1.00 96.88 808 ASP A C 1
ATOM 5907 O O . ASP A 1 808 ? -26.326 11.880 42.703 1.00 96.88 808 ASP A O 1
ATOM 5911 N N . ASN A 1 809 ? -27.317 13.112 41.115 1.00 97.62 809 ASN A N 1
ATOM 5912 C CA . ASN A 1 809 ? -28.615 12.444 41.247 1.00 97.62 809 ASN A CA 1
ATOM 5913 C C . ASN A 1 809 ? -28.841 11.423 40.131 1.00 97.62 809 ASN A C 1
ATOM 5915 O O . ASN A 1 809 ? -29.173 11.784 38.998 1.00 97.62 809 ASN A O 1
ATOM 5919 N N . ASP A 1 810 ? -28.770 10.153 40.498 1.00 98.38 810 ASP A N 1
ATOM 5920 C CA . ASP A 1 810 ? -28.738 9.033 39.571 1.00 98.38 810 ASP A CA 1
ATOM 5921 C C . ASP A 1 810 ? -30.091 8.335 39.437 1.00 98.38 810 ASP A C 1
ATOM 5923 O O . ASP A 1 810 ? -30.936 8.338 40.333 1.00 98.38 810 ASP A O 1
ATOM 5927 N N . THR A 1 811 ? -30.325 7.696 38.292 1.00 98.44 811 THR A N 1
ATOM 5928 C CA . THR A 1 811 ? -31.559 6.959 38.004 1.00 98.44 811 THR A CA 1
ATOM 5929 C C . THR A 1 811 ? -31.278 5.522 37.591 1.00 98.44 811 THR A C 1
ATOM 5931 O O . THR A 1 811 ? -30.735 5.250 36.524 1.00 98.44 811 THR A O 1
ATOM 5934 N N . PHE A 1 812 ? -31.753 4.567 38.385 1.00 98.50 812 PHE A N 1
ATOM 5935 C CA . PHE A 1 812 ? -31.678 3.140 38.083 1.00 98.50 812 PHE A CA 1
ATOM 5936 C C . PHE A 1 812 ? -33.058 2.642 37.667 1.00 98.50 812 PHE A C 1
ATOM 5938 O O . PHE A 1 812 ? -34.017 2.777 38.423 1.00 98.50 812 PHE A O 1
ATOM 5945 N N . LYS A 1 813 ? -33.183 2.027 36.490 1.00 97.75 813 LYS A N 1
ATOM 5946 C CA . LYS A 1 813 ? -34.437 1.438 36.003 1.00 97.75 813 LYS A CA 1
ATOM 5947 C C . LYS A 1 813 ? -34.306 -0.071 35.886 1.00 97.75 813 LYS A C 1
ATOM 5949 O O . LYS A 1 813 ? -33.527 -0.565 35.077 1.00 97.75 813 LYS A O 1
ATOM 5954 N N . LEU A 1 814 ? -35.092 -0.804 36.671 1.00 97.06 814 LEU A N 1
ATOM 5955 C CA . LEU A 1 814 ? -35.108 -2.263 36.654 1.00 97.06 814 LEU A CA 1
ATOM 5956 C C . LEU A 1 814 ? -36.336 -2.790 35.916 1.00 97.06 814 LEU A C 1
ATOM 5958 O O . LEU A 1 814 ? -37.486 -2.573 36.323 1.00 97.06 814 LEU A O 1
ATOM 5962 N N . GLY A 1 815 ? -36.072 -3.552 34.858 1.00 94.38 815 GLY A N 1
ATOM 5963 C CA . GLY A 1 815 ? -37.062 -4.355 34.161 1.00 94.38 815 GLY A CA 1
ATOM 5964 C C . GLY A 1 815 ? -37.578 -5.521 35.009 1.00 94.38 815 GLY A C 1
ATOM 5965 O O . GLY A 1 815 ? -37.157 -5.766 36.140 1.00 94.38 815 GLY A O 1
ATOM 5966 N N . LYS A 1 816 ? -38.523 -6.279 34.450 1.00 93.12 816 LYS A N 1
ATOM 5967 C CA . LYS A 1 816 ? -39.096 -7.459 35.117 1.00 93.12 816 LYS A CA 1
ATOM 5968 C C . LYS A 1 816 ? -38.118 -8.631 35.134 1.00 93.12 816 LYS A C 1
ATOM 5970 O O . LYS A 1 816 ? -37.462 -8.912 34.128 1.00 93.12 816 LYS A O 1
ATOM 5975 N N . GLY A 1 817 ? -38.116 -9.380 36.230 1.00 92.75 817 GLY A N 1
ATOM 5976 C CA . GLY A 1 817 ? -37.383 -10.627 36.410 1.00 92.75 817 GLY A CA 1
ATOM 5977 C C . GLY A 1 817 ? -35.908 -10.462 36.768 1.00 92.75 817 GLY A C 1
ATOM 5978 O O . GLY A 1 817 ? -35.172 -11.441 36.655 1.00 92.75 817 GLY A O 1
ATOM 5979 N N . ILE A 1 818 ? -35.464 -9.265 37.164 1.00 95.81 818 ILE A N 1
ATOM 5980 C CA . ILE A 1 818 ? -34.070 -9.024 37.557 1.00 95.81 818 ILE A CA 1
ATOM 5981 C C . ILE A 1 818 ? -33.816 -9.619 38.945 1.00 95.81 818 ILE A C 1
ATOM 5983 O O . ILE A 1 818 ? -34.397 -9.190 39.941 1.00 95.81 818 ILE A O 1
ATOM 5987 N N . ASP A 1 819 ? -32.939 -10.621 39.007 1.00 94.50 819 ASP A N 1
ATOM 5988 C CA . ASP A 1 819 ? -32.543 -11.273 40.255 1.00 94.50 819 ASP A CA 1
ATOM 5989 C C . ASP A 1 819 ? -31.378 -10.523 40.919 1.00 94.50 819 ASP A C 1
ATOM 5991 O O . ASP A 1 819 ? -30.297 -10.406 40.347 1.00 94.50 819 ASP A O 1
ATOM 5995 N N . LEU A 1 820 ? -31.598 -10.045 42.148 1.00 96.12 820 LEU A N 1
ATOM 5996 C CA . LEU A 1 820 ? -30.587 -9.373 42.977 1.00 96.12 820 LEU A CA 1
ATOM 5997 C C . LEU A 1 820 ? -29.924 -10.328 43.993 1.00 96.12 820 LEU A C 1
ATOM 5999 O O . LEU A 1 820 ? -29.270 -9.902 44.949 1.00 96.12 820 LEU A O 1
ATOM 6003 N N . SER A 1 821 ? -30.105 -11.642 43.837 1.00 92.75 821 SER A N 1
ATOM 6004 C CA . SER A 1 821 ? -29.423 -12.645 44.655 1.00 92.75 821 SER A CA 1
ATOM 6005 C C . SER A 1 821 ? -27.913 -12.713 44.349 1.00 92.75 821 SER A C 1
ATOM 6007 O O . SER A 1 821 ? -27.348 -11.850 43.689 1.00 92.75 821 SER A O 1
ATOM 6009 N N . ASN A 1 822 ? -27.201 -13.702 44.901 1.00 93.56 822 ASN A N 1
ATOM 6010 C CA . ASN A 1 822 ? -25.784 -13.963 44.586 1.00 93.56 822 ASN A CA 1
ATOM 6011 C C . ASN A 1 822 ? -24.844 -12.745 44.686 1.00 93.56 822 ASN A C 1
ATOM 6013 O O . ASN A 1 822 ? -24.007 -12.509 43.821 1.00 93.56 822 ASN A O 1
ATOM 6017 N N . ASN A 1 823 ? -24.936 -12.004 45.793 1.00 93.81 823 ASN A N 1
ATOM 6018 C CA . ASN A 1 823 ? -24.080 -10.846 46.088 1.00 93.81 823 ASN A CA 1
ATOM 6019 C C . ASN A 1 823 ? -24.182 -9.706 45.062 1.00 93.81 823 ASN A C 1
ATOM 6021 O O . ASN A 1 823 ? -23.199 -9.004 44.837 1.00 93.81 823 ASN A O 1
ATOM 6025 N N . VAL A 1 824 ? -25.358 -9.512 44.468 1.00 97.31 824 VAL A N 1
ATOM 6026 C CA . VAL A 1 824 ? -25.666 -8.287 43.730 1.00 97.31 824 VAL A CA 1
ATOM 6027 C C . VAL A 1 824 ? -25.997 -7.160 44.714 1.00 97.31 824 VAL A C 1
ATOM 6029 O O . VAL A 1 824 ? -26.643 -7.403 45.738 1.00 97.31 824 VAL A O 1
ATOM 6032 N N . LYS A 1 825 ? -25.530 -5.939 44.433 1.00 96.12 825 LYS A N 1
ATOM 6033 C CA . LYS A 1 825 ? -25.863 -4.723 45.192 1.00 96.12 825 LYS A CA 1
ATOM 6034 C C . LYS A 1 825 ? -26.120 -3.561 44.234 1.00 96.12 825 LYS A C 1
ATOM 6036 O O . LYS A 1 825 ? -25.368 -3.388 43.280 1.00 96.12 825 LYS A O 1
ATOM 6041 N N . LEU A 1 826 ? -27.140 -2.764 44.531 1.00 97.88 826 LEU A N 1
ATOM 6042 C CA . LEU A 1 826 ? -27.433 -1.495 43.871 1.00 97.88 826 LEU A CA 1
ATOM 6043 C C . LEU A 1 826 ? -27.225 -0.361 44.874 1.00 97.88 826 LEU A C 1
ATOM 6045 O O . LEU A 1 826 ? -27.718 -0.444 46.002 1.00 97.88 826 LEU A O 1
ATOM 6049 N N . ASP A 1 827 ? -26.493 0.665 44.472 1.00 96.31 827 ASP A N 1
ATOM 6050 C CA . ASP A 1 827 ? -26.125 1.802 45.307 1.00 96.31 827 ASP A CA 1
ATOM 6051 C C . ASP A 1 827 ? -26.377 3.097 44.528 1.00 96.31 827 ASP A C 1
ATOM 6053 O O . ASP A 1 827 ? -25.776 3.269 43.471 1.00 96.31 827 ASP A O 1
ATOM 6057 N N . GLY A 1 828 ? -27.274 3.972 44.996 1.00 95.75 828 GLY A N 1
ATOM 6058 C CA . GLY A 1 828 ? -27.533 5.249 44.312 1.00 95.75 828 GLY A CA 1
ATOM 6059 C C . GLY A 1 828 ? -26.293 6.134 44.362 1.00 95.75 828 GLY A C 1
ATOM 6060 O O . GLY A 1 828 ? -25.703 6.419 43.331 1.00 95.75 828 GLY A O 1
ATOM 6061 N N . GLY A 1 829 ? -25.757 6.370 45.558 1.00 94.31 829 GLY A N 1
ATOM 6062 C CA . GLY A 1 829 ? -24.441 6.976 45.728 1.00 94.31 829 GLY A CA 1
ATOM 6063 C C . GLY A 1 829 ? -24.446 8.090 46.763 1.00 94.31 829 GLY A C 1
ATOM 6064 O O . GLY A 1 829 ? -24.989 7.937 47.855 1.00 94.31 829 GLY A O 1
ATOM 6065 N N . ALA A 1 830 ? -23.745 9.180 46.460 1.00 91.19 830 ALA A N 1
ATOM 6066 C CA . ALA A 1 830 ? -23.635 10.376 47.292 1.00 91.19 830 ALA A CA 1
ATOM 6067 C C . ALA A 1 830 ? -24.635 11.484 46.890 1.00 91.19 830 ALA A C 1
ATOM 6069 O O . ALA A 1 830 ? -24.474 12.627 47.340 1.00 91.19 830 ALA A O 1
ATOM 6070 N N . GLY A 1 831 ? -25.630 11.151 46.061 1.00 89.81 831 GLY A N 1
ATOM 6071 C CA . GLY A 1 831 ? -26.729 12.013 45.642 1.00 89.81 831 GLY A CA 1
ATOM 6072 C C . GLY A 1 831 ? -27.694 12.370 46.764 1.00 89.81 831 GLY A C 1
ATOM 6073 O O . GLY A 1 831 ? -27.575 11.925 47.908 1.00 89.81 831 GLY A O 1
ATOM 6074 N N . ASN A 1 832 ? -28.626 13.275 46.465 1.00 91.75 832 ASN A N 1
ATOM 6075 C CA . ASN A 1 832 ? -29.695 13.646 47.397 1.00 91.75 832 ASN A CA 1
ATOM 6076 C C . ASN A 1 832 ? -31.102 13.482 46.814 1.00 91.75 832 ASN A C 1
ATOM 6078 O O . ASN A 1 832 ? -32.073 13.888 47.463 1.00 91.75 832 ASN A O 1
ATOM 6082 N N . ASP A 1 833 ? -31.192 12.944 45.602 1.00 95.25 833 ASP A N 1
ATOM 6083 C CA . ASP A 1 833 ? -32.432 12.686 44.880 1.00 95.25 833 ASP A CA 1
ATOM 6084 C C . ASP A 1 833 ? -32.295 11.431 43.991 1.00 95.25 833 ASP A C 1
ATOM 6086 O O . ASP A 1 833 ? -32.896 11.351 42.917 1.00 95.25 833 ASP A O 1
ATOM 6090 N N . ASP A 1 834 ? -31.508 10.444 44.438 1.00 98.00 834 ASP A N 1
ATOM 6091 C CA . ASP A 1 834 ? -31.254 9.215 43.682 1.00 98.00 834 ASP A CA 1
ATOM 6092 C C . ASP A 1 834 ? -32.550 8.409 43.524 1.00 98.00 834 ASP A C 1
ATOM 6094 O O . ASP A 1 834 ? -33.275 8.140 44.489 1.00 98.00 834 ASP A O 1
ATOM 6098 N N . THR A 1 835 ? -32.859 8.002 42.292 1.00 98.38 835 THR A N 1
ATOM 6099 C CA . THR A 1 835 ? -34.119 7.356 41.914 1.00 98.38 835 THR A CA 1
ATOM 6100 C C . THR A 1 835 ? -33.927 5.896 41.523 1.00 98.38 835 THR A C 1
ATOM 6102 O O . THR A 1 835 ? -33.274 5.571 40.537 1.00 98.38 835 THR A O 1
ATOM 6105 N N . LEU A 1 836 ? -34.617 4.997 42.225 1.00 98.31 836 LEU A N 1
ATOM 6106 C CA . LEU A 1 836 ? -34.780 3.600 41.839 1.00 98.31 836 LEU A CA 1
ATOM 6107 C C . LEU A 1 836 ? -36.177 3.381 41.249 1.00 98.31 836 LEU A C 1
ATOM 6109 O O . LEU A 1 836 ? -37.177 3.424 41.962 1.00 98.31 836 LEU A O 1
ATOM 6113 N N . GLN A 1 837 ? -36.269 3.106 39.953 1.00 97.50 837 GLN A N 1
ATOM 6114 C CA . GLN A 1 837 ? -37.502 2.693 39.289 1.00 97.50 837 GLN A CA 1
ATOM 6115 C C . GLN A 1 837 ? -37.586 1.164 39.217 1.00 97.50 837 GLN A C 1
ATOM 6117 O O . GLN A 1 837 ? -36.699 0.505 38.673 1.00 97.50 837 GLN A O 1
ATOM 6122 N N . ILE A 1 838 ? -38.689 0.599 39.713 1.00 96.56 838 ILE A N 1
ATOM 6123 C CA . ILE A 1 838 ? -38.940 -0.848 39.728 1.00 96.56 838 ILE A CA 1
ATOM 6124 C C . ILE A 1 838 ? -40.210 -1.210 38.960 1.00 96.56 838 ILE A C 1
ATOM 6126 O O . ILE A 1 838 ? -41.208 -0.493 39.009 1.00 96.56 838 ILE A O 1
ATOM 6130 N N . SER A 1 839 ? -40.186 -2.364 38.294 1.00 94.00 839 SER A N 1
ATOM 6131 C CA . SER A 1 839 ? -41.346 -2.913 37.570 1.00 94.00 839 SER A CA 1
ATOM 6132 C C . SER A 1 839 ? -42.082 -4.019 38.345 1.00 94.00 839 SER A C 1
ATOM 6134 O O . SER A 1 839 ? -43.137 -4.491 37.919 1.00 94.00 839 SER A O 1
ATOM 6136 N N . GLU A 1 840 ? -41.513 -4.479 39.464 1.00 93.44 840 GLU A N 1
ATOM 6137 C CA . GLU A 1 840 ? -42.059 -5.514 40.346 1.00 93.44 840 GLU A CA 1
ATOM 6138 C C . GLU A 1 840 ? -41.392 -5.479 41.734 1.00 93.44 840 GLU A C 1
ATOM 6140 O O . GLU A 1 840 ? -40.487 -4.688 41.984 1.00 93.44 840 GLU A O 1
ATOM 6145 N N . ASN A 1 841 ? -41.843 -6.336 42.654 1.00 92.12 841 ASN A N 1
ATOM 6146 C CA . ASN A 1 841 ? -41.279 -6.437 44.000 1.00 92.12 841 ASN A CA 1
ATOM 6147 C C . ASN A 1 841 ? -39.873 -7.071 43.985 1.00 92.12 841 ASN A C 1
ATOM 6149 O O . ASN A 1 841 ? -39.720 -8.190 43.497 1.00 92.12 841 ASN A O 1
ATOM 6153 N N . ILE A 1 842 ? -38.889 -6.407 44.602 1.00 94.75 842 ILE A N 1
ATOM 6154 C CA . ILE A 1 842 ? -37.472 -6.823 44.638 1.00 94.75 842 ILE A CA 1
ATOM 6155 C C . ILE A 1 842 ? -36.959 -7.070 46.072 1.00 94.75 842 ILE A C 1
ATOM 6157 O O . ILE A 1 842 ? -37.656 -6.800 47.051 1.00 94.75 842 ILE A O 1
ATOM 6161 N N . ASP A 1 843 ? -35.733 -7.590 46.210 1.00 94.56 843 ASP A N 1
ATOM 6162 C CA . ASP A 1 843 ? -35.039 -7.718 47.501 1.00 94.56 843 ASP A CA 1
ATOM 6163 C C . ASP A 1 843 ? -34.346 -6.399 47.886 1.00 94.56 843 ASP A C 1
ATOM 6165 O O . ASP A 1 843 ? -33.191 -6.153 47.535 1.00 94.56 843 ASP A O 1
ATOM 6169 N N . PHE A 1 844 ? -35.038 -5.551 48.650 1.00 96.06 844 PHE A N 1
ATOM 6170 C CA . PHE A 1 844 ? -34.494 -4.269 49.110 1.00 96.06 844 PHE A CA 1
ATOM 6171 C C . PHE A 1 844 ? -33.317 -4.394 50.083 1.00 96.06 844 PHE A C 1
ATOM 6173 O O . PHE A 1 844 ? -32.647 -3.399 50.334 1.00 96.06 844 PHE A O 1
ATOM 6180 N N . SER A 1 845 ? -32.985 -5.588 50.598 1.00 95.31 845 SER A N 1
ATOM 6181 C CA . SER A 1 845 ? -31.744 -5.769 51.373 1.00 95.31 845 SER A CA 1
ATOM 6182 C C . SER A 1 845 ? -30.469 -5.617 50.532 1.00 95.31 845 SER A C 1
ATOM 6184 O O . SER A 1 845 ? -29.362 -5.621 51.075 1.00 95.31 845 SER A O 1
ATOM 6186 N N . LYS A 1 846 ? -30.620 -5.500 49.207 1.00 97.06 846 LYS A N 1
ATOM 6187 C CA . LYS A 1 846 ? -29.553 -5.327 48.213 1.00 97.06 846 LYS A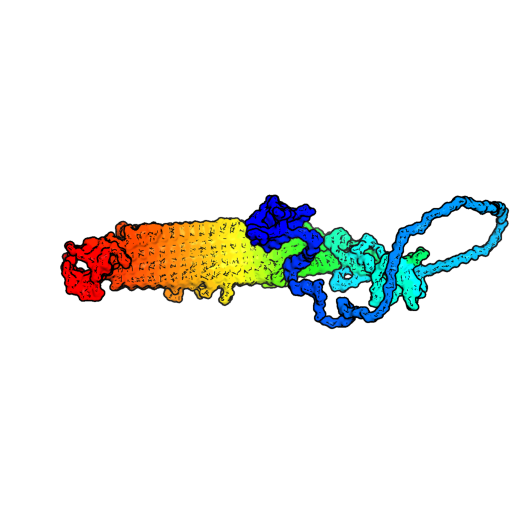 CA 1
ATOM 6188 C C . LYS A 1 846 ? -29.430 -3.903 47.688 1.00 97.06 846 LYS A C 1
ATOM 6190 O O . LYS A 1 846 ? -28.583 -3.654 46.837 1.00 97.06 846 LYS A O 1
ATOM 6195 N N . VAL A 1 847 ? -30.271 -3.001 48.173 1.00 97.69 847 VAL A N 1
ATOM 6196 C CA . VAL A 1 847 ? -30.395 -1.624 47.698 1.00 97.69 847 VAL A CA 1
ATOM 6197 C C . VAL A 1 847 ? -29.908 -0.682 48.795 1.00 97.69 847 VAL A C 1
ATOM 6199 O O . VAL A 1 847 ? -30.202 -0.929 49.965 1.00 97.69 847 VAL A O 1
ATOM 6202 N N . SER A 1 848 ? -29.173 0.371 48.433 1.00 97.12 848 SER A N 1
ATOM 6203 C CA . SER A 1 848 ? -28.800 1.461 49.341 1.00 97.12 848 SER A CA 1
ATOM 6204 C C . SER A 1 848 ? -28.717 2.819 48.659 1.00 97.12 848 SER A C 1
ATOM 6206 O O . SER A 1 848 ? -28.513 2.881 47.453 1.00 97.12 848 SER A O 1
ATOM 6208 N N . ASN A 1 849 ? -28.815 3.877 49.468 1.00 96.69 849 ASN A N 1
ATOM 6209 C CA . ASN A 1 849 ? -28.633 5.276 49.078 1.00 96.69 849 ASN A CA 1
ATOM 6210 C C . ASN A 1 849 ? -29.540 5.727 47.920 1.00 96.69 849 ASN A C 1
ATOM 6212 O O . ASN A 1 849 ? -29.058 6.264 46.940 1.00 96.69 849 ASN A O 1
ATOM 6216 N N . PHE A 1 850 ? -30.845 5.469 48.026 1.00 98.06 850 PHE A N 1
ATOM 6217 C CA . PHE A 1 850 ? -31.865 6.032 47.142 1.00 98.06 850 PHE A CA 1
ATOM 6218 C C . PHE A 1 850 ? -32.871 6.864 47.942 1.00 98.06 850 PHE A C 1
ATOM 6220 O O . PHE A 1 850 ? -33.460 6.388 48.921 1.00 98.06 850 PHE A O 1
ATOM 6227 N N . GLU A 1 851 ? -33.127 8.089 47.491 1.00 97.50 851 GLU A N 1
ATOM 6228 C CA . GLU A 1 851 ? -34.135 8.988 48.060 1.00 97.50 851 GLU A CA 1
ATOM 6229 C C . GLU A 1 851 ? -35.513 8.809 47.422 1.00 97.50 851 GLU A C 1
ATOM 6231 O O . GLU A 1 851 ? -36.530 9.126 48.049 1.00 97.50 851 GLU A O 1
ATOM 6236 N N . HIS A 1 852 ? -35.557 8.283 46.198 1.00 96.88 852 HIS A N 1
ATOM 6237 C CA . HIS A 1 852 ? -36.765 8.083 45.411 1.00 96.88 852 HIS A CA 1
ATOM 6238 C C . HIS A 1 852 ? -36.949 6.621 45.006 1.00 96.88 852 HIS A C 1
ATOM 6240 O O . HIS A 1 852 ? -36.064 5.984 44.441 1.00 96.88 852 HIS A O 1
ATOM 6246 N N . LEU A 1 853 ? -38.155 6.102 45.229 1.00 97.31 853 LEU A N 1
ATOM 6247 C CA . LEU A 1 853 ? -38.619 4.828 44.693 1.00 97.31 853 LEU A CA 1
ATOM 6248 C C . LEU A 1 853 ? -39.785 5.085 43.739 1.00 97.31 853 LEU A C 1
ATOM 6250 O O . LEU A 1 853 ? -40.863 5.502 44.163 1.00 97.31 853 LEU A O 1
ATOM 6254 N N . LYS A 1 854 ? -39.591 4.809 42.453 1.00 96.38 854 LYS A N 1
ATOM 6255 C CA . LYS A 1 854 ? -40.617 4.973 41.422 1.00 96.38 854 LYS A CA 1
ATOM 6256 C C . LYS A 1 854 ? -41.240 3.628 41.048 1.00 96.38 854 LYS A C 1
ATOM 6258 O O . LYS A 1 854 ? -40.538 2.675 40.710 1.00 96.38 854 LYS A O 1
ATOM 6263 N N . LEU A 1 855 ? -42.566 3.559 41.099 1.00 94.88 855 LEU A N 1
ATOM 6264 C CA . LEU A 1 855 ? -43.359 2.380 40.764 1.00 94.88 855 LEU A CA 1
ATOM 6265 C C . LEU A 1 855 ? -43.767 2.439 39.286 1.00 94.88 855 LEU A C 1
ATOM 6267 O O . LEU A 1 855 ? -44.570 3.282 38.900 1.00 94.88 855 LEU A O 1
ATOM 6271 N N . GLY A 1 856 ? -43.176 1.566 38.467 1.00 88.50 856 GLY A N 1
ATOM 6272 C CA . GLY A 1 856 ? -43.506 1.428 37.049 1.00 88.50 856 GLY A CA 1
ATOM 6273 C C . GLY A 1 856 ? -43.112 2.625 36.172 1.00 88.50 856 GLY A C 1
ATOM 6274 O O . GLY A 1 856 ? -42.574 3.644 36.620 1.00 88.50 856 GLY A O 1
ATOM 6275 N N . ALA A 1 857 ? -43.355 2.479 34.870 1.00 83.25 857 ALA A N 1
ATOM 6276 C CA . ALA A 1 857 ? -43.463 3.602 33.938 1.00 83.25 857 ALA A CA 1
ATOM 6277 C C . ALA A 1 857 ? -44.923 4.097 33.868 1.00 83.25 857 ALA A C 1
ATOM 6279 O O . ALA A 1 857 ? -45.822 3.436 34.375 1.00 83.25 857 ALA A O 1
ATOM 6280 N N . ASP A 1 858 ? -45.189 5.242 33.231 1.00 75.06 858 ASP A N 1
ATOM 6281 C CA . ASP A 1 858 ? -46.529 5.854 33.206 1.00 75.06 858 ASP A CA 1
ATOM 6282 C C . ASP A 1 858 ? -47.646 4.857 32.806 1.00 75.06 858 ASP A C 1
ATOM 6284 O O . ASP A 1 858 ? -47.709 4.400 31.659 1.00 75.06 858 ASP A O 1
ATOM 6288 N N . ASN A 1 859 ? -48.598 4.599 33.715 1.00 72.06 859 ASN A N 1
ATOM 6289 C CA . ASN A 1 859 ? -49.704 3.630 33.602 1.00 72.06 859 ASN A CA 1
ATOM 6290 C C . ASN A 1 859 ? -49.322 2.131 33.637 1.00 72.06 859 ASN A C 1
ATOM 6292 O O . ASN A 1 859 ? -50.172 1.283 33.331 1.00 72.06 859 ASN A O 1
ATOM 6296 N N . GLU A 1 860 ? -48.083 1.774 33.980 1.00 87.00 860 GLU A N 1
ATOM 6297 C CA . GLU A 1 860 ? -47.708 0.398 34.310 1.00 87.00 860 GLU A CA 1
ATOM 6298 C C . GLU A 1 860 ? -47.979 0.114 35.792 1.00 87.00 860 GLU A C 1
ATOM 6300 O O . GLU A 1 860 ? -47.285 0.621 36.659 1.00 87.00 860 GLU A O 1
ATOM 6305 N N . SER A 1 861 ? -48.957 -0.752 36.067 1.00 90.69 861 SER A N 1
ATOM 6306 C CA . SER A 1 861 ? -49.334 -1.129 37.434 1.00 90.69 861 SER A CA 1
ATOM 6307 C C . SER A 1 861 ? -48.270 -1.997 38.111 1.00 90.69 861 SER A C 1
ATOM 6309 O O . SER A 1 861 ? -47.984 -3.110 37.651 1.00 90.69 861 SER A O 1
ATOM 6311 N N . VAL A 1 862 ? -47.762 -1.526 39.249 1.00 94.12 862 VAL A N 1
ATOM 6312 C CA . VAL A 1 862 ? -46.871 -2.261 40.153 1.00 94.12 862 VAL A CA 1
ATOM 6313 C C . VAL A 1 862 ? -47.570 -2.533 41.488 1.00 94.12 862 VAL A C 1
ATOM 6315 O O . VAL A 1 862 ? -48.183 -1.658 42.094 1.00 94.12 862 VAL A O 1
ATOM 6318 N N . ASP A 1 863 ? -47.467 -3.774 41.969 1.00 93.12 863 ASP A N 1
ATOM 6319 C CA . ASP A 1 863 ? -47.996 -4.208 43.270 1.00 93.12 863 ASP A CA 1
ATOM 6320 C C . ASP A 1 863 ? -46.832 -4.497 44.230 1.00 93.12 863 ASP A C 1
ATOM 6322 O O . ASP A 1 863 ? -46.288 -5.609 44.260 1.00 93.12 863 ASP A O 1
ATOM 6326 N N . LEU A 1 864 ? -46.426 -3.474 44.989 1.00 94.31 864 LEU A N 1
ATOM 6327 C CA . LEU A 1 864 ? -45.324 -3.538 45.945 1.00 94.31 864 LEU A CA 1
ATOM 6328 C C . LEU A 1 864 ? -45.821 -4.027 47.309 1.00 94.31 864 LEU A C 1
ATOM 6330 O O . LEU A 1 864 ? -46.650 -3.386 47.959 1.00 94.31 864 LEU A O 1
ATOM 6334 N N . LYS A 1 865 ? -45.309 -5.172 47.772 1.00 91.81 865 LYS A N 1
ATOM 6335 C CA . LYS A 1 865 ? -45.854 -5.873 48.943 1.00 91.81 865 LYS A CA 1
ATOM 6336 C C . LYS A 1 865 ? -44.918 -5.852 50.133 1.00 91.81 865 LYS A C 1
ATOM 6338 O O . LYS A 1 865 ? -43.763 -6.238 50.021 1.00 91.81 865 LYS A O 1
ATOM 6343 N N . ASN A 1 866 ? -45.488 -5.594 51.309 1.00 90.31 866 ASN A N 1
ATOM 6344 C CA . ASN A 1 866 ? -44.812 -5.691 52.601 1.00 90.31 866 ASN A CA 1
ATOM 6345 C C . ASN A 1 866 ? -43.575 -4.792 52.740 1.00 90.31 866 ASN A C 1
ATOM 6347 O O . ASN A 1 866 ? -42.640 -5.193 53.433 1.00 90.31 866 ASN A O 1
ATOM 6351 N N . LEU A 1 867 ? -43.575 -3.597 52.143 1.00 95.50 867 LEU A N 1
ATOM 6352 C CA . LEU A 1 867 ? -42.488 -2.640 52.331 1.00 95.50 867 LEU A CA 1
ATOM 6353 C C . LEU A 1 867 ? -42.395 -2.282 53.823 1.00 95.50 867 LEU A C 1
ATOM 6355 O O . LEU A 1 867 ? -43.304 -1.673 54.400 1.00 95.50 867 LEU A O 1
ATOM 6359 N N . SER A 1 868 ? -41.332 -2.745 54.474 1.00 95.19 868 SER A N 1
ATOM 6360 C CA . SER A 1 868 ? -41.145 -2.624 55.916 1.00 95.19 868 SER A CA 1
ATOM 6361 C C . SER A 1 868 ? -40.246 -1.448 56.283 1.00 95.19 868 SER A C 1
ATOM 6363 O O . SER A 1 868 ? -39.511 -0.918 55.457 1.00 95.19 868 SER A O 1
ATOM 6365 N N . ILE A 1 869 ? -40.243 -1.080 57.566 1.00 94.88 869 ILE A N 1
ATOM 6366 C CA . ILE A 1 869 ? -39.306 -0.085 58.115 1.00 94.88 869 ILE A CA 1
ATOM 6367 C C . ILE A 1 869 ? -37.840 -0.440 57.804 1.00 94.88 869 ILE A C 1
ATOM 6369 O O . ILE A 1 869 ? -37.037 0.447 57.532 1.00 94.88 869 ILE A O 1
ATOM 6373 N N . GLY A 1 870 ? -37.496 -1.733 57.836 1.00 94.38 870 GLY A N 1
ATOM 6374 C CA . GLY A 1 870 ? -36.149 -2.201 57.508 1.00 94.38 870 GLY A CA 1
ATOM 6375 C C . GLY A 1 870 ? -35.814 -2.033 56.028 1.00 94.38 870 GLY A C 1
ATOM 6376 O O . GLY A 1 870 ? -34.696 -1.652 55.713 1.00 94.38 870 GLY A O 1
ATOM 6377 N N . ASP A 1 871 ? -36.784 -2.253 55.139 1.00 96.19 871 ASP A N 1
ATOM 6378 C CA . ASP A 1 871 ? -36.591 -2.051 53.700 1.00 96.19 871 ASP A CA 1
ATOM 6379 C C . ASP A 1 871 ? -36.376 -0.572 53.385 1.00 96.19 871 ASP A C 1
ATOM 6381 O O . ASP A 1 871 ? -35.449 -0.245 52.659 1.00 96.19 871 ASP A O 1
ATOM 6385 N N . VAL A 1 872 ? -37.153 0.325 54.002 1.00 96.56 872 VAL A N 1
ATOM 6386 C CA . VAL A 1 872 ? -36.964 1.778 53.853 1.00 96.56 872 VAL A CA 1
ATOM 6387 C C . VAL A 1 872 ? -35.571 2.205 54.315 1.00 96.56 872 VAL A C 1
ATOM 6389 O O . VAL A 1 872 ? -34.907 2.948 53.606 1.00 96.56 872 VAL A O 1
ATOM 6392 N N . LEU A 1 873 ? -35.103 1.692 55.457 1.00 94.69 873 LEU A N 1
ATOM 6393 C CA . LEU A 1 873 ? -33.748 1.957 55.952 1.00 94.69 873 LEU A CA 1
ATOM 6394 C C . LEU A 1 873 ? -32.648 1.405 55.043 1.00 94.69 873 LEU A C 1
ATOM 6396 O O . LEU A 1 873 ? -31.592 2.025 54.941 1.00 94.69 873 LEU A O 1
ATOM 6400 N N . ASN A 1 874 ? -32.871 0.243 54.423 1.00 95.69 874 ASN A N 1
ATOM 6401 C CA . ASN A 1 874 ? -31.934 -0.291 53.442 1.00 95.69 874 ASN A CA 1
ATOM 6402 C C . ASN A 1 874 ? -31.885 0.644 52.233 1.00 95.69 874 ASN A C 1
ATOM 6404 O O . ASN A 1 874 ? -30.812 1.155 51.942 1.00 95.69 874 ASN A O 1
ATOM 6408 N N . ILE A 1 875 ? -33.043 0.949 51.629 1.00 97.44 875 ILE A N 1
ATOM 6409 C CA . ILE A 1 875 ? -33.165 1.809 50.444 1.00 97.44 875 ILE A CA 1
ATOM 6410 C C . ILE A 1 875 ? -32.477 3.153 50.674 1.00 97.44 875 ILE A C 1
ATOM 6412 O O . ILE A 1 875 ? -31.614 3.512 49.889 1.00 97.44 875 ILE A O 1
ATOM 6416 N N . THR A 1 876 ? -32.794 3.869 51.754 1.00 95.88 876 THR A N 1
ATOM 6417 C CA . THR A 1 876 ? -32.243 5.214 51.983 1.00 95.88 876 THR A CA 1
ATOM 6418 C C . THR A 1 876 ? -30.822 5.219 52.541 1.00 95.88 876 THR A C 1
ATOM 6420 O O . THR A 1 876 ? -30.202 6.273 52.627 1.00 95.88 876 THR A O 1
ATOM 6423 N N . GLY A 1 877 ? -30.321 4.085 53.039 1.00 91.69 877 GLY A N 1
ATOM 6424 C CA . GLY A 1 877 ? -29.026 3.976 53.725 1.00 91.69 877 GLY A CA 1
ATOM 6425 C C . GLY A 1 877 ? -28.932 4.699 55.083 1.00 91.69 877 GLY A C 1
ATOM 6426 O O . GLY A 1 877 ? -28.043 4.401 55.885 1.00 91.69 877 GLY A O 1
ATOM 6427 N N . ASN A 1 878 ? -29.849 5.622 55.391 1.00 88.75 878 ASN A N 1
ATOM 6428 C CA . ASN A 1 878 ? -29.865 6.415 56.616 1.00 88.75 878 ASN A CA 1
ATOM 6429 C C . ASN A 1 878 ? -31.297 6.712 57.096 1.00 88.75 878 ASN A C 1
ATOM 6431 O O . ASN A 1 878 ? -32.195 7.031 56.321 1.00 88.75 878 ASN A O 1
ATOM 6435 N N . LYS A 1 879 ? -31.486 6.695 58.420 1.00 88.44 879 LYS A N 1
ATOM 6436 C CA . LYS A 1 879 ? -32.761 6.979 59.101 1.00 88.44 879 LYS A CA 1
ATOM 6437 C C . LYS A 1 879 ? -33.263 8.419 58.948 1.00 88.44 879 LYS A C 1
ATOM 6439 O O . LYS A 1 879 ? -34.438 8.668 59.188 1.00 88.44 879 LYS A O 1
ATOM 6444 N N . ASP A 1 880 ? -32.369 9.364 58.650 1.00 91.12 880 ASP A N 1
ATOM 6445 C CA . ASP A 1 880 ? -32.711 10.791 58.565 1.00 91.12 880 ASP A CA 1
ATOM 6446 C C . ASP A 1 880 ? -33.205 11.197 57.163 1.00 91.12 880 ASP A C 1
ATOM 6448 O O . ASP A 1 880 ? -33.728 12.299 56.991 1.00 91.12 880 ASP A O 1
ATOM 6452 N N . THR A 1 881 ? -33.077 10.302 56.181 1.00 93.75 881 THR A N 1
ATOM 6453 C CA . THR A 1 881 ? -33.576 10.477 54.816 1.00 93.75 881 THR A CA 1
ATOM 6454 C C . THR A 1 881 ? -35.037 10.032 54.734 1.00 93.75 881 THR A C 1
ATOM 6456 O O . THR A 1 881 ? -35.407 8.973 55.242 1.00 93.75 881 THR A O 1
ATOM 6459 N N . VAL A 1 882 ? -35.884 10.845 54.100 1.00 94.88 882 VAL A N 1
ATOM 6460 C CA . VAL A 1 882 ? -37.290 10.502 53.846 1.00 94.88 882 VAL A CA 1
ATOM 6461 C C . VAL A 1 882 ? -37.390 9.880 52.463 1.00 94.88 882 VAL A C 1
ATOM 6463 O O . VAL A 1 882 ? -37.140 10.571 51.480 1.00 94.88 882 VAL A O 1
ATOM 6466 N N . LEU A 1 883 ? -37.792 8.611 52.385 1.00 97.06 883 LEU A N 1
ATOM 6467 C CA . LEU A 1 883 ? -38.018 7.953 51.098 1.00 97.06 883 LEU A CA 1
ATOM 6468 C C . LEU A 1 883 ? -39.273 8.526 50.432 1.00 97.06 883 LEU A C 1
ATOM 6470 O O . LEU A 1 883 ? -40.366 8.443 51.008 1.00 97.06 883 LEU A O 1
ATOM 6474 N N . LYS A 1 884 ? -39.133 9.068 49.221 1.00 96.69 884 LYS A N 1
ATOM 6475 C CA . LYS A 1 884 ? -40.267 9.469 48.382 1.00 96.69 884 LYS A CA 1
ATOM 6476 C C . LYS A 1 884 ? -40.679 8.294 47.499 1.00 96.69 884 LYS A C 1
ATOM 6478 O O . LYS A 1 884 ? -39.837 7.670 46.863 1.00 96.69 884 LYS A O 1
ATOM 6483 N N . ILE A 1 885 ? -41.971 7.978 47.465 1.00 96.75 885 ILE A N 1
ATOM 6484 C CA . ILE A 1 885 ? -42.530 6.921 46.620 1.00 96.75 885 ILE A CA 1
ATOM 6485 C C . ILE A 1 885 ? -43.436 7.549 45.567 1.00 96.75 885 ILE A C 1
ATOM 6487 O O . ILE A 1 885 ? -44.502 8.090 45.885 1.00 96.75 885 ILE A O 1
ATOM 6491 N N . ASP A 1 886 ? -43.000 7.451 44.316 1.00 94.50 886 ASP A N 1
ATOM 6492 C CA . ASP A 1 886 ? -43.701 7.937 43.135 1.00 94.50 886 ASP A CA 1
ATOM 6493 C C . ASP A 1 886 ? -44.479 6.804 42.460 1.00 94.50 886 ASP A C 1
ATOM 6495 O O . ASP A 1 886 ? -43.971 5.699 42.298 1.00 94.50 886 ASP A O 1
ATOM 6499 N N . GLY A 1 887 ? -45.717 7.086 42.057 1.00 92.19 887 GLY A N 1
ATOM 6500 C CA . GLY A 1 887 ? -46.607 6.145 41.379 1.00 92.19 887 GLY A CA 1
ATOM 6501 C C . GLY A 1 887 ? -47.938 6.805 41.018 1.00 92.19 887 GLY A C 1
ATOM 6502 O O . GLY A 1 887 ? -48.169 7.985 41.319 1.00 92.19 887 GLY A O 1
ATOM 6503 N N . ASP A 1 888 ? -48.825 6.051 40.383 1.00 90.00 888 ASP A N 1
ATOM 6504 C CA . ASP A 1 888 ? -50.156 6.483 39.978 1.00 90.00 888 ASP A CA 1
ATOM 6505 C C . ASP A 1 888 ? -51.280 5.621 40.593 1.00 90.00 888 ASP A C 1
ATOM 6507 O O . ASP A 1 888 ? -51.087 4.842 41.523 1.00 90.00 888 ASP A O 1
ATOM 6511 N N . ARG A 1 889 ? -52.522 5.819 40.131 1.00 91.31 889 ARG A N 1
ATOM 6512 C CA . ARG A 1 889 ? -53.708 5.119 40.668 1.00 91.31 889 ARG A CA 1
ATOM 6513 C C . ARG A 1 889 ? -53.783 3.639 40.306 1.00 91.31 889 ARG A C 1
ATOM 6515 O O . ARG A 1 889 ? -54.667 2.947 40.813 1.00 91.31 889 ARG A O 1
ATOM 6522 N N . SER A 1 890 ? -52.958 3.194 39.369 1.00 90.81 890 SER A N 1
ATOM 6523 C CA . SER A 1 890 ? -52.826 1.795 38.990 1.00 90.81 890 SER A CA 1
ATOM 6524 C C . SER A 1 890 ? -51.862 1.045 39.908 1.00 90.81 890 SER A C 1
ATOM 6526 O O . SER A 1 890 ? -51.941 -0.182 39.965 1.00 90.81 890 SER A O 1
ATOM 6528 N N . ASP A 1 891 ? -51.037 1.755 40.678 1.00 94.88 891 ASP A N 1
ATOM 6529 C CA . ASP A 1 891 ? -50.090 1.159 41.612 1.00 94.88 891 ASP A CA 1
ATOM 6530 C C . ASP A 1 891 ? -50.713 0.850 42.968 1.00 94.88 891 ASP A C 1
ATOM 6532 O O . ASP A 1 891 ? -51.600 1.552 43.475 1.00 94.88 891 ASP A O 1
ATOM 6536 N N . HIS A 1 892 ? -50.203 -0.215 43.577 1.00 94.44 892 HIS A N 1
ATOM 6537 C CA . HIS A 1 892 ? -50.607 -0.676 44.891 1.00 94.44 892 HIS A CA 1
ATOM 6538 C C . HIS A 1 892 ? -49.386 -0.865 45.795 1.00 94.44 892 HIS A C 1
ATOM 6540 O O . HIS A 1 892 ? -48.414 -1.518 45.423 1.00 94.44 892 HIS A O 1
ATOM 6546 N N . LEU A 1 893 ? -49.454 -0.310 47.004 1.00 95.38 893 LEU A N 1
ATOM 6547 C CA . LEU A 1 893 ? -48.381 -0.313 47.989 1.00 95.38 893 LEU A CA 1
ATOM 6548 C C . LEU A 1 893 ? -48.881 -0.851 49.331 1.00 95.38 893 LEU A C 1
ATOM 6550 O O . LEU A 1 893 ? -49.746 -0.273 49.981 1.00 95.38 893 LEU A O 1
ATOM 6554 N N . SER A 1 894 ? -48.293 -1.947 49.791 1.00 93.88 894 SER A N 1
ATOM 6555 C CA . SER A 1 894 ? -48.542 -2.514 51.115 1.00 93.88 894 SER A CA 1
ATOM 6556 C C . SER A 1 894 ? -47.392 -2.163 52.060 1.00 93.88 894 SER A C 1
ATOM 6558 O O . SER A 1 894 ? -46.243 -2.533 51.818 1.00 93.88 894 SER A O 1
ATOM 6560 N N . LEU A 1 895 ? -47.715 -1.482 53.161 1.00 95.31 895 LEU A N 1
ATOM 6561 C CA . LEU A 1 895 ? -46.765 -1.014 54.170 1.00 95.31 895 LEU A CA 1
ATOM 6562 C C . LEU A 1 895 ? -46.845 -1.848 55.444 1.00 95.31 895 LEU A C 1
ATOM 6564 O O . LEU A 1 895 ? -47.937 -2.162 55.923 1.00 95.31 895 LEU A O 1
ATOM 6568 N N . LYS A 1 896 ? -45.689 -2.148 56.041 1.00 94.00 896 LYS A N 1
ATOM 6569 C CA . LYS A 1 896 ? -45.594 -2.908 57.293 1.00 94.00 896 LYS A CA 1
ATOM 6570 C C . LYS A 1 896 ? -44.877 -2.118 58.383 1.00 94.00 896 LYS A C 1
ATOM 6572 O O . LYS A 1 896 ? -43.702 -1.781 58.243 1.00 94.00 896 LYS A O 1
ATOM 6577 N N . GLY A 1 897 ? -45.558 -1.901 59.510 1.00 92.25 897 GLY A N 1
ATOM 6578 C CA . GLY A 1 897 ? -44.994 -1.188 60.669 1.00 92.25 897 GLY A CA 1
ATOM 6579 C C . GLY A 1 897 ? -45.099 0.343 60.618 1.00 92.25 897 GLY A C 1
ATOM 6580 O O . GLY A 1 897 ? -44.500 1.016 61.457 1.00 92.25 897 GLY A O 1
ATOM 6581 N N . PHE A 1 898 ? -45.877 0.883 59.676 1.00 95.62 898 PHE A N 1
ATOM 6582 C CA . PHE A 1 898 ? -46.215 2.306 59.578 1.00 95.62 898 PHE A CA 1
ATOM 6583 C C . PHE A 1 898 ? -47.608 2.590 60.149 1.00 95.62 898 PHE A C 1
ATOM 6585 O O . PHE A 1 898 ? -48.506 1.747 60.090 1.00 95.62 898 PHE A O 1
ATOM 6592 N N . ASN A 1 899 ? -47.811 3.795 60.682 1.00 92.44 899 ASN A N 1
ATOM 6593 C CA . ASN A 1 899 ? -49.134 4.241 61.111 1.00 92.44 899 ASN A CA 1
ATOM 6594 C C . ASN A 1 899 ? -50.054 4.443 59.899 1.00 92.44 899 ASN A C 1
ATOM 6596 O O . ASN A 1 899 ? -49.658 5.051 58.914 1.00 92.44 899 ASN A O 1
ATOM 6600 N N . ASN A 1 900 ? -51.312 4.017 60.000 1.00 90.81 900 ASN A N 1
ATOM 6601 C CA . ASN A 1 900 ? -52.294 4.093 58.908 1.00 90.81 900 ASN A CA 1
ATOM 6602 C C . ASN A 1 900 ? -52.938 5.479 58.708 1.00 90.81 900 ASN A C 1
ATOM 6604 O O . ASN A 1 900 ? -53.971 5.599 58.052 1.00 90.81 900 ASN A O 1
ATOM 6608 N N . THR A 1 901 ? -52.388 6.517 59.336 1.00 90.25 901 THR A N 1
ATOM 6609 C CA . THR A 1 901 ? -52.871 7.896 59.233 1.00 90.25 901 THR A CA 1
ATOM 6610 C C . THR A 1 901 ? -51.682 8.782 58.879 1.00 90.25 901 THR A C 1
ATOM 6612 O O . THR A 1 901 ? -50.680 8.716 59.597 1.00 90.25 901 THR A O 1
ATOM 6615 N N . PRO A 1 902 ? -51.766 9.605 57.820 1.00 91.94 902 PRO A N 1
ATOM 6616 C CA . PRO A 1 902 ? -50.662 10.473 57.452 1.00 91.94 902 PRO A CA 1
ATOM 6617 C C . PRO A 1 902 ? -50.440 11.555 58.515 1.00 91.94 902 PRO A C 1
ATOM 6619 O O . PRO A 1 902 ? -51.393 12.114 59.067 1.00 91.94 902 PRO A O 1
ATOM 6622 N N . VAL A 1 903 ? -49.174 11.847 58.809 1.00 94.62 903 VAL A N 1
ATOM 6623 C CA . VAL A 1 903 ? -48.763 12.853 59.805 1.00 94.62 903 VAL A CA 1
ATOM 6624 C C . VAL A 1 903 ? -48.691 14.261 59.212 1.00 94.62 903 VAL A C 1
ATOM 6626 O O . VAL A 1 903 ? -48.840 15.249 59.932 1.00 94.62 903 VAL A O 1
ATOM 6629 N N . SER A 1 904 ? -48.501 14.365 57.897 1.00 94.12 904 SER A N 1
ATOM 6630 C CA . SER A 1 904 ? -48.553 15.610 57.137 1.00 94.12 904 SER A CA 1
ATOM 6631 C C . SER A 1 904 ? -48.886 15.332 55.669 1.00 94.12 904 SER A C 1
ATOM 6633 O O . SER A 1 904 ? -48.828 14.197 55.203 1.00 94.12 904 SER A O 1
ATOM 6635 N N . ASN A 1 905 ? -49.264 16.387 54.953 1.00 91.12 905 ASN A N 1
ATOM 6636 C CA . ASN A 1 905 ? -49.514 16.371 53.517 1.00 91.12 905 ASN A CA 1
ATOM 6637 C C . ASN A 1 905 ? -48.842 17.611 52.927 1.00 91.12 905 ASN A C 1
ATOM 6639 O O . ASN A 1 905 ? -49.052 18.721 53.429 1.00 91.12 905 ASN A O 1
ATOM 6643 N N . HIS A 1 906 ? -47.992 17.411 51.927 1.00 92.50 906 HIS A N 1
ATOM 6644 C CA . HIS A 1 906 ? -47.222 18.473 51.285 1.00 92.50 906 HIS A CA 1
ATOM 6645 C C . HIS A 1 906 ? -46.809 18.035 49.878 1.00 92.50 906 HIS A C 1
ATOM 6647 O O . HIS A 1 906 ? -46.688 16.846 49.612 1.00 92.50 906 HIS A O 1
ATOM 6653 N N . ASP A 1 907 ? -46.693 18.991 48.955 1.00 89.38 907 ASP A N 1
ATOM 6654 C CA . ASP A 1 907 ? -46.168 18.793 47.593 1.00 89.38 907 ASP A CA 1
ATOM 6655 C C . ASP A 1 907 ? -46.798 17.635 46.782 1.00 89.38 907 ASP A C 1
ATOM 6657 O O . ASP A 1 907 ? -46.206 17.070 45.863 1.00 89.38 907 ASP A O 1
ATOM 6661 N N . GLY A 1 908 ? -48.059 17.303 47.086 1.00 93.69 908 GLY A N 1
ATOM 6662 C CA . GLY A 1 908 ? -48.786 16.202 46.448 1.00 93.69 908 GLY A CA 1
ATOM 6663 C C . GLY A 1 908 ? -48.452 14.812 47.003 1.00 93.69 908 GLY A C 1
ATOM 6664 O O . GLY A 1 908 ? -48.810 13.822 46.366 1.00 93.69 908 GLY A O 1
ATOM 6665 N N . TYR A 1 909 ? -47.811 14.735 48.170 1.00 96.88 909 TYR A N 1
ATOM 6666 C CA . TYR A 1 909 ? -47.499 13.515 48.914 1.00 96.88 909 TYR A CA 1
ATOM 6667 C C . TYR A 1 909 ? -48.218 13.494 50.270 1.00 96.88 909 TYR A C 1
ATOM 6669 O O . TYR A 1 909 ? -48.508 14.539 50.863 1.00 96.88 909 TYR A O 1
ATOM 6677 N N . ASP A 1 910 ? -48.505 12.288 50.755 1.00 96.50 910 ASP A N 1
ATOM 6678 C CA . ASP A 1 910 ? -48.941 12.007 52.122 1.00 96.50 910 ASP A CA 1
ATOM 6679 C C . ASP A 1 910 ? -47.773 11.380 52.901 1.00 96.50 910 ASP A C 1
ATOM 6681 O O . ASP A 1 910 ? -47.222 10.360 52.477 1.00 96.50 910 ASP A O 1
ATOM 6685 N N . ARG A 1 911 ? -47.394 11.980 54.039 1.00 96.81 911 ARG A N 1
ATOM 6686 C CA . ARG A 1 911 ? -46.295 11.489 54.884 1.00 96.81 911 ARG A CA 1
ATOM 6687 C C . ARG A 1 911 ? -46.786 10.466 55.892 1.00 96.81 911 ARG A C 1
ATOM 6689 O O . ARG A 1 911 ? -47.674 10.774 56.687 1.00 96.81 911 ARG A O 1
ATOM 6696 N N . TYR A 1 912 ? -46.135 9.311 55.952 1.00 96.44 912 TYR A N 1
ATOM 6697 C CA . TYR A 1 912 ? -46.373 8.276 56.957 1.00 96.44 912 TYR A CA 1
ATOM 6698 C C . TYR A 1 912 ? -45.117 8.030 57.792 1.00 96.44 912 TYR A C 1
ATOM 6700 O O . TYR A 1 912 ? -43.997 8.109 57.293 1.00 96.44 912 TYR A O 1
ATOM 6708 N N . GLU A 1 913 ? -45.311 7.717 59.073 1.00 95.31 913 GLU A N 1
ATOM 6709 C CA . GLU A 1 913 ? -44.227 7.467 60.028 1.00 95.31 913 GLU A CA 1
ATOM 6710 C C . GLU A 1 913 ? -44.390 6.100 60.699 1.00 95.31 913 GLU A C 1
ATOM 6712 O O . GLU A 1 913 ? -45.506 5.670 61.021 1.00 95.31 913 GLU A O 1
ATOM 6717 N N . GLY A 1 914 ? -43.263 5.439 60.949 1.00 94.00 914 GLY A N 1
ATOM 6718 C CA . GLY A 1 914 ? -43.152 4.250 61.789 1.00 94.00 914 GLY A CA 1
ATOM 6719 C C . GLY A 1 914 ? -41.894 4.301 62.657 1.00 94.00 914 GLY A C 1
ATOM 6720 O O . GLY A 1 914 ? -41.122 5.257 62.591 1.00 94.00 914 GLY A O 1
ATOM 6721 N N . PHE A 1 915 ? -41.696 3.282 63.495 1.00 92.94 915 PHE A N 1
ATOM 6722 C CA . PHE A 1 915 ? -40.562 3.223 64.422 1.00 92.94 915 PHE A CA 1
ATOM 6723 C C . PHE A 1 915 ? -39.685 2.007 64.142 1.00 92.94 915 PHE A C 1
ATOM 6725 O O . PHE A 1 915 ? -40.192 0.890 64.010 1.00 92.94 915 PHE A O 1
ATOM 6732 N N . ASP A 1 916 ? -38.371 2.216 64.092 1.00 90.44 916 ASP A N 1
ATOM 6733 C CA . ASP A 1 916 ? -37.411 1.115 64.025 1.00 90.44 916 ASP A CA 1
ATOM 6734 C C . ASP A 1 916 ? -37.287 0.378 65.377 1.00 90.44 916 ASP A C 1
ATOM 6736 O O . ASP A 1 916 ? -37.893 0.740 66.392 1.00 90.44 916 ASP A O 1
ATOM 6740 N N . SER A 1 917 ? -36.464 -0.673 65.419 1.00 86.81 917 SER A N 1
ATOM 6741 C CA . SER A 1 917 ? -36.223 -1.455 66.641 1.00 86.81 917 SER A CA 1
ATOM 6742 C C . SER A 1 917 ? -35.544 -0.676 67.776 1.00 86.81 917 SER A C 1
ATOM 6744 O O . SER A 1 917 ? -35.503 -1.161 68.907 1.00 86.81 917 SER A O 1
ATOM 6746 N N . TYR A 1 918 ? -34.995 0.504 67.486 1.00 89.06 918 TYR A N 1
ATOM 6747 C CA . TYR A 1 918 ? -34.316 1.387 68.431 1.00 89.06 918 TYR A CA 1
ATOM 6748 C C . TYR A 1 918 ? -35.199 2.568 68.868 1.00 89.06 918 TYR A C 1
ATOM 6750 O O . TYR A 1 918 ? -34.794 3.341 69.738 1.00 89.06 918 TYR A O 1
ATOM 6758 N N . GLY A 1 919 ? -36.414 2.679 68.323 1.00 88.69 919 GLY A N 1
ATOM 6759 C CA . GLY A 1 919 ? -37.357 3.759 68.596 1.00 88.69 919 GLY A CA 1
ATOM 6760 C C . GLY A 1 919 ? -37.101 5.033 67.787 1.00 88.69 919 GLY A C 1
ATOM 6761 O O . GLY A 1 919 ? -37.663 6.072 68.131 1.00 88.69 919 GLY A O 1
ATOM 6762 N N . ASN A 1 920 ? -36.271 4.980 66.741 1.00 91.94 920 ASN A N 1
ATOM 6763 C CA . ASN A 1 920 ? -36.109 6.094 65.811 1.00 91.94 920 ASN A CA 1
ATOM 6764 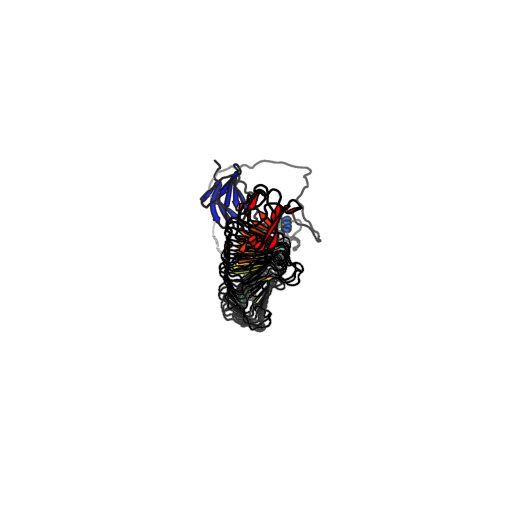C C . ASN A 1 920 ? -37.322 6.177 64.880 1.00 91.94 920 ASN A C 1
ATOM 6766 O O . ASN A 1 920 ? -37.837 5.151 64.431 1.00 91.94 920 ASN A O 1
ATOM 6770 N N . THR A 1 921 ? -37.754 7.398 64.574 1.00 94.06 921 THR A N 1
ATOM 6771 C CA . THR A 1 921 ? -38.815 7.653 63.596 1.00 94.06 921 THR A CA 1
ATOM 6772 C C . THR A 1 921 ? -38.273 7.483 62.183 1.00 94.06 921 THR A C 1
ATOM 6774 O O . THR A 1 921 ? -37.311 8.155 61.823 1.00 94.06 921 THR A O 1
ATOM 6777 N N . ILE A 1 922 ? -38.923 6.637 61.387 1.00 96.19 922 ILE A N 1
ATOM 6778 C CA . ILE A 1 922 ? -38.664 6.454 59.956 1.00 96.19 922 ILE A CA 1
ATOM 6779 C C . ILE A 1 922 ? -39.855 7.012 59.184 1.00 96.19 922 ILE A C 1
ATOM 6781 O O . ILE A 1 922 ? -41.003 6.717 59.527 1.00 96.19 922 ILE A O 1
ATOM 6785 N N . SER A 1 923 ? -39.583 7.832 58.169 1.00 94.38 923 SER A N 1
ATOM 6786 C CA . SER A 1 923 ? -40.606 8.554 57.406 1.00 94.38 923 SER A CA 1
ATOM 6787 C C . SER A 1 923 ? -40.588 8.156 55.936 1.00 94.38 923 SER A C 1
ATOM 6789 O O . SER A 1 923 ? -39.518 7.981 55.357 1.00 94.38 923 SER A O 1
ATOM 6791 N N . ILE A 1 924 ? -41.772 8.087 55.336 1.00 96.62 924 ILE A N 1
ATOM 6792 C CA . ILE A 1 924 ? -41.963 7.926 53.892 1.00 96.62 924 ILE A CA 1
ATOM 6793 C C . ILE A 1 924 ? -42.981 8.950 53.389 1.00 96.62 924 ILE A C 1
ATOM 6795 O O . ILE A 1 924 ? -43.976 9.212 54.068 1.00 96.62 924 ILE A O 1
ATOM 6799 N N . ASP A 1 925 ? -42.744 9.510 52.208 1.00 97.19 925 ASP A N 1
ATOM 6800 C CA . ASP A 1 925 ? -43.673 10.392 51.499 1.00 97.19 925 ASP A CA 1
ATOM 6801 C C . ASP A 1 925 ? -44.234 9.645 50.288 1.00 97.19 925 ASP A C 1
ATOM 6803 O O . ASP A 1 925 ? -43.488 9.278 49.389 1.00 97.19 925 ASP A O 1
ATOM 6807 N N . ILE A 1 926 ? -45.546 9.413 50.239 1.00 96.81 926 ILE A N 1
ATOM 6808 C CA . ILE A 1 926 ? -46.174 8.615 49.171 1.00 96.81 926 ILE A CA 1
ATOM 6809 C C . ILE A 1 926 ? -47.039 9.511 48.295 1.00 96.81 926 ILE A C 1
ATOM 6811 O O . ILE A 1 926 ? -47.851 10.282 48.814 1.00 96.81 926 ILE A O 1
ATOM 6815 N N . LYS A 1 927 ? -46.887 9.413 46.968 1.00 95.94 927 LYS A N 1
ATOM 6816 C CA . LYS A 1 927 ? -47.644 10.236 46.021 1.00 95.94 927 LYS A CA 1
ATOM 6817 C C . LYS A 1 927 ? -49.150 10.030 46.184 1.00 95.94 927 LYS A C 1
ATOM 6819 O O . LYS A 1 927 ? -49.652 8.904 46.168 1.00 95.94 927 LYS A O 1
ATOM 6824 N N . GLN A 1 928 ? -49.897 11.129 46.288 1.00 93.94 928 GLN A N 1
ATOM 6825 C CA . GLN A 1 928 ? -51.356 11.082 46.350 1.00 93.94 928 GLN A CA 1
ATOM 6826 C C . GLN A 1 928 ? -51.921 10.441 45.080 1.00 93.94 928 GLN A C 1
ATOM 6828 O O . GLN A 1 928 ? -51.779 10.972 43.980 1.00 93.94 928 GLN A O 1
ATOM 6833 N N . GLY A 1 929 ? -52.627 9.326 45.243 1.00 87.69 929 GLY A N 1
ATOM 6834 C CA . GLY A 1 929 ? -53.204 8.575 44.131 1.00 87.69 929 GLY A CA 1
ATOM 6835 C C . GLY A 1 929 ? -52.831 7.101 44.153 1.00 87.69 929 GLY A C 1
ATOM 6836 O O . GLY A 1 929 ? -53.666 6.310 43.731 1.00 87.69 929 GLY A O 1
ATOM 6837 N N . VAL A 1 930 ? -51.671 6.746 44.713 1.00 92.62 930 VAL A N 1
ATOM 6838 C CA . VAL A 1 930 ? -51.260 5.351 44.929 1.00 92.62 930 VAL A CA 1
ATOM 6839 C C . VAL A 1 930 ? -52.216 4.680 45.919 1.00 92.62 930 VAL A C 1
ATOM 6841 O O . VAL A 1 930 ? -52.597 5.281 46.929 1.00 92.62 930 VAL A O 1
ATOM 6844 N N . ALA A 1 931 ? -52.646 3.448 45.636 1.00 92.31 931 ALA A N 1
ATOM 6845 C CA . ALA A 1 931 ? -53.486 2.681 46.554 1.00 92.31 931 ALA A CA 1
ATOM 6846 C C . ALA A 1 931 ? -52.625 2.075 47.674 1.00 92.31 931 ALA A C 1
ATOM 6848 O O . ALA A 1 931 ? -51.620 1.434 47.383 1.00 92.31 931 ALA A O 1
ATOM 6849 N N . ILE A 1 932 ? -53.002 2.273 48.945 1.00 94.00 932 ILE A N 1
ATOM 6850 C CA . ILE A 1 932 ? -52.161 1.903 50.097 1.00 94.00 932 ILE A CA 1
ATOM 6851 C C . ILE A 1 932 ? -52.913 0.993 51.074 1.00 94.00 932 ILE A C 1
ATOM 6853 O O . ILE A 1 932 ? -53.996 1.349 51.546 1.00 94.00 932 ILE A O 1
ATOM 6857 N N . ASP A 1 933 ? -52.278 -0.118 51.449 1.00 93.44 933 ASP A N 1
ATOM 6858 C CA . ASP A 1 933 ? -52.694 -1.015 52.532 1.00 93.44 933 ASP A CA 1
ATOM 6859 C C . ASP A 1 933 ? -51.681 -0.991 53.697 1.00 93.44 933 ASP A C 1
ATOM 6861 O O . ASP A 1 933 ? -50.475 -0.881 53.481 1.00 93.44 933 ASP A O 1
ATOM 6865 N N . PHE A 1 934 ? -52.149 -1.174 54.940 1.00 92.56 934 PHE A N 1
ATOM 6866 C CA . PHE A 1 934 ? -51.307 -1.194 56.152 1.00 92.56 934 PHE A CA 1
ATOM 6867 C C . PHE A 1 934 ? -51.410 -2.531 56.900 1.00 92.56 934 PHE A C 1
ATOM 6869 O O . PHE A 1 934 ? -52.519 -3.042 57.088 1.00 92.56 934 PHE A O 1
ATOM 6876 N N . TYR A 1 935 ? -50.269 -3.051 57.372 1.00 82.50 935 TYR A N 1
ATOM 6877 C CA . TYR A 1 935 ? -50.139 -4.348 58.057 1.00 82.50 935 TYR A CA 1
ATOM 6878 C C . TYR A 1 935 ? -49.312 -4.306 59.347 1.00 82.50 935 TYR A C 1
ATOM 6880 O O . TYR A 1 935 ? -48.290 -3.574 59.411 1.00 82.50 935 TYR A O 1
#

Foldseek 3Di:
DFAWFFFWQDKDQFWKWWQQPVPRDIDTHDHGDTDGANIKIFTQAQAIKIWTQGPVRDIDIDHGGDIDGGHDVVVDPPVPPPCVVVVVCVVLVHDPVVVVCVVPPDDDDDDDDDDDDDDDDDDDDDDDDDDDDDDDDDDDDDDDDDDDDDDDDDDDDDDDDDDDDDDDDDDDDQDFKAKDWPAQEWEADDCVVDWIKTKMKIFHPDFAQWAKKQKAKDFPDPPAQWDRFKWKDQPVPPDIDTDDPRMDTGNHPGTGGMMMIIITTHRHALVDPPQALDADFPADPCPVQPFRQFGWHWTWMKMWMDRPPPRIYIDIGIYTRLEGEGARPDEAECEEAESAAHAYEHEYAAEYDNYEHHPHEEEYEYYYDALHEYYNYEYEDEYYQYEYDDDANYEAECYEYHDYAEAYEYEQAANHEAYNYEYEQAEAAYEYEYHLHEYELYEYEPHQYDQSHEYEYHQDANYEYENYEYHDQNYQYQYEYHQADNYEYELYAYANHHYQYEYAAQYEYEYDDPDPGREAEDAHEEYEYHHAPYEHEFDDDDDDDDDDDQQRAEYEDEAYAYEYHAENQYEHESYEYAYYDPPDPAGYAYEYEHEHAYEYANYEYEYEAHQYEYHAYNYEYALYEDEYDEPDPRHEYEYAHELYEYWNYEYEGYLEAYEYHHYNYEQDYDQPDPATYEAEPAFAAYEYAAELYEHDDQRYEYEDYDADDPRHEEYEAHHYNYEAENYAAYEYYAYAYEAEHANYEHYNQHNPVDRQGSPEYEHEAYEYEDYHQYEYELGEYEDYYYAYEYHDEPNYEYALYEYEPEDEEYEYADYPPYACPHNYAYEDYNYQAHEYEYLEEYDLLRAEQHQEYEHDDVPREYEYEACELVSLCSHNVDQVRAREYHDALSYEEEYEQWDPAFPDDPPQWGKIWGADPVRRIHIYTYHPHYHYHYD